Protein 1B37 (pdb70)

Structure (mmCIF, N/CA/C/O backbone):
data_1B37
#
_entry.id   1B37
#
_cell.length_a   184.800
_cell.length_b   184.800
_cell.length_c   282.200
_cell.angle_alpha   90.00
_cell.angle_beta   90.00
_cell.angle_gamma   120.00
#
_symmetry.space_group_name_H-M   'P 65 2 2'
#
loop_
_entity.id
_entity.type
_entity.pdbx_description
1 polymer 'PROTEIN (POLYAMINE OXIDASE)'
2 branched 2-acetamido-2-deoxy-beta-D-glucopyranose-(1-4)-2-acetamido-2-deoxy-beta-D-glucopyranose
3 branched alpha-D-mannopyranose-(1-6)-alpha-D-mannopyranose-(1-4)-2-acetamido-2-deoxy-beta-D-glucopyranose-(1-4)-[alpha-D-fucopyranose-(1-3)]2-acetamido-2-deoxy-beta-D-glucopyranose
4 non-polymer 'FLAVIN-ADENINE DINUCLEOTIDE'
5 water water
#
loop_
_atom_site.group_PDB
_atom_site.id
_atom_site.type_symbol
_atom_site.label_atom_id
_atom_site.label_alt_id
_atom_site.label_comp_id
_atom_site.label_asym_id
_atom_site.label_entity_id
_atom_site.label_seq_id
_atom_site.pdbx_PDB_ins_code
_atom_site.Cartn_x
_atom_site.Cartn_y
_atom_site.Cartn_z
_atom_site.occupancy
_atom_site.B_iso_or_equiv
_atom_site.auth_seq_id
_atom_site.auth_comp_id
_atom_site.auth_asym_id
_atom_site.auth_atom_id
_atom_site.pdbx_PDB_model_num
ATOM 1 N N . PRO A 1 5 ? 156.319 65.210 -31.064 1.00 32.23 5 PRO A N 1
ATOM 2 C CA . PRO A 1 5 ? 157.047 65.320 -29.785 1.00 22.72 5 PRO A CA 1
ATOM 3 C C . PRO A 1 5 ? 156.898 64.073 -28.930 1.00 15.95 5 PRO A C 1
ATOM 4 O O . PRO A 1 5 ? 155.948 63.317 -29.082 1.00 22.61 5 PRO A O 1
ATOM 8 N N . ARG A 1 6 ? 157.826 63.852 -28.019 1.00 10.89 6 ARG A N 1
ATOM 9 C CA . ARG A 1 6 ? 157.686 62.683 -27.184 1.00 14.44 6 ARG A CA 1
ATOM 10 C C . ARG A 1 6 ? 156.983 63.173 -25.928 1.00 22.39 6 ARG A C 1
ATOM 11 O O . ARG A 1 6 ? 157.376 64.200 -25.367 1.00 14.15 6 ARG A O 1
ATOM 19 N N . VAL A 1 7 ? 155.990 62.411 -25.477 1.00 19.09 7 VAL A N 1
ATOM 20 C CA . VAL A 1 7 ? 155.271 62.779 -24.269 1.00 15.22 7 VAL A CA 1
ATOM 21 C C . VAL A 1 7 ? 155.186 61.627 -23.291 1.00 23.98 7 VAL A C 1
ATOM 22 O O . VAL A 1 7 ? 154.826 60.510 -23.684 1.00 13.89 7 VAL A O 1
ATOM 26 N N . ILE A 1 8 ? 155.498 61.900 -22.026 1.00 14.51 8 ILE A N 1
ATOM 27 C CA . ILE A 1 8 ? 155.349 60.862 -21.013 1.00 13.83 8 ILE A CA 1
ATOM 28 C C . ILE A 1 8 ? 154.033 61.166 -20.302 1.00 17.94 8 ILE A C 1
ATOM 29 O O . ILE A 1 8 ? 153.742 62.333 -19.970 1.00 13.90 8 ILE A O 1
ATOM 34 N N . VAL A 1 9 ? 153.248 60.115 -20.100 1.00 13.12 9 VAL A N 1
ATOM 35 C CA . VAL A 1 9 ? 151.989 60.258 -19.369 1.00 11.08 9 VAL A CA 1
ATOM 36 C C . VAL A 1 9 ? 152.133 59.505 -18.062 1.00 10.31 9 VAL A C 1
ATOM 37 O O . VAL A 1 9 ? 152.469 58.308 -18.020 1.00 8.64 9 VAL A O 1
ATOM 41 N N . VAL A 1 10 ? 151.935 60.226 -16.971 1.00 11.46 10 VAL A N 1
ATOM 42 C CA . VAL A 1 10 ? 152.073 59.566 -15.662 1.00 9.37 10 VAL A CA 1
ATOM 43 C C . VAL A 1 10 ? 150.702 59.083 -15.214 1.00 10.91 10 VAL A C 1
ATOM 44 O O . VAL A 1 10 ? 149.793 59.884 -14.939 1.00 6.63 10 VAL A O 1
ATOM 48 N N . GLY A 1 11 ? 150.589 57.762 -15.157 1.00 5.17 11 GLY A N 1
ATOM 49 C CA . GLY A 1 11 ? 149.355 57.108 -14.742 1.00 3.11 11 GLY A CA 1
ATOM 50 C C . GLY A 1 11 ? 148.494 56.557 -15.899 1.00 15.22 11 GLY A C 1
ATOM 51 O O . GLY A 1 11 ? 148.270 57.263 -16.895 1.00 12.93 11 GLY A O 1
ATOM 52 N N . ALA A 1 12 ? 148.005 55.313 -15.758 1.00 7.93 12 ALA A N 1
ATOM 53 C CA . ALA A 1 12 ? 147.145 54.652 -16.743 1.00 9.50 12 ALA A CA 1
ATOM 54 C C . ALA A 1 12 ? 145.707 54.431 -16.250 1.00 16.94 12 ALA A C 1
ATOM 55 O O . ALA A 1 12 ? 145.095 53.365 -16.455 1.00 13.67 12 ALA A O 1
ATOM 57 N N . GLY A 1 13 ? 145.163 55.447 -15.577 1.00 11.43 13 GLY A N 1
ATOM 58 C CA . GLY A 1 13 ? 143.774 55.457 -15.091 1.00 5.30 13 GLY A CA 1
ATOM 59 C C . GLY A 1 13 ? 142.948 55.988 -16.276 1.00 10.03 13 GLY A C 1
ATOM 60 O O . GLY A 1 13 ? 143.444 56.171 -17.408 1.00 10.54 13 GLY A O 1
ATOM 61 N N . MET A 1 14 ? 141.672 56.266 -16.063 1.00 5.27 14 MET A N 1
ATOM 62 C CA . MET A 1 14 ? 140.887 56.767 -17.179 1.00 7.27 14 MET A CA 1
ATOM 63 C C . MET A 1 14 ? 141.439 58.027 -17.864 1.00 19.19 14 MET A C 1
ATOM 64 O O . MET A 1 14 ? 141.435 58.118 -19.084 1.00 11.66 14 MET A O 1
ATOM 69 N N . SER A 1 15 ? 141.874 59.035 -17.113 1.00 8.76 15 SER A N 1
ATOM 70 C CA . SER A 1 15 ? 142.296 60.264 -17.787 1.00 4.71 15 SER A CA 1
ATOM 71 C C . SER A 1 15 ? 143.624 60.062 -18.507 1.00 5.27 15 SER A C 1
ATOM 72 O O . SER A 1 15 ? 143.842 60.652 -19.571 1.00 9.19 15 SER A O 1
ATOM 75 N N . GLY A 1 16 ? 144.504 59.233 -17.954 1.00 5.51 16 GLY A N 1
ATOM 76 C CA . GLY A 1 16 ? 145.791 59.022 -18.647 1.00 14.47 16 GLY A CA 1
ATOM 77 C C . GLY A 1 16 ? 145.632 58.289 -20.001 1.00 18.89 16 GLY A C 1
ATOM 78 O O . GLY A 1 16 ? 146.213 58.612 -21.047 1.00 10.82 16 GLY A O 1
ATOM 79 N N . ILE A 1 17 ? 144.788 57.269 -19.968 1.00 11.37 17 ILE A N 1
ATOM 80 C CA . ILE A 1 17 ? 144.598 56.505 -21.192 1.00 7.72 17 ILE A CA 1
ATOM 81 C C . ILE A 1 17 ? 143.829 57.371 -22.171 1.00 13.20 17 ILE A C 1
ATOM 82 O O . ILE A 1 17 ? 144.063 57.322 -23.389 1.00 12.35 17 ILE A O 1
ATOM 87 N N . SER A 1 18 ? 142.893 58.158 -21.640 1.00 9.82 18 SER A N 1
ATOM 88 C CA . SER A 1 18 ? 142.084 59.024 -22.501 1.00 10.54 18 SER A CA 1
ATOM 89 C C . SER A 1 18 ? 142.942 60.113 -23.156 1.00 15.89 18 SER A C 1
ATOM 90 O O . SER A 1 18 ? 142.810 60.467 -24.329 1.00 12.41 18 SER A O 1
ATOM 93 N N . ALA A 1 19 ? 143.847 60.666 -22.373 1.00 12.47 19 ALA A N 1
ATOM 94 C CA . ALA A 1 19 ? 144.697 61.711 -22.919 1.00 11.96 19 ALA A CA 1
ATOM 95 C C . ALA A 1 19 ? 145.641 61.092 -23.976 1.00 14.07 19 ALA A C 1
ATOM 96 O O . ALA A 1 19 ? 145.819 61.693 -25.044 1.00 10.38 19 ALA A O 1
ATOM 98 N N . ALA A 1 20 ? 146.288 59.959 -23.662 1.00 10.90 20 ALA A N 1
ATOM 99 C CA . ALA A 1 20 ? 147.204 59.331 -24.618 1.00 12.27 20 ALA A CA 1
ATOM 100 C C . ALA A 1 20 ? 146.419 59.019 -25.891 1.00 19.52 20 ALA A C 1
ATOM 101 O O . ALA A 1 20 ? 146.884 59.208 -27.006 1.00 17.35 20 ALA A O 1
ATOM 103 N N . LYS A 1 21 ? 145.185 58.576 -25.755 1.00 11.14 21 LYS A N 1
ATOM 104 C CA . LYS A 1 21 ? 144.458 58.290 -26.966 1.00 10.37 21 LYS A CA 1
ATOM 105 C C . LYS A 1 21 ? 144.273 59.545 -27.793 1.00 18.71 21 LYS A C 1
ATOM 106 O O . LYS A 1 21 ? 144.367 59.558 -29.024 1.00 19.04 21 LYS A O 1
ATOM 112 N N . ARG A 1 22 ? 143.980 60.649 -27.130 1.00 11.67 22 ARG A N 1
ATOM 113 C CA . ARG A 1 22 ? 143.702 61.844 -27.928 1.00 6.84 22 ARG A CA 1
ATOM 114 C C . ARG A 1 22 ? 144.944 62.363 -28.635 1.00 16.26 22 ARG A C 1
ATOM 115 O O . ARG A 1 22 ? 144.929 62.965 -29.712 1.00 15.34 22 ARG A O 1
ATOM 123 N N . LEU A 1 23 ? 146.052 62.144 -27.960 1.00 12.99 23 LEU A N 1
ATOM 124 C CA . LEU A 1 23 ? 147.324 62.591 -28.497 1.00 16.67 23 LEU A CA 1
ATOM 125 C C . LEU A 1 23 ? 147.657 61.749 -29.725 1.00 22.30 23 LEU A C 1
ATOM 126 O O . LEU A 1 23 ? 148.068 62.247 -30.777 1.00 13.70 23 LEU A O 1
ATOM 131 N N . SER A 1 24 ? 147.467 60.449 -29.569 1.00 16.76 24 SER A N 1
ATOM 132 C CA . SER A 1 24 ? 147.753 59.530 -30.659 1.00 17.30 24 SER A CA 1
ATOM 133 C C . SER A 1 24 ? 146.889 59.994 -31.834 1.00 19.41 24 SER A C 1
ATOM 134 O O . SER A 1 24 ? 147.361 60.101 -32.956 1.00 23.59 24 SER A O 1
ATOM 137 N N . GLU A 1 25 ? 145.640 60.328 -31.565 1.00 11.59 25 GLU A N 1
ATOM 138 C CA . GLU A 1 25 ? 144.770 60.783 -32.620 1.00 12.54 25 GLU A CA 1
ATOM 139 C C . GLU A 1 25 ? 145.267 62.042 -33.283 1.00 21.21 25 GLU A C 1
ATOM 140 O O . GLU A 1 25 ? 144.897 62.325 -34.411 1.00 19.08 25 GLU A O 1
ATOM 146 N N . ALA A 1 26 ? 146.060 62.848 -32.600 1.00 14.32 26 ALA A N 1
ATOM 147 C CA . ALA A 1 26 ? 146.561 64.068 -33.249 1.00 12.65 26 ALA A CA 1
ATOM 148 C C . ALA A 1 26 ? 147.868 63.694 -33.913 1.00 22.16 26 ALA A C 1
ATOM 149 O O . ALA A 1 26 ? 148.581 64.556 -34.408 1.00 18.25 26 ALA A O 1
ATOM 151 N N . GLY A 1 27 ? 148.223 62.418 -33.889 1.00 19.58 27 GLY A N 1
ATOM 152 C CA . GLY A 1 27 ? 149.475 62.018 -34.518 1.00 18.16 27 GLY A CA 1
ATOM 153 C C . GLY A 1 27 ? 150.636 62.007 -33.544 1.00 33.48 27 GLY A C 1
ATOM 154 O O . GLY A 1 27 ? 151.747 61.689 -33.952 1.00 26.11 27 GLY A O 1
ATOM 155 N N . ILE A 1 28 ? 150.436 62.318 -32.264 1.00 21.14 28 ILE A N 1
ATOM 156 C CA . ILE A 1 28 ? 151.595 62.275 -31.367 1.00 13.96 28 ILE A CA 1
ATOM 157 C C . ILE A 1 28 ? 151.575 60.879 -30.793 1.00 22.81 28 ILE A C 1
ATOM 158 O O . ILE A 1 28 ? 150.828 60.581 -29.870 1.00 23.49 28 ILE A O 1
ATOM 163 N N . THR A 1 29 ? 152.387 60.010 -31.378 1.00 16.32 29 THR A N 1
ATOM 164 C CA . THR A 1 29 ? 152.406 58.606 -30.982 1.00 11.44 29 THR A CA 1
ATOM 165 C C . THR A 1 29 ? 153.645 58.181 -30.277 1.00 12.91 29 THR A C 1
ATOM 166 O O . THR A 1 29 ? 153.764 57.034 -29.843 1.00 17.31 29 THR A O 1
ATOM 170 N N . ASP A 1 30 ? 154.571 59.118 -30.165 1.00 10.42 30 ASP A N 1
ATOM 171 C CA . ASP A 1 30 ? 155.774 58.783 -29.424 1.00 13.40 30 ASP A CA 1
ATOM 172 C C . ASP A 1 30 ? 155.440 59.022 -27.950 1.00 20.20 30 ASP A C 1
ATOM 173 O O . ASP A 1 30 ? 155.847 60.025 -27.325 1.00 14.97 30 ASP A O 1
ATOM 178 N N . LEU A 1 31 ? 154.667 58.097 -27.407 1.00 17.88 31 LEU A N 1
ATOM 179 C CA . LEU A 1 31 ? 154.225 58.273 -26.035 1.00 14.44 31 LEU A CA 1
ATOM 180 C C . LEU A 1 31 ? 154.866 57.262 -25.139 1.00 22.66 31 LEU A C 1
ATOM 181 O O . LEU A 1 31 ? 155.288 56.236 -25.642 1.00 21.13 31 LEU A O 1
ATOM 186 N N . LEU A 1 32 ? 154.892 57.523 -23.829 1.00 11.70 32 LEU A N 1
ATOM 187 C CA . LEU A 1 32 ? 155.394 56.568 -22.852 1.00 10.04 32 LEU A CA 1
ATOM 188 C C . LEU A 1 32 ? 154.470 56.777 -21.638 1.00 17.73 32 LEU A C 1
ATOM 189 O O . LEU A 1 32 ? 154.445 57.845 -21.021 1.00 10.15 32 LEU A O 1
ATOM 194 N N . ILE A 1 33 ? 153.694 55.744 -21.336 1.00 15.01 33 ILE A N 1
ATOM 195 C CA . ILE A 1 33 ? 152.742 55.728 -20.216 1.00 14.36 33 ILE A CA 1
ATOM 196 C C . ILE A 1 33 ? 153.379 54.956 -19.106 1.00 14.59 33 ILE A C 1
ATOM 197 O O . ILE A 1 33 ? 153.684 53.764 -19.275 1.00 16.92 33 ILE A O 1
ATOM 202 N N . LEU A 1 34 ? 153.621 55.676 -18.015 1.00 13.01 34 LEU A N 1
ATOM 203 C CA . LEU A 1 34 ? 154.224 55.059 -16.847 1.00 13.76 34 LEU A CA 1
ATOM 204 C C . LEU A 1 34 ? 153.181 54.917 -15.737 1.00 18.10 34 LEU A C 1
ATOM 205 O O . LEU A 1 34 ? 152.697 55.927 -15.228 1.00 15.16 34 LEU A O 1
ATOM 210 N N . GLU A 1 35 ? 152.840 53.679 -15.374 1.00 12.49 35 GLU A N 1
ATOM 211 C CA . GLU A 1 35 ? 151.850 53.362 -14.343 1.00 12.02 35 GLU A CA 1
ATOM 212 C C . GLU A 1 35 ? 152.491 52.685 -13.154 1.00 15.34 35 GLU A C 1
ATOM 213 O O . GLU A 1 35 ? 153.301 51.733 -13.231 1.00 13.74 35 GLU A O 1
ATOM 219 N N . ALA A 1 36 ? 152.107 53.212 -12.000 1.00 12.61 36 ALA A N 1
ATOM 220 C CA . ALA A 1 36 ? 152.668 52.676 -10.766 1.00 9.55 36 ALA A CA 1
ATOM 221 C C . ALA A 1 36 ? 152.294 51.240 -10.409 1.00 12.70 36 ALA A C 1
ATOM 222 O O . ALA A 1 36 ? 153.144 50.509 -9.927 1.00 13.25 36 ALA A O 1
ATOM 224 N N . THR A 1 37 ? 151.033 50.861 -10.586 1.00 10.21 37 THR A N 1
ATOM 225 C CA . THR A 1 37 ? 150.579 49.514 -10.207 1.00 12.60 37 THR A CA 1
ATOM 226 C C . THR A 1 37 ? 150.832 48.519 -11.330 1.00 17.45 37 THR A C 1
ATOM 227 O O . THR A 1 37 ? 151.406 48.839 -12.383 1.00 12.85 37 THR A O 1
ATOM 231 N N . ASP A 1 38 ? 150.372 47.298 -11.109 1.00 13.75 38 ASP A N 1
ATOM 232 C CA . ASP A 1 38 ? 150.565 46.317 -12.154 1.00 10.32 38 ASP A CA 1
ATOM 233 C C . ASP A 1 38 ? 149.389 46.258 -13.111 1.00 17.63 38 ASP A C 1
ATOM 234 O O . ASP A 1 38 ? 149.235 45.252 -13.800 1.00 18.12 38 ASP A O 1
ATOM 239 N N . HIS A 1 39 ? 148.541 47.280 -13.184 1.00 8.44 39 HIS A N 1
ATOM 240 C CA . HIS A 1 39 ? 147.439 47.171 -14.110 1.00 5.83 39 HIS A CA 1
ATOM 241 C C . HIS A 1 39 ? 146.984 48.557 -14.419 1.00 14.64 39 HIS A C 1
ATOM 242 O O . HIS A 1 39 ? 147.401 49.461 -13.707 1.00 17.25 39 HIS A O 1
ATOM 249 N N . ILE A 1 40 ? 146.182 48.706 -15.472 1.00 9.71 40 ILE A N 1
ATOM 250 C CA . ILE A 1 40 ? 145.641 50.017 -15.855 1.00 14.30 40 ILE A CA 1
ATOM 251 C C . ILE A 1 40 ? 144.246 50.137 -15.235 1.00 18.37 40 ILE A C 1
ATOM 252 O O . ILE A 1 40 ? 143.745 49.134 -14.719 1.00 16.40 40 ILE A O 1
ATOM 257 N N . GLY A 1 41 ? 143.611 51.304 -15.348 1.00 10.77 41 GLY A N 1
ATOM 258 C CA . GLY A 1 41 ? 142.263 51.516 -14.812 1.00 12.05 41 GLY A CA 1
ATOM 259 C C . GLY A 1 41 ? 142.121 52.431 -13.577 1.00 11.22 41 GLY A C 1
ATOM 260 O O . GLY A 1 41 ? 141.076 53.085 -13.373 1.00 12.54 41 GLY A O 1
ATOM 261 N N . GLY A 1 42 ? 143.166 52.453 -12.751 1.00 11.79 42 GLY A N 1
ATOM 262 C CA . GLY A 1 42 ? 143.193 53.288 -11.536 1.00 7.87 42 GLY A CA 1
ATOM 263 C C . GLY A 1 42 ? 141.973 53.109 -10.625 1.00 15.21 42 GLY A C 1
ATOM 264 O O . GLY A 1 42 ? 141.713 52.016 -10.096 1.00 9.01 42 GLY A O 1
ATOM 265 N N . ARG A 1 43 ? 141.215 54.188 -10.475 1.00 9.29 43 ARG A N 1
ATOM 266 C CA . ARG A 1 43 ? 140.035 54.175 -9.589 1.00 11.82 43 ARG A CA 1
ATOM 267 C C . ARG A 1 43 ? 138.808 53.377 -10.044 1.00 12.62 43 ARG A C 1
ATOM 268 O O . ARG A 1 43 ? 137.787 53.320 -9.343 1.00 12.85 43 ARG A O 1
ATOM 276 N N . MET A 1 44 ? 138.907 52.790 -11.236 1.00 8.54 44 MET A N 1
ATOM 277 C CA . MET A 1 44 ? 137.859 51.929 -11.817 1.00 8.78 44 MET A CA 1
ATOM 278 C C . MET A 1 44 ? 138.545 50.589 -11.619 1.00 14.93 44 MET A C 1
ATOM 279 O O . MET A 1 44 ? 139.516 50.250 -12.321 1.00 14.25 44 MET A O 1
ATOM 284 N N . HIS A 1 45 ? 138.104 49.834 -10.618 1.00 16.02 45 HIS A N 1
ATOM 285 C CA . HIS A 1 45 ? 138.826 48.592 -10.361 1.00 17.12 45 HIS A CA 1
ATOM 286 C C . HIS A 1 45 ? 138.042 47.590 -9.537 1.00 18.17 45 HIS A C 1
ATOM 287 O O . HIS A 1 45 ? 137.518 47.918 -8.452 1.00 13.01 45 HIS A O 1
ATOM 294 N N . LYS A 1 46 ? 137.961 46.383 -10.095 1.00 12.23 46 LYS A N 1
ATOM 295 C CA . LYS A 1 46 ? 137.163 45.324 -9.486 1.00 9.30 46 LYS A CA 1
ATOM 296 C C . LYS A 1 46 ? 137.982 44.381 -8.677 1.00 15.01 46 LYS A C 1
ATOM 297 O O . LYS A 1 46 ? 139.206 44.363 -8.795 1.00 14.19 46 LYS A O 1
ATOM 303 N N . THR A 1 47 ? 137.309 43.568 -7.873 1.00 15.09 47 THR A N 1
ATOM 304 C CA . THR A 1 47 ? 138.033 42.570 -7.090 1.00 12.92 47 THR A CA 1
ATOM 305 C C . THR A 1 47 ? 137.097 41.382 -6.773 1.00 15.09 47 THR A C 1
ATOM 306 O O . THR A 1 47 ? 135.860 41.479 -6.803 1.00 18.10 47 THR A O 1
ATOM 310 N N . ASN A 1 48 ? 137.695 40.224 -6.520 1.00 15.01 48 ASN A N 1
ATOM 311 C CA . ASN A 1 48 ? 136.853 39.065 -6.227 1.00 14.65 48 ASN A CA 1
ATOM 312 C C . ASN A 1 48 ? 136.430 39.115 -4.766 1.00 17.16 48 ASN A C 1
ATOM 313 O O . ASN A 1 48 ? 137.281 39.195 -3.903 1.00 17.93 48 ASN A O 1
ATOM 318 N N . PHE A 1 49 ? 135.154 38.976 -4.458 1.00 16.17 49 PHE A N 1
ATOM 319 C CA . PHE A 1 49 ? 134.797 38.959 -3.047 1.00 20.12 49 PHE A CA 1
ATOM 320 C C . PHE A 1 49 ? 133.663 37.947 -2.980 1.00 18.74 49 PHE A C 1
ATOM 321 O O . PHE A 1 49 ? 132.683 38.120 -3.723 1.00 20.96 49 PHE A O 1
ATOM 329 N N . ALA A 1 50 ? 133.784 36.932 -2.120 1.00 32.80 50 ALA A N 1
ATOM 330 C CA . ALA A 1 50 ? 132.688 35.959 -2.002 1.00 41.90 50 ALA A CA 1
ATOM 331 C C . ALA A 1 50 ? 132.462 35.286 -3.328 1.00 47.82 50 ALA A C 1
ATOM 332 O O . ALA A 1 50 ? 131.294 35.130 -3.741 1.00 41.30 50 ALA A O 1
ATOM 334 N N . GLY A 1 51 ? 133.565 35.006 -4.016 1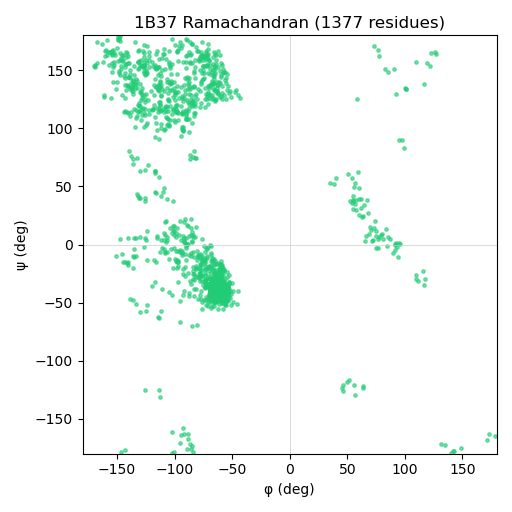.00 38.97 51 GLY A N 1
ATOM 335 C CA . GLY A 1 51 ? 133.441 34.399 -5.325 1.00 34.65 51 GLY A CA 1
ATOM 336 C C . GLY A 1 51 ? 132.731 35.252 -6.366 1.00 34.91 51 GLY A C 1
ATOM 337 O O . GLY A 1 51 ? 132.172 34.751 -7.346 1.00 36.38 51 GLY A O 1
ATOM 338 N N . ILE A 1 52 ? 132.755 36.563 -6.179 1.00 30.52 52 ILE A N 1
ATOM 339 C CA . ILE A 1 52 ? 132.146 37.396 -7.209 1.00 32.14 52 ILE A CA 1
ATOM 340 C C . ILE A 1 52 ? 133.028 38.619 -7.323 1.00 26.00 52 ILE A C 1
ATOM 341 O O . ILE A 1 52 ? 133.798 38.971 -6.418 1.00 28.93 52 ILE A O 1
ATOM 346 N N . ASN A 1 53 ? 132.966 39.228 -8.496 1.00 19.31 53 ASN A N 1
ATOM 347 C CA . ASN A 1 53 ? 133.801 40.401 -8.672 1.00 22.21 53 ASN A CA 1
ATOM 348 C C . ASN A 1 53 ? 132.981 41.619 -8.273 1.00 28.23 53 ASN A C 1
ATOM 349 O O . ASN A 1 53 ? 131.899 41.851 -8.833 1.00 21.85 53 ASN A O 1
ATOM 354 N N . VAL A 1 54 ? 133.506 42.425 -7.362 1.00 12.44 54 VAL A N 1
ATOM 355 C CA . VAL A 1 54 ? 132.749 43.637 -7.002 1.00 14.89 54 VAL A CA 1
ATOM 356 C C . VAL A 1 54 ? 133.681 44.812 -7.290 1.00 15.89 54 VAL A C 1
ATOM 357 O O . VAL A 1 54 ? 134.907 44.631 -7.439 1.00 15.84 54 VAL A O 1
ATOM 361 N N . GLU A 1 55 ? 133.085 46.002 -7.393 1.00 17.25 55 GLU A N 1
ATOM 362 C CA . GLU A 1 55 ? 133.857 47.225 -7.648 1.00 10.26 55 GLU A CA 1
ATOM 363 C C . GLU A 1 55 ? 134.428 47.844 -6.385 1.00 18.11 55 GLU A C 1
ATOM 364 O O . GLU A 1 55 ? 133.643 48.242 -5.529 1.00 13.17 55 GLU A O 1
ATOM 370 N N . LEU A 1 56 ? 135.751 47.974 -6.267 1.00 9.53 56 LEU A N 1
ATOM 371 C CA . LEU A 1 56 ? 136.336 48.666 -5.110 1.00 10.70 56 LEU A CA 1
ATOM 372 C C . LEU A 1 56 ? 136.232 50.219 -5.244 1.00 14.21 56 LEU A C 1
ATOM 373 O O . LEU A 1 56 ? 136.226 50.966 -4.262 1.00 11.86 56 LEU A O 1
ATOM 378 N N . GLY A 1 57 ? 136.193 50.695 -6.481 1.00 10.71 57 GLY A N 1
ATOM 379 C CA . GLY A 1 57 ? 136.119 52.119 -6.830 1.00 5.09 57 GLY A CA 1
ATOM 380 C C . GLY A 1 57 ? 134.802 52.487 -7.472 1.00 13.55 57 GLY A C 1
ATOM 381 O O . GLY A 1 57 ? 133.741 52.193 -6.926 1.00 6.80 57 GLY A O 1
ATOM 382 N N . ALA A 1 58 ? 134.849 53.190 -8.602 1.00 6.28 58 ALA A N 1
ATOM 383 C CA . ALA A 1 58 ? 133.604 53.617 -9.262 1.00 11.19 58 ALA A CA 1
ATOM 384 C C . ALA A 1 58 ? 132.734 52.389 -9.567 1.00 17.37 58 ALA A C 1
ATOM 385 O O . ALA A 1 58 ? 133.261 51.303 -9.921 1.00 12.49 58 ALA A O 1
ATOM 387 N N . ASN A 1 59 ? 131.415 52.601 -9.526 1.00 11.67 59 ASN A N 1
ATOM 388 C CA . ASN A 1 59 ? 130.451 51.541 -9.766 1.00 11.91 59 ASN A CA 1
ATOM 389 C C . ASN A 1 59 ? 129.252 52.019 -10.577 1.00 14.08 59 ASN A C 1
ATOM 390 O O . ASN A 1 59 ? 128.504 51.188 -11.072 1.00 14.40 59 ASN A O 1
ATOM 395 N N . TRP A 1 60 ? 129.039 53.326 -10.710 1.00 6.92 60 TRP A N 1
ATOM 396 C CA . TRP A 1 60 ? 127.872 53.794 -11.479 1.00 9.98 60 TRP A CA 1
ATOM 397 C C . TRP A 1 60 ? 128.216 54.702 -12.670 1.00 20.72 60 TRP A C 1
ATOM 398 O O . TRP A 1 60 ? 129.202 55.448 -12.671 1.00 11.26 60 TRP A O 1
ATOM 409 N N . VAL A 1 61 ? 127.364 54.707 -13.683 1.00 11.11 61 VAL A N 1
ATOM 410 C CA . VAL A 1 61 ? 127.542 55.661 -14.745 1.00 7.88 61 VAL A CA 1
ATOM 411 C C . VAL A 1 61 ? 126.513 56.647 -14.213 1.00 14.88 61 VAL A C 1
ATOM 412 O O . VAL A 1 61 ? 125.303 56.334 -14.038 1.00 12.30 61 VAL A O 1
ATOM 416 N N . GLU A 1 62 ? 126.984 57.847 -13.923 1.00 8.58 62 GLU A N 1
ATOM 417 C CA . GLU A 1 62 ? 126.051 58.818 -13.366 1.00 11.51 62 GLU A CA 1
ATOM 418 C C . GLU A 1 62 ? 125.718 59.927 -14.310 1.00 13.22 62 GLU A C 1
ATOM 419 O O . GLU A 1 62 ? 126.607 60.601 -14.820 1.00 13.94 62 GLU A O 1
ATOM 425 N N . GLY A 1 63 ? 124.435 60.190 -14.433 1.00 9.27 63 GLY A N 1
ATOM 426 C CA . GLY A 1 63 ? 123.943 61.239 -15.312 1.00 13.48 63 GLY A CA 1
ATOM 427 C C . GLY A 1 63 ? 123.528 60.541 -16.609 1.00 26.51 63 GLY A C 1
ATOM 428 O O . GLY A 1 63 ? 124.368 60.390 -17.508 1.00 16.34 63 GLY A O 1
ATOM 429 N N . VAL A 1 64 ? 122.265 60.124 -16.679 1.00 21.24 64 VAL A N 1
ATOM 430 C CA . VAL A 1 64 ? 121.699 59.433 -17.856 1.00 20.13 64 VAL A CA 1
ATOM 431 C C . VAL A 1 64 ? 120.212 59.775 -18.009 1.00 18.79 64 VAL A C 1
ATOM 432 O O . VAL A 1 64 ? 119.524 60.035 -17.024 1.00 21.08 64 VAL A O 1
ATOM 436 N N . ASN A 1 65 ? 119.815 59.803 -19.288 1.00 15.94 65 ASN A N 1
ATOM 437 C CA . ASN A 1 65 ? 118.439 60.089 -19.750 1.00 14.19 65 ASN A CA 1
ATOM 438 C C . ASN A 1 65 ? 118.018 61.540 -19.890 1.00 19.93 65 ASN A C 1
ATOM 439 O O . ASN A 1 65 ? 116.843 61.868 -20.020 1.00 38.50 65 ASN A O 1
ATOM 444 N N . GLY A 1 66 ? 119.076 62.353 -19.844 1.00 16.68 66 GLY A N 1
ATOM 445 C CA . GLY A 1 66 ? 119.009 63.825 -19.914 1.00 10.78 66 GLY A CA 1
ATOM 446 C C . GLY A 1 66 ? 119.217 64.447 -21.310 1.00 26.22 66 GLY A C 1
ATOM 447 O O . GLY A 1 66 ? 119.275 63.762 -22.335 1.00 24.97 66 GLY A O 1
ATOM 448 N N . GLY A 1 67 ? 119.354 65.773 -21.331 1.00 14.63 67 GLY A N 1
ATOM 449 C CA . GLY A 1 67 ? 119.523 66.545 -22.575 1.00 16.14 67 GLY A CA 1
ATOM 450 C C . GLY A 1 67 ? 120.790 66.258 -23.369 1.00 23.90 67 GLY A C 1
ATOM 451 O O . GLY A 1 67 ? 120.831 66.445 -24.573 1.00 24.46 67 GLY A O 1
ATOM 452 N N . LYS A 1 68 ? 121.849 65.815 -22.695 1.00 19.06 68 LYS A N 1
ATOM 453 C CA . LYS A 1 68 ? 123.093 65.533 -23.385 1.00 9.99 68 LYS A CA 1
ATOM 454 C C . LYS A 1 68 ? 123.474 64.133 -23.017 1.00 13.90 68 LYS A C 1
ATOM 455 O O . LYS A 1 68 ? 123.119 63.643 -21.967 1.00 22.87 68 LYS A O 1
ATOM 461 N N . MET A 1 69 ? 124.209 63.528 -23.945 1.00 14.70 69 MET A N 1
ATOM 462 C CA . MET A 1 69 ? 124.655 62.162 -23.757 1.00 15.04 69 MET A CA 1
ATOM 463 C C . MET A 1 69 ? 125.958 62.049 -22.976 1.00 28.79 69 MET A C 1
ATOM 464 O O . MET A 1 69 ? 127.005 62.566 -23.367 1.00 22.27 69 MET A O 1
ATOM 469 N N . ASN A 1 70 ? 125.911 61.329 -21.872 1.00 17.65 70 ASN A N 1
ATOM 470 C CA . ASN A 1 70 ? 127.127 61.145 -21.110 1.00 16.32 70 ASN A CA 1
ATOM 471 C C . ASN A 1 70 ? 127.966 60.210 -21.975 1.00 12.44 70 ASN A C 1
ATOM 472 O O . ASN A 1 70 ? 127.603 59.078 -22.281 1.00 19.77 70 ASN A O 1
ATOM 477 N N . PRO A 1 71 ? 129.138 60.698 -22.328 1.00 13.38 71 PRO A N 1
ATOM 478 C CA . PRO A 1 71 ? 130.053 59.983 -23.191 1.00 13.69 71 PRO A CA 1
ATOM 479 C C . PRO A 1 71 ? 130.359 58.618 -22.693 1.00 17.97 71 PRO A C 1
ATOM 480 O O . PRO A 1 71 ? 130.780 57.774 -23.454 1.00 14.72 71 PRO A O 1
ATOM 484 N N . ILE A 1 72 ? 130.208 58.365 -21.411 1.00 9.33 72 ILE A N 1
ATOM 485 C CA . ILE A 1 72 ? 130.584 56.997 -21.070 1.00 9.26 72 ILE A CA 1
ATOM 486 C C . ILE A 1 72 ? 129.448 56.005 -21.304 1.00 13.08 72 ILE A C 1
ATOM 487 O O . ILE A 1 72 ? 129.650 54.771 -21.380 1.00 12.45 72 ILE A O 1
ATOM 492 N N . TRP A 1 73 ? 128.237 56.549 -21.305 1.00 7.78 73 TRP A N 1
ATOM 493 C CA . TRP A 1 73 ? 127.094 55.629 -21.377 1.00 12.69 73 TRP A CA 1
ATOM 494 C C . TRP A 1 73 ? 127.063 54.643 -22.567 1.00 20.91 73 TRP A C 1
ATOM 495 O O . TRP A 1 73 ? 126.968 53.403 -22.458 1.00 18.27 73 TRP A O 1
ATOM 506 N N . PRO A 1 74 ? 127.217 55.244 -23.731 1.00 13.99 74 PRO A N 1
ATOM 507 C CA . PRO A 1 74 ? 127.207 54.473 -24.958 1.00 17.48 74 PRO A CA 1
ATOM 508 C C . PRO A 1 74 ? 128.296 53.430 -24.877 1.00 19.24 74 PRO A C 1
ATOM 509 O O . PRO A 1 74 ? 128.106 52.284 -25.297 1.00 23.21 74 PRO A O 1
ATOM 513 N N . ILE A 1 75 ? 129.426 53.773 -24.277 1.00 14.70 75 ILE A N 1
ATOM 514 C CA . ILE A 1 75 ? 130.426 52.723 -24.233 1.00 16.17 75 ILE A CA 1
ATOM 515 C C . ILE A 1 75 ? 129.997 51.573 -23.340 1.00 27.10 75 ILE A C 1
ATOM 516 O O . ILE A 1 75 ? 130.189 50.383 -23.616 1.00 18.21 75 ILE A O 1
ATOM 521 N N . VAL A 1 76 ? 129.408 51.957 -22.223 1.00 17.24 76 VAL A N 1
ATOM 522 C CA . VAL A 1 76 ? 128.986 50.915 -21.310 1.00 14.81 76 VAL A CA 1
ATOM 523 C C . VAL A 1 76 ? 127.753 50.176 -21.851 1.00 15.57 76 VAL A C 1
ATOM 524 O O . VAL A 1 76 ? 127.722 48.946 -21.882 1.00 15.09 76 VAL A O 1
ATOM 528 N N . ASN A 1 77 ? 126.714 50.933 -22.208 1.00 14.79 77 ASN A N 1
ATOM 529 C CA . ASN A 1 77 ? 125.475 50.261 -22.603 1.00 18.57 77 ASN A CA 1
ATOM 530 C C . ASN A 1 77 ? 125.332 49.653 -23.991 1.00 34.88 77 ASN A C 1
ATOM 531 O O . ASN A 1 77 ? 124.483 48.788 -24.159 1.00 35.03 77 ASN A O 1
ATOM 536 N N . SER A 1 78 ? 126.083 50.169 -24.966 1.00 28.30 78 SER A N 1
ATOM 537 C CA . SER A 1 78 ? 126.026 49.736 -26.372 1.00 28.06 78 SER A CA 1
ATOM 538 C C . SER A 1 78 ? 127.281 49.019 -26.869 1.00 36.18 78 SER A C 1
ATOM 539 O O . SER A 1 78 ? 127.258 47.891 -27.348 1.00 34.78 78 SER A O 1
ATOM 542 N N . THR A 1 79 ? 128.412 49.697 -26.756 1.00 22.68 79 THR A N 1
ATOM 543 C CA . THR A 1 79 ? 129.640 49.117 -27.236 1.00 17.16 79 THR A CA 1
ATOM 544 C C . THR A 1 79 ? 130.007 47.866 -26.510 1.00 22.74 79 THR A C 1
ATOM 545 O O . THR A 1 79 ? 130.235 46.846 -27.120 1.00 25.33 79 THR A O 1
ATOM 549 N N . LEU A 1 80 ? 130.117 47.912 -25.197 1.00 18.81 80 LEU A N 1
ATOM 550 C CA . LEU A 1 80 ? 130.514 46.700 -24.480 1.00 18.09 80 LEU A CA 1
ATOM 551 C C . LEU A 1 80 ? 129.361 45.922 -23.891 1.00 14.85 80 LEU A C 1
ATOM 552 O O . LEU A 1 80 ? 129.532 44.784 -23.421 1.00 15.37 80 LEU A O 1
ATOM 557 N N . LYS A 1 81 ? 128.225 46.600 -23.835 1.00 16.50 81 LYS A N 1
ATOM 558 C CA . LYS A 1 81 ? 127.079 45.973 -23.203 1.00 22.00 81 LYS A CA 1
ATOM 559 C C . LYS A 1 81 ? 127.493 45.435 -21.817 1.00 22.72 81 LYS A C 1
ATOM 560 O O . LYS A 1 81 ? 127.493 44.226 -21.582 1.00 22.49 81 LYS A O 1
ATOM 566 N N . LEU A 1 82 ? 127.938 46.281 -20.889 1.00 15.28 82 LEU A N 1
ATOM 567 C CA . LEU A 1 82 ? 128.303 45.714 -19.585 1.00 9.00 82 LEU A CA 1
ATOM 568 C C . LEU A 1 82 ? 126.961 45.605 -18.872 1.00 12.61 82 LEU A C 1
ATOM 569 O O . LEU A 1 82 ? 126.082 46.476 -19.059 1.00 12.19 82 LEU A O 1
ATOM 574 N N . ARG A 1 83 ? 126.802 44.529 -18.096 1.00 15.93 83 ARG A N 1
ATOM 575 C CA . ARG A 1 83 ? 125.533 44.295 -17.406 1.00 13.92 83 ARG A CA 1
ATOM 576 C C . ARG A 1 83 ? 125.259 45.436 -16.422 1.00 18.34 83 ARG A C 1
ATOM 577 O O . ARG A 1 83 ? 126.141 45.702 -15.622 1.00 15.57 83 ARG A O 1
ATOM 585 N N . ASN A 1 84 ? 124.086 46.061 -16.434 1.00 11.09 84 ASN A N 1
ATOM 586 C CA . ASN A 1 84 ? 123.826 47.157 -15.516 1.00 14.16 84 ASN A CA 1
ATOM 587 C C . ASN A 1 84 ? 122.360 47.374 -15.202 1.00 20.92 84 ASN A C 1
ATOM 588 O O . ASN A 1 84 ? 121.490 46.962 -15.947 1.00 16.47 84 ASN A O 1
ATOM 593 N N . PHE A 1 85 ? 122.076 48.105 -14.132 1.00 16.29 85 PHE A N 1
ATOM 594 C CA . PHE A 1 85 ? 120.694 48.359 -13.661 1.00 16.42 85 PHE A CA 1
ATOM 595 C C . PHE A 1 85 ? 120.509 49.792 -13.134 1.00 26.27 85 PHE A C 1
ATOM 596 O O . PHE A 1 85 ? 121.391 50.279 -12.400 1.00 18.57 85 PHE A O 1
ATOM 604 N N . ARG A 1 86 ? 119.398 50.440 -13.481 1.00 15.33 86 ARG A N 1
ATOM 605 C CA . ARG A 1 86 ? 119.108 51.830 -13.069 1.00 10.52 86 ARG A CA 1
ATOM 606 C C . ARG A 1 86 ? 118.813 51.739 -11.591 1.00 21.45 86 ARG A C 1
ATOM 607 O O . ARG A 1 86 ? 118.102 50.847 -11.158 1.00 20.20 86 ARG A O 1
ATOM 615 N N . SER A 1 87 ? 119.353 52.658 -10.812 1.00 12.07 87 SER A N 1
ATOM 616 C CA . SER A 1 87 ? 119.112 52.647 -9.372 1.00 11.76 87 SER A CA 1
ATOM 617 C C . SER A 1 87 ? 117.837 53.409 -9.087 1.00 14.85 87 SER A C 1
ATOM 618 O O . SER A 1 87 ? 117.692 54.483 -9.642 1.00 15.85 87 SER A O 1
ATOM 621 N N . ASP A 1 88 ? 116.934 52.881 -8.257 1.00 14.26 88 ASP A N 1
ATOM 622 C CA . ASP A 1 88 ? 115.698 53.585 -7.921 1.00 17.27 88 ASP A CA 1
ATOM 623 C C . ASP A 1 88 ? 115.725 53.979 -6.438 1.00 14.42 88 ASP A C 1
ATOM 624 O O . ASP A 1 88 ? 115.734 53.113 -5.563 1.00 14.66 88 ASP A O 1
ATOM 629 N N . PHE A 1 89 ? 115.740 55.273 -6.156 1.00 14.19 89 PHE A N 1
ATOM 630 C CA . PHE A 1 89 ? 115.786 55.727 -4.763 1.00 17.96 89 PHE A CA 1
ATOM 631 C C . PHE A 1 89 ? 114.423 56.154 -4.276 1.00 23.40 89 PHE A C 1
ATOM 632 O O . PHE A 1 89 ? 114.278 56.753 -3.227 1.00 21.21 89 PHE A O 1
ATOM 640 N N . ASP A 1 90 ? 113.405 55.831 -5.047 1.00 15.41 90 ASP A N 1
ATOM 641 C CA . ASP A 1 90 ? 112.101 56.305 -4.635 1.00 15.02 90 ASP A CA 1
ATOM 642 C C . ASP A 1 90 ? 111.524 55.771 -3.352 1.00 17.50 90 ASP A C 1
ATOM 643 O O . ASP A 1 90 ? 110.598 56.364 -2.820 1.00 21.40 90 ASP A O 1
ATOM 648 N N . TYR A 1 91 ? 111.980 54.627 -2.901 1.00 9.19 91 TYR A N 1
ATOM 649 C CA . TYR A 1 91 ? 111.375 54.029 -1.716 1.00 10.91 91 TYR A CA 1
ATOM 650 C C . TYR A 1 91 ? 112.126 54.210 -0.409 1.00 17.76 91 TYR A C 1
ATOM 651 O O . TYR A 1 91 ? 111.903 53.482 0.575 1.00 10.72 91 TYR A O 1
ATOM 660 N N . LEU A 1 92 ? 113.065 55.154 -0.408 1.00 13.55 92 LEU A N 1
ATOM 661 C CA . LEU A 1 92 ? 113.845 55.324 0.825 1.00 11.62 92 LEU A CA 1
ATOM 662 C C . LEU A 1 92 ? 113.009 55.539 2.072 1.00 11.60 92 LEU A C 1
ATOM 663 O O . LEU A 1 92 ? 113.322 55.047 3.142 1.00 13.73 92 LEU A O 1
ATOM 668 N N . ALA A 1 93 ? 111.907 56.256 1.927 1.00 8.38 93 ALA A N 1
ATOM 669 C CA . ALA A 1 93 ? 111.079 56.501 3.084 1.00 8.27 93 ALA A CA 1
ATOM 670 C C . ALA A 1 93 ? 110.617 55.247 3.761 1.00 14.57 93 ALA A C 1
ATOM 671 O O . ALA A 1 93 ? 110.254 55.342 4.926 1.00 12.30 93 ALA A O 1
ATOM 673 N N . GLN A 1 94 ? 110.591 54.109 3.065 1.00 10.67 94 GLN A N 1
ATOM 674 C CA . GLN A 1 94 ? 110.137 52.869 3.743 1.00 12.50 94 GLN A CA 1
ATOM 675 C C . GLN A 1 94 ? 111.285 52.132 4.359 1.00 19.44 94 GLN A C 1
ATOM 676 O O . GLN A 1 94 ? 111.120 51.045 4.921 1.00 15.78 94 GLN A O 1
ATOM 682 N N . ASN A 1 95 ? 112.469 52.707 4.226 1.00 10.11 95 ASN A N 1
ATOM 683 C CA . ASN A 1 95 ? 113.632 51.962 4.671 1.00 9.20 95 ASN A CA 1
ATOM 684 C C . ASN A 1 95 ? 114.629 52.695 5.545 1.00 13.86 95 ASN A C 1
ATOM 685 O O . ASN A 1 95 ? 115.821 52.550 5.334 1.00 11.88 95 ASN A O 1
ATOM 690 N N . VAL A 1 96 ? 114.155 53.495 6.504 1.00 8.49 96 VAL A N 1
ATOM 691 C CA . VAL A 1 96 ? 115.097 54.182 7.393 1.00 6.05 96 VAL A CA 1
ATOM 692 C C . VAL A 1 96 ? 114.974 53.523 8.759 1.00 11.19 96 VAL A C 1
ATOM 693 O O . VAL A 1 96 ? 113.943 53.547 9.385 1.00 12.73 96 VAL A O 1
ATOM 697 N N . TYR A 1 97 ? 116.031 52.864 9.197 1.00 7.25 97 TYR A N 1
ATOM 698 C CA . TYR A 1 97 ? 116.061 52.125 10.454 1.00 7.81 97 TYR A CA 1
ATOM 699 C C . TYR A 1 97 ? 116.363 53.019 11.655 1.00 20.54 97 TYR A C 1
ATOM 700 O O . TYR A 1 97 ? 117.260 53.863 11.598 1.00 9.76 97 TYR A O 1
ATOM 709 N N . LYS A 1 98 ? 115.637 52.820 12.744 1.00 7.18 98 LYS A N 1
ATOM 710 C CA . LYS A 1 98 ? 115.846 53.556 13.985 1.00 14.96 98 LYS A CA 1
ATOM 711 C C . LYS A 1 98 ? 117.133 53.027 14.632 1.00 15.02 98 LYS A C 1
ATOM 712 O O . LYS A 1 98 ? 117.533 51.880 14.447 1.00 16.74 98 LYS A O 1
ATOM 718 N N . GLU A 1 99 ? 117.792 53.852 15.428 1.00 12.85 99 GLU A N 1
ATOM 719 C CA . GLU A 1 99 ? 119.055 53.453 16.018 1.00 13.83 99 GLU A CA 1
ATOM 720 C C . GLU A 1 99 ? 118.942 52.200 16.817 1.00 24.03 99 GLU A C 1
ATOM 721 O O . GLU A 1 99 ? 119.863 51.379 16.867 1.00 23.06 99 GLU A O 1
ATOM 727 N N . ASP A 1 100 ? 117.808 52.076 17.484 1.00 15.91 100 ASP A N 1
ATOM 728 C CA . ASP A 1 100 ? 117.573 50.908 18.334 1.00 24.87 100 ASP A CA 1
ATOM 729 C C . ASP A 1 100 ? 116.149 50.546 17.911 1.00 47.59 100 ASP A C 1
ATOM 730 O O . ASP A 1 100 ? 115.142 51.182 18.283 1.00 47.75 100 ASP A O 1
ATOM 735 N N . GLY A 1 101 ? 116.193 49.524 17.056 1.00 29.33 101 GLY A N 1
ATOM 736 C CA . GLY A 1 101 ? 115.144 48.795 16.351 1.00 25.92 101 GLY A CA 1
ATOM 737 C C . GLY A 1 101 ? 114.029 49.179 15.357 1.00 23.74 101 GLY A C 1
ATOM 738 O O . GLY A 1 101 ? 113.116 49.930 15.645 1.00 36.16 101 GLY A O 1
ATOM 739 N N . GLY A 1 102 ? 114.001 48.521 14.207 1.00 19.67 102 GLY A N 1
ATOM 740 C CA . GLY A 1 102 ? 112.934 48.738 13.241 1.00 19.45 102 GLY A CA 1
ATOM 741 C C . GLY A 1 102 ? 112.963 50.032 12.465 1.00 20.04 102 GLY A C 1
ATOM 742 O O . GLY A 1 102 ? 113.748 50.924 12.739 1.00 18.28 102 GLY A O 1
ATOM 743 N N . VAL A 1 103 ? 112.094 50.124 11.474 1.00 15.27 103 VAL A N 1
ATOM 744 C CA . VAL A 1 103 ? 112.065 51.325 10.672 1.00 14.37 103 VAL A CA 1
ATOM 745 C C . VAL A 1 103 ? 111.137 52.359 11.214 1.00 13.85 103 VAL A C 1
ATOM 746 O O . VAL A 1 103 ? 110.201 52.054 11.913 1.00 14.15 103 VAL A O 1
ATOM 750 N N . TYR A 1 104 ? 111.388 53.605 10.853 1.00 7.36 104 TYR A N 1
ATOM 751 C CA . TYR A 1 104 ? 110.532 54.705 11.237 1.00 8.20 104 TYR A CA 1
ATOM 752 C C . TYR A 1 104 ? 109.275 54.664 10.381 1.00 16.22 104 TYR A C 1
ATOM 753 O O . TYR A 1 104 ? 109.257 54.062 9.313 1.00 12.14 104 TYR A O 1
ATOM 762 N N . ASP A 1 105 ? 108.238 55.370 10.819 1.00 11.39 105 ASP A N 1
ATOM 763 C CA . ASP A 1 105 ? 106.989 55.504 10.070 1.00 12.86 105 ASP A CA 1
ATOM 764 C C . ASP A 1 105 ? 107.298 56.168 8.712 1.00 17.40 105 ASP A C 1
ATOM 765 O O . ASP A 1 105 ? 107.897 57.262 8.579 1.00 16.41 105 ASP A O 1
ATOM 770 N N . GLU A 1 106 ? 106.848 55.490 7.680 1.00 10.60 106 GLU A N 1
ATOM 771 C CA . GLU A 1 106 ? 107.100 55.930 6.312 1.00 12.90 106 GLU A CA 1
ATOM 772 C C . GLU A 1 106 ? 106.580 57.323 6.010 1.00 13.69 106 GLU A C 1
ATOM 773 O O . GLU A 1 106 ? 107.250 58.118 5.362 1.00 13.44 106 GLU A O 1
ATOM 779 N N . ASP A 1 107 ? 105.388 57.664 6.468 1.00 8.70 107 ASP A N 1
ATOM 780 C CA . ASP A 1 107 ? 104.920 59.004 6.143 1.00 10.89 107 ASP A CA 1
ATOM 781 C C . ASP A 1 107 ? 105.764 60.071 6.850 1.00 12.06 107 ASP A C 1
ATOM 782 O O . ASP A 1 107 ? 106.084 61.117 6.270 1.00 10.23 107 ASP A O 1
ATOM 787 N N . TYR A 1 108 ? 106.137 59.807 8.100 1.00 5.13 108 TYR A N 1
ATOM 788 C CA . TYR A 1 108 ? 106.944 60.779 8.818 1.00 6.35 108 TYR A CA 1
ATOM 789 C C . TYR A 1 108 ? 108.227 60.980 8.014 1.00 9.84 108 TYR A C 1
ATOM 790 O O . TYR A 1 108 ? 108.641 62.100 7.740 1.00 12.72 108 TYR A O 1
ATOM 799 N N . VAL A 1 109 ? 108.874 59.879 7.654 1.00 6.22 109 VAL A N 1
ATOM 800 C CA . VAL A 1 109 ? 110.117 60.004 6.870 1.00 9.98 109 VAL A CA 1
ATOM 801 C C . VAL A 1 109 ? 109.948 60.672 5.497 1.00 15.57 109 VAL A C 1
ATOM 802 O O . VAL A 1 109 ? 110.788 61.463 5.070 1.00 11.92 109 VAL A O 1
ATOM 806 N N . GLN A 1 110 ? 108.882 60.380 4.771 1.00 10.45 110 GLN A N 1
ATOM 807 C CA . GLN A 1 110 ? 108.732 61.006 3.458 1.00 8.56 110 GLN A CA 1
ATOM 808 C C . GLN A 1 110 ? 108.605 62.512 3.614 1.00 9.66 110 GLN A C 1
ATOM 809 O O . GLN A 1 110 ? 109.061 63.303 2.780 1.00 9.10 110 GLN A O 1
ATOM 815 N N . LYS A 1 111 ? 107.980 62.952 4.694 1.00 6.02 111 LYS A N 1
ATOM 816 C CA . LYS A 1 111 ? 107.899 64.407 4.791 1.00 6.95 111 LYS A CA 1
ATOM 817 C C . LYS A 1 111 ? 109.267 65.029 5.096 1.00 10.21 111 LYS A C 1
ATOM 818 O O . LYS A 1 111 ? 109.582 66.145 4.644 1.00 8.76 111 LYS A O 1
ATOM 824 N N . ARG A 1 112 ? 110.087 64.324 5.878 1.00 6.43 112 ARG A N 1
ATOM 825 C CA . ARG A 1 112 ? 111.427 64.888 6.186 1.00 10.53 112 ARG A CA 1
ATOM 826 C C . ARG A 1 112 ? 112.216 64.954 4.881 1.00 12.19 112 ARG A C 1
ATOM 827 O O . ARG A 1 112 ? 112.979 65.881 4.652 1.00 8.66 112 ARG A O 1
ATOM 835 N N . ILE A 1 113 ? 112.059 63.932 4.040 1.00 8.24 113 ILE A N 1
ATOM 836 C CA . ILE A 1 113 ? 112.781 63.910 2.776 1.00 5.62 113 ILE A CA 1
ATOM 837 C C . ILE A 1 113 ? 112.305 65.062 1.901 1.00 10.93 113 ILE A C 1
ATOM 838 O O . ILE A 1 113 ? 113.087 65.806 1.291 1.00 12.35 113 ILE A O 1
ATOM 843 N N . GLU A 1 114 ? 110.997 65.262 1.896 1.00 8.41 114 GLU A N 1
ATOM 844 C CA . GLU A 1 114 ? 110.495 66.365 1.113 1.00 7.35 114 GLU A CA 1
ATOM 845 C C . GLU A 1 114 ? 111.024 67.697 1.572 1.00 7.68 114 GLU A C 1
ATOM 846 O O . GLU A 1 114 ? 111.324 68.589 0.773 1.00 8.65 114 GLU A O 1
ATOM 852 N N . LEU A 1 115 ? 111.073 67.867 2.880 1.00 7.85 115 LEU A N 1
ATOM 853 C CA . LEU A 1 115 ? 111.560 69.153 3.393 1.00 10.07 115 LEU A CA 1
ATOM 854 C C . LEU A 1 115 ? 113.010 69.339 2.938 1.00 8.37 115 LEU A C 1
ATOM 855 O O . LEU A 1 115 ? 113.390 70.416 2.482 1.00 13.22 115 LEU A O 1
ATOM 860 N N . ALA A 1 116 ? 113.812 68.279 3.047 1.00 4.69 116 ALA A N 1
ATOM 861 C CA . ALA A 1 116 ? 115.219 68.408 2.674 1.00 4.73 116 ALA A CA 1
ATOM 862 C C . ALA A 1 116 ? 115.349 68.716 1.189 1.00 13.08 116 ALA A C 1
ATOM 863 O O . ALA A 1 116 ? 116.151 69.545 0.772 1.00 10.29 116 ALA A O 1
ATOM 865 N N . ASP A 1 117 ? 114.530 68.067 0.378 1.00 8.45 117 ASP A N 1
ATOM 866 C CA . ASP A 1 117 ? 114.601 68.306 -1.059 1.00 7.45 117 ASP A CA 1
ATOM 867 C C . ASP A 1 117 ? 114.181 69.726 -1.354 1.00 12.06 117 ASP A C 1
ATOM 868 O O . ASP A 1 117 ? 114.691 70.460 -2.208 1.00 13.27 117 ASP A O 1
ATOM 873 N N . SER A 1 118 ? 113.161 70.126 -0.635 1.00 4.99 118 SER A N 1
ATOM 874 C CA . SER A 1 118 ? 112.705 71.457 -0.926 1.00 6.07 118 SER A CA 1
ATOM 875 C C . SER A 1 118 ? 113.768 72.526 -0.608 1.00 17.97 118 SER A C 1
ATOM 876 O O . SER A 1 118 ? 113.925 73.546 -1.304 1.00 12.09 118 SER A O 1
ATOM 879 N N . VAL A 1 119 ? 114.477 72.317 0.493 1.00 9.03 119 VAL A N 1
ATOM 880 C CA . VAL A 1 119 ? 115.497 73.312 0.880 1.00 8.78 119 VAL A CA 1
ATOM 881 C C . VAL A 1 119 ? 116.611 73.350 -0.150 1.00 8.77 119 VAL A C 1
ATOM 882 O O . VAL A 1 119 ? 117.135 74.407 -0.541 1.00 6.07 119 VAL A O 1
ATOM 886 N N . GLU A 1 120 ? 116.958 72.156 -0.614 1.00 5.71 120 GLU A N 1
ATOM 887 C CA . GLU A 1 120 ? 118.000 72.057 -1.623 1.00 8.94 120 GLU A CA 1
ATOM 888 C C . GLU A 1 120 ? 117.551 72.785 -2.880 1.00 18.42 120 GLU A C 1
ATOM 889 O O . GLU A 1 120 ? 118.346 73.474 -3.511 1.00 10.70 120 GLU A O 1
ATOM 895 N N . GLU A 1 121 ? 116.269 72.659 -3.211 1.00 9.46 121 GLU A N 1
ATOM 896 C CA . GLU A 1 121 ? 115.730 73.353 -4.383 1.00 16.89 121 GLU A CA 1
ATOM 897 C C . GLU A 1 121 ? 115.841 74.874 -4.223 1.00 12.56 121 GLU A C 1
ATOM 898 O O . GLU A 1 121 ? 116.250 75.634 -5.131 1.00 10.81 121 GLU A O 1
ATOM 904 N N . MET A 1 122 ? 115.519 75.362 -3.035 1.00 12.09 122 MET A N 1
ATOM 905 C CA . MET A 1 122 ? 115.714 76.805 -2.856 1.00 12.61 122 MET A CA 1
ATOM 906 C C . MET A 1 122 ? 117.224 77.078 -2.948 1.00 13.88 122 MET A C 1
ATOM 907 O O . MET A 1 122 ? 117.659 78.145 -3.372 1.00 13.93 122 MET A O 1
ATOM 912 N N . GLY A 1 123 ? 118.053 76.130 -2.535 1.00 8.73 123 GLY A N 1
ATOM 913 C CA . GLY A 1 123 ? 119.483 76.422 -2.640 1.00 9.59 123 GLY A CA 1
ATOM 914 C C . GLY A 1 123 ? 119.884 76.557 -4.118 1.00 14.57 123 GLY A C 1
ATOM 915 O O . GLY A 1 123 ? 120.764 77.348 -4.493 1.00 8.67 123 GLY A O 1
ATOM 916 N N . GLU A 1 124 ? 119.238 75.762 -4.964 1.00 8.98 124 GLU A N 1
ATOM 917 C CA . GLU A 1 124 ? 119.566 75.832 -6.394 1.00 13.02 124 GLU A CA 1
ATOM 918 C C . GLU A 1 124 ? 119.183 77.208 -6.957 1.00 14.64 124 GLU A C 1
ATOM 919 O O . GLU A 1 124 ? 119.924 77.838 -7.708 1.00 12.95 124 GLU A O 1
ATOM 925 N N . LYS A 1 125 ? 118.038 77.717 -6.539 1.00 11.89 125 LYS A N 1
ATOM 926 C CA . LYS A 1 125 ? 117.654 79.025 -7.028 1.00 12.90 125 LYS A CA 1
ATOM 927 C C . LYS A 1 125 ? 118.662 80.055 -6.565 1.00 17.54 125 LYS A C 1
ATOM 928 O O . LYS A 1 125 ? 119.059 80.942 -7.310 1.00 17.09 125 LYS A O 1
ATOM 934 N N . LEU A 1 126 ? 119.105 79.941 -5.323 1.00 12.17 126 LEU A N 1
ATOM 935 C CA . LEU A 1 126 ? 120.012 80.940 -4.782 1.00 11.34 126 LEU A CA 1
ATOM 936 C C . LEU A 1 126 ? 121.327 80.884 -5.504 1.00 7.84 126 LEU A C 1
ATOM 937 O O . LEU A 1 126 ? 121.902 81.896 -5.871 1.00 11.62 126 LEU A O 1
ATOM 942 N N . SER A 1 127 ? 121.803 79.668 -5.666 1.00 8.64 127 SER A N 1
ATOM 943 C CA . SER A 1 127 ? 123.099 79.481 -6.296 1.00 10.65 127 SER A CA 1
ATOM 944 C C . SER A 1 127 ? 123.137 80.159 -7.685 1.00 22.73 127 SER A C 1
ATOM 945 O O . SER A 1 127 ? 124.132 80.742 -8.119 1.00 16.51 127 SER A O 1
ATOM 948 N N . ALA A 1 128 ? 122.035 80.111 -8.417 1.00 15.52 128 ALA A N 1
ATOM 949 C CA . ALA A 1 128 ? 122.014 80.742 -9.743 1.00 17.36 128 ALA A CA 1
ATOM 950 C C . ALA A 1 128 ? 122.209 82.238 -9.680 1.00 20.14 128 ALA A C 1
ATOM 951 O O . ALA A 1 128 ? 122.616 82.873 -10.640 1.00 25.49 128 ALA A O 1
ATOM 953 N N . THR A 1 129 ? 121.878 82.833 -8.552 1.00 11.14 129 THR A N 1
ATOM 954 C CA . THR A 1 129 ? 122.053 84.261 -8.510 1.00 9.71 129 THR A CA 1
ATOM 955 C C . THR A 1 129 ? 123.406 84.735 -8.021 1.00 25.96 129 THR A C 1
ATOM 956 O O . THR A 1 129 ? 123.640 85.935 -7.926 1.00 19.31 129 THR A O 1
ATOM 960 N N . LEU A 1 130 ? 124.291 83.840 -7.626 1.00 21.25 130 LEU A N 1
ATOM 961 C CA . LEU A 1 130 ? 125.582 84.311 -7.101 1.00 18.88 130 LEU A CA 1
ATOM 962 C C . LEU A 1 130 ? 126.549 84.782 -8.188 1.00 19.39 130 LEU A C 1
ATOM 963 O O . LEU A 1 130 ? 126.463 84.340 -9.322 1.00 15.29 130 LEU A O 1
ATOM 968 N N . HIS A 1 131 ? 127.529 85.594 -7.835 1.00 20.58 131 HIS A N 1
ATOM 969 C CA . HIS A 1 131 ? 128.545 86.034 -8.799 1.00 17.71 131 HIS A CA 1
ATOM 970 C C . HIS A 1 131 ? 129.614 85.049 -9.146 1.00 22.63 131 HIS A C 1
ATOM 971 O O . HIS A 1 131 ? 130.194 84.353 -8.313 1.00 22.44 131 HIS A O 1
ATOM 978 N N . ALA A 1 132 ? 129.898 85.095 -10.432 1.00 21.97 132 ALA A N 1
ATOM 979 C CA . ALA A 1 132 ? 130.877 84.219 -11.052 1.00 29.18 132 ALA A CA 1
ATOM 980 C C . ALA A 1 132 ? 132.193 84.268 -10.327 1.00 20.85 132 ALA A C 1
ATOM 981 O O . ALA A 1 132 ? 132.955 83.320 -10.267 1.00 20.95 132 ALA A O 1
ATOM 983 N N . SER A 1 133 ? 132.492 85.426 -9.780 1.00 15.75 133 SER A N 1
ATOM 984 C CA . SER A 1 133 ? 133.750 85.484 -9.071 1.00 16.04 133 SER A CA 1
ATOM 985 C C . SER A 1 133 ? 133.747 84.635 -7.811 1.00 22.68 133 SER A C 1
ATOM 986 O O . SER A 1 133 ? 134.789 84.516 -7.173 1.00 22.79 133 SER A O 1
ATOM 989 N N . GLY A 1 134 ? 132.589 84.177 -7.362 1.00 13.81 134 GLY A N 1
ATOM 990 C CA . GLY A 1 134 ? 132.593 83.390 -6.136 1.00 9.01 134 GLY A CA 1
ATOM 991 C C . GLY A 1 134 ? 132.551 84.296 -4.930 1.00 18.53 134 GLY A C 1
ATOM 992 O O . GLY A 1 134 ? 132.502 83.795 -3.817 1.00 10.72 134 GLY A O 1
ATOM 993 N N . ARG A 1 135 ? 132.550 85.617 -5.069 1.00 11.85 135 ARG A N 1
ATOM 994 C CA . ARG A 1 135 ? 132.511 86.421 -3.839 1.00 9.30 135 ARG A CA 1
ATOM 995 C C . ARG A 1 135 ? 131.304 86.228 -2.876 1.00 16.68 135 ARG A C 1
ATOM 996 O O . ARG A 1 135 ? 131.347 86.655 -1.724 1.00 13.91 135 ARG A O 1
ATOM 1004 N N . ASP A 1 136 ? 130.186 85.680 -3.327 1.00 8.96 136 ASP A N 1
ATOM 1005 C CA . ASP A 1 136 ? 129.050 85.468 -2.437 1.00 11.30 136 ASP A CA 1
ATOM 1006 C C . ASP A 1 136 ? 128.860 83.969 -2.165 1.00 13.48 136 ASP A C 1
ATOM 1007 O O . ASP A 1 136 ? 127.813 83.565 -1.656 1.00 14.63 136 ASP A O 1
ATOM 1012 N N . ASP A 1 137 ? 129.792 83.115 -2.567 1.00 9.25 137 ASP A N 1
ATOM 1013 C CA . ASP A 1 137 ? 129.551 81.677 -2.322 1.00 8.69 137 ASP A CA 1
ATOM 1014 C C . ASP A 1 137 ? 129.402 81.404 -0.817 1.00 16.34 137 ASP A C 1
ATOM 1015 O O . ASP A 1 137 ? 129.866 82.203 0.007 1.00 11.87 137 ASP A O 1
ATOM 1020 N N . MET A 1 138 ? 128.852 80.247 -0.452 1.00 5.48 138 MET A N 1
ATOM 1021 C CA . MET A 1 138 ? 128.722 79.836 0.946 1.00 6.39 138 MET A CA 1
ATOM 1022 C C . MET A 1 138 ? 128.666 78.310 0.968 1.00 5.43 138 MET A C 1
ATOM 1023 O O . MET A 1 138 ? 128.512 77.666 -0.097 1.00 4.85 138 MET A O 1
ATOM 1028 N N . SER A 1 139 ? 128.820 77.719 2.155 1.00 3.77 139 SER A N 1
ATOM 1029 C CA . SER A 1 139 ? 128.761 76.260 2.223 1.00 7.46 139 SER A CA 1
ATOM 1030 C C . SER A 1 139 ? 127.302 75.837 2.051 1.00 8.70 139 SER A C 1
ATOM 1031 O O . SER A 1 139 ? 126.407 76.666 2.225 1.00 8.15 139 SER A O 1
ATOM 1034 N N . ILE A 1 140 ? 127.060 74.572 1.712 1.00 5.07 140 ILE A N 1
ATOM 1035 C CA . ILE A 1 140 ? 125.685 74.114 1.569 1.00 3.51 140 ILE A CA 1
ATOM 1036 C C . ILE A 1 140 ? 124.970 74.278 2.937 1.00 6.89 140 ILE A C 1
ATOM 1037 O O . ILE A 1 140 ? 123.791 74.638 3.012 1.00 6.58 140 ILE A O 1
ATOM 1042 N N . LEU A 1 141 ? 125.706 74.037 4.028 1.00 2.60 141 LEU A N 1
ATOM 1043 C CA . LEU A 1 141 ? 125.096 74.166 5.381 1.00 3.36 141 LEU A CA 1
ATOM 1044 C C . LEU A 1 141 ? 124.605 75.590 5.625 1.00 6.66 141 LEU A C 1
ATOM 1045 O O . LEU A 1 141 ? 123.531 75.831 6.177 1.00 3.11 141 LEU A O 1
ATOM 1050 N N . ALA A 1 142 ? 125.413 76.559 5.191 1.00 8.27 142 ALA A N 1
ATOM 1051 C CA . ALA A 1 142 ? 124.980 77.954 5.398 1.00 7.76 142 ALA A CA 1
ATOM 1052 C C . ALA A 1 142 ? 123.654 78.182 4.642 1.00 14.87 142 ALA A C 1
ATOM 1053 O O . ALA A 1 142 ? 122.773 78.850 5.150 1.00 5.19 142 ALA A O 1
ATOM 1055 N N . MET A 1 143 ? 123.504 77.615 3.448 1.00 8.26 143 MET A N 1
ATOM 1056 C CA . MET A 1 143 ? 122.279 77.766 2.655 1.00 4.89 143 MET A CA 1
ATOM 1057 C C . MET A 1 143 ? 121.126 77.088 3.395 1.00 6.21 143 MET A C 1
ATOM 1058 O O . MET A 1 143 ? 120.031 77.652 3.458 1.00 5.37 143 MET A O 1
ATOM 1063 N N . GLN A 1 144 ? 121.392 75.922 3.993 1.00 5.42 144 GLN A N 1
ATOM 1064 C CA . GLN A 1 144 ? 120.294 75.266 4.744 1.00 4.63 144 GLN A CA 1
ATOM 1065 C C . GLN A 1 144 ? 119.885 76.170 5.925 1.00 10.40 144 GLN A C 1
ATOM 1066 O O . GLN A 1 144 ? 118.696 76.315 6.209 1.00 6.58 144 GLN A O 1
ATOM 1072 N N . ARG A 1 145 ? 120.831 76.771 6.656 1.00 4.12 145 ARG A N 1
ATOM 1073 C CA . ARG A 1 145 ? 120.420 77.599 7.808 1.00 6.08 145 ARG A CA 1
ATOM 1074 C C . ARG A 1 145 ? 119.593 78.745 7.306 1.00 4.82 145 ARG A C 1
ATOM 1075 O O . ARG A 1 145 ? 118.580 79.127 7.887 1.00 6.45 145 ARG A O 1
ATOM 1083 N N . LEU A 1 146 ? 120.043 79.321 6.206 1.00 5.64 146 LEU A N 1
ATOM 1084 C CA . LEU A 1 146 ? 119.318 80.492 5.694 1.00 8.48 146 LEU A CA 1
ATOM 1085 C C . LEU A 1 146 ? 117.944 80.106 5.171 1.00 20.49 146 LEU A C 1
ATOM 1086 O O . LEU A 1 146 ? 116.997 80.861 5.314 1.00 11.00 146 LEU A O 1
ATOM 1091 N N . ASN A 1 147 ? 117.824 78.961 4.521 1.00 12.35 147 ASN A N 1
ATOM 1092 C CA . ASN A 1 147 ? 116.496 78.642 3.986 1.00 11.59 147 ASN A CA 1
ATOM 1093 C C . ASN A 1 147 ? 115.563 78.129 5.048 1.00 22.73 147 ASN A C 1
ATOM 1094 O O . ASN A 1 147 ? 114.362 78.261 4.955 1.00 26.78 147 ASN A O 1
ATOM 1099 N N . GLU A 1 148 ? 116.099 77.509 6.080 1.00 12.66 148 GLU A N 1
ATOM 1100 C CA . GLU A 1 148 ? 115.225 77.037 7.135 1.00 8.32 148 GLU A CA 1
ATOM 1101 C C . GLU A 1 148 ? 115.130 78.023 8.284 1.00 20.20 148 GLU A C 1
ATOM 1102 O O . GLU A 1 148 ? 114.448 77.730 9.246 1.00 17.45 148 GLU A O 1
ATOM 1108 N N . HIS A 1 149 ? 115.876 79.123 8.297 1.00 11.06 149 HIS A N 1
ATOM 1109 C CA . HIS A 1 149 ? 115.796 79.960 9.501 1.00 12.09 149 HIS A CA 1
ATOM 1110 C C . HIS A 1 149 ? 116.112 79.327 10.821 1.00 15.77 149 HIS A C 1
ATOM 1111 O O . HIS A 1 149 ? 115.369 79.411 11.809 1.00 11.75 149 HIS A O 1
ATOM 1118 N N . GLN A 1 150 ? 117.279 78.697 10.874 1.00 8.21 150 GLN A N 1
ATOM 1119 C CA . GLN A 1 150 ? 117.717 78.055 12.119 1.00 9.88 150 GLN A CA 1
ATOM 1120 C C . GLN A 1 150 ? 119.208 78.294 12.277 1.00 15.40 150 GLN A C 1
ATOM 1121 O O . GLN A 1 150 ? 119.870 78.621 11.298 1.00 12.10 150 GLN A O 1
ATOM 1127 N N . PRO A 1 151 ? 119.726 78.116 13.488 1.00 14.01 151 PRO A N 1
ATOM 1128 C CA . PRO A 1 151 ? 121.156 78.279 13.769 1.00 8.03 151 PRO A CA 1
ATOM 1129 C C . PRO A 1 151 ? 121.873 76.971 13.470 1.00 6.68 151 PRO A C 1
ATOM 1130 O O . PRO A 1 151 ? 123.065 76.859 13.723 1.00 11.85 151 PRO A O 1
ATOM 1134 N N . ASN A 1 152 ? 121.200 75.984 12.877 1.00 6.51 152 ASN A N 1
ATOM 1135 C CA . ASN A 1 152 ? 121.933 74.736 12.578 1.00 6.02 152 ASN A CA 1
ATOM 1136 C C . ASN A 1 152 ? 121.215 74.073 11.394 1.00 14.25 152 ASN A C 1
ATOM 1137 O O . ASN A 1 152 ? 120.087 74.466 11.097 1.00 7.10 152 ASN A O 1
ATOM 1142 N N . GLY A 1 153 ? 121.839 73.117 10.712 1.00 8.04 153 GLY A N 1
ATOM 1143 C CA . GLY A 1 153 ? 121.172 72.384 9.605 1.00 4.81 153 GLY A CA 1
ATOM 1144 C C . GLY A 1 153 ? 120.564 71.143 10.289 1.00 10.10 153 GLY A C 1
ATOM 1145 O O . GLY A 1 153 ? 120.361 71.138 11.508 1.00 10.26 153 GLY A O 1
ATOM 1146 N N . PRO A 1 154 ? 120.298 70.098 9.514 1.00 7.92 154 PRO A N 1
ATOM 1147 C CA . PRO A 1 154 ? 119.709 68.833 9.978 1.00 5.34 154 PRO A CA 1
ATOM 1148 C C . PRO A 1 154 ? 120.444 68.379 11.238 1.00 8.86 154 PRO A C 1
ATOM 1149 O O . PRO A 1 154 ? 121.669 68.348 11.254 1.00 8.52 154 PRO A O 1
ATOM 1153 N N . ALA A 1 155 ? 119.739 67.979 12.297 1.00 5.93 155 ALA A N 1
ATOM 1154 C CA . ALA A 1 155 ? 120.379 67.635 13.572 1.00 6.60 155 ALA A CA 1
ATOM 1155 C C . ALA A 1 155 ? 119.748 66.481 14.325 1.00 7.05 155 ALA A C 1
ATOM 1156 O O . ALA A 1 155 ? 120.349 65.965 15.266 1.00 12.95 155 ALA A O 1
ATOM 1158 N N . THR A 1 156 ? 118.541 66.066 13.972 1.00 2.45 156 THR A N 1
ATOM 1159 C CA . THR A 1 156 ? 118.047 64.860 14.674 1.00 5.03 156 THR A CA 1
ATOM 1160 C C . THR A 1 156 ? 118.626 63.701 13.827 1.00 12.07 156 THR A C 1
ATOM 1161 O O . THR A 1 156 ? 119.043 63.860 12.663 1.00 9.15 156 THR A O 1
ATOM 1165 N N . PRO A 1 157 ? 118.634 62.499 14.374 1.00 9.48 157 PRO A N 1
ATOM 1166 C CA . PRO A 1 157 ? 119.195 61.354 13.641 1.00 10.19 157 PRO A CA 1
ATOM 1167 C C . PRO A 1 157 ? 118.619 61.072 12.266 1.00 14.18 157 PRO A C 1
ATOM 1168 O O . PRO A 1 157 ? 119.332 60.819 11.285 1.00 9.06 157 PRO A O 1
ATOM 1172 N N . VAL A 1 158 ? 117.301 61.156 12.171 1.00 7.28 158 VAL A N 1
ATOM 1173 C CA . VAL A 1 158 ? 116.682 60.892 10.899 1.00 2.21 158 VAL A CA 1
ATOM 1174 C C . VAL A 1 158 ? 117.004 62.011 9.953 1.00 4.52 158 VAL A C 1
ATOM 1175 O O . VAL A 1 158 ? 117.368 61.748 8.796 1.00 7.41 158 VAL A O 1
ATOM 1179 N N . ASP A 1 159 ? 116.927 63.257 10.428 1.00 6.85 159 ASP A N 1
ATOM 1180 C CA . ASP A 1 159 ? 117.243 64.372 9.505 1.00 4.38 159 ASP A CA 1
ATOM 1181 C C . ASP A 1 159 ? 118.714 64.319 9.035 1.00 7.60 159 ASP A C 1
ATOM 1182 O O . ASP A 1 159 ? 119.068 64.615 7.873 1.00 5.18 159 ASP A O 1
ATOM 1187 N N . MET A 1 160 ? 119.576 63.938 9.966 1.00 4.48 160 MET A N 1
ATOM 1188 C CA . MET A 1 160 ? 120.976 63.838 9.604 1.00 6.89 160 MET A CA 1
ATOM 1189 C C . MET A 1 160 ? 121.283 62.726 8.584 1.00 9.27 160 MET A C 1
ATOM 1190 O O . MET A 1 160 ? 122.103 62.876 7.658 1.00 7.46 160 MET A O 1
ATOM 1195 N N . VAL A 1 161 ? 120.641 61.581 8.736 1.00 4.87 161 VAL A N 1
ATOM 1196 C CA . VAL A 1 161 ? 120.952 60.494 7.809 1.00 5.38 161 VAL A CA 1
ATOM 1197 C C . VAL A 1 161 ? 120.374 60.854 6.435 1.00 4.49 161 VAL A C 1
ATOM 1198 O O . VAL A 1 161 ? 120.923 60.533 5.365 1.00 11.09 161 VAL A O 1
ATOM 1202 N N . VAL A 1 162 ? 119.251 61.542 6.434 1.00 1.54 162 VAL A N 1
ATOM 1203 C CA . VAL A 1 162 ? 118.706 61.932 5.153 1.00 1.00 162 VAL A CA 1
ATOM 1204 C C . VAL A 1 162 ? 119.688 62.921 4.532 1.00 7.34 162 VAL A C 1
ATOM 1205 O O . VAL A 1 162 ? 119.990 62.859 3.336 1.00 4.00 162 VAL A O 1
ATOM 1209 N N . ASP A 1 163 ? 120.200 63.823 5.361 1.00 4.11 163 ASP A N 1
ATOM 1210 C CA . ASP A 1 163 ? 121.152 64.841 4.853 1.00 4.94 163 ASP A CA 1
ATOM 1211 C C . ASP A 1 163 ? 122.419 64.119 4.320 1.00 8.06 163 ASP A C 1
ATOM 1212 O O . ASP A 1 163 ? 122.996 64.492 3.280 1.00 7.41 163 ASP A O 1
ATOM 1217 N N . TYR A 1 164 ? 122.860 63.098 5.058 1.00 3.60 164 TYR A N 1
ATOM 1218 C CA . TYR A 1 164 ? 124.068 62.359 4.676 1.00 5.86 164 TYR A CA 1
ATOM 1219 C C . TYR A 1 164 ? 123.835 61.645 3.324 1.00 7.14 164 TYR A C 1
ATOM 1220 O O . TYR A 1 164 ? 124.670 61.625 2.414 1.00 5.83 164 TYR A O 1
ATOM 1229 N N . TYR A 1 165 ? 122.667 61.060 3.177 1.00 4.21 165 TYR A N 1
ATOM 1230 C CA . TYR A 1 165 ? 122.384 60.357 1.927 1.00 1.81 165 TYR A CA 1
ATOM 1231 C C . TYR A 1 165 ? 122.307 61.379 0.818 1.00 5.74 165 TYR A C 1
ATOM 1232 O O . TYR A 1 165 ? 122.760 61.168 -0.304 1.00 8.42 165 TYR A O 1
ATOM 1241 N N . LYS A 1 166 ? 121.720 62.534 1.073 1.00 5.61 166 LYS A N 1
ATOM 1242 C CA . LYS A 1 166 ? 121.632 63.481 -0.035 1.00 2.98 166 LYS A CA 1
ATOM 1243 C C . LYS A 1 166 ? 122.937 64.160 -0.421 1.00 11.65 166 LYS A C 1
ATOM 1244 O O . LYS A 1 166 ? 123.050 64.597 -1.554 1.00 9.11 166 LYS A O 1
ATOM 1250 N N . PHE A 1 167 ? 123.892 64.296 0.488 1.00 5.36 167 PHE A N 1
ATOM 1251 C CA . PHE A 1 167 ? 125.072 65.068 0.101 1.00 3.73 167 PHE A CA 1
ATOM 1252 C C . PHE A 1 167 ? 126.366 64.277 0.293 1.00 9.75 167 PHE A C 1
ATOM 1253 O O . PHE A 1 167 ?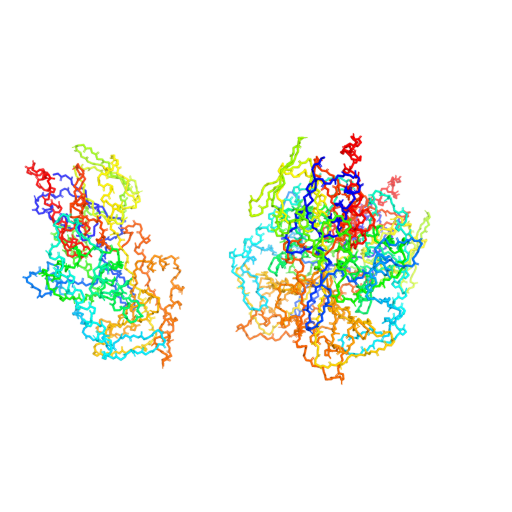 127.116 64.013 -0.667 1.00 10.48 167 PHE A O 1
ATOM 1261 N N . ASP A 1 168 ? 126.604 63.817 1.518 1.00 5.65 168 ASP A N 1
ATOM 1262 C CA . ASP A 1 168 ? 127.857 63.072 1.748 1.00 3.31 168 ASP A CA 1
ATOM 1263 C C . ASP A 1 168 ? 127.979 61.830 0.874 1.00 5.68 168 ASP A C 1
ATOM 1264 O O . ASP A 1 168 ? 129.079 61.480 0.466 1.00 6.68 168 ASP A O 1
ATOM 1269 N N . TYR A 1 169 ? 126.877 61.117 0.649 1.00 7.07 169 TYR A N 1
ATOM 1270 C CA . TYR A 1 169 ? 126.912 59.877 -0.143 1.00 5.74 169 TYR A CA 1
ATOM 1271 C C . TYR A 1 169 ? 127.218 60.269 -1.600 1.00 10.13 169 TYR A C 1
ATOM 1272 O O . TYR A 1 169 ? 127.630 59.407 -2.368 1.00 13.33 169 TYR A O 1
ATOM 1281 N N . GLU A 1 170 ? 127.016 61.525 -1.996 1.00 7.05 170 GLU A N 1
ATOM 1282 C CA . GLU A 1 170 ? 127.384 61.915 -3.342 1.00 2.39 170 GLU A CA 1
ATOM 1283 C C . GLU A 1 170 ? 128.780 62.539 -3.313 1.00 11.96 170 GLU A C 1
ATOM 1284 O O . GLU A 1 170 ? 129.607 62.215 -4.136 1.00 13.45 170 GLU A O 1
ATOM 1290 N N . PHE A 1 171 ? 129.050 63.469 -2.411 1.00 7.32 171 PHE A N 1
ATOM 1291 C CA . PHE A 1 171 ? 130.344 64.174 -2.422 1.00 5.43 171 PHE A CA 1
ATOM 1292 C C . PHE A 1 171 ? 131.437 63.693 -1.520 1.00 13.36 171 PHE A C 1
ATOM 1293 O O . PHE A 1 171 ? 132.574 64.123 -1.672 1.00 10.72 171 PHE A O 1
ATOM 1301 N N . ALA A 1 172 ? 131.094 62.865 -0.546 1.00 4.18 172 ALA A N 1
ATOM 1302 C CA . ALA A 1 172 ? 132.053 62.324 0.384 1.00 4.50 172 ALA A CA 1
ATOM 1303 C C . ALA A 1 172 ? 132.617 63.271 1.440 1.00 8.03 172 ALA A C 1
ATOM 1304 O O . ALA A 1 172 ? 133.576 62.923 2.147 1.00 7.04 172 ALA A O 1
ATOM 1306 N N . GLU A 1 173 ? 131.981 64.427 1.606 1.00 4.21 173 GLU A N 1
ATOM 1307 C CA . GLU A 1 173 ? 132.345 65.339 2.702 1.00 5.81 173 GLU A CA 1
ATOM 1308 C C . GLU A 1 173 ? 130.999 65.991 3.092 1.00 10.34 173 GLU A C 1
ATOM 1309 O O . GLU A 1 173 ? 130.047 65.988 2.309 1.00 8.13 173 GLU A O 1
ATOM 1315 N N . PRO A 1 174 ? 130.896 66.556 4.293 1.00 7.41 174 PRO A N 1
ATOM 1316 C CA . PRO A 1 174 ? 129.630 67.158 4.757 1.00 4.67 174 PRO A CA 1
ATOM 1317 C C . PRO A 1 174 ? 129.261 68.441 4.037 1.00 4.56 174 PRO A C 1
ATOM 1318 O O . PRO A 1 174 ? 130.135 69.149 3.507 1.00 5.61 174 PRO A O 1
ATOM 1322 N N . PRO A 1 175 ? 127.974 68.774 4.068 1.00 2.91 175 PRO A N 1
ATOM 1323 C CA . PRO A 1 175 ? 127.567 70.004 3.418 1.00 1.00 175 PRO A CA 1
ATOM 1324 C C . PRO A 1 175 ? 128.321 71.213 3.985 1.00 6.17 175 PRO A C 1
ATOM 1325 O O . PRO A 1 175 ? 128.614 72.157 3.276 1.00 8.17 175 PRO A O 1
ATOM 1329 N N . ARG A 1 176 ? 128.663 71.216 5.268 1.00 2.85 176 ARG A N 1
ATOM 1330 C CA . ARG A 1 176 ? 129.327 72.411 5.792 1.00 6.58 176 ARG A CA 1
ATOM 1331 C C . ARG A 1 176 ? 130.700 72.740 5.231 1.00 9.39 176 ARG A C 1
ATOM 1332 O O . ARG A 1 176 ? 131.217 73.824 5.404 1.00 7.09 176 ARG A O 1
ATOM 1340 N N . VAL A 1 177 ? 131.292 71.783 4.539 1.00 9.38 177 VAL A N 1
ATOM 1341 C CA . VAL A 1 177 ? 132.604 72.025 3.931 1.00 7.20 177 VAL A CA 1
ATOM 1342 C C . VAL A 1 177 ? 132.390 72.291 2.444 1.00 11.42 177 VAL A C 1
ATOM 1343 O O . VAL A 1 177 ? 133.264 72.860 1.810 1.00 7.56 177 VAL A O 1
ATOM 1347 N N . THR A 1 178 ? 131.251 71.875 1.891 1.00 5.09 178 THR A N 1
ATOM 1348 C CA . THR A 1 178 ? 131.047 71.946 0.446 1.00 1.39 178 THR A CA 1
ATOM 1349 C C . THR A 1 178 ? 130.592 73.236 -0.160 1.00 7.67 178 THR A C 1
ATOM 1350 O O . THR A 1 178 ? 129.664 73.839 0.372 1.00 6.79 178 THR A O 1
ATOM 1354 N N . SER A 1 179 ? 131.203 73.641 -1.269 1.00 4.01 179 SER A N 1
ATOM 1355 C CA . SER A 1 179 ? 130.788 74.899 -1.919 1.00 7.12 179 SER A CA 1
ATOM 1356 C C . SER A 1 179 ? 129.368 74.804 -2.482 1.00 12.09 179 SER A C 1
ATOM 1357 O O . SER A 1 179 ? 129.077 73.954 -3.309 1.00 9.82 179 SER A O 1
ATOM 1360 N N . LEU A 1 180 ? 128.478 75.712 -2.133 1.00 4.44 180 LEU A N 1
ATOM 1361 C CA . LEU A 1 180 ? 127.148 75.589 -2.726 1.00 5.02 180 LEU A CA 1
ATOM 1362 C C . LEU A 1 180 ? 127.194 75.880 -4.215 1.00 10.17 180 LEU A C 1
ATOM 1363 O O . LEU A 1 180 ? 126.599 75.228 -5.065 1.00 8.19 180 LEU A O 1
ATOM 1368 N N . GLN A 1 181 ? 127.867 76.982 -4.494 1.00 5.44 181 GLN A N 1
ATOM 1369 C CA . GLN A 1 181 ? 127.906 77.450 -5.862 1.00 9.35 181 GLN A CA 1
ATOM 1370 C C . GLN A 1 181 ? 128.380 76.421 -6.820 1.00 17.42 181 GLN A C 1
ATOM 1371 O O . GLN A 1 181 ? 127.848 76.315 -7.921 1.00 12.62 181 GLN A O 1
ATOM 1377 N N . ASN A 1 182 ? 129.365 75.655 -6.390 1.00 8.83 182 ASN A N 1
ATOM 1378 C CA . ASN A 1 182 ? 129.880 74.692 -7.313 1.00 8.33 182 ASN A CA 1
ATOM 1379 C C . ASN A 1 182 ? 129.400 73.279 -7.238 1.00 13.10 182 ASN A C 1
ATOM 1380 O O . ASN A 1 182 ? 130.039 72.405 -7.832 1.00 11.87 182 ASN A O 1
ATOM 1385 N N . THR A 1 183 ? 128.312 73.041 -6.515 1.00 9.15 183 THR A N 1
ATOM 1386 C CA . THR A 1 183 ? 127.808 71.663 -6.405 1.00 7.71 183 THR A CA 1
ATOM 1387 C C . THR A 1 183 ? 126.284 71.668 -6.450 1.00 10.24 183 THR A C 1
ATOM 1388 O O . THR A 1 183 ? 125.682 70.636 -6.698 1.00 12.64 183 THR A O 1
ATOM 1392 N N . VAL A 1 184 ? 125.647 72.806 -6.214 1.00 5.65 184 VAL A N 1
ATOM 1393 C CA . VAL A 1 184 ? 124.184 72.764 -6.244 1.00 6.21 184 VAL A CA 1
ATOM 1394 C C . VAL A 1 184 ? 123.613 73.833 -7.155 1.00 14.22 184 VAL A C 1
ATOM 1395 O O . VAL A 1 184 ? 123.722 75.001 -6.837 1.00 14.03 184 VAL A O 1
ATOM 1399 N N . PRO A 1 185 ? 123.013 73.473 -8.282 1.00 12.08 185 PRO A N 1
ATOM 1400 C CA . PRO A 1 185 ? 122.852 72.109 -8.798 1.00 8.42 185 PRO A CA 1
ATOM 1401 C C . PRO A 1 185 ? 124.156 71.587 -9.414 1.00 13.48 185 PRO A C 1
ATOM 1402 O O . PRO A 1 185 ? 125.073 72.354 -9.674 1.00 15.37 185 PRO A O 1
ATOM 1406 N N . LEU A 1 186 ? 124.265 70.281 -9.660 1.00 11.31 186 LEU A N 1
ATOM 1407 C CA . LEU A 1 186 ? 125.482 69.684 -10.207 1.00 9.19 186 LEU A CA 1
ATOM 1408 C C . LEU A 1 186 ? 125.369 69.434 -11.708 1.00 17.44 186 LEU A C 1
ATOM 1409 O O . LEU A 1 186 ? 124.424 68.814 -12.224 1.00 11.23 186 LEU A O 1
ATOM 1414 N N . ALA A 1 187 ? 126.390 69.895 -12.408 1.00 12.12 187 ALA A N 1
ATOM 1415 C CA . ALA A 1 187 ? 126.396 69.802 -13.871 1.00 10.53 187 ALA A CA 1
ATOM 1416 C C . ALA A 1 187 ? 126.153 68.399 -14.422 1.00 14.90 187 ALA A C 1
ATOM 1417 O O . ALA A 1 187 ? 125.441 68.191 -15.417 1.00 14.78 187 ALA A O 1
ATOM 1419 N N . THR A 1 188 ? 126.771 67.433 -13.755 1.00 9.27 188 THR A N 1
ATOM 1420 C CA . THR A 1 188 ? 126.622 66.056 -14.191 1.00 5.09 188 THR A CA 1
ATOM 1421 C C . THR A 1 188 ? 125.160 65.722 -14.405 1.00 17.08 188 THR A C 1
ATOM 1422 O O . THR A 1 188 ? 124.773 65.253 -15.476 1.00 13.29 188 THR A O 1
ATOM 1426 N N . PHE A 1 189 ? 124.338 66.038 -13.421 1.00 9.49 189 PHE A N 1
ATOM 1427 C CA . PHE A 1 189 ? 122.946 65.696 -13.604 1.00 16.29 189 PHE A CA 1
ATOM 1428 C C . PHE A 1 189 ? 122.222 66.709 -14.454 1.00 21.81 189 PHE A C 1
ATOM 1429 O O . PHE A 1 189 ? 121.366 66.370 -15.292 1.00 18.34 189 PHE A O 1
ATOM 1437 N N . SER A 1 190 ? 122.577 67.964 -14.234 1.00 10.61 190 SER A N 1
ATOM 1438 C CA . SER A 1 190 ? 121.866 68.951 -15.042 1.00 12.32 190 SER A CA 1
ATOM 1439 C C . SER A 1 190 ? 122.080 68.713 -16.524 1.00 22.89 190 SER A C 1
ATOM 1440 O O . SER A 1 190 ? 121.171 68.954 -17.314 1.00 14.68 190 SER A O 1
ATOM 1443 N N . ASP A 1 191 ? 123.272 68.266 -16.905 1.00 15.02 191 ASP A N 1
ATOM 1444 C CA . ASP A 1 191 ? 123.534 68.085 -18.331 1.00 12.40 191 ASP A CA 1
ATOM 1445 C C . ASP A 1 191 ? 123.162 66.749 -18.933 1.00 19.36 191 ASP A C 1
ATOM 1446 O O . ASP A 1 191 ? 122.677 66.678 -20.062 1.00 19.23 191 ASP A O 1
ATOM 1451 N N . PHE A 1 192 ? 123.511 65.698 -18.208 1.00 10.87 192 PHE A N 1
ATOM 1452 C CA . PHE A 1 192 ? 123.341 64.345 -18.690 1.00 11.74 192 PHE A CA 1
ATOM 1453 C C . PHE A 1 192 ? 122.127 63.588 -18.224 1.00 18.60 192 PHE A C 1
ATOM 1454 O O . PHE A 1 192 ? 121.896 62.477 -18.658 1.00 17.32 192 PHE A O 1
ATOM 1462 N N . GLY A 1 193 ? 121.355 64.172 -17.323 1.00 16.75 193 GLY A N 1
ATOM 1463 C CA . GLY A 1 193 ? 120.199 63.451 -16.807 1.00 15.85 193 GLY A CA 1
ATOM 1464 C C . GLY A 1 193 ? 120.334 62.991 -15.343 1.00 22.78 193 GLY A C 1
ATOM 1465 O O . GLY A 1 193 ? 121.423 62.841 -14.774 1.00 16.55 193 GLY A O 1
ATOM 1466 N N . ASP A 1 194 ? 119.177 62.778 -14.728 1.00 17.80 194 ASP A N 1
ATOM 1467 C CA . ASP A 1 194 ? 119.098 62.416 -13.320 1.00 15.51 194 ASP A CA 1
ATOM 1468 C C . ASP A 1 194 ? 119.326 60.965 -12.996 1.00 19.71 194 ASP A C 1
ATOM 1469 O O . ASP A 1 194 ? 119.576 60.650 -11.848 1.00 26.47 194 ASP A O 1
ATOM 1474 N N . ASP A 1 195 ? 119.205 60.064 -13.959 1.00 12.39 195 ASP A N 1
ATOM 1475 C CA . ASP A 1 195 ? 119.380 58.654 -13.615 1.00 7.57 195 ASP A CA 1
ATOM 1476 C C . ASP A 1 195 ? 120.823 58.251 -13.471 1.00 16.79 195 ASP A C 1
ATOM 1477 O O . ASP A 1 195 ? 121.675 58.921 -14.026 1.00 13.94 195 ASP A O 1
ATOM 1482 N N . VAL A 1 196 ? 121.059 57.141 -12.772 1.00 14.05 196 VAL A N 1
ATOM 1483 C CA . VAL A 1 196 ? 122.378 56.570 -12.552 1.00 13.88 196 VAL A CA 1
ATOM 1484 C C . VAL A 1 196 ? 122.137 55.064 -12.696 1.00 20.78 196 VAL A C 1
ATOM 1485 O O . VAL A 1 196 ? 121.082 54.545 -12.297 1.00 16.63 196 VAL A O 1
ATOM 1489 N N . TYR A 1 197 ? 123.129 54.380 -13.264 1.00 12.99 197 TYR A N 1
ATOM 1490 C CA . TYR A 1 197 ? 123.042 52.961 -13.565 1.00 9.46 197 TYR A CA 1
ATOM 1491 C C . TYR A 1 197 ? 124.226 52.289 -12.993 1.00 15.80 197 TYR A C 1
ATOM 1492 O O . TYR A 1 197 ? 125.373 52.667 -13.248 1.00 16.64 197 TYR A O 1
ATOM 1501 N N . PHE A 1 198 ? 123.909 51.274 -12.209 1.00 8.53 198 PHE A N 1
ATOM 1502 C CA . PHE A 1 198 ? 124.912 50.498 -11.487 1.00 11.28 198 PHE A CA 1
ATOM 1503 C C . PHE A 1 198 ? 125.481 49.401 -12.357 1.00 20.01 198 PHE A C 1
ATOM 1504 O O . PHE A 1 198 ? 124.752 48.572 -12.900 1.00 21.10 198 PHE A O 1
ATOM 1512 N N . VAL A 1 199 ? 126.788 49.428 -12.522 1.00 12.23 199 VAL A N 1
ATOM 1513 C CA . VAL A 1 199 ? 127.455 48.428 -13.334 1.00 10.81 199 VAL A CA 1
ATOM 1514 C C . VAL A 1 199 ? 127.737 47.178 -12.515 1.00 14.07 199 VAL A C 1
ATOM 1515 O O . VAL A 1 199 ? 128.450 47.219 -11.526 1.00 14.99 199 VAL A O 1
ATOM 1519 N N . ALA A 1 200 ? 127.220 46.045 -12.975 1.00 15.96 200 ALA A N 1
ATOM 1520 C CA . ALA A 1 200 ? 127.429 44.793 -12.272 1.00 17.59 200 ALA A CA 1
ATOM 1521 C C . ALA A 1 200 ? 127.766 43.713 -13.321 1.00 22.91 200 ALA A C 1
ATOM 1522 O O . ALA A 1 200 ? 126.980 42.819 -13.624 1.00 18.49 200 ALA A O 1
ATOM 1524 N N . ASP A 1 201 ? 128.989 43.801 -13.833 1.00 18.80 201 ASP A N 1
ATOM 1525 C CA . ASP A 1 201 ? 129.494 42.919 -14.880 1.00 18.46 201 ASP A CA 1
ATOM 1526 C C . ASP A 1 201 ? 130.828 42.313 -14.487 1.00 20.73 201 ASP A C 1
ATOM 1527 O O . ASP A 1 201 ? 131.723 42.980 -13.961 1.00 20.00 201 ASP A O 1
ATOM 1532 N N . GLN A 1 202 ? 130.970 41.011 -14.696 1.00 10.06 202 GLN A N 1
ATOM 1533 C CA . GLN A 1 202 ? 132.216 40.390 -14.255 1.00 10.66 202 GLN A CA 1
ATOM 1534 C C . GLN A 1 202 ? 133.431 40.967 -14.964 1.00 7.77 202 GLN A C 1
ATOM 1535 O O . GLN A 1 202 ? 134.549 40.884 -14.466 1.00 18.76 202 GLN A O 1
ATOM 1541 N N . ARG A 1 203 ? 133.213 41.569 -16.124 1.00 11.05 203 ARG A N 1
ATOM 1542 C CA . ARG A 1 203 ? 134.381 42.100 -16.794 1.00 10.35 203 ARG A CA 1
ATOM 1543 C C . ARG A 1 203 ? 134.818 43.336 -16.015 1.00 24.30 203 ARG A C 1
ATOM 1544 O O . ARG A 1 203 ? 135.979 43.742 -16.123 1.00 18.48 203 ARG A O 1
ATOM 1552 N N . GLY A 1 204 ? 133.920 43.927 -15.234 1.00 15.52 204 GLY A N 1
ATOM 1553 C CA . GLY A 1 204 ? 134.284 45.139 -14.469 1.00 15.64 204 GLY A CA 1
ATOM 1554 C C . GLY A 1 204 ? 134.035 46.476 -15.199 1.00 21.32 204 GLY A C 1
ATOM 1555 O O . GLY A 1 204 ? 134.102 46.547 -16.430 1.00 16.06 204 GLY A O 1
ATOM 1556 N N . TYR A 1 205 ? 133.764 47.548 -14.448 1.00 9.33 205 TYR A N 1
ATOM 1557 C CA . TYR A 1 205 ? 133.526 48.880 -15.038 1.00 8.82 205 TYR A CA 1
ATOM 1558 C C . TYR A 1 205 ? 134.829 49.284 -15.742 1.00 11.28 205 TYR A C 1
ATOM 1559 O O . TYR A 1 205 ? 134.829 50.027 -16.736 1.00 12.03 205 TYR A O 1
ATOM 1568 N N . GLU A 1 206 ? 135.934 48.747 -15.221 1.00 6.90 206 GLU A N 1
ATOM 1569 C CA . GLU A 1 206 ? 137.258 49.031 -15.806 1.00 13.75 206 GLU A CA 1
ATOM 1570 C C . GLU A 1 206 ? 137.394 48.641 -17.285 1.00 19.63 206 GLU A C 1
ATOM 1571 O O . GLU A 1 206 ? 138.279 49.102 -18.029 1.00 15.13 206 GLU A O 1
ATOM 1577 N N . ALA A 1 207 ? 136.507 47.760 -17.722 1.00 14.38 207 ALA A N 1
ATOM 1578 C CA . ALA A 1 207 ? 136.593 47.333 -19.111 1.00 16.28 207 ALA A CA 1
ATOM 1579 C C . ALA A 1 207 ? 136.494 48.534 -20.032 1.00 17.86 207 ALA A C 1
ATOM 1580 O O . ALA A 1 207 ? 136.915 48.513 -21.189 1.00 14.27 207 ALA A O 1
ATOM 1582 N N . VAL A 1 208 ? 135.889 49.600 -19.536 1.00 9.77 208 VAL A N 1
ATOM 1583 C CA . VAL A 1 208 ? 135.737 50.749 -20.416 1.00 9.78 208 VAL A CA 1
ATOM 1584 C C . VAL A 1 208 ? 137.128 51.304 -20.737 1.00 16.32 208 VAL A C 1
ATOM 1585 O O . VAL A 1 208 ? 137.447 51.704 -21.863 1.00 15.64 208 VAL A O 1
ATOM 1589 N N . VAL A 1 209 ? 137.971 51.318 -19.712 1.00 13.84 209 VAL A N 1
ATOM 1590 C CA . VAL A 1 209 ? 139.322 51.841 -19.883 1.00 13.11 209 VAL A CA 1
ATOM 1591 C C . VAL A 1 209 ? 140.112 50.918 -20.805 1.00 22.61 209 VAL A C 1
ATOM 1592 O O . VAL A 1 209 ? 140.787 51.370 -21.742 1.00 13.67 209 VAL A O 1
ATOM 1596 N N . TYR A 1 210 ? 139.985 49.615 -20.556 1.00 13.52 210 TYR A N 1
ATOM 1597 C CA . TYR A 1 210 ? 140.680 48.675 -21.431 1.00 14.25 210 TYR A CA 1
ATOM 1598 C C . TYR A 1 210 ? 140.175 48.880 -22.850 1.00 17.43 210 TYR A C 1
ATOM 1599 O O . TYR A 1 210 ? 140.935 48.861 -23.799 1.00 16.10 210 TYR A O 1
ATOM 1608 N N . TYR A 1 211 ? 138.892 49.146 -23.039 1.00 15.00 211 TYR A N 1
ATOM 1609 C CA . TYR A 1 211 ? 138.464 49.291 -24.407 1.00 9.27 211 TYR A CA 1
ATOM 1610 C C . TYR A 1 211 ? 139.104 50.480 -25.032 1.00 22.53 211 TYR A C 1
ATOM 1611 O O . TYR A 1 211 ? 139.595 50.407 -26.141 1.00 16.31 211 TYR A O 1
ATOM 1620 N N . LEU A 1 212 ? 139.135 51.587 -24.312 1.00 17.49 212 LEU A N 1
ATOM 1621 C CA . LEU A 1 212 ? 139.722 52.775 -24.908 1.00 14.34 212 LEU A CA 1
ATOM 1622 C C . LEU A 1 212 ? 141.197 52.543 -25.226 1.00 15.76 212 LEU A C 1
ATOM 1623 O O . LEU A 1 212 ? 141.717 52.927 -26.276 1.00 13.97 212 LEU A O 1
ATOM 1628 N N . ALA A 1 213 ? 141.893 51.914 -24.299 1.00 10.40 213 ALA A N 1
ATOM 1629 C CA . ALA A 1 213 ? 143.299 51.727 -24.537 1.00 10.39 213 ALA A CA 1
ATOM 1630 C C . ALA A 1 213 ? 143.621 50.867 -25.769 1.00 23.01 213 ALA A C 1
ATOM 1631 O O . ALA A 1 213 ? 144.617 51.062 -26.481 1.00 21.96 213 ALA A O 1
ATOM 1633 N N . GLY A 1 214 ? 142.768 49.887 -26.007 1.00 18.91 214 GLY A N 1
ATOM 1634 C CA . GLY A 1 214 ? 143.001 48.983 -27.120 1.00 15.37 214 GLY A CA 1
ATOM 1635 C C . GLY A 1 214 ? 142.704 49.703 -28.436 1.00 23.77 214 GLY A C 1
ATOM 1636 O O . GLY A 1 214 ? 142.999 49.241 -29.522 1.00 28.61 214 GLY A O 1
ATOM 1637 N N . GLN A 1 215 ? 142.081 50.856 -28.389 1.00 10.27 215 GLN A N 1
ATOM 1638 C CA . GLN A 1 215 ? 141.848 51.482 -29.651 1.00 7.91 215 GLN A CA 1
ATOM 1639 C C . GLN A 1 215 ? 143.178 52.038 -30.157 1.00 14.69 215 GLN A C 1
ATOM 1640 O O . GLN A 1 215 ? 143.186 52.522 -31.267 1.00 19.02 215 GLN A O 1
ATOM 1646 N N . TYR A 1 216 ? 144.283 52.028 -29.417 1.00 11.80 216 TYR A N 1
ATOM 1647 C CA . TYR A 1 216 ? 145.491 52.633 -29.984 1.00 9.37 216 TYR A CA 1
ATOM 1648 C C . TYR A 1 216 ? 146.758 52.009 -29.471 1.00 18.75 216 TYR A C 1
ATOM 1649 O O . TYR A 1 216 ? 147.873 52.273 -29.921 1.00 25.45 216 TYR A O 1
ATOM 1658 N N . LEU A 1 217 ? 146.629 51.182 -28.466 1.00 12.64 217 LEU A N 1
ATOM 1659 C CA . LEU A 1 217 ? 147.837 50.559 -27.965 1.00 9.88 217 LEU A CA 1
ATOM 1660 C C . LEU A 1 217 ? 147.762 49.132 -28.509 1.00 25.06 217 LEU A C 1
ATOM 1661 O O . LEU A 1 217 ? 146.676 48.569 -28.677 1.00 19.82 217 LEU A O 1
ATOM 1666 N N . LYS A 1 218 ? 148.912 48.512 -28.726 1.00 23.64 218 LYS A N 1
ATOM 1667 C CA . LYS A 1 218 ? 148.929 47.140 -29.243 1.00 25.01 218 LYS A CA 1
ATOM 1668 C C . LYS A 1 218 ? 148.543 46.047 -28.262 1.00 18.10 218 LYS A C 1
ATOM 1669 O O . LYS A 1 218 ? 149.088 46.002 -27.159 1.00 27.93 218 LYS A O 1
ATOM 1675 N N . THR A 1 219 ? 147.696 45.127 -28.720 1.00 25.00 219 THR A N 1
ATOM 1676 C CA . THR A 1 219 ? 147.252 43.969 -27.929 1.00 32.20 219 THR A CA 1
ATOM 1677 C C . THR A 1 219 ? 147.514 42.633 -28.645 1.00 37.80 219 THR A C 1
ATOM 1678 O O . THR A 1 219 ? 147.501 42.508 -29.869 1.00 25.93 219 THR A O 1
ATOM 1682 N N . ASP A 1 220 ? 147.775 41.607 -27.857 1.00 37.18 220 ASP A N 1
ATOM 1683 C CA . ASP A 1 220 ? 148.026 40.300 -28.426 1.00 39.05 220 ASP A CA 1
ATOM 1684 C C . ASP A 1 220 ? 146.771 39.748 -29.082 1.00 42.26 220 ASP A C 1
ATOM 1685 O O . ASP A 1 220 ? 145.682 39.812 -28.506 1.00 33.18 220 ASP A O 1
ATOM 1690 N N . ASP A 1 221 ? 146.933 39.195 -30.283 1.00 46.59 221 ASP A N 1
ATOM 1691 C CA . ASP A 1 221 ? 145.769 38.631 -30.951 1.00 50.99 221 ASP A CA 1
ATOM 1692 C C . ASP A 1 221 ? 145.089 37.438 -30.288 1.00 51.40 221 ASP A C 1
ATOM 1693 O O . ASP A 1 221 ? 143.888 37.232 -30.448 1.00 61.08 221 ASP A O 1
ATOM 1698 N N . LYS A 1 222 ? 145.831 36.658 -29.509 1.00 39.24 222 LYS A N 1
ATOM 1699 C CA . LYS A 1 222 ? 145.181 35.535 -28.833 1.00 41.19 222 LYS A CA 1
ATOM 1700 C C . LYS A 1 222 ? 144.560 36.059 -27.541 1.00 56.60 222 LYS A C 1
ATOM 1701 O O . LYS A 1 222 ? 143.334 36.159 -27.434 1.00 65.95 222 LYS A O 1
ATOM 1707 N N . SER A 1 223 ? 145.437 36.414 -26.596 1.00 41.98 223 SER A N 1
ATOM 1708 C CA . SER A 1 223 ? 145.058 36.931 -25.281 1.00 37.22 223 SER A CA 1
ATOM 1709 C C . SER A 1 223 ? 144.174 38.168 -25.287 1.00 41.29 223 SER A C 1
ATOM 1710 O O . SER A 1 223 ? 143.143 38.198 -24.615 1.00 60.86 223 SER A O 1
ATOM 1713 N N . GLY A 1 224 ? 144.572 39.159 -26.076 1.00 31.15 224 GLY A N 1
ATOM 1714 C CA . GLY A 1 224 ? 143.865 40.430 -26.189 1.00 28.07 224 GLY A CA 1
ATOM 1715 C C . GLY A 1 224 ? 144.546 41.389 -25.201 1.00 30.71 224 GLY A C 1
ATOM 1716 O O . GLY A 1 224 ? 144.166 42.541 -25.050 1.00 27.46 224 GLY A O 1
ATOM 1717 N N . LYS A 1 225 ? 145.575 40.896 -24.523 1.00 15.55 225 LYS A N 1
ATOM 1718 C CA . LYS A 1 225 ? 146.314 41.695 -23.570 1.00 19.58 225 LYS A CA 1
ATOM 1719 C C . LYS A 1 225 ? 147.149 42.759 -24.246 1.00 27.87 225 LYS A C 1
ATOM 1720 O O . LYS A 1 225 ? 147.664 42.599 -25.348 1.00 23.34 225 LYS A O 1
ATOM 1726 N N . ILE A 1 226 ? 147.296 43.867 -23.546 1.00 19.66 226 ILE A N 1
ATOM 1727 C CA . ILE A 1 226 ? 148.076 44.937 -24.109 1.00 14.72 226 ILE A CA 1
ATOM 1728 C C . ILE A 1 226 ? 149.514 44.542 -24.108 1.00 18.08 226 ILE A C 1
ATOM 1729 O O . ILE A 1 226 ? 150.033 44.170 -23.065 1.00 23.12 226 ILE A O 1
ATOM 1734 N N . VAL A 1 227 ? 150.187 44.667 -25.246 1.00 19.19 227 VAL A N 1
ATOM 1735 C CA . VAL A 1 227 ? 151.598 44.291 -25.274 1.00 18.73 227 VAL A CA 1
ATOM 1736 C C . VAL A 1 227 ? 152.464 45.429 -25.805 1.00 23.30 227 VAL A C 1
ATOM 1737 O O . VAL A 1 227 ? 153.669 45.306 -25.976 1.00 32.85 227 VAL A O 1
ATOM 1741 N N . ASP A 1 228 ? 151.849 46.569 -26.030 1.00 17.44 228 ASP A N 1
ATOM 1742 C CA . ASP A 1 228 ? 152.578 47.737 -26.521 1.00 15.37 228 ASP A CA 1
ATOM 1743 C C . ASP A 1 228 ? 153.624 48.241 -25.530 1.00 22.88 228 ASP A C 1
ATOM 1744 O O . ASP A 1 228 ? 153.365 48.518 -24.359 1.00 23.35 228 ASP A O 1
ATOM 1749 N N . PRO A 1 229 ? 154.859 48.345 -25.994 1.00 26.07 229 PRO A N 1
ATOM 1750 C CA . PRO A 1 229 ? 155.932 48.803 -25.119 1.00 20.32 229 PRO A CA 1
ATOM 1751 C C . PRO A 1 229 ? 155.807 50.263 -24.727 1.00 15.50 229 PRO A C 1
ATOM 1752 O O . PRO A 1 229 ? 156.565 50.737 -23.875 1.00 19.39 229 PRO A O 1
ATOM 1756 N N . ARG A 1 230 ? 154.851 50.953 -25.333 1.00 14.14 230 ARG A N 1
ATOM 1757 C CA . ARG A 1 230 ? 154.644 52.337 -24.921 1.00 16.82 230 ARG A CA 1
ATOM 1758 C C . ARG A 1 230 ? 153.949 52.328 -23.533 1.00 21.60 230 ARG A C 1
ATOM 1759 O O . ARG A 1 230 ? 153.849 53.355 -22.865 1.00 20.06 230 ARG A O 1
ATOM 1767 N N . LEU A 1 231 ? 153.410 51.194 -23.093 1.00 16.64 231 LEU A N 1
ATOM 1768 C CA . LEU A 1 231 ? 152.799 51.167 -21.754 1.00 13.05 231 LEU A CA 1
ATOM 1769 C C . LEU A 1 231 ? 153.712 50.412 -20.823 1.00 17.11 231 LEU A C 1
ATOM 1770 O O . LEU A 1 231 ? 154.026 49.266 -21.073 1.00 18.65 231 LEU A O 1
ATOM 1775 N N . GLN A 1 232 ? 154.133 51.003 -19.722 1.00 15.26 232 GLN A N 1
ATOM 1776 C CA . GLN A 1 232 ? 154.996 50.271 -18.809 1.00 9.21 232 GLN A CA 1
ATOM 1777 C C . GLN A 1 232 ? 154.387 50.289 -17.417 1.00 18.31 232 GLN A C 1
ATOM 1778 O O . GLN A 1 232 ? 154.244 51.366 -16.818 1.00 14.71 232 GLN A O 1
ATOM 1784 N N . LEU A 1 233 ? 154.040 49.108 -16.910 1.00 11.69 233 LEU A N 1
ATOM 1785 C CA . LEU A 1 233 ? 153.454 48.961 -15.591 1.00 10.17 233 LEU A CA 1
ATOM 1786 C C . LEU A 1 233 ? 154.514 48.830 -14.530 1.00 17.58 233 LEU A C 1
ATOM 1787 O O . LEU A 1 233 ? 155.693 48.622 -14.774 1.00 20.55 233 LEU A O 1
ATOM 1792 N N . ASN A 1 234 ? 154.083 48.998 -13.296 1.00 16.36 234 ASN A N 1
ATOM 1793 C CA . ASN A 1 234 ? 155.023 48.946 -12.200 1.00 11.22 234 ASN A CA 1
ATOM 1794 C C . ASN A 1 234 ? 156.078 50.037 -12.302 1.00 21.38 234 ASN A C 1
ATOM 1795 O O . ASN A 1 234 ? 157.227 49.864 -11.883 1.00 18.91 234 ASN A O 1
ATOM 1800 N N . LYS A 1 235 ? 155.715 51.178 -12.861 1.00 14.52 235 LYS A N 1
ATOM 1801 C CA . LYS A 1 235 ? 156.694 52.256 -12.931 1.00 13.63 235 LYS A CA 1
ATOM 1802 C C . LYS A 1 235 ? 156.227 53.375 -11.988 1.00 12.71 235 LYS A C 1
ATOM 1803 O O . LYS A 1 235 ? 155.339 54.128 -12.352 1.00 15.71 235 LYS A O 1
ATOM 1809 N N . VAL A 1 236 ? 156.775 53.479 -10.788 1.00 11.21 236 VAL A N 1
ATOM 1810 C CA . VAL A 1 236 ? 156.359 54.526 -9.868 1.00 8.87 236 VAL A CA 1
ATOM 1811 C C . VAL A 1 236 ? 157.199 55.777 -10.059 1.00 11.49 236 VAL A C 1
ATOM 1812 O O . VAL A 1 236 ? 158.365 55.832 -9.674 1.00 9.47 236 VAL A O 1
ATOM 1816 N N . VAL A 1 237 ? 156.593 56.805 -10.627 1.00 8.53 237 VAL A N 1
ATOM 1817 C CA . VAL A 1 237 ? 157.353 58.055 -10.831 1.00 7.27 237 VAL A CA 1
ATOM 1818 C C . VAL A 1 237 ? 157.609 58.733 -9.506 1.00 15.97 237 VAL A C 1
ATOM 1819 O O . VAL A 1 237 ? 156.655 58.915 -8.739 1.00 12.73 237 VAL A O 1
ATOM 1823 N N . ARG A 1 238 ? 158.849 59.144 -9.235 1.00 5.91 238 ARG A N 1
ATOM 1824 C CA . ARG A 1 238 ? 159.128 59.785 -7.944 1.00 8.85 238 ARG A CA 1
ATOM 1825 C C . ARG A 1 238 ? 159.741 61.154 -8.134 1.00 14.16 238 ARG A C 1
ATOM 1826 O O . ARG A 1 238 ? 159.826 61.924 -7.189 1.00 10.43 238 ARG A O 1
ATOM 1834 N N . GLU A 1 239 ? 160.173 61.440 -9.361 1.00 9.16 239 GLU A N 1
ATOM 1835 C CA . GLU A 1 239 ? 160.793 62.741 -9.641 1.00 4.25 239 GLU A CA 1
ATOM 1836 C C . GLU A 1 239 ? 160.571 63.166 -11.080 1.00 12.38 239 GLU A C 1
ATOM 1837 O O . GLU A 1 239 ? 160.732 62.387 -12.015 1.00 14.11 239 GLU A O 1
ATOM 1843 N N . ILE A 1 240 ? 160.174 64.424 -11.243 1.00 6.61 240 ILE A N 1
ATOM 1844 C CA . ILE A 1 240 ? 159.941 65.012 -12.554 1.00 5.04 240 ILE A CA 1
ATOM 1845 C C . ILE A 1 240 ? 160.780 66.296 -12.606 1.00 16.93 240 ILE A C 1
ATOM 1846 O O . ILE A 1 240 ? 160.549 67.204 -11.800 1.00 11.41 240 ILE A O 1
ATOM 1851 N N . LYS A 1 241 ? 161.809 66.334 -13.463 1.00 13.30 241 LYS A N 1
ATOM 1852 C CA . LYS A 1 241 ? 162.646 67.542 -13.583 1.00 10.61 241 LYS A CA 1
ATOM 1853 C C . LYS A 1 241 ? 162.249 68.167 -14.906 1.00 15.08 241 LYS A C 1
ATOM 1854 O O . LYS A 1 241 ? 161.971 67.448 -15.884 1.00 13.48 241 LYS A O 1
ATOM 1860 N N . TYR A 1 242 ? 162.199 69.496 -14.928 1.00 10.25 242 TYR A N 1
ATOM 1861 C CA . TYR A 1 242 ? 161.781 70.174 -16.151 1.00 4.85 242 TYR A CA 1
ATOM 1862 C C . TYR A 1 242 ? 162.547 71.460 -16.378 1.00 12.37 242 TYR A C 1
ATOM 1863 O O . TYR A 1 242 ? 163.093 72.021 -15.426 1.00 9.75 242 TYR A O 1
ATOM 1872 N N . SER A 1 243 ? 162.625 71.869 -17.638 1.00 10.14 243 SER A N 1
ATOM 1873 C CA . SER A 1 243 ? 163.347 73.075 -18.033 1.00 7.61 243 SER A CA 1
ATOM 1874 C C . SER A 1 243 ? 162.592 73.570 -19.253 1.00 13.17 243 SER A C 1
ATOM 1875 O O . SER A 1 243 ? 161.651 72.975 -19.750 1.00 9.92 243 SER A O 1
ATOM 1878 N N . PRO A 1 244 ? 163.010 74.704 -19.776 1.00 11.46 244 PRO A N 1
ATOM 1879 C CA . PRO A 1 244 ? 162.278 75.276 -20.892 1.00 11.32 244 PRO A CA 1
ATOM 1880 C C . PRO A 1 244 ? 162.436 74.345 -22.073 1.00 15.80 244 PRO A C 1
ATOM 1881 O O . PRO A 1 244 ? 161.665 74.335 -23.009 1.00 18.86 244 PRO A O 1
ATOM 1885 N N . GLY A 1 245 ? 163.453 73.520 -22.044 1.00 10.29 245 GLY A N 1
ATOM 1886 C CA . GLY A 1 245 ? 163.562 72.683 -23.214 1.00 14.29 245 GLY A CA 1
ATOM 1887 C C . GLY A 1 245 ? 162.995 71.280 -23.171 1.00 29.73 245 GLY A C 1
ATOM 1888 O O . GLY A 1 245 ? 162.801 70.672 -24.244 1.00 16.04 245 GLY A O 1
ATOM 1889 N N . GLY A 1 246 ? 162.759 70.734 -21.984 1.00 17.87 246 GLY A N 1
ATOM 1890 C CA . GLY A 1 246 ? 162.229 69.353 -21.995 1.00 14.37 246 GLY A CA 1
ATOM 1891 C C . GLY A 1 246 ? 162.041 68.846 -20.568 1.00 21.31 246 GLY A C 1
ATOM 1892 O O . GLY A 1 246 ? 162.113 69.676 -19.647 1.00 14.10 246 GLY A O 1
ATOM 1893 N N . VAL A 1 247 ? 161.878 67.526 -20.392 1.00 10.85 247 VAL A N 1
ATOM 1894 C CA . VAL A 1 247 ? 161.708 66.968 -19.051 1.00 9.82 247 VAL A CA 1
ATOM 1895 C C . VAL A 1 247 ? 162.416 65.626 -18.907 1.00 12.86 247 VAL A C 1
ATOM 1896 O O . VAL A 1 247 ? 162.720 64.973 -19.897 1.00 14.31 247 VAL A O 1
ATOM 1900 N N . THR A 1 248 ? 162.639 65.241 -17.652 1.00 12.22 248 THR A N 1
ATOM 1901 C CA . THR A 1 248 ? 163.249 63.965 -17.340 1.00 13.11 248 THR A CA 1
ATOM 1902 C C . THR A 1 248 ? 162.376 63.490 -16.200 1.00 16.12 248 THR A C 1
ATOM 1903 O O . THR A 1 248 ? 162.023 64.261 -15.314 1.00 17.60 248 THR A O 1
ATOM 1907 N N . VAL A 1 249 ? 162.100 62.200 -16.210 1.00 12.54 249 VAL A N 1
ATOM 1908 C CA . VAL A 1 249 ? 161.249 61.612 -15.221 1.00 10.22 249 VAL A CA 1
ATOM 1909 C C . VAL A 1 249 ? 161.977 60.405 -14.687 1.00 17.82 249 VAL A C 1
ATOM 1910 O O . VAL A 1 249 ? 162.484 59.595 -15.464 1.00 19.52 249 VAL A O 1
ATOM 1914 N N . LYS A 1 250 ? 162.044 60.301 -13.363 1.00 13.82 250 LYS A N 1
ATOM 1915 C CA . LYS A 1 250 ? 162.683 59.169 -12.712 1.00 12.20 250 LYS A CA 1
ATOM 1916 C C . LYS A 1 250 ? 161.655 58.311 -11.958 1.00 21.20 250 LYS A C 1
ATOM 1917 O O . LYS A 1 250 ? 160.735 58.810 -11.295 1.00 12.84 250 LYS A O 1
ATOM 1923 N N . THR A 1 251 ? 161.848 57.003 -12.069 1.00 14.74 251 THR A N 1
ATOM 1924 C CA . THR A 1 251 ? 161.021 56.011 -11.387 1.00 13.80 251 THR A CA 1
ATOM 1925 C C . THR A 1 251 ? 161.682 55.346 -10.194 1.00 22.46 251 THR A C 1
ATOM 1926 O O . THR A 1 251 ? 162.902 55.269 -10.078 1.00 19.91 251 THR A O 1
ATOM 1930 N N . GLU A 1 252 ? 160.834 54.833 -9.315 1.00 17.48 252 GLU A N 1
ATOM 1931 C CA . GLU A 1 252 ? 161.281 54.213 -8.099 1.00 18.08 252 GLU A CA 1
ATOM 1932 C C . GLU A 1 252 ? 162.236 53.054 -8.376 1.00 18.68 252 GLU A C 1
ATOM 1933 O O . GLU A 1 252 ? 163.132 52.794 -7.590 1.00 20.10 252 GLU A O 1
ATOM 1939 N N . ASP A 1 253 ? 162.080 52.359 -9.490 1.00 13.81 253 ASP A N 1
ATOM 1940 C CA . ASP A 1 253 ? 162.989 51.247 -9.733 1.00 12.83 253 ASP A CA 1
ATOM 1941 C C . ASP A 1 253 ? 164.285 51.750 -10.326 1.00 23.35 253 ASP A C 1
ATOM 1942 O O . ASP A 1 253 ? 165.105 50.954 -10.738 1.00 22.07 253 ASP A O 1
ATOM 1947 N N . ASN A 1 254 ? 164.448 53.061 -10.405 1.00 24.36 254 ASN A N 1
ATOM 1948 C CA . ASN A 1 254 ? 165.670 53.651 -10.947 1.00 27.99 254 ASN A CA 1
ATOM 1949 C C . ASN A 1 254 ? 165.785 53.891 -12.426 1.00 23.06 254 ASN A C 1
ATOM 1950 O O . ASN A 1 254 ? 166.820 54.319 -12.883 1.00 27.91 254 ASN A O 1
ATOM 1955 N N . SER A 1 255 ? 164.726 53.651 -13.178 1.00 16.11 255 SER A N 1
ATOM 1956 C CA . SER A 1 255 ? 164.792 53.960 -14.590 1.00 12.76 255 SER A CA 1
ATOM 1957 C C . SER A 1 255 ? 164.776 55.495 -14.694 1.00 25.91 255 SER A C 1
ATOM 1958 O O . SER A 1 255 ? 164.345 56.199 -13.764 1.00 18.94 255 SER A O 1
ATOM 1961 N N . VAL A 1 256 ? 165.224 56.016 -15.831 1.00 16.99 256 VAL A N 1
ATOM 1962 C CA . VAL A 1 256 ? 165.175 57.461 -16.058 1.00 19.41 256 VAL A CA 1
ATOM 1963 C C . VAL A 1 256 ? 164.722 57.682 -17.477 1.00 25.36 256 VAL A C 1
ATOM 1964 O O . VAL A 1 256 ? 165.229 57.016 -18.367 1.00 24.61 256 VAL A O 1
ATOM 1968 N N . TYR A 1 257 ? 163.798 58.599 -17.708 1.00 13.96 257 TYR A N 1
ATOM 1969 C CA . TYR A 1 257 ? 163.299 58.816 -19.047 1.00 11.29 257 TYR A CA 1
ATOM 1970 C C . TYR A 1 257 ? 163.313 60.299 -19.382 1.00 14.39 257 TYR A C 1
ATOM 1971 O O . TYR A 1 257 ? 163.251 61.157 -18.498 1.00 16.79 257 TYR A O 1
ATOM 1980 N N . SER A 1 258 ? 163.329 60.577 -20.682 1.00 14.85 258 SER A N 1
ATOM 1981 C CA . SER A 1 258 ? 163.368 61.941 -21.200 1.00 13.77 258 SER A CA 1
ATOM 1982 C C . SER A 1 258 ? 162.247 62.120 -22.182 1.00 15.67 258 SER A C 1
ATOM 1983 O O . SER A 1 258 ? 161.858 61.148 -22.810 1.00 19.41 258 SER A O 1
ATOM 1986 N N . ALA A 1 259 ? 161.763 63.348 -22.335 1.00 9.23 259 ALA A N 1
ATOM 1987 C CA . ALA A 1 259 ? 160.688 63.612 -23.275 1.00 11.16 259 ALA A CA 1
ATOM 1988 C C . ALA A 1 259 ? 160.597 65.109 -23.445 1.00 8.80 259 ALA A C 1
ATOM 1989 O O . ALA A 1 259 ? 161.294 65.835 -22.746 1.00 12.55 259 ALA A O 1
ATOM 1991 N N . ASP A 1 260 ? 159.745 65.551 -24.364 1.00 11.49 260 ASP A N 1
ATOM 1992 C CA . ASP A 1 260 ? 159.559 66.976 -24.587 1.00 8.46 260 ASP A CA 1
ATOM 1993 C C . ASP A 1 260 ? 158.553 67.566 -23.598 1.00 12.02 260 ASP A C 1
ATOM 1994 O O . ASP A 1 260 ? 158.590 68.767 -23.327 1.00 8.51 260 ASP A O 1
ATOM 1999 N N . TYR A 1 261 ? 157.668 66.700 -23.107 1.00 11.09 261 TYR A N 1
ATOM 2000 C CA . TYR A 1 261 ? 156.588 67.050 -22.178 1.00 11.37 261 TYR A CA 1
ATOM 2001 C C . TYR A 1 261 ? 156.172 65.918 -21.265 1.00 14.55 261 TYR A C 1
ATOM 2002 O O . TYR A 1 261 ? 156.417 64.747 -21.566 1.00 14.35 261 TYR A O 1
ATOM 2011 N N . VAL A 1 262 ? 155.458 66.265 -20.196 1.00 10.19 262 VAL A N 1
ATOM 2012 C CA . VAL A 1 262 ? 154.961 65.230 -19.307 1.00 4.80 262 VAL A CA 1
ATOM 2013 C C . VAL A 1 262 ? 153.541 65.638 -18.961 1.00 13.75 262 VAL A C 1
ATOM 2014 O O . VAL A 1 262 ? 153.222 66.845 -18.845 1.00 6.46 262 VAL A O 1
ATOM 2018 N N . MET A 1 263 ? 152.683 64.620 -18.941 1.00 10.63 263 MET A N 1
ATOM 2019 C CA . MET A 1 263 ? 151.263 64.819 -18.678 1.00 5.09 263 MET A CA 1
ATOM 2020 C C . MET A 1 263 ? 151.022 64.049 -17.394 1.00 11.62 263 MET A C 1
ATOM 2021 O O . MET A 1 263 ? 151.114 62.827 -17.369 1.00 9.63 263 MET A O 1
ATOM 2026 N N . VAL A 1 264 ? 150.774 64.790 -16.315 1.00 11.50 264 VAL A N 1
ATOM 2027 C CA . VAL A 1 264 ? 150.595 64.168 -15.011 1.00 6.99 264 VAL A CA 1
ATOM 2028 C C . VAL A 1 264 ? 149.136 63.820 -14.727 1.00 8.35 264 VAL A C 1
ATOM 2029 O O . VAL A 1 264 ? 148.328 64.743 -14.603 1.00 6.55 264 VAL A O 1
ATOM 2033 N N . SER A 1 265 ? 148.783 62.532 -14.621 1.00 6.80 265 SER A N 1
ATOM 2034 C CA . SER A 1 265 ? 147.378 62.172 -14.341 1.00 8.97 265 SER A CA 1
ATOM 2035 C C . SER A 1 265 ? 147.123 61.606 -12.924 1.00 8.84 265 SER A C 1
ATOM 2036 O O . SER A 1 265 ? 146.006 61.207 -12.638 1.00 8.22 265 SER A O 1
ATOM 2039 N N . ALA A 1 266 ? 148.109 61.555 -12.044 1.00 5.20 266 ALA A N 1
ATOM 2040 C CA . ALA A 1 266 ? 147.926 61.046 -10.704 1.00 3.20 266 ALA A CA 1
ATOM 2041 C C . ALA A 1 266 ? 146.845 61.888 -9.995 1.00 9.50 266 ALA A C 1
ATOM 2042 O O . ALA A 1 266 ? 146.625 63.054 -10.337 1.00 5.82 266 ALA A O 1
ATOM 2044 N N . SER A 1 267 ? 146.170 61.306 -8.999 1.00 5.13 267 SER A N 1
ATOM 2045 C CA . SER A 1 267 ? 145.075 62.022 -8.321 1.00 5.72 267 SER A CA 1
ATOM 2046 C C . SER A 1 267 ? 145.507 63.282 -7.550 1.00 13.28 267 SER A C 1
ATOM 2047 O O . SER A 1 267 ? 146.684 63.493 -7.228 1.00 7.23 267 SER A O 1
ATOM 2050 N N . LEU A 1 268 ? 144.538 64.130 -7.223 1.00 4.95 268 LEU A N 1
ATOM 2051 C CA . LEU A 1 268 ? 144.860 65.310 -6.423 1.00 3.31 268 LEU A CA 1
ATOM 2052 C C . LEU A 1 268 ? 145.496 64.860 -5.087 1.00 11.47 268 LEU A C 1
ATOM 2053 O O . LEU A 1 268 ? 146.436 65.480 -4.578 1.00 11.62 268 LEU A O 1
ATOM 2058 N N . GLY A 1 269 ? 145.032 63.759 -4.492 1.00 8.50 269 GLY A N 1
ATOM 2059 C CA . GLY A 1 269 ? 145.648 63.336 -3.224 1.00 5.76 269 GLY A CA 1
ATOM 2060 C C . GLY A 1 269 ? 147.112 63.005 -3.407 1.00 8.39 269 GLY A C 1
ATOM 2061 O O . GLY A 1 269 ? 147.954 63.314 -2.554 1.00 5.79 269 GLY A O 1
ATOM 2062 N N . VAL A 1 270 ? 147.429 62.364 -4.526 1.00 5.06 270 VAL A N 1
ATOM 2063 C CA . VAL A 1 270 ? 148.832 62.030 -4.744 1.00 4.37 270 VAL A CA 1
ATOM 2064 C C . VAL A 1 270 ? 149.612 63.367 -4.881 1.00 4.42 270 VAL A C 1
ATOM 2065 O O . VAL A 1 270 ? 150.694 63.581 -4.313 1.00 6.97 270 VAL A O 1
ATOM 2069 N N . LEU A 1 271 ? 149.027 64.310 -5.599 1.00 5.10 271 LEU A N 1
ATOM 2070 C CA . LEU A 1 271 ? 149.767 65.548 -5.720 1.00 8.41 271 LEU A CA 1
ATOM 2071 C C . LEU A 1 271 ? 149.872 66.270 -4.376 1.00 14.66 271 LEU A C 1
ATOM 2072 O O . LEU A 1 271 ? 150.813 67.013 -4.142 1.00 11.94 271 LEU A O 1
ATOM 2077 N N . GLN A 1 272 ? 148.925 66.093 -3.465 1.00 8.16 272 GLN A N 1
ATOM 2078 C CA . GLN A 1 272 ? 149.031 66.790 -2.189 1.00 4.27 272 GLN A CA 1
ATOM 2079 C C . GLN A 1 272 ? 150.002 66.071 -1.277 1.00 17.82 272 GLN A C 1
ATOM 2080 O O . GLN A 1 272 ? 150.417 66.571 -0.245 1.00 26.72 272 GLN A O 1
ATOM 2086 N N . SER A 1 273 ? 150.394 64.873 -1.674 1.00 12.91 273 SER A N 1
ATOM 2087 C CA . SER A 1 273 ? 151.289 64.112 -0.819 1.00 14.83 273 SER A CA 1
ATOM 2088 C C . SER A 1 273 ? 152.790 64.203 -1.054 1.00 21.14 273 SER A C 1
ATOM 2089 O O . SER A 1 273 ? 153.549 63.559 -0.335 1.00 26.84 273 SER A O 1
ATOM 2092 N N . ASP A 1 274 ? 153.307 64.838 -2.083 1.00 8.14 274 ASP A N 1
ATOM 2093 C CA . ASP A 1 274 ? 154.782 64.637 -2.095 1.00 24.07 274 ASP A CA 1
ATOM 2094 C C . ASP A 1 274 ? 155.388 63.307 -2.566 1.00 29.16 274 ASP A C 1
ATOM 2095 O O . ASP A 1 274 ? 156.603 63.123 -2.487 1.00 23.36 274 ASP A O 1
ATOM 2100 N N . LEU A 1 275 ? 154.598 62.365 -3.062 1.00 20.63 275 LEU A N 1
ATOM 2101 C CA . LEU A 1 275 ? 155.202 61.122 -3.572 1.00 10.08 275 LEU A CA 1
ATOM 2102 C C . LEU A 1 275 ? 156.092 61.557 -4.777 1.00 16.08 275 LEU A C 1
ATOM 2103 O O . LEU A 1 275 ? 157.166 61.003 -5.081 1.00 10.09 275 LEU A O 1
ATOM 2108 N N . ILE A 1 276 ? 155.621 62.545 -5.524 1.00 8.96 276 ILE A N 1
ATOM 2109 C CA . ILE A 1 276 ? 156.398 62.963 -6.687 1.00 11.12 276 ILE A CA 1
ATOM 2110 C C . ILE A 1 276 ? 157.134 64.260 -6.444 1.00 15.45 276 ILE A C 1
ATOM 2111 O O . ILE A 1 276 ? 156.538 65.301 -6.195 1.00 17.29 276 ILE A O 1
ATOM 2116 N N . GLN A 1 277 ? 158.451 64.237 -6.516 1.00 10.29 277 GLN A N 1
ATOM 2117 C CA . GLN A 1 277 ? 159.155 65.513 -6.330 1.00 8.70 277 GLN A CA 1
ATOM 2118 C C . GLN A 1 277 ? 159.302 66.281 -7.640 1.00 15.92 277 GLN A C 1
ATOM 2119 O O . GLN A 1 277 ? 159.758 65.677 -8.622 1.00 11.63 277 GLN A O 1
ATOM 2125 N N . PHE A 1 278 ? 158.939 67.564 -7.674 1.00 7.11 278 PHE A N 1
ATOM 2126 C CA . PHE A 1 278 ? 159.109 68.372 -8.898 1.00 7.28 278 PHE A CA 1
ATOM 2127 C C . PHE A 1 278 ? 160.363 69.203 -8.685 1.00 14.50 278 PHE A C 1
ATOM 2128 O O . PHE A 1 278 ? 160.570 69.742 -7.609 1.00 8.06 278 PHE A O 1
ATOM 2136 N N . LYS A 1 279 ? 161.170 69.346 -9.724 1.00 12.59 279 LYS A N 1
ATOM 2137 C CA . LYS A 1 279 ? 162.409 70.129 -9.651 1.00 11.28 279 LYS A CA 1
ATOM 2138 C C . LYS A 1 279 ? 162.603 70.901 -10.960 1.00 11.95 279 LYS A C 1
ATOM 2139 O O . LYS A 1 279 ? 162.791 70.367 -12.053 1.00 8.39 279 LYS A O 1
ATOM 2145 N N . PRO A 1 280 ? 162.533 72.206 -10.859 1.00 7.86 280 PRO A N 1
ATOM 2146 C CA . PRO A 1 280 ? 162.315 72.864 -9.603 1.00 7.67 280 PRO A CA 1
ATOM 2147 C C . PRO A 1 280 ? 160.908 72.698 -9.025 1.00 9.48 280 PRO A C 1
ATOM 2148 O O . PRO A 1 280 ? 159.978 72.217 -9.684 1.00 10.23 280 PRO A O 1
ATOM 2152 N N . LYS A 1 281 ? 160.765 73.172 -7.791 1.00 9.27 281 LYS A N 1
ATOM 2153 C CA . LYS A 1 281 ? 159.483 73.105 -7.098 1.00 9.33 281 LYS A CA 1
ATOM 2154 C C . LYS A 1 281 ? 158.404 73.799 -7.868 1.00 12.56 281 LYS A C 1
ATOM 2155 O O . LYS A 1 281 ? 158.675 74.760 -8.575 1.00 12.84 281 LYS A O 1
ATOM 2161 N N . LEU A 1 282 ? 157.173 73.313 -7.772 1.00 9.60 282 LEU A N 1
ATOM 2162 C CA . LEU A 1 282 ? 156.111 73.989 -8.530 1.00 5.93 282 LEU A CA 1
ATOM 2163 C C . LEU A 1 282 ? 155.932 75.392 -7.952 1.00 11.95 282 LEU A C 1
ATOM 2164 O O . LEU A 1 282 ? 156.211 75.632 -6.778 1.00 12.04 282 LEU A O 1
ATOM 2169 N N . PRO A 1 283 ? 155.470 76.338 -8.754 1.00 12.23 283 PRO A N 1
ATOM 2170 C CA . PRO A 1 283 ? 155.305 77.707 -8.251 1.00 12.41 283 PRO A CA 1
ATOM 2171 C C . PRO A 1 283 ? 154.214 77.758 -7.180 1.00 14.91 283 PRO A C 1
ATOM 2172 O O . PRO A 1 283 ? 153.327 76.895 -7.126 1.00 9.69 283 PRO A O 1
ATOM 2176 N N . THR A 1 284 ? 154.339 78.771 -6.319 1.00 10.44 284 THR A N 1
ATOM 2177 C CA . THR A 1 284 ? 153.416 78.974 -5.191 1.00 11.96 284 THR A CA 1
ATOM 2178 C C . THR A 1 284 ? 151.964 79.019 -5.627 1.00 12.29 284 THR A C 1
ATOM 2179 O O . THR A 1 284 ? 151.160 78.416 -4.920 1.00 13.31 284 THR A O 1
ATOM 2183 N N . TRP A 1 285 ? 151.652 79.672 -6.763 1.00 11.81 285 TRP A N 1
ATOM 2184 C CA . TRP A 1 285 ? 150.258 79.716 -7.191 1.00 13.53 285 TRP A CA 1
ATOM 2185 C C . TRP A 1 285 ? 149.728 78.326 -7.449 1.00 18.52 285 TRP A C 1
ATOM 2186 O O . TRP A 1 285 ? 148.554 78.036 -7.181 1.00 14.16 285 TRP A O 1
ATOM 2197 N N . LYS A 1 286 ? 150.625 77.472 -7.929 1.00 9.37 286 LYS A N 1
ATOM 2198 C CA . LYS A 1 286 ? 150.219 76.112 -8.252 1.00 6.13 286 LYS A CA 1
ATOM 2199 C C . LYS A 1 286 ? 150.020 75.309 -6.980 1.00 12.64 286 LYS A C 1
ATOM 2200 O O . LYS A 1 286 ? 149.011 74.603 -6.767 1.00 11.50 286 LYS A O 1
ATOM 2206 N N . VAL A 1 287 ? 151.019 75.438 -6.124 1.00 7.39 287 VAL A N 1
ATOM 2207 C CA . VAL A 1 287 ? 150.967 74.734 -4.846 1.00 5.89 287 VAL A CA 1
ATOM 2208 C C . VAL A 1 287 ? 149.716 75.114 -4.004 1.00 10.80 287 VAL A C 1
ATOM 2209 O O . VAL A 1 287 ? 148.991 74.290 -3.442 1.00 13.53 287 VAL A O 1
ATOM 2213 N N . ARG A 1 288 ? 149.395 76.392 -4.005 1.00 6.26 288 ARG A N 1
ATOM 2214 C CA . ARG A 1 288 ? 148.225 76.784 -3.242 1.00 12.78 288 ARG A CA 1
ATOM 2215 C C . ARG A 1 288 ? 146.923 76.270 -3.794 1.00 14.53 288 ARG A C 1
ATOM 2216 O O . ARG A 1 288 ? 146.000 75.923 -3.048 1.00 13.97 288 ARG A O 1
ATOM 2224 N N . ALA A 1 289 ? 146.853 76.231 -5.112 1.00 8.06 289 ALA A N 1
ATOM 2225 C CA . ALA A 1 289 ? 145.614 75.744 -5.687 1.00 5.42 289 ALA A CA 1
ATOM 2226 C C . ALA A 1 289 ? 145.565 74.271 -5.357 1.00 9.45 289 ALA A C 1
ATOM 2227 O O . ALA A 1 289 ? 144.491 73.769 -5.082 1.00 8.62 289 ALA A O 1
ATOM 2229 N N . ILE A 1 290 ? 146.704 73.577 -5.408 1.00 1.55 290 ILE A N 1
ATOM 2230 C CA . ILE A 1 290 ? 146.608 72.151 -5.121 1.00 2.02 290 ILE A CA 1
ATOM 2231 C C . ILE A 1 290 ? 146.108 71.874 -3.706 1.00 9.33 290 ILE A C 1
ATOM 2232 O O . ILE A 1 290 ? 145.278 71.024 -3.472 1.00 5.96 290 ILE A O 1
ATOM 2237 N N . TYR A 1 291 ? 146.660 72.553 -2.718 1.00 3.37 291 TYR A N 1
ATOM 2238 C CA . TYR A 1 291 ? 146.249 72.250 -1.346 1.00 5.39 291 TYR A CA 1
ATOM 2239 C C . TYR A 1 291 ? 144.913 72.806 -0.886 1.00 10.39 291 TYR A C 1
ATOM 2240 O O . TYR A 1 291 ? 144.371 72.358 0.127 1.00 8.02 291 TYR A O 1
ATOM 2249 N N . GLN A 1 292 ? 144.409 73.794 -1.611 1.00 4.78 292 GLN A N 1
ATOM 2250 C CA . GLN A 1 292 ? 143.120 74.307 -1.236 1.00 6.22 292 GLN A CA 1
ATOM 2251 C C . GLN A 1 292 ? 141.957 73.433 -1.685 1.00 9.69 292 GLN A C 1
ATOM 2252 O O . GLN A 1 292 ? 140.894 73.475 -1.059 1.00 8.95 292 GLN A O 1
ATOM 2258 N N . PHE A 1 293 ? 142.112 72.635 -2.732 1.00 3.52 293 PHE A N 1
ATOM 2259 C CA . PHE A 1 293 ? 140.980 71.761 -3.161 1.00 4.61 293 PHE A CA 1
ATOM 2260 C C . PHE A 1 293 ? 140.956 70.497 -2.294 1.00 13.31 293 PHE A C 1
ATOM 2261 O O . PHE A 1 293 ? 141.974 70.202 -1.676 1.00 6.21 293 PHE A O 1
ATOM 2269 N N . ASP A 1 294 ? 139.826 69.783 -2.192 1.00 6.90 294 ASP A N 1
ATOM 2270 C CA . ASP A 1 294 ? 139.781 68.617 -1.309 1.00 5.54 294 ASP A CA 1
ATOM 2271 C C . ASP A 1 294 ? 139.863 67.286 -2.048 1.00 7.11 294 ASP A C 1
ATOM 2272 O O . ASP A 1 294 ? 139.204 67.111 -3.065 1.00 6.38 294 ASP A O 1
ATOM 2277 N N . MET A 1 295 ? 140.578 66.309 -1.507 1.00 5.33 295 MET A N 1
ATOM 2278 C CA . MET A 1 295 ? 140.579 64.961 -2.070 1.00 4.45 295 MET A CA 1
ATOM 2279 C C . MET A 1 295 ? 139.739 64.205 -1.005 1.00 9.35 295 MET A C 1
ATOM 2280 O O . MET A 1 295 ? 140.187 64.027 0.130 1.00 7.55 295 MET A O 1
ATOM 2285 N N . ALA A 1 296 ? 138.515 63.799 -1.329 1.00 5.81 296 ALA A N 1
ATOM 2286 C CA . ALA A 1 296 ? 137.649 63.093 -0.370 1.00 5.87 296 ALA A CA 1
ATOM 2287 C C . ALA A 1 296 ? 137.939 61.581 -0.411 1.00 5.89 296 ALA A C 1
ATOM 2288 O O . ALA A 1 296 ? 138.646 61.114 -1.318 1.00 7.75 296 ALA A O 1
ATOM 2290 N N . VAL A 1 297 ? 137.307 60.832 0.498 1.00 4.48 297 VAL A N 1
ATOM 2291 C CA . VAL A 1 297 ? 137.468 59.361 0.622 1.00 3.89 297 VAL A CA 1
ATOM 2292 C C . VAL A 1 297 ? 136.077 58.752 0.829 1.00 8.85 297 VAL A C 1
ATOM 2293 O O . VAL A 1 297 ? 135.311 59.229 1.675 1.00 8.73 297 VAL A O 1
ATOM 2297 N N . TYR A 1 298 ? 135.754 57.707 0.070 1.00 6.06 298 TYR A N 1
ATOM 2298 C CA . TYR A 1 298 ? 134.438 57.067 0.135 1.00 4.75 298 TYR A CA 1
ATOM 2299 C C . TYR A 1 298 ? 134.775 55.601 0.189 1.00 12.90 298 TYR A C 1
ATOM 2300 O O . TYR A 1 298 ? 135.376 55.081 -0.759 1.00 7.81 298 TYR A O 1
ATOM 2309 N N . THR A 1 299 ? 134.432 54.954 1.304 1.00 5.36 299 THR A N 1
ATOM 2310 C CA . THR A 1 299 ? 134.813 53.558 1.505 1.00 5.73 299 THR A CA 1
ATOM 2311 C C . THR A 1 299 ? 133.674 52.565 1.394 1.00 14.65 299 THR A C 1
ATOM 2312 O O . THR A 1 299 ? 132.747 52.658 2.185 1.00 8.25 299 THR A O 1
ATOM 2316 N N . LYS A 1 300 ? 133.783 51.637 0.443 1.00 7.80 300 LYS A N 1
ATOM 2317 C CA . LYS A 1 300 ? 132.728 50.655 0.179 1.00 7.51 300 LYS A CA 1
ATOM 2318 C C . LYS A 1 300 ? 133.030 49.400 0.975 1.00 14.69 300 LYS A C 1
ATOM 2319 O O . LYS A 1 300 ? 133.884 48.629 0.559 1.00 12.24 300 LYS A O 1
ATOM 2325 N N . ILE A 1 301 ? 132.356 49.199 2.112 1.00 7.84 301 ILE A N 1
ATOM 2326 C CA . ILE A 1 301 ? 132.654 48.019 2.911 1.00 6.96 301 ILE A CA 1
ATOM 2327 C C . ILE A 1 301 ? 131.711 46.881 2.538 1.00 18.02 301 ILE A C 1
ATOM 2328 O O . ILE A 1 301 ? 130.481 46.979 2.777 1.00 10.83 301 ILE A O 1
ATOM 2333 N N . PHE A 1 302 ? 132.295 45.845 1.929 1.00 10.25 302 PHE A N 1
ATOM 2334 C CA . PHE A 1 302 ? 131.493 44.673 1.520 1.00 10.93 302 PHE A CA 1
ATOM 2335 C C . PHE A 1 302 ? 131.445 43.595 2.602 1.00 12.77 302 PHE A C 1
ATOM 2336 O O . PHE A 1 302 ? 132.462 43.337 3.299 1.00 11.06 302 PHE A O 1
ATOM 2344 N N . LEU A 1 303 ? 130.283 42.946 2.714 1.00 7.84 303 LEU A N 1
ATOM 2345 C CA . LEU A 1 303 ? 130.186 41.930 3.754 1.00 6.50 303 LEU A CA 1
ATOM 2346 C C . LEU A 1 303 ? 129.446 40.757 3.150 1.00 16.17 303 LEU A C 1
ATOM 2347 O O . LEU A 1 303 ? 128.478 40.941 2.378 1.00 17.37 303 LEU A O 1
ATOM 2352 N N . LYS A 1 304 ? 129.893 39.566 3.561 1.00 18.36 304 LYS A N 1
ATOM 2353 C CA . LYS A 1 304 ? 129.236 38.326 3.100 1.00 20.97 304 LYS A CA 1
ATOM 2354 C C . LYS A 1 304 ? 128.691 37.511 4.299 1.00 21.90 304 LYS A C 1
ATOM 2355 O O . LYS A 1 304 ? 129.404 37.318 5.297 1.00 15.32 304 LYS A O 1
ATOM 2361 N N . PHE A 1 305 ? 127.432 37.070 4.192 1.00 14.27 305 PHE A N 1
ATOM 2362 C CA . PHE A 1 305 ? 126.816 36.301 5.266 1.00 16.95 305 PHE A CA 1
ATOM 2363 C C . PHE A 1 305 ? 126.382 34.913 4.817 1.00 27.55 305 PHE A C 1
ATOM 2364 O O . PHE A 1 305 ? 126.124 34.679 3.638 1.00 28.29 305 PHE A O 1
ATOM 2372 N N . PRO A 1 306 ? 126.277 34.035 5.811 1.00 28.92 306 PRO A N 1
ATOM 2373 C CA . PRO A 1 306 ? 125.876 32.634 5.654 1.00 23.71 306 PRO A CA 1
ATOM 2374 C C . PRO A 1 306 ? 124.410 32.568 5.289 1.00 29.70 306 PRO A C 1
ATOM 2375 O O . PRO A 1 306 ? 123.987 31.577 4.736 1.00 30.87 306 PRO A O 1
ATOM 2379 N N . ARG A 1 307 ? 123.650 33.629 5.537 1.00 25.00 307 ARG A N 1
ATOM 2380 C CA . ARG A 1 307 ? 122.258 33.622 5.130 1.00 17.88 307 ARG A CA 1
ATOM 2381 C C . ARG A 1 307 ? 121.672 35.024 5.223 1.00 21.07 307 ARG A C 1
ATOM 2382 O O . ARG A 1 307 ? 122.163 35.846 5.965 1.00 29.43 307 ARG A O 1
ATOM 2390 N N . LYS A 1 308 ? 120.628 35.297 4.461 1.00 28.98 308 LYS A N 1
ATOM 2391 C CA . LYS A 1 308 ? 119.988 36.610 4.399 1.00 27.12 308 LYS A CA 1
ATOM 2392 C C . LYS A 1 308 ? 119.141 36.849 5.612 1.00 25.96 308 LYS A C 1
ATOM 2393 O O . LYS A 1 308 ? 118.532 35.925 6.111 1.00 33.33 308 LYS A O 1
ATOM 2399 N N . PHE A 1 309 ? 119.032 38.089 6.050 1.00 19.36 309 PHE A N 1
ATOM 2400 C CA . PHE A 1 309 ? 118.183 38.367 7.204 1.00 14.94 309 PHE A CA 1
ATOM 2401 C C . PHE A 1 309 ? 117.592 39.731 7.019 1.00 17.74 309 PHE A C 1
ATOM 2402 O O . PHE A 1 309 ? 116.911 40.224 7.911 1.00 18.30 309 PHE A O 1
ATOM 2410 N N . TRP A 1 310 ? 117.858 40.336 5.865 1.00 16.13 310 TRP A N 1
ATOM 2411 C CA . TRP A 1 310 ? 117.312 41.655 5.608 1.00 16.64 310 TRP A CA 1
ATOM 2412 C C . TRP A 1 310 ? 116.256 41.503 4.544 1.00 18.63 310 TRP A C 1
ATOM 2413 O O . TRP A 1 310 ? 116.210 40.541 3.796 1.00 17.05 310 TRP A O 1
ATOM 2424 N N . PRO A 1 311 ? 115.419 42.509 4.402 1.00 14.45 311 PRO A N 1
ATOM 2425 C CA . PRO A 1 311 ? 114.367 42.448 3.416 1.00 11.31 311 PRO A CA 1
ATOM 2426 C C . PRO A 1 311 ? 114.833 42.472 1.966 1.00 24.95 311 PRO A C 1
ATOM 2427 O O . PRO A 1 311 ? 115.818 43.140 1.638 1.00 16.94 311 PRO A O 1
ATOM 2431 N N . GLU A 1 312 ? 114.077 41.804 1.101 1.00 20.05 312 GLU A N 1
ATOM 2432 C CA . GLU A 1 312 ? 114.346 41.847 -0.336 1.00 19.24 312 GLU A CA 1
ATOM 2433 C C . GLU A 1 312 ? 113.029 42.164 -1.005 1.00 24.48 312 GLU A C 1
ATOM 2434 O O . GLU A 1 312 ? 111.986 41.859 -0.447 1.00 14.41 312 GLU A O 1
ATOM 2440 N N . GLY A 1 313 ? 113.041 42.803 -2.162 1.00 17.59 313 GLY A N 1
ATOM 2441 C CA . GLY A 1 313 ? 111.751 43.092 -2.737 1.00 15.03 313 GLY A CA 1
ATOM 2442 C C . GLY A 1 313 ? 111.696 44.505 -3.250 1.00 22.60 313 GLY A C 1
ATOM 2443 O O . GLY A 1 313 ? 112.700 45.207 -3.267 1.00 19.40 313 GLY A O 1
ATOM 2444 N N . LYS A 1 314 ? 110.499 44.911 -3.647 1.00 13.99 314 LYS A N 1
ATOM 2445 C CA . LYS A 1 314 ? 110.322 46.232 -4.189 1.00 19.43 314 LYS A CA 1
ATOM 2446 C C . LYS A 1 314 ? 110.775 47.323 -3.231 1.00 21.50 314 LYS A C 1
ATOM 2447 O O . LYS A 1 314 ? 110.336 47.374 -2.088 1.00 16.89 314 LYS A O 1
ATOM 2453 N N . GLY A 1 315 ? 111.617 48.210 -3.741 1.00 21.96 315 GLY A N 1
ATOM 2454 C CA . GLY A 1 315 ? 112.108 49.342 -2.964 1.00 18.92 315 GLY A CA 1
ATOM 2455 C C . GLY A 1 315 ? 113.098 48.964 -1.881 1.00 21.51 315 GLY A C 1
ATOM 2456 O O . GLY A 1 315 ? 113.530 49.846 -1.159 1.00 19.00 315 GLY A O 1
ATOM 2457 N N . ARG A 1 316 ? 113.475 47.690 -1.778 1.00 13.47 316 ARG A N 1
ATOM 2458 C CA . ARG A 1 316 ? 114.401 47.250 -0.748 1.00 12.78 316 ARG A CA 1
ATOM 2459 C C . ARG A 1 316 ? 115.891 47.425 -1.003 1.00 14.50 316 ARG A C 1
ATOM 2460 O O . ARG A 1 316 ? 116.688 47.167 -0.104 1.00 13.83 316 ARG A O 1
ATOM 2468 N N . GLU A 1 317 ? 116.310 47.766 -2.214 1.00 12.95 317 GLU A N 1
ATOM 2469 C CA . GLU A 1 317 ? 117.763 47.843 -2.508 1.00 13.03 317 GLU A CA 1
ATOM 2470 C C . GLU A 1 317 ? 118.631 48.757 -1.618 1.00 8.21 317 GLU A C 1
ATOM 2471 O O . GLU A 1 317 ? 119.764 48.419 -1.265 1.00 12.47 317 GLU A O 1
ATOM 2477 N N . PHE A 1 318 ? 118.109 49.952 -1.339 1.00 8.18 318 PHE A N 1
ATOM 2478 C CA . PHE A 1 318 ? 118.850 50.913 -0.515 1.00 12.81 318 PHE A CA 1
ATOM 2479 C C . PHE A 1 318 ? 118.151 51.152 0.812 1.00 14.13 318 PHE A C 1
ATOM 2480 O O . PHE A 1 318 ? 116.920 51.311 0.830 1.00 12.13 318 PHE A O 1
ATOM 2488 N N . PHE A 1 319 ? 118.919 51.197 1.897 1.00 9.45 319 PHE A N 1
ATOM 2489 C CA . PHE A 1 319 ? 118.334 51.443 3.211 1.00 9.22 319 PHE A CA 1
ATOM 2490 C C . PHE A 1 319 ? 119.309 52.229 4.064 1.00 14.98 319 PHE A C 1
ATOM 2491 O O . PHE A 1 319 ? 120.507 52.163 3.802 1.00 8.07 319 PHE A O 1
ATOM 2499 N N . LEU A 1 320 ? 118.774 53.029 4.985 1.00 6.29 320 LEU A N 1
ATOM 2500 C CA . LEU A 1 320 ? 119.610 53.888 5.851 1.00 8.03 320 LEU A CA 1
ATOM 2501 C C . LEU A 1 320 ? 119.493 53.503 7.322 1.00 18.54 320 LEU A C 1
ATOM 2502 O O . LEU A 1 320 ? 118.429 53.011 7.780 1.00 12.47 320 LEU A O 1
ATOM 2507 N N . TYR A 1 321 ? 120.576 53.758 8.062 1.00 7.78 321 TYR A N 1
ATOM 2508 C CA . TYR A 1 321 ? 120.585 53.508 9.509 1.00 4.69 321 TYR A CA 1
ATOM 2509 C C . TYR A 1 321 ? 120.698 54.896 10.139 1.00 9.47 321 TYR A C 1
ATOM 2510 O O . TYR A 1 321 ? 121.690 55.627 9.917 1.00 6.55 321 TYR A O 1
ATOM 2519 N N . ALA A 1 322 ? 119.682 55.306 10.887 1.00 4.73 322 ALA A N 1
ATOM 2520 C CA . ALA A 1 322 ? 119.723 56.629 11.507 1.00 7.11 322 ALA A CA 1
ATOM 2521 C C . ALA A 1 322 ? 120.419 56.675 12.874 1.00 11.01 322 ALA A C 1
ATOM 2522 O O . ALA A 1 322 ? 119.808 56.783 13.936 1.00 8.70 322 ALA A O 1
ATOM 2524 N N . SER A 1 323 ? 121.735 56.581 12.873 1.00 7.73 323 SER A N 1
ATOM 2525 C CA . SER A 1 323 ? 122.464 56.626 14.139 1.00 5.89 323 SER A CA 1
ATOM 2526 C C . SER A 1 323 ? 122.443 58.038 14.726 1.00 14.19 323 SER A C 1
ATOM 2527 O O . SER A 1 323 ? 122.381 59.033 14.014 1.00 8.41 323 SER A O 1
ATOM 2530 N N . SER A 1 324 ? 122.559 58.153 16.042 1.00 9.78 324 SER A N 1
ATOM 2531 C CA . SER A 1 324 ? 122.637 59.486 16.650 1.00 9.18 324 SER A CA 1
ATOM 2532 C C . SER A 1 324 ? 124.041 60.079 16.406 1.00 10.16 324 SER A C 1
ATOM 2533 O O . SER A 1 324 ? 124.248 61.279 16.602 1.00 8.61 324 SER A O 1
ATOM 2536 N N . ARG A 1 325 ? 124.976 59.262 15.922 1.00 5.35 325 ARG A N 1
ATOM 2537 C CA . ARG A 1 325 ? 126.343 59.704 15.576 1.00 6.74 325 ARG A CA 1
ATOM 2538 C C . ARG A 1 325 ? 126.342 59.907 14.050 1.00 8.87 325 ARG A C 1
ATOM 2539 O O . ARG A 1 325 ? 126.402 58.980 13.241 1.00 5.04 325 ARG A O 1
ATOM 2547 N N . ARG A 1 326 ? 126.331 61.146 13.612 1.00 3.14 326 ARG A N 1
ATOM 2548 C CA . ARG A 1 326 ? 126.230 61.401 12.172 1.00 3.10 326 ARG A CA 1
ATOM 2549 C C . ARG A 1 326 ? 127.154 60.593 11.305 1.00 11.46 326 ARG A C 1
ATOM 2550 O O . ARG A 1 326 ? 128.320 60.585 11.630 1.00 10.94 326 ARG A O 1
ATOM 2558 N N . GLY A 1 327 ? 126.698 59.955 10.227 1.00 6.98 327 GLY A N 1
ATOM 2559 C CA . GLY A 1 327 ? 127.606 59.213 9.334 1.00 4.62 327 GLY A CA 1
ATOM 2560 C C . GLY A 1 327 ? 128.134 57.882 9.787 1.00 12.02 327 GLY A C 1
ATOM 2561 O O . GLY A 1 327 ? 129.014 57.305 9.121 1.00 6.16 327 GLY A O 1
ATOM 2562 N N . TYR A 1 328 ? 127.631 57.380 10.914 1.00 7.49 328 TYR A N 1
ATOM 2563 C CA . TYR A 1 328 ? 128.126 56.067 11.387 1.00 5.32 328 TYR A CA 1
ATOM 2564 C C . TYR A 1 328 ? 127.371 54.946 10.661 1.00 12.89 328 TYR A C 1
ATOM 2565 O O . TYR A 1 328 ? 126.156 54.819 10.849 1.00 7.83 328 TYR A O 1
ATOM 2574 N N . TYR A 1 329 ? 128.076 54.181 9.830 1.00 4.12 329 TYR A N 1
ATOM 2575 C CA . TYR A 1 329 ? 127.513 53.074 9.026 1.00 5.00 329 TYR A CA 1
ATOM 2576 C C . TYR A 1 329 ? 126.083 53.394 8.565 1.00 11.16 329 TYR A C 1
ATOM 2577 O O . TYR A 1 329 ? 125.165 52.624 8.814 1.00 12.31 329 TYR A O 1
ATOM 2586 N N . GLY A 1 330 ? 125.870 54.539 7.931 1.00 8.23 330 GLY A N 1
ATOM 2587 C CA . GLY A 1 330 ? 124.537 54.973 7.588 1.00 5.84 330 GLY A CA 1
ATOM 2588 C C . GLY A 1 330 ? 123.830 54.592 6.288 1.00 14.57 330 GLY A C 1
ATOM 2589 O O . GLY A 1 330 ? 122.596 54.662 6.263 1.00 11.43 330 GLY A O 1
ATOM 2590 N N . VAL A 1 331 ? 124.574 54.257 5.232 1.00 6.80 331 VAL A N 1
ATOM 2591 C CA . VAL A 1 331 ? 123.996 53.969 3.906 1.00 4.39 331 VAL A CA 1
ATOM 2592 C C . VAL A 1 331 ? 124.297 52.549 3.478 1.00 9.97 331 VAL A C 1
ATOM 2593 O O . VAL A 1 331 ? 125.455 52.181 3.291 1.00 9.10 331 VAL A O 1
ATOM 2597 N N . TRP A 1 332 ? 123.222 51.787 3.337 1.00 8.83 332 TRP A N 1
ATOM 2598 C CA . TRP A 1 332 ? 123.313 50.375 2.977 1.00 6.99 332 TRP A CA 1
ATOM 2599 C C . TRP A 1 332 ? 122.724 49.996 1.605 1.00 11.97 332 TRP A C 1
ATOM 2600 O O . TRP A 1 332 ? 121.757 50.618 1.128 1.00 6.56 332 TRP A O 1
ATOM 2611 N N . GLN A 1 333 ? 123.241 48.932 0.997 1.00 9.41 333 GLN A N 1
ATOM 2612 C CA . GLN A 1 333 ? 122.684 48.469 -0.292 1.00 11.34 333 GLN A CA 1
ATOM 2613 C C . GLN A 1 333 ? 122.733 46.928 -0.292 1.00 8.92 333 GLN A C 1
ATOM 2614 O O . GLN A 1 333 ? 123.673 46.338 0.249 1.00 9.48 333 GLN A O 1
ATOM 2620 N N . GLU A 1 334 ? 121.709 46.308 -0.877 1.00 10.70 334 GLU A N 1
ATOM 2621 C CA . GLU A 1 334 ? 121.602 44.841 -0.974 1.00 9.93 334 GLU A CA 1
ATOM 2622 C C . GLU A 1 334 ? 121.404 44.587 -2.478 1.00 12.13 334 GLU A C 1
ATOM 2623 O O . GLU A 1 334 ? 120.838 45.386 -3.247 1.00 10.92 334 GLU A O 1
ATOM 2629 N N . PHE A 1 335 ? 121.965 43.464 -2.897 1.00 14.40 335 PHE A N 1
ATOM 2630 C CA . PHE A 1 335 ? 122.018 43.137 -4.309 1.00 12.93 335 PHE A CA 1
ATOM 2631 C C . PHE A 1 335 ? 121.184 42.019 -4.884 1.00 18.42 335 PHE A C 1
ATOM 2632 O O . PHE A 1 335 ? 121.690 41.206 -5.654 1.00 14.92 335 PHE A O 1
ATOM 2640 N N . GLU A 1 336 ? 119.929 41.979 -4.490 1.00 17.81 336 GLU A N 1
ATOM 2641 C CA . GLU A 1 336 ? 119.098 40.907 -4.995 1.00 19.34 336 GLU A CA 1
ATOM 2642 C C . GLU A 1 336 ? 119.171 40.890 -6.505 1.00 22.06 336 GLU A C 1
ATOM 2643 O O . GLU A 1 336 ? 119.143 39.829 -7.113 1.00 25.01 336 GLU A O 1
ATOM 2649 N N . LYS A 1 337 ? 119.235 42.040 -7.152 1.00 18.07 337 LYS A N 1
ATOM 2650 C CA . LYS A 1 337 ? 119.283 41.952 -8.616 1.00 16.70 337 LYS A CA 1
ATOM 2651 C C . LYS A 1 337 ? 120.680 41.704 -9.144 1.00 27.91 337 LYS A C 1
ATOM 2652 O O . LYS A 1 337 ? 120.913 40.936 -10.074 1.00 19.20 337 LYS A O 1
ATOM 2658 N N . GLN A 1 338 ? 121.613 42.441 -8.563 1.00 24.23 338 GLN A N 1
ATOM 2659 C CA . GLN A 1 338 ? 122.968 42.359 -9.056 1.00 18.40 338 GLN A CA 1
ATOM 2660 C C . GLN A 1 338 ? 123.674 41.065 -8.879 1.00 19.85 338 GLN A C 1
ATOM 2661 O O . GLN A 1 338 ? 124.322 40.599 -9.798 1.00 21.85 338 GLN A O 1
ATOM 2667 N N . TYR A 1 339 ? 123.625 40.541 -7.665 1.00 12.94 339 TYR A N 1
ATOM 2668 C CA . TYR A 1 339 ? 124.352 39.320 -7.382 1.00 16.98 339 TYR A CA 1
ATOM 2669 C C . TYR A 1 339 ? 123.351 38.424 -6.632 1.00 25.35 339 TYR A C 1
ATOM 2670 O O . TYR A 1 339 ? 123.434 38.240 -5.422 1.00 21.02 339 TYR A O 1
ATOM 2679 N N . PRO A 1 340 ? 122.392 37.871 -7.357 1.00 22.18 340 PRO A N 1
ATOM 2680 C CA . PRO A 1 340 ? 121.355 37.040 -6.749 1.00 22.29 340 PRO A CA 1
ATOM 2681 C C . PRO A 1 340 ? 121.916 35.879 -5.953 1.00 16.76 340 PRO A C 1
ATOM 2682 O O . PRO A 1 340 ? 122.877 35.208 -6.355 1.00 28.12 340 PRO A O 1
ATOM 2686 N N . ASP A 1 341 ? 121.287 35.648 -4.812 1.00 31.72 341 ASP A N 1
ATOM 2687 C CA . ASP A 1 341 ? 121.673 34.547 -3.935 1.00 44.36 341 ASP A CA 1
ATOM 2688 C C . ASP A 1 341 ? 123.037 34.603 -3.281 1.00 49.12 341 ASP A C 1
ATOM 2689 O O . ASP A 1 341 ? 123.394 33.667 -2.553 1.00 52.60 341 ASP A O 1
ATOM 2694 N N . ALA A 1 342 ? 123.766 35.703 -3.515 1.00 38.16 342 ALA A N 1
ATOM 2695 C CA . ALA A 1 342 ? 125.092 35.942 -2.901 1.00 31.61 342 ALA A CA 1
ATOM 2696 C C . ALA A 1 342 ? 125.175 36.317 -1.399 1.00 22.52 342 ALA A C 1
ATOM 2697 O O . ALA A 1 342 ? 126.189 36.138 -0.747 1.00 29.36 342 ALA A O 1
ATOM 2699 N N . ASN A 1 343 ? 124.117 36.817 -0.795 1.00 22.09 343 ASN A N 1
ATOM 2700 C CA . ASN A 1 343 ? 124.203 37.123 0.639 1.00 20.12 343 ASN A CA 1
ATOM 2701 C C . ASN A 1 343 ? 125.242 38.164 0.966 1.00 17.95 343 ASN A C 1
ATOM 2702 O O . ASN A 1 343 ? 125.943 38.012 1.962 1.00 14.86 343 ASN A O 1
ATOM 2707 N N . VAL A 1 344 ? 125.343 39.176 0.117 1.00 16.23 344 VAL A N 1
ATOM 2708 C CA . VAL A 1 344 ? 126.306 40.235 0.351 1.00 13.98 344 VAL A CA 1
ATOM 2709 C C . VAL A 1 344 ? 125.574 41.522 0.679 1.00 15.26 344 VAL A C 1
ATOM 2710 O O . VAL A 1 344 ? 124.529 41.828 0.110 1.00 11.68 344 VAL A O 1
ATOM 2714 N N . LEU A 1 345 ? 126.146 42.325 1.559 1.00 9.92 345 LEU A N 1
ATOM 2715 C CA . LEU A 1 345 ? 125.536 43.626 1.823 1.00 10.98 345 LEU A CA 1
ATOM 2716 C C . LEU A 1 345 ? 126.690 44.616 1.598 1.00 13.71 345 LEU A C 1
ATOM 2717 O O . LEU A 1 345 ? 127.849 44.244 1.765 1.00 9.65 345 LEU A O 1
ATOM 2722 N N . LEU A 1 346 ? 126.368 45.863 1.259 1.00 13.23 346 LEU A N 1
ATOM 2723 C CA . LEU A 1 346 ? 127.405 46.887 1.110 1.00 11.45 346 LEU A CA 1
ATOM 2724 C C . LEU A 1 346 ? 127.041 48.075 2.004 1.00 16.22 346 LEU A C 1
ATOM 2725 O O . LEU A 1 346 ? 125.935 48.624 1.848 1.00 9.72 346 LEU A O 1
ATOM 2730 N N . VAL A 1 347 ? 127.943 48.449 2.922 1.00 7.28 347 VAL A N 1
ATOM 2731 C CA . VAL A 1 347 ? 127.735 49.662 3.725 1.00 5.25 347 VAL A CA 1
ATOM 2732 C C . VAL A 1 347 ? 128.839 50.663 3.303 1.00 10.68 347 VAL A C 1
ATOM 2733 O O . VAL A 1 347 ? 130.020 50.299 3.176 1.00 6.07 347 VAL A O 1
ATOM 2737 N N . THR A 1 348 ? 128.464 51.927 3.101 1.00 8.03 348 THR A N 1
ATOM 2738 C CA . THR A 1 348 ? 129.425 52.964 2.690 1.00 7.11 348 THR A CA 1
ATOM 2739 C C . THR A 1 348 ? 129.615 54.047 3.754 1.00 12.24 348 THR A C 1
ATOM 2740 O O . THR A 1 348 ? 128.648 54.550 4.352 1.00 4.94 348 THR A O 1
ATOM 2744 N N . VAL A 1 349 ? 130.875 54.426 3.952 1.00 8.01 349 VAL A N 1
ATOM 2745 C CA . VAL A 1 349 ? 131.249 55.482 4.901 1.00 7.39 349 VAL A CA 1
ATOM 2746 C C . VAL A 1 349 ? 132.207 56.421 4.165 1.00 10.94 349 VAL A C 1
ATOM 2747 O O . VAL A 1 349 ? 132.734 56.101 3.073 1.00 5.88 349 VAL A O 1
ATOM 2751 N N . THR A 1 350 ? 132.429 57.583 4.760 1.00 2.40 350 THR A N 1
ATOM 2752 C CA . THR A 1 350 ? 133.300 58.547 4.091 1.00 1.31 350 THR A CA 1
ATOM 2753 C C . THR A 1 350 ? 134.043 59.372 5.128 1.00 10.50 350 THR A C 1
ATOM 2754 O O . THR A 1 350 ? 133.885 59.166 6.318 1.00 5.76 350 THR A O 1
ATOM 2758 N N . ASP A 1 351 ? 134.893 60.248 4.609 1.00 4.23 351 ASP A N 1
ATOM 2759 C CA . ASP A 1 351 ? 135.551 61.279 5.368 1.00 4.49 351 ASP A CA 1
ATOM 2760 C C . ASP A 1 351 ? 136.145 60.776 6.678 1.00 7.64 351 ASP A C 1
ATOM 2761 O O . ASP A 1 351 ? 137.010 59.914 6.741 1.00 8.49 351 ASP A O 1
ATOM 2766 N N . GLU A 1 352 ? 135.699 61.357 7.782 1.00 6.17 352 GLU A N 1
ATOM 2767 C CA . GLU A 1 352 ? 136.314 61.010 9.082 1.00 4.61 352 GLU A CA 1
ATOM 2768 C C . GLU A 1 352 ? 136.196 59.555 9.459 1.00 4.12 352 GLU A C 1
ATOM 2769 O O . GLU A 1 352 ? 137.125 58.934 9.979 1.00 7.39 352 GLU A O 1
ATOM 2775 N N . GLU A 1 353 ? 135.003 59.015 9.210 1.00 2.62 353 GLU A N 1
ATOM 2776 C CA . GLU A 1 353 ? 134.866 57.592 9.519 1.00 6.08 353 GLU A CA 1
ATOM 2777 C C . GLU A 1 353 ? 135.769 56.770 8.604 1.00 9.52 353 GLU A C 1
ATOM 2778 O O . GLU A 1 353 ? 136.380 55.785 9.043 1.00 8.34 353 GLU A O 1
ATOM 2784 N N . SER A 1 354 ? 135.860 57.152 7.321 1.00 6.76 354 SER A N 1
ATOM 2785 C CA . SER A 1 354 ? 136.763 56.390 6.432 1.00 3.92 354 SER A CA 1
ATOM 2786 C C . SER A 1 354 ? 138.196 56.443 6.986 1.00 11.05 354 SER A C 1
ATOM 2787 O O . SER A 1 354 ? 138.883 55.435 7.045 1.00 7.68 354 SER A O 1
ATOM 2790 N N . ARG A 1 355 ? 138.719 57.601 7.394 1.00 7.15 355 ARG A N 1
ATOM 2791 C CA . ARG A 1 355 ? 140.095 57.575 7.855 1.00 2.70 355 ARG A CA 1
ATOM 2792 C C . ARG A 1 355 ? 140.239 56.789 9.151 1.00 10.71 355 ARG A C 1
ATOM 2793 O O . ARG A 1 355 ? 141.295 56.187 9.422 1.00 8.88 355 ARG A O 1
ATOM 2801 N N . ARG A 1 356 ? 139.199 56.803 9.973 1.00 5.81 356 ARG A N 1
ATOM 2802 C CA . ARG A 1 356 ? 139.328 56.054 11.234 1.00 7.75 356 ARG A CA 1
ATOM 2803 C C . ARG A 1 356 ? 139.336 54.568 10.921 1.00 12.50 356 ARG A C 1
ATOM 2804 O O . ARG A 1 356 ? 140.157 53.792 11.400 1.00 9.27 356 ARG A O 1
ATOM 2812 N N . ILE A 1 357 ? 138.400 54.159 10.086 1.00 8.48 357 ILE A N 1
ATOM 2813 C CA . ILE A 1 357 ? 138.284 52.739 9.761 1.00 4.58 357 ILE A CA 1
ATOM 2814 C C . ILE A 1 357 ? 139.487 52.142 9.002 1.00 10.61 357 ILE A C 1
ATOM 2815 O O . ILE A 1 357 ? 139.913 50.984 9.216 1.00 10.75 357 ILE A O 1
ATOM 2820 N N . GLU A 1 358 ? 140.067 52.941 8.111 1.00 7.21 358 GLU A N 1
ATOM 2821 C CA . GLU A 1 358 ? 141.211 52.393 7.363 1.00 8.74 358 GLU A CA 1
ATOM 2822 C C . GLU A 1 358 ? 142.320 52.128 8.349 1.00 13.43 358 GLU A C 1
ATOM 2823 O O . GLU A 1 358 ? 143.222 51.327 8.121 1.00 16.43 358 GLU A O 1
ATOM 2829 N N . GLN A 1 359 ? 142.288 52.854 9.458 1.00 12.75 359 GLN A N 1
ATOM 2830 C CA . GLN A 1 359 ? 143.356 52.654 10.433 1.00 10.85 359 GLN A CA 1
ATOM 2831 C C . GLN A 1 359 ? 143.082 51.552 11.436 1.00 13.82 359 GLN A C 1
ATOM 2832 O O . GLN A 1 359 ? 143.882 51.417 12.312 1.00 15.91 359 GLN A O 1
ATOM 2838 N N . GLN A 1 360 ? 142.040 50.743 11.328 1.00 10.60 360 GLN A N 1
ATOM 2839 C CA . GLN A 1 360 ? 141.874 49.715 12.339 1.00 11.72 360 GLN A CA 1
ATOM 2840 C C . GLN A 1 360 ? 141.746 48.415 11.564 1.00 12.71 360 GLN A C 1
ATOM 2841 O O . GLN A 1 360 ? 141.642 48.407 10.342 1.00 12.81 360 GLN A O 1
ATOM 2847 N N . SER A 1 361 ? 141.743 47.276 12.246 1.00 12.94 361 SER A N 1
ATOM 2848 C CA . SER A 1 361 ? 141.664 46.041 11.474 1.00 14.23 361 SER A CA 1
ATOM 2849 C C . SER A 1 361 ? 140.299 45.739 10.974 1.00 13.89 361 SER A C 1
ATOM 2850 O O . SER A 1 361 ? 139.299 46.237 11.486 1.00 13.52 361 SER A O 1
ATOM 2853 N N . ASP A 1 362 ? 140.294 44.837 10.007 1.00 14.84 362 ASP A N 1
ATOM 2854 C CA . ASP A 1 362 ? 139.034 44.449 9.423 1.00 16.79 362 ASP A CA 1
ATOM 2855 C C . ASP A 1 362 ? 138.121 43.799 10.467 1.00 18.66 362 ASP A C 1
ATOM 2856 O O . ASP A 1 362 ? 136.881 43.923 10.508 1.00 17.26 362 ASP A O 1
ATOM 2861 N N . GLU A 1 363 ? 138.777 43.063 11.346 1.00 11.83 363 GLU A N 1
ATOM 2862 C CA . GLU A 1 363 ? 137.988 42.370 12.360 1.00 17.60 363 GLU A CA 1
ATOM 2863 C C . GLU A 1 363 ? 137.288 43.382 13.238 1.00 21.00 363 GLU A C 1
ATOM 2864 O O . GLU A 1 363 ? 136.122 43.246 13.565 1.00 19.19 363 GLU A O 1
ATOM 2870 N N . GLN A 1 364 ? 138.020 44.420 13.623 1.00 17.04 364 GLN A N 1
ATOM 2871 C CA . GLN A 1 364 ? 137.412 45.445 14.469 1.00 16.00 364 GLN A CA 1
ATOM 2872 C C . GLN A 1 364 ? 136.235 46.107 13.739 1.00 13.05 364 GLN A C 1
ATOM 2873 O O . GLN A 1 364 ? 135.152 46.349 14.296 1.00 11.17 364 GLN A O 1
ATOM 2879 N N . THR A 1 365 ? 136.439 46.364 12.458 1.00 7.47 365 THR A N 1
ATOM 2880 C CA . THR A 1 365 ? 135.347 46.991 11.729 1.00 7.75 365 THR A CA 1
ATOM 2881 C C . THR A 1 365 ? 134.172 46.017 11.602 1.00 10.53 365 THR A C 1
ATOM 2882 O O . THR A 1 365 ? 132.991 46.393 11.715 1.00 7.84 365 THR A O 1
ATOM 2886 N N . LYS A 1 366 ? 134.503 44.751 11.394 1.00 7.82 366 LYS A N 1
ATOM 2887 C CA . LYS A 1 366 ? 133.414 43.800 11.269 1.00 9.25 366 LYS A CA 1
ATOM 2888 C C . LYS A 1 366 ? 132.597 43.760 12.553 1.00 10.17 366 LYS A C 1
ATOM 2889 O O . LYS A 1 366 ? 131.367 43.751 12.619 1.00 13.69 366 LYS A O 1
ATOM 2895 N N . ALA A 1 367 ? 133.320 43.794 13.646 1.00 12.07 367 ALA A N 1
ATOM 2896 C CA . ALA A 1 367 ? 132.595 43.748 14.900 1.00 11.69 367 ALA A CA 1
ATOM 2897 C C . ALA A 1 367 ? 131.741 44.989 15.075 1.00 18.89 367 ALA A C 1
ATOM 2898 O O . ALA A 1 367 ? 130.618 44.888 15.561 1.00 16.22 367 ALA A O 1
ATOM 2900 N N . GLU A 1 368 ? 132.233 46.164 14.695 1.00 9.62 368 GLU A N 1
ATOM 2901 C CA . GLU A 1 368 ? 131.346 47.329 14.857 1.00 9.27 368 GLU A CA 1
ATOM 2902 C C . GLU A 1 368 ? 130.114 47.173 13.986 1.00 13.23 368 GLU A C 1
ATOM 2903 O O . GLU A 1 368 ? 129.028 47.579 14.403 1.00 11.33 368 GLU A O 1
ATOM 2909 N N . ILE A 1 369 ? 130.293 46.667 12.765 1.00 6.14 369 ILE A N 1
ATOM 2910 C CA . ILE A 1 369 ? 129.143 46.540 11.877 1.00 5.54 369 ILE A CA 1
ATOM 2911 C C . ILE A 1 369 ? 128.170 45.481 12.389 1.00 10.33 369 ILE A C 1
ATOM 2912 O O . ILE A 1 369 ? 126.949 45.640 12.274 1.00 9.29 369 ILE A O 1
ATOM 2917 N N . MET A 1 370 ? 128.694 44.419 12.984 1.00 9.59 370 MET A N 1
ATOM 2918 C CA . MET A 1 370 ? 127.731 43.409 13.470 1.00 12.50 370 MET A CA 1
ATOM 2919 C C . MET A 1 370 ? 126.821 44.021 14.541 1.00 12.82 370 MET A C 1
ATOM 2920 O O . MET A 1 370 ? 125.637 43.693 14.635 1.00 15.98 370 MET A O 1
ATOM 2925 N N . GLN A 1 371 ? 127.364 44.922 15.353 1.00 9.78 371 GLN A N 1
ATOM 2926 C CA . GLN A 1 371 ? 126.552 45.511 16.415 1.00 9.76 371 GLN A CA 1
ATOM 2927 C C . GLN A 1 371 ? 125.466 46.367 15.849 1.00 14.18 371 GLN A C 1
ATOM 2928 O O . GLN A 1 371 ? 124.354 46.410 16.369 1.00 15.34 371 GLN A O 1
ATOM 2934 N N . VAL A 1 372 ? 125.785 47.085 14.787 1.00 9.69 372 VAL A N 1
ATOM 2935 C CA . VAL A 1 372 ? 124.754 47.919 14.185 1.00 4.65 372 VAL A CA 1
ATOM 2936 C C . VAL A 1 372 ? 123.660 47.034 13.557 1.00 9.91 372 VAL A C 1
ATOM 2937 O O . VAL A 1 372 ? 122.443 47.268 13.736 1.00 9.87 372 VAL A O 1
ATOM 2941 N N . LEU A 1 373 ? 124.082 46.028 12.792 1.00 12.22 373 LEU A N 1
ATOM 2942 C CA . LEU A 1 373 ? 123.086 45.162 12.132 1.00 13.75 373 LEU A CA 1
ATOM 2943 C C . LEU A 1 373 ? 122.122 44.492 13.142 1.00 22.06 373 LEU A C 1
ATOM 2944 O O . LEU A 1 373 ? 120.907 44.410 12.897 1.00 16.54 373 LEU A O 1
ATOM 2949 N N . ARG A 1 374 ? 122.673 44.079 14.286 1.00 15.27 374 ARG A N 1
ATOM 2950 C CA . ARG A 1 374 ? 121.870 43.441 15.345 1.00 14.79 374 ARG A CA 1
ATOM 2951 C C . ARG A 1 374 ? 120.919 44.451 15.884 1.00 22.58 374 ARG A C 1
ATOM 2952 O O . ARG A 1 374 ? 119.779 44.127 16.144 1.00 30.83 374 ARG A O 1
ATOM 2960 N N . LYS A 1 375 ? 121.361 45.697 15.971 1.00 12.99 375 LYS A N 1
ATOM 2961 C CA . LYS A 1 375 ? 120.447 46.719 16.442 1.00 10.34 375 LYS A CA 1
ATOM 2962 C C . LYS A 1 375 ? 119.406 46.968 15.415 1.00 13.61 375 LYS A C 1
ATOM 2963 O O . LYS A 1 375 ? 118.266 47.261 15.756 1.00 15.53 375 LYS A O 1
ATOM 2969 N N . MET A 1 376 ? 119.791 46.856 14.148 1.00 13.06 376 MET A N 1
ATOM 2970 C CA . MET A 1 376 ? 118.790 47.102 13.122 1.00 12.54 376 MET A CA 1
ATOM 2971 C C . MET A 1 376 ? 117.761 45.965 12.975 1.00 17.95 376 MET A C 1
ATOM 2972 O O . MET A 1 376 ? 116.621 46.205 12.606 1.00 16.73 376 MET A O 1
ATOM 2977 N N . PHE A 1 377 ? 118.210 44.729 13.127 1.00 14.63 377 PHE A N 1
ATOM 2978 C CA . PHE A 1 377 ? 117.318 43.581 12.928 1.00 17.77 377 PHE A CA 1
ATOM 2979 C C . PHE A 1 377 ? 117.153 42.791 14.233 1.00 21.62 377 PHE A C 1
ATOM 2980 O O . PHE A 1 377 ? 117.601 41.659 14.364 1.00 21.39 377 PHE A O 1
ATOM 2988 N N . PRO A 1 378 ? 116.581 43.440 15.236 1.00 20.85 378 PRO A N 1
ATOM 2989 C CA . PRO A 1 378 ? 116.399 42.811 16.538 1.00 24.08 378 PRO A CA 1
ATOM 2990 C C . PRO A 1 378 ? 115.554 41.531 16.461 1.00 31.98 378 PRO A C 1
ATOM 2991 O O . PRO A 1 378 ? 115.769 40.571 17.210 1.00 40.35 378 PRO A O 1
ATOM 2995 N N . GLY A 1 379 ? 114.614 41.462 15.532 1.00 29.11 379 GLY A N 1
ATOM 2996 C CA . GLY A 1 379 ? 113.849 40.227 15.512 1.00 37.49 379 GLY A CA 1
ATOM 2997 C C . GLY A 1 379 ? 114.564 39.037 14.886 1.00 45.09 379 GLY A C 1
ATOM 2998 O O . GLY A 1 379 ? 114.126 37.897 15.059 1.00 42.45 379 GLY A O 1
ATOM 2999 N N . LYS A 1 380 ? 115.631 39.281 14.131 1.00 27.19 380 LYS A N 1
ATOM 3000 C CA . LYS A 1 380 ? 116.262 38.160 13.448 1.00 27.61 380 LYS A CA 1
ATOM 3001 C C . LYS A 1 380 ? 117.422 37.472 14.157 1.00 40.00 380 LYS A C 1
ATOM 3002 O O . LYS A 1 380 ? 117.905 37.918 15.210 1.00 48.11 380 LYS A O 1
ATOM 3008 N N . ASP A 1 381 ? 117.885 36.354 13.610 1.00 32.36 381 ASP A N 1
ATOM 3009 C CA . ASP A 1 381 ? 119.054 35.785 14.285 1.00 41.13 381 ASP A CA 1
ATOM 3010 C C . ASP A 1 381 ? 120.105 36.212 13.255 1.00 39.25 381 ASP A C 1
ATOM 3011 O O . ASP A 1 381 ? 120.191 35.694 12.147 1.00 36.92 381 ASP A O 1
ATOM 3016 N N . VAL A 1 382 ? 120.849 37.254 13.582 1.00 29.28 382 VAL A N 1
ATOM 3017 C CA . VAL A 1 382 ? 121.765 37.758 12.595 1.00 16.57 382 VAL A CA 1
ATOM 3018 C C . VAL A 1 382 ? 123.049 37.024 12.714 1.00 18.56 382 VAL A C 1
ATOM 3019 O O . VAL A 1 382 ? 123.742 37.152 13.718 1.00 20.11 382 VAL A O 1
ATOM 3023 N N . PRO A 1 383 ? 123.404 36.313 11.654 1.00 18.78 383 PRO A N 1
ATOM 3024 C CA . PRO A 1 383 ? 124.672 35.610 11.716 1.00 16.62 383 PRO A CA 1
ATOM 3025 C C . PRO A 1 383 ? 125.813 36.599 11.485 1.00 19.84 383 PRO A C 1
ATOM 3026 O O . PRO A 1 383 ? 125.729 37.596 10.781 1.00 18.96 383 PRO A O 1
ATOM 3030 N N . ASP A 1 384 ? 126.935 36.288 12.084 1.00 14.54 384 ASP A N 1
ATOM 3031 C CA . ASP A 1 384 ? 128.106 37.076 11.841 1.00 16.61 384 ASP A CA 1
ATOM 3032 C C . ASP A 1 384 ? 128.545 36.964 10.404 1.00 25.58 384 ASP A C 1
ATOM 3033 O O . ASP A 1 384 ? 128.496 35.909 9.784 1.00 23.65 384 ASP A O 1
ATOM 3038 N N . ALA A 1 385 ? 129.115 38.048 9.904 1.00 15.07 385 ALA A N 1
ATOM 3039 C CA . ALA A 1 385 ? 129.595 37.990 8.545 1.00 15.14 385 ALA A CA 1
ATOM 3040 C C . ALA A 1 385 ? 130.791 37.067 8.501 1.00 21.73 385 ALA A C 1
ATOM 3041 O O . ALA A 1 385 ? 131.729 37.082 9.278 1.00 15.41 385 ALA A O 1
ATOM 3043 N N . THR A 1 386 ? 130.724 36.293 7.451 1.00 18.55 386 THR A N 1
ATOM 3044 C CA . THR A 1 386 ? 131.695 35.306 7.136 1.00 21.88 386 THR A CA 1
ATOM 3045 C C . THR A 1 386 ? 132.865 35.981 6.438 1.00 34.55 386 THR A C 1
ATOM 3046 O O . THR A 1 386 ? 133.999 35.503 6.561 1.00 28.22 386 THR A O 1
ATOM 3050 N N . ASP A 1 387 ? 132.668 37.107 5.751 1.00 25.17 387 ASP A N 1
ATOM 3051 C CA . ASP A 1 387 ? 133.850 37.751 5.135 1.00 20.36 387 ASP A CA 1
ATOM 3052 C C . ASP A 1 387 ? 133.614 39.256 5.014 1.00 15.01 387 ASP A C 1
ATOM 3053 O O . ASP A 1 387 ? 132.458 39.662 4.924 1.00 11.79 387 ASP A O 1
ATOM 3058 N N . ILE A 1 388 ? 134.671 40.069 4.978 1.00 11.71 388 ILE A N 1
ATOM 3059 C CA . ILE A 1 388 ? 134.483 41.529 4.869 1.00 10.48 388 ILE A CA 1
ATOM 3060 C C . ILE A 1 388 ? 135.550 42.129 4.002 1.00 15.48 388 ILE A C 1
ATOM 3061 O O . ILE A 1 388 ? 136.685 41.667 3.951 1.00 13.07 388 ILE A O 1
ATOM 3066 N N . LEU A 1 389 ? 135.196 43.183 3.296 1.00 14.98 389 LEU A N 1
ATOM 3067 C CA . LEU A 1 389 ? 136.233 43.745 2.446 1.00 11.62 389 LEU A CA 1
ATOM 3068 C C . LEU A 1 389 ? 136.217 45.255 2.712 1.00 15.22 389 LEU A C 1
ATOM 3069 O O . LEU A 1 389 ? 135.185 45.927 2.552 1.00 12.78 389 LEU A O 1
ATOM 3074 N N . VAL A 1 390 ? 137.356 45.764 3.177 1.00 5.86 390 VAL A N 1
ATOM 3075 C CA . VAL A 1 390 ? 137.448 47.202 3.488 1.00 10.25 390 VAL A CA 1
ATOM 3076 C C . VAL A 1 390 ? 138.453 47.872 2.557 1.00 13.89 390 VAL A C 1
ATOM 3077 O O . VAL A 1 390 ? 139.633 47.728 2.833 1.00 11.42 390 VAL A O 1
ATOM 3081 N N . PRO A 1 391 ? 138.050 48.545 1.472 1.00 10.12 391 PRO A N 1
ATOM 3082 C CA . PRO A 1 391 ? 139.027 49.185 0.577 1.00 9.59 391 PRO A CA 1
ATOM 3083 C C . PRO A 1 391 ? 139.806 50.302 1.338 1.00 16.24 391 PRO A C 1
ATOM 3084 O O . PRO A 1 391 ? 139.223 51.038 2.107 1.00 15.29 391 PRO A O 1
ATOM 3088 N N . ARG A 1 392 ? 141.123 50.429 1.191 1.00 11.66 392 ARG A N 1
ATOM 3089 C CA . ARG A 1 392 ? 141.926 51.450 1.882 1.00 10.34 392 ARG A CA 1
ATOM 3090 C C . ARG A 1 392 ? 142.535 52.480 0.932 1.00 12.27 392 ARG A C 1
ATOM 3091 O O . ARG A 1 392 ? 143.761 52.627 0.840 1.00 10.57 392 ARG A O 1
ATOM 3099 N N . TRP A 1 393 ? 141.670 53.158 0.192 1.00 7.17 393 TRP A N 1
ATOM 3100 C CA . TRP A 1 393 ? 142.106 54.142 -0.798 1.00 7.86 393 TRP A CA 1
ATOM 3101 C C . TRP A 1 393 ? 142.926 55.302 -0.224 1.00 8.88 393 TRP A C 1
ATOM 3102 O O . TRP A 1 393 ? 143.886 55.778 -0.838 1.00 10.25 393 TRP A O 1
ATOM 3113 N N . TRP A 1 394 ? 142.526 55.804 0.945 1.00 6.64 394 TRP A N 1
ATOM 3114 C CA . TRP A 1 394 ? 143.236 56.943 1.509 1.00 4.84 394 TRP A CA 1
ATOM 3115 C C . TRP A 1 394 ? 144.646 56.522 1.908 1.00 11.34 394 TRP A C 1
ATOM 3116 O O . TRP A 1 394 ? 145.630 57.271 1.760 1.00 9.58 394 TRP A O 1
ATOM 3127 N N . SER A 1 395 ? 144.742 55.303 2.425 1.00 4.33 395 SER A N 1
ATOM 3128 C CA . SER A 1 395 ? 146.051 54.825 2.810 1.00 7.81 395 SER A CA 1
ATOM 3129 C C . SER A 1 395 ? 146.948 54.445 1.628 1.00 18.85 395 SER A C 1
ATOM 3130 O O . SER A 1 395 ? 148.154 54.269 1.780 1.00 13.70 395 SER A O 1
ATOM 3133 N N . ASP A 1 396 ? 146.380 54.225 0.457 1.00 10.54 396 ASP A N 1
ATOM 3134 C CA . ASP A 1 396 ? 147.183 53.790 -0.685 1.00 4.74 396 ASP A CA 1
ATOM 3135 C C . ASP A 1 396 ? 147.926 54.975 -1.276 1.00 12.60 396 ASP A C 1
ATOM 3136 O O . ASP A 1 396 ? 147.371 55.964 -1.783 1.00 6.30 396 ASP A O 1
ATOM 3141 N N . ARG A 1 397 ? 149.242 54.853 -1.224 1.00 10.64 397 ARG A N 1
ATOM 3142 C CA . ARG A 1 397 ? 150.025 55.972 -1.720 1.00 8.04 397 ARG A CA 1
ATOM 3143 C C . ARG A 1 397 ? 149.788 56.340 -3.146 1.00 6.19 397 ARG A C 1
ATOM 3144 O O . ARG A 1 397 ? 150.185 57.430 -3.539 1.00 9.31 397 ARG A O 1
ATOM 3152 N N . PHE A 1 398 ? 149.197 55.475 -3.954 1.00 3.13 398 PHE A N 1
ATOM 3153 C CA . PHE A 1 398 ? 149.005 55.894 -5.342 1.00 6.91 398 PHE A CA 1
ATOM 3154 C C . PHE A 1 398 ? 147.659 56.554 -5.576 1.00 15.54 398 PHE A C 1
ATOM 3155 O O . PHE A 1 398 ? 147.316 56.863 -6.727 1.00 15.49 398 PHE A O 1
ATOM 3163 N N . TYR A 1 399 ? 146.892 56.777 -4.520 1.00 8.36 399 TYR A N 1
ATOM 3164 C CA . TYR A 1 399 ? 145.566 57.395 -4.689 1.00 3.11 399 TYR A CA 1
ATOM 3165 C C . TYR A 1 399 ? 145.304 58.415 -3.584 1.00 10.75 399 TYR A C 1
ATOM 3166 O O . TYR A 1 399 ? 144.850 59.528 -3.869 1.00 6.71 399 TYR A O 1
ATOM 3175 N N . LYS A 1 400 ? 145.580 58.024 -2.337 1.00 4.18 400 LYS A N 1
ATOM 3176 C CA . LYS A 1 400 ? 145.409 58.934 -1.210 1.00 2.94 400 LYS A CA 1
ATOM 3177 C C . LYS A 1 400 ? 143.990 59.513 -1.187 1.00 9.01 400 LYS A C 1
ATOM 3178 O O . LYS A 1 400 ? 143.822 60.693 -0.841 1.00 6.59 400 LYS A O 1
ATOM 3184 N N . GLY A 1 401 ? 142.973 58.749 -1.558 1.00 5.99 401 GLY A N 1
ATOM 3185 C CA . GLY A 1 401 ? 141.611 59.311 -1.509 1.00 5.77 401 GLY A CA 1
ATOM 3186 C C . GLY A 1 401 ? 140.851 58.627 -2.635 1.00 10.14 401 GLY A C 1
ATOM 3187 O O . GLY A 1 401 ? 141.426 57.752 -3.295 1.00 4.63 401 GLY A O 1
ATOM 3188 N N . THR A 1 402 ? 139.611 59.034 -2.868 1.00 4.61 402 THR A N 1
ATOM 3189 C CA . THR A 1 402 ? 138.783 58.439 -3.909 1.00 6.69 402 THR A CA 1
ATOM 3190 C C . THR A 1 402 ? 138.355 59.426 -4.946 1.00 9.00 402 THR A C 1
ATOM 3191 O O . THR A 1 402 ? 138.253 59.053 -6.110 1.00 9.39 402 THR A O 1
ATOM 3195 N N . PHE A 1 403 ? 138.080 60.667 -4.566 1.00 7.28 403 PHE A N 1
ATOM 3196 C CA . PHE A 1 403 ? 137.723 61.652 -5.613 1.00 4.54 403 PHE A CA 1
ATOM 3197 C C . PHE A 1 403 ? 137.696 63.051 -5.056 1.00 11.01 403 PHE A C 1
ATOM 3198 O O . PHE A 1 403 ? 137.487 63.223 -3.859 1.00 6.30 403 PHE A O 1
ATOM 3206 N N . SER A 1 404 ? 137.910 64.055 -5.894 1.00 3.98 404 SER A N 1
ATOM 3207 C CA . SER A 1 404 ? 137.951 65.387 -5.335 1.00 2.81 404 SER A CA 1
ATOM 3208 C C . SER A 1 404 ? 136.573 65.896 -4.912 1.00 9.25 404 SER A C 1
ATOM 3209 O O . SER A 1 404 ? 135.529 65.400 -5.369 1.00 7.64 404 SER A O 1
ATOM 3212 N N . ASN A 1 405 ? 136.566 66.955 -4.115 1.00 7.70 405 ASN A N 1
ATOM 3213 C CA . ASN A 1 405 ? 135.278 67.575 -3.743 1.00 8.23 405 ASN A CA 1
ATOM 3214 C C . ASN A 1 405 ? 135.597 69.090 -3.684 1.00 11.96 405 ASN A C 1
ATOM 3215 O O . ASN A 1 405 ? 136.717 69.478 -3.299 1.00 8.13 405 ASN A O 1
ATOM 3220 N N . TRP A 1 406 ? 134.638 69.934 -4.067 1.00 6.56 406 TRP A N 1
ATOM 3221 C CA . TRP A 1 406 ? 134.853 71.377 -4.144 1.00 4.61 406 TRP A CA 1
ATOM 3222 C C . TRP A 1 406 ? 134.423 72.069 -2.847 1.00 9.63 406 TRP A C 1
ATOM 3223 O O . TRP A 1 406 ? 133.236 72.164 -2.523 1.00 9.46 406 TRP A O 1
ATOM 3234 N N . PRO A 1 407 ? 135.399 72.611 -2.127 1.00 6.23 407 PRO A N 1
ATOM 3235 C CA . PRO A 1 407 ? 135.133 73.251 -0.839 1.00 3.23 407 PRO A CA 1
ATOM 3236 C C . PRO A 1 407 ? 134.829 74.715 -0.912 1.00 5.84 407 PRO A C 1
ATOM 3237 O O . PRO A 1 407 ? 135.275 75.414 -1.817 1.00 7.22 407 PRO A O 1
ATOM 3241 N N . VAL A 1 408 ? 134.054 75.163 0.064 1.00 9.58 408 VAL A N 1
ATOM 3242 C CA . VAL A 1 408 ? 133.685 76.579 0.120 1.00 8.27 408 VAL A CA 1
ATOM 3243 C C . VAL A 1 408 ? 134.991 77.320 0.295 1.00 12.16 408 VAL A C 1
ATOM 3244 O O . VAL A 1 408 ? 135.886 76.896 1.034 1.00 6.46 408 VAL A O 1
ATOM 3248 N N . GLY A 1 409 ? 135.139 78.415 -0.436 1.00 15.00 409 GLY A N 1
ATOM 3249 C CA . GLY A 1 409 ? 136.394 79.125 -0.304 1.00 10.57 409 GLY A CA 1
ATOM 3250 C C . GLY A 1 409 ? 137.099 79.093 -1.649 1.00 21.31 409 GLY A C 1
ATOM 3251 O O . GLY A 1 409 ? 137.773 80.050 -1.990 1.00 17.21 409 GLY A O 1
ATOM 3252 N N . VAL A 1 410 ? 136.981 78.031 -2.429 1.00 15.03 410 VAL A N 1
ATOM 3253 C CA . VAL A 1 410 ? 137.704 78.016 -3.709 1.00 12.33 410 VAL A CA 1
ATOM 3254 C C . VAL A 1 410 ? 136.848 78.523 -4.838 1.00 10.83 410 VAL A C 1
ATOM 3255 O O . VAL A 1 410 ? 135.727 78.051 -4.983 1.00 9.05 410 VAL A O 1
ATOM 3259 N N . ASN A 1 411 ? 137.303 79.483 -5.630 1.00 7.99 411 ASN A N 1
ATOM 3260 C CA . ASN A 1 411 ? 136.407 79.870 -6.707 1.00 6.65 411 ASN A CA 1
ATOM 3261 C C . ASN A 1 411 ? 136.850 79.223 -7.990 1.00 12.84 411 ASN A C 1
ATOM 3262 O O . ASN A 1 411 ? 137.834 78.450 -8.064 1.00 12.71 411 ASN A O 1
ATOM 3267 N N . ARG A 1 412 ? 136.079 79.561 -9.011 1.00 9.98 412 ARG A N 1
ATOM 3268 C CA . ARG A 1 412 ? 136.345 78.932 -10.314 1.00 12.65 412 ARG A CA 1
ATOM 3269 C C . ARG A 1 412 ? 137.748 79.242 -10.794 1.00 14.96 412 ARG A C 1
ATOM 3270 O O . ARG A 1 412 ? 138.477 78.441 -11.353 1.00 11.26 412 ARG A O 1
ATOM 3278 N N . TYR A 1 413 ? 138.148 80.475 -10.579 1.00 11.14 413 TYR A N 1
ATOM 3279 C CA . TYR A 1 413 ? 139.470 80.828 -11.030 1.00 14.76 413 TYR A CA 1
ATOM 3280 C C . TYR A 1 413 ? 140.534 80.023 -10.314 1.00 19.81 413 TYR A C 1
ATOM 3281 O O . TYR A 1 413 ? 141.535 79.591 -10.885 1.00 18.16 413 TYR A O 1
ATOM 3290 N N . GLU A 1 414 ? 140.376 79.819 -9.023 1.00 9.88 414 GLU A N 1
ATOM 3291 C CA . GLU A 1 414 ? 141.421 78.989 -8.445 1.00 7.46 414 GLU A CA 1
ATOM 3292 C C . GLU A 1 414 ? 141.294 77.519 -8.833 1.00 10.32 414 GLU A C 1
ATOM 3293 O O . GLU A 1 414 ? 142.306 76.822 -8.860 1.00 8.51 414 GLU A O 1
ATOM 3299 N N . TYR A 1 415 ? 140.058 77.057 -9.051 1.00 8.25 415 TYR A N 1
ATOM 3300 C CA . TYR A 1 415 ? 139.940 75.661 -9.431 1.00 8.67 415 TYR A CA 1
ATOM 3301 C C . TYR A 1 415 ? 140.655 75.509 -10.781 1.00 13.37 415 TYR A C 1
ATOM 3302 O O . TYR A 1 415 ? 141.432 74.579 -11.023 1.00 10.60 415 TYR A O 1
ATOM 3311 N N . ASP A 1 416 ? 140.419 76.458 -11.675 1.00 15.03 416 ASP A N 1
ATOM 3312 C CA . ASP A 1 416 ? 141.084 76.385 -12.958 1.00 20.01 416 ASP A CA 1
ATOM 3313 C C . ASP A 1 416 ? 142.605 76.396 -12.795 1.00 20.69 416 ASP A C 1
ATOM 3314 O O . ASP A 1 416 ? 143.318 75.800 -13.599 1.00 20.50 416 ASP A O 1
ATOM 3319 N N . GLN A 1 417 ? 143.149 77.000 -11.746 1.00 18.15 417 GLN A N 1
ATOM 3320 C CA . GLN A 1 417 ? 144.607 76.902 -11.672 1.00 13.63 417 GLN A CA 1
ATOM 3321 C C . GLN A 1 417 ? 145.093 75.464 -11.526 1.00 26.13 417 GLN A C 1
ATOM 3322 O O . GLN A 1 417 ? 146.280 75.156 -11.735 1.00 18.96 417 GLN A O 1
ATOM 3328 N N . LEU A 1 418 ? 144.177 74.567 -11.159 1.00 26.60 418 LEU A N 1
ATOM 3329 C CA . LEU A 1 418 ? 144.577 73.173 -10.976 1.00 25.38 418 LEU A CA 1
ATOM 3330 C C . LEU A 1 418 ? 144.912 72.581 -12.309 1.00 24.10 418 LEU A C 1
ATOM 3331 O O . LEU A 1 418 ? 145.778 71.705 -12.389 1.00 22.79 418 LEU A O 1
ATOM 3336 N N . ARG A 1 419 ? 144.167 73.016 -13.325 1.00 10.81 419 ARG A N 1
ATOM 3337 C CA . ARG A 1 419 ? 144.327 72.502 -14.671 1.00 13.91 419 ARG A CA 1
ATOM 3338 C C . ARG A 1 419 ? 145.537 73.136 -15.366 1.00 17.18 419 ARG A C 1
ATOM 3339 O O . ARG A 1 419 ? 146.022 72.664 -16.383 1.00 22.51 419 ARG A O 1
ATOM 3347 N N . ALA A 1 420 ? 145.984 74.273 -14.871 1.00 10.81 420 ALA A N 1
ATOM 3348 C CA . ALA A 1 420 ? 147.046 74.978 -15.566 1.00 10.02 420 ALA A CA 1
ATOM 3349 C C . ALA A 1 420 ? 148.413 74.285 -15.633 1.00 11.76 420 ALA A C 1
ATOM 3350 O O . ALA A 1 420 ? 148.912 73.799 -14.611 1.00 11.72 420 ALA A O 1
ATOM 3352 N N . PRO A 1 421 ? 149.035 74.246 -16.811 1.00 11.44 421 PRO A N 1
ATOM 3353 C CA . PRO A 1 421 ? 150.363 73.620 -16.898 1.00 9.04 421 PRO A CA 1
ATOM 3354 C C . PRO A 1 421 ? 151.384 74.534 -16.248 1.00 13.20 421 PRO A C 1
ATOM 3355 O O . PRO A 1 421 ? 151.135 75.730 -16.028 1.00 6.82 421 PRO A O 1
ATOM 3359 N N . VAL A 1 422 ? 152.558 73.967 -16.003 1.00 6.17 422 VAL A N 1
ATOM 3360 C CA . VAL A 1 422 ? 153.681 74.706 -15.441 1.00 9.10 422 VAL A CA 1
ATOM 3361 C C . VAL A 1 422 ? 154.809 74.438 -16.426 1.00 12.05 422 VAL A C 1
ATOM 3362 O O . VAL A 1 422 ? 155.367 73.342 -16.426 1.00 9.99 422 VAL A O 1
ATOM 3366 N N . GLY A 1 423 ? 155.082 75.401 -17.311 1.00 6.15 423 GLY A N 1
ATOM 3367 C CA . GLY A 1 423 ? 156.129 75.182 -18.322 1.00 7.02 423 GLY A CA 1
ATOM 3368 C C . GLY A 1 423 ? 155.691 74.011 -19.226 1.00 7.13 423 GLY A C 1
ATOM 3369 O O . GLY A 1 423 ? 154.666 74.049 -19.911 1.00 10.10 423 GLY A O 1
ATOM 3370 N N . ARG A 1 424 ? 156.523 72.982 -19.262 1.00 6.02 424 ARG A N 1
ATOM 3371 C CA . ARG A 1 424 ? 156.232 71.796 -20.052 1.00 11.11 424 ARG A CA 1
ATOM 3372 C C . ARG A 1 424 ? 155.510 70.722 -19.230 1.00 18.33 424 ARG A C 1
ATOM 3373 O O . ARG A 1 424 ? 155.417 69.578 -19.718 1.00 12.72 424 ARG A O 1
ATOM 3381 N N . VAL A 1 425 ? 155.111 71.022 -17.986 1.00 6.24 425 VAL A N 1
ATOM 3382 C CA . VAL A 1 425 ? 154.437 70.016 -17.144 1.00 3.79 425 VAL A CA 1
ATOM 3383 C C . VAL A 1 425 ? 152.942 70.276 -17.240 1.00 9.85 425 VAL A C 1
ATOM 3384 O O . VAL A 1 425 ? 152.473 71.319 -16.748 1.00 10.12 425 VAL A O 1
ATOM 3388 N N . TYR A 1 426 ? 152.242 69.305 -17.834 1.00 7.03 426 TYR A N 1
ATOM 3389 C CA . TYR A 1 426 ? 150.793 69.378 -18.008 1.00 6.49 426 TYR A CA 1
ATOM 3390 C C . TYR A 1 426 ? 150.078 68.516 -16.970 1.00 10.72 426 TYR A C 1
ATOM 3391 O O . TYR A 1 426 ? 150.669 67.543 -16.480 1.00 6.79 426 TYR A O 1
ATOM 3400 N N . PHE A 1 427 ? 148.815 68.838 -16.658 1.00 7.11 427 PHE A N 1
ATOM 3401 C CA . PHE A 1 427 ? 148.086 68.028 -15.660 1.00 9.89 427 PHE A CA 1
ATOM 3402 C C . PHE A 1 427 ? 146.770 67.551 -16.212 1.00 8.96 427 PHE A C 1
ATOM 3403 O O . PHE A 1 427 ? 146.190 68.269 -17.019 1.00 12.23 427 PHE A O 1
ATOM 3411 N N . THR A 1 428 ? 146.296 66.385 -15.778 1.00 9.18 428 THR A N 1
ATOM 3412 C CA . THR A 1 428 ? 144.985 65.933 -16.258 1.00 9.84 428 THR A CA 1
ATOM 3413 C C . THR A 1 428 ? 144.408 65.101 -15.103 1.00 11.31 428 THR A C 1
ATOM 3414 O O . THR A 1 428 ? 145.088 64.999 -14.062 1.00 7.34 428 THR A O 1
ATOM 3418 N N . GLY A 1 429 ? 143.181 64.579 -15.244 1.00 7.23 429 GLY A N 1
ATOM 3419 C CA . GLY A 1 429 ? 142.556 63.812 -14.154 1.00 7.79 429 GLY A CA 1
ATOM 3420 C C . GLY A 1 429 ? 141.207 64.459 -13.753 1.00 8.62 429 GLY A C 1
ATOM 3421 O O . GLY A 1 429 ? 140.887 65.649 -14.079 1.00 9.18 429 GLY A O 1
ATOM 3422 N N . GLU A 1 430 ? 140.415 63.675 -13.018 1.00 5.05 430 GLU A N 1
ATOM 3423 C CA . GLU A 1 430 ? 139.089 64.181 -12.618 1.00 4.90 430 GLU A CA 1
ATOM 3424 C C . GLU A 1 430 ? 139.127 65.535 -11.925 1.00 7.02 430 GLU A C 1
ATOM 3425 O O . GLU A 1 430 ? 138.188 66.320 -12.126 1.00 8.04 430 GLU A O 1
ATOM 3431 N N . HIS A 1 431 ? 140.181 65.838 -11.144 1.00 5.48 431 HIS A N 1
ATOM 3432 C CA . HIS A 1 431 ? 140.224 67.144 -10.442 1.00 4.71 431 HIS A CA 1
ATOM 3433 C C . HIS A 1 431 ? 140.535 68.281 -11.380 1.00 11.33 431 HIS A C 1
ATOM 3434 O O . HIS A 1 431 ? 140.618 69.428 -10.954 1.00 10.06 431 HIS A O 1
ATOM 3441 N N . THR A 1 432 ? 140.748 67.972 -12.654 1.00 9.72 432 THR A N 1
ATOM 3442 C CA . THR A 1 432 ? 140.976 69.062 -13.618 1.00 5.90 432 THR A CA 1
ATOM 3443 C C . THR A 1 432 ? 139.778 69.136 -14.571 1.00 16.93 432 THR A C 1
ATOM 3444 O O . THR A 1 432 ? 139.802 69.908 -15.533 1.00 10.90 432 THR A O 1
ATOM 3448 N N . SER A 1 433 ? 138.731 68.330 -14.375 1.00 12.31 433 SER A N 1
ATOM 3449 C CA . SER A 1 433 ? 137.564 68.428 -15.283 1.00 8.10 433 SER A CA 1
ATOM 3450 C C . SER A 1 433 ? 136.804 69.747 -15.073 1.00 16.71 433 SER A C 1
ATOM 3451 O O . SER A 1 433 ? 136.379 70.134 -13.986 1.00 11.46 433 SER A O 1
ATOM 3454 N N . GLU A 1 434 ? 136.572 70.462 -16.151 1.00 12.67 434 GLU A N 1
ATOM 3455 C CA . GLU A 1 434 ? 135.908 71.713 -15.920 1.00 14.42 434 GLU A CA 1
ATOM 3456 C C . GLU A 1 434 ? 134.570 71.677 -15.239 1.00 21.22 434 GLU A C 1
ATOM 3457 O O . GLU A 1 434 ? 134.302 72.507 -14.392 1.00 14.88 434 GLU A O 1
ATOM 3463 N N . HIS A 1 435 ? 133.726 70.700 -15.515 1.00 15.48 435 HIS A N 1
ATOM 3464 C CA . HIS A 1 435 ? 132.451 70.771 -14.803 1.00 7.68 435 HIS A CA 1
ATOM 3465 C C . HIS A 1 435 ? 132.035 69.466 -14.258 1.00 7.66 435 HIS A C 1
ATOM 3466 O O . HIS A 1 435 ? 130.928 69.385 -13.710 1.00 13.05 435 HIS A O 1
ATOM 3473 N N . TYR A 1 436 ? 132.920 68.486 -14.403 1.00 5.04 436 TYR A N 1
ATOM 3474 C CA . TYR A 1 436 ? 132.569 67.159 -13.922 1.00 5.45 436 TYR A CA 1
ATOM 3475 C C . TYR A 1 436 ? 133.594 66.590 -12.973 1.00 6.12 436 TYR A C 1
ATOM 3476 O O . TYR A 1 436 ? 133.780 65.371 -12.982 1.00 5.09 436 TYR A O 1
ATOM 3485 N N . ASN A 1 437 ? 134.184 67.425 -12.110 1.00 5.32 437 ASN A N 1
ATOM 3486 C CA . ASN A 1 437 ? 135.129 66.855 -11.160 1.00 9.84 437 ASN A CA 1
ATOM 3487 C C . ASN A 1 437 ? 134.399 65.808 -10.317 1.00 12.10 437 ASN A C 1
ATOM 3488 O O . ASN A 1 437 ? 133.181 65.936 -10.026 1.00 9.04 437 ASN A O 1
ATOM 3493 N N . GLY A 1 438 ? 135.168 64.779 -9.979 1.00 6.47 438 GLY A N 1
ATOM 3494 C CA . GLY A 1 438 ? 134.682 63.676 -9.158 1.00 5.47 438 GLY A CA 1
ATOM 3495 C C . GLY A 1 438 ? 134.091 62.476 -9.891 1.00 15.89 438 GLY A C 1
ATOM 3496 O O . GLY A 1 438 ? 133.718 61.539 -9.207 1.00 14.38 438 GLY A O 1
ATOM 3497 N N . TYR A 1 439 ? 134.009 62.447 -11.224 1.00 6.60 439 TYR A N 1
ATOM 3498 C CA . TYR A 1 439 ? 133.343 61.319 -11.913 1.00 10.37 439 TYR A CA 1
ATOM 3499 C C . TYR A 1 439 ? 134.167 60.624 -12.984 1.00 16.97 439 TYR A C 1
ATOM 3500 O O . TYR A 1 439 ? 135.199 61.149 -13.427 1.00 11.02 439 TYR A O 1
ATOM 3509 N N . VAL A 1 440 ? 133.732 59.435 -13.392 1.00 10.22 440 VAL A N 1
ATOM 3510 C CA . VAL A 1 440 ? 134.446 58.741 -14.452 1.00 8.74 440 VAL A CA 1
ATOM 3511 C C . VAL A 1 440 ? 134.326 59.559 -15.765 1.00 11.30 440 VAL A C 1
ATOM 3512 O O . VAL A 1 440 ? 135.305 59.735 -16.488 1.00 10.30 440 VAL A O 1
ATOM 3516 N N . HIS A 1 441 ? 133.150 60.102 -16.076 1.00 7.05 441 HIS A N 1
ATOM 3517 C CA . HIS A 1 441 ? 133.050 60.851 -17.325 1.00 5.80 441 HIS A CA 1
ATOM 3518 C C . HIS A 1 441 ? 133.923 62.099 -17.194 1.00 18.30 441 HIS A C 1
ATOM 3519 O O . HIS A 1 441 ? 134.423 62.630 -18.186 1.00 11.00 441 HIS A O 1
ATOM 3526 N N . GLY A 1 442 ? 134.093 62.604 -15.972 1.00 10.75 442 GLY A N 1
ATOM 3527 C CA . GLY A 1 442 ? 134.949 63.798 -15.799 1.00 5.68 442 GLY A CA 1
ATOM 3528 C C . GLY A 1 442 ? 136.430 63.419 -16.057 1.00 9.44 442 GLY A C 1
ATOM 3529 O O . GLY A 1 442 ? 137.172 64.145 -16.739 1.00 12.03 442 GLY A O 1
ATOM 3530 N N . ALA A 1 443 ? 136.886 62.270 -15.558 1.00 5.07 443 ALA A N 1
ATOM 3531 C CA . ALA A 1 443 ? 138.263 61.869 -15.837 1.00 7.97 443 ALA A CA 1
ATOM 3532 C C . ALA A 1 443 ? 138.410 61.725 -17.379 1.00 15.43 443 ALA A C 1
ATOM 3533 O O . ALA A 1 443 ? 139.358 62.222 -17.999 1.00 10.06 443 ALA A O 1
ATOM 3535 N N . TYR A 1 444 ? 137.431 61.084 -18.010 1.00 8.75 444 TYR A N 1
ATOM 3536 C CA . TYR A 1 444 ? 137.479 60.875 -19.457 1.00 9.26 444 TYR A CA 1
ATOM 3537 C C . TYR A 1 444 ? 137.585 62.186 -20.241 1.00 11.79 444 TYR A C 1
ATOM 3538 O O . TYR A 1 444 ? 138.512 62.372 -21.040 1.00 12.44 444 TYR A O 1
ATOM 3547 N N . LEU A 1 445 ? 136.656 63.108 -20.031 1.00 5.54 445 LEU A N 1
ATOM 3548 C CA . LEU A 1 445 ? 136.740 64.360 -20.769 1.00 5.71 445 LEU A CA 1
ATOM 3549 C C . LEU A 1 445 ? 137.979 65.165 -20.388 1.00 13.79 445 LEU A C 1
ATOM 3550 O O . LEU A 1 445 ? 138.559 65.905 -21.207 1.00 9.46 445 LEU A O 1
ATOM 3555 N N . SER A 1 446 ? 138.444 64.976 -19.152 1.00 8.61 446 SER A N 1
ATOM 3556 C CA . SER A 1 446 ? 139.627 65.750 -18.756 1.00 11.30 446 SER A CA 1
ATOM 3557 C C . SER A 1 446 ? 140.853 65.313 -19.571 1.00 13.46 446 SER A C 1
ATOM 3558 O O . SER A 1 446 ? 141.717 66.121 -19.865 1.00 10.22 446 SER A O 1
ATOM 3561 N N . GLY A 1 447 ? 140.966 64.025 -19.868 1.00 6.16 447 GLY A N 1
ATOM 3562 C CA . GLY A 1 447 ? 142.133 63.566 -20.598 1.00 4.02 447 GLY A CA 1
ATOM 3563 C C . GLY A 1 447 ? 142.094 64.240 -21.986 1.00 11.31 447 GLY A C 1
ATOM 3564 O O . GLY A 1 447 ? 143.113 64.687 -22.527 1.00 11.57 447 GLY A O 1
ATOM 3565 N N . ILE A 1 448 ? 140.906 64.331 -22.567 1.00 10.69 448 ILE A N 1
ATOM 3566 C CA . ILE A 1 448 ? 140.775 64.904 -23.895 1.00 7.76 448 ILE A CA 1
ATOM 3567 C C . ILE A 1 448 ? 141.102 66.372 -23.877 1.00 16.02 448 ILE A C 1
ATOM 3568 O O . ILE A 1 448 ? 141.896 66.881 -24.675 1.00 13.38 448 ILE A O 1
ATOM 3573 N N . ASP A 1 449 ? 140.532 67.058 -22.906 1.00 8.09 449 ASP A N 1
ATOM 3574 C CA . ASP A 1 449 ? 140.825 68.495 -22.872 1.00 6.14 449 ASP A CA 1
ATOM 3575 C C . ASP A 1 449 ? 142.294 68.783 -22.580 1.00 9.25 449 ASP A C 1
ATOM 3576 O O . ASP A 1 449 ? 142.921 69.622 -23.218 1.00 15.80 449 ASP A O 1
ATOM 3581 N N . SER A 1 450 ? 142.862 68.091 -21.602 1.00 10.48 450 SER A N 1
A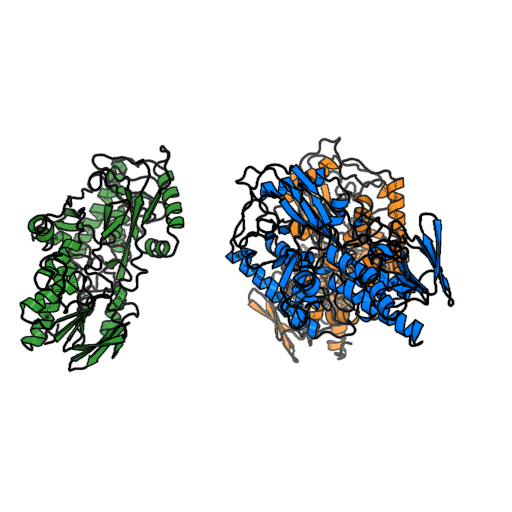TOM 3582 C CA . SER A 1 450 ? 144.270 68.369 -21.271 1.00 7.58 450 SER A CA 1
ATOM 3583 C C . SER A 1 450 ? 145.121 68.084 -22.518 1.00 18.20 450 SER A C 1
ATOM 3584 O O . SER A 1 450 ? 146.035 68.828 -22.832 1.00 11.61 450 SER A O 1
ATOM 3587 N N . ALA A 1 451 ? 144.835 66.990 -23.217 1.00 13.92 451 ALA A N 1
ATOM 3588 C CA . ALA A 1 451 ? 145.601 66.640 -24.409 1.00 15.95 451 ALA A CA 1
ATOM 3589 C C . ALA A 1 451 ? 145.459 67.732 -25.467 1.00 10.81 451 ALA A C 1
ATOM 3590 O O . ALA A 1 451 ? 146.412 68.150 -26.127 1.00 8.70 451 ALA A O 1
ATOM 3592 N N . GLU A 1 452 ? 144.251 68.228 -25.622 1.00 7.20 452 GLU A N 1
ATOM 3593 C CA . GLU A 1 452 ? 144.138 69.259 -26.637 1.00 12.78 452 GLU A CA 1
ATOM 3594 C C . GLU A 1 452 ? 144.942 70.525 -26.268 1.00 23.75 452 GLU A C 1
ATOM 3595 O O . GLU A 1 452 ? 145.534 71.255 -27.107 1.00 13.62 452 GLU A O 1
ATOM 3601 N N . ILE A 1 453 ? 144.993 70.800 -24.976 1.00 12.16 453 ILE A N 1
ATOM 3602 C CA . ILE A 1 453 ? 145.758 71.989 -24.625 1.00 10.41 453 ILE A CA 1
ATOM 3603 C C . ILE A 1 453 ? 147.212 71.762 -24.968 1.00 13.38 453 ILE A C 1
ATOM 3604 O O . ILE A 1 453 ? 147.882 72.655 -25.486 1.00 12.08 453 ILE A O 1
ATOM 3609 N N . LEU A 1 454 ? 147.740 70.587 -24.666 1.00 6.75 454 LEU A N 1
ATOM 3610 C CA . LEU A 1 454 ? 149.154 70.364 -24.987 1.00 3.47 454 LEU A CA 1
ATOM 3611 C C . LEU A 1 454 ? 149.350 70.360 -26.506 1.00 12.63 454 LEU A C 1
ATOM 3612 O O . LEU A 1 454 ? 150.336 70.917 -27.004 1.00 12.78 454 LEU A O 1
ATOM 3617 N N . ILE A 1 455 ? 148.427 69.756 -27.254 1.00 11.38 455 ILE A N 1
ATOM 3618 C CA . ILE A 1 455 ? 148.541 69.718 -28.737 1.00 14.27 455 ILE A CA 1
ATOM 3619 C C . ILE A 1 455 ? 148.612 71.135 -29.330 1.00 18.11 455 ILE A C 1
ATOM 3620 O O . ILE A 1 455 ? 149.496 71.453 -30.146 1.00 18.54 455 ILE A O 1
ATOM 3625 N N . ASN A 1 456 ? 147.696 71.998 -28.900 1.00 6.83 456 ASN A N 1
ATOM 3626 C CA . ASN A 1 456 ? 147.775 73.350 -29.448 1.00 7.62 456 ASN A CA 1
ATOM 3627 C C . ASN A 1 456 ? 149.067 74.074 -29.112 1.00 19.34 456 ASN A C 1
ATOM 3628 O O . ASN A 1 456 ? 149.603 74.865 -29.886 1.00 16.26 456 ASN A O 1
ATOM 3633 N N . CYS A 1 457 ? 149.590 73.805 -27.923 1.00 13.42 457 CYS A N 1
ATOM 3634 C CA . CYS A 1 457 ? 150.799 74.514 -27.566 1.00 15.79 457 CYS A CA 1
ATOM 3635 C C . CYS A 1 457 ? 151.953 73.885 -28.310 1.00 20.53 457 CYS A C 1
ATOM 3636 O O . CYS A 1 457 ? 152.748 74.588 -28.929 1.00 14.90 457 CYS A O 1
ATOM 3639 N N . ALA A 1 458 ? 152.040 72.561 -28.243 1.00 14.44 458 ALA A N 1
ATOM 3640 C CA . ALA A 1 458 ? 153.174 71.909 -28.857 1.00 12.56 458 ALA A CA 1
ATOM 3641 C C . ALA A 1 458 ? 153.087 71.978 -30.365 1.00 23.06 458 ALA A C 1
ATOM 3642 O O . ALA A 1 458 ? 154.041 72.299 -31.058 1.00 20.36 458 ALA A O 1
ATOM 3644 N N . GLN A 1 459 ? 151.950 71.616 -30.910 1.00 16.36 459 GLN A N 1
ATOM 3645 C CA . GLN A 1 459 ? 151.926 71.628 -32.346 1.00 18.80 459 GLN A CA 1
ATOM 3646 C C . GLN A 1 459 ? 151.658 72.979 -32.973 1.00 26.55 459 GLN A C 1
ATOM 3647 O O . GLN A 1 459 ? 152.219 73.226 -33.994 1.00 26.65 459 GLN A O 1
ATOM 3653 N N . LYS A 1 460 ? 150.806 73.853 -32.471 1.00 22.20 460 LYS A N 1
ATOM 3654 C CA . LYS A 1 460 ? 150.602 75.099 -33.196 1.00 16.11 460 LYS A CA 1
ATOM 3655 C C . LYS A 1 460 ? 151.231 76.300 -32.529 1.00 21.47 460 LYS A C 1
ATOM 3656 O O . LYS A 1 460 ? 150.989 77.427 -32.918 1.00 24.75 460 LYS A O 1
ATOM 3662 N N . LYS A 1 461 ? 151.940 76.045 -31.445 1.00 13.63 461 LYS A N 1
ATOM 3663 C CA . LYS A 1 461 ? 152.529 77.114 -30.679 1.00 13.77 461 LYS A CA 1
ATOM 3664 C C . LYS A 1 461 ? 151.491 78.091 -30.237 1.00 20.33 461 LYS A C 1
ATOM 3665 O O . LYS A 1 461 ? 151.747 79.274 -30.164 1.00 18.91 461 LYS A O 1
ATOM 3671 N N . MET A 1 462 ? 150.305 77.609 -29.935 1.00 18.96 462 MET A N 1
ATOM 3672 C CA . MET A 1 462 ? 149.350 78.541 -29.396 1.00 18.82 462 MET A CA 1
ATOM 3673 C C . MET A 1 462 ? 149.077 78.016 -27.990 1.00 25.56 462 MET A C 1
ATOM 3674 O O . MET A 1 462 ? 148.255 77.108 -27.817 1.00 21.48 462 MET A O 1
ATOM 3679 N N . CYS A 1 463 ? 149.842 78.541 -27.030 1.00 16.39 463 CYS A N 1
ATOM 3680 C CA . CYS A 1 463 ? 149.767 78.188 -25.610 1.00 16.52 463 CYS A CA 1
ATOM 3681 C C . CYS A 1 463 ? 148.963 79.200 -24.752 1.00 10.83 463 CYS A C 1
ATOM 3682 O O . CYS A 1 463 ? 147.830 78.866 -24.317 1.00 46.37 463 CYS A O 1
ATOM 3685 N N . PRO B 1 5 ? 116.491 111.467 23.977 1.00 32.09 5 PRO B N 1
ATOM 3686 C CA . PRO B 1 5 ? 116.061 110.341 23.103 1.00 29.48 5 PRO B CA 1
ATOM 3687 C C . PRO B 1 5 ? 115.856 109.195 24.048 1.00 19.50 5 PRO B C 1
ATOM 3688 O O . PRO B 1 5 ? 116.541 109.122 25.074 1.00 18.87 5 PRO B O 1
ATOM 3692 N N . ARG B 1 6 ? 114.882 108.345 23.742 1.00 15.63 6 ARG B N 1
ATOM 3693 C CA . ARG B 1 6 ? 114.650 107.214 24.617 1.00 13.43 6 ARG B CA 1
ATOM 3694 C C . ARG B 1 6 ? 115.213 106.092 23.774 1.00 20.60 6 ARG B C 1
ATOM 3695 O O . ARG B 1 6 ? 114.989 106.045 22.544 1.00 13.99 6 ARG B O 1
ATOM 3703 N N . VAL B 1 7 ? 115.900 105.197 24.479 1.00 15.50 7 VAL B N 1
ATOM 3704 C CA . VAL B 1 7 ? 116.511 104.046 23.826 1.00 17.54 7 VAL B CA 1
ATOM 3705 C C . VAL B 1 7 ? 116.118 102.760 24.552 1.00 13.51 7 VAL B C 1
ATOM 3706 O O . VAL B 1 7 ? 116.222 102.670 25.789 1.00 11.95 7 VAL B O 1
ATOM 3710 N N . ILE B 1 8 ? 115.659 101.774 23.779 1.00 8.46 8 ILE B N 1
ATOM 3711 C CA . ILE B 1 8 ? 115.344 100.494 24.382 1.00 9.14 8 ILE B CA 1
ATOM 3712 C C . ILE B 1 8 ? 116.513 99.582 24.044 1.00 9.22 8 ILE B C 1
ATOM 3713 O O . ILE B 1 8 ? 116.946 99.557 22.893 1.00 10.47 8 ILE B O 1
ATOM 3718 N N . VAL B 1 9 ? 117.015 98.870 25.051 1.00 11.39 9 VAL B N 1
ATOM 3719 C CA . VAL B 1 9 ? 118.113 97.921 24.860 1.00 6.22 9 VAL B CA 1
ATOM 3720 C C . VAL B 1 9 ? 117.508 96.544 25.126 1.00 13.51 9 VAL B C 1
ATOM 3721 O O . VAL B 1 9 ? 116.938 96.263 26.195 1.00 12.53 9 VAL B O 1
ATOM 3725 N N . VAL B 1 10 ? 117.621 95.676 24.133 1.00 7.89 10 VAL B N 1
ATOM 3726 C CA . VAL B 1 10 ? 117.114 94.296 24.254 1.00 3.56 10 VAL B CA 1
ATOM 3727 C C . VAL B 1 10 ? 118.250 93.401 24.759 1.00 5.37 10 VAL B C 1
ATOM 3728 O O . VAL B 1 10 ? 119.232 93.163 24.069 1.00 6.40 10 VAL B O 1
ATOM 3732 N N . GLY B 1 11 ? 118.083 92.860 25.952 1.00 8.83 11 GLY B N 1
ATOM 3733 C CA . GLY B 1 11 ? 119.054 91.964 26.560 1.00 7.74 11 GLY B CA 1
ATOM 3734 C C . GLY B 1 11 ? 119.968 92.599 27.614 1.00 13.75 11 GLY B C 1
ATOM 3735 O O . GLY B 1 11 ? 120.490 93.687 27.387 1.00 11.53 11 GLY B O 1
ATOM 3736 N N . ALA B 1 12 ? 120.165 91.950 28.763 1.00 8.23 12 ALA B N 1
ATOM 3737 C CA . ALA B 1 12 ? 121.058 92.512 29.790 1.00 9.94 12 ALA B CA 1
ATOM 3738 C C . ALA B 1 12 ? 122.262 91.634 30.079 1.00 8.80 12 ALA B C 1
ATOM 3739 O O . ALA B 1 12 ? 122.591 91.307 31.231 1.00 9.22 12 ALA B O 1
ATOM 3741 N N . GLY B 1 13 ? 122.873 91.166 29.004 1.00 8.05 13 GLY B N 1
ATOM 3742 C CA . GLY B 1 13 ? 124.102 90.384 29.126 1.00 6.79 13 GLY B CA 1
ATOM 3743 C C . GLY B 1 13 ? 125.176 91.492 29.111 1.00 9.06 13 GLY B C 1
ATOM 3744 O O . GLY B 1 13 ? 124.927 92.702 29.192 1.00 7.21 13 GLY B O 1
ATOM 3745 N N . MET B 1 14 ? 126.417 91.067 28.939 1.00 4.61 14 MET B N 1
ATOM 3746 C CA . MET B 1 14 ? 127.505 92.035 28.968 1.00 7.83 14 MET B CA 1
ATOM 3747 C C . MET B 1 14 ? 127.422 93.198 27.985 1.00 14.40 14 MET B C 1
ATOM 3748 O O . MET B 1 14 ? 127.679 94.369 28.304 1.00 8.27 14 MET B O 1
ATOM 3753 N N . SER B 1 15 ? 127.066 92.897 26.749 1.00 4.65 15 SER B N 1
ATOM 3754 C CA . SER B 1 15 ? 127.080 93.981 25.774 1.00 2.46 15 SER B CA 1
ATOM 3755 C C . SER B 1 15 ? 125.923 94.923 25.994 1.00 8.71 15 SER B C 1
ATOM 3756 O O . SER B 1 15 ? 126.067 96.122 25.767 1.00 8.75 15 SER B O 1
ATOM 3759 N N . GLY B 1 16 ? 124.764 94.382 26.375 1.00 6.77 16 GLY B N 1
ATOM 3760 C CA . GLY B 1 16 ? 123.638 95.311 26.563 1.00 5.64 16 GLY B CA 1
ATOM 3761 C C . GLY B 1 16 ? 123.893 96.229 27.768 1.00 15.63 16 GLY B C 1
ATOM 3762 O O . GLY B 1 16 ? 123.643 97.453 27.760 1.00 10.27 16 GLY B O 1
ATOM 3763 N N . ILE B 1 17 ? 124.404 95.617 28.824 1.00 10.38 17 ILE B N 1
ATOM 3764 C CA . ILE B 1 17 ? 124.641 96.432 30.002 1.00 7.15 17 ILE B CA 1
ATOM 3765 C C . ILE B 1 17 ? 125.737 97.423 29.670 1.00 13.79 17 ILE B C 1
ATOM 3766 O O . ILE B 1 17 ? 125.769 98.590 30.048 1.00 9.49 17 ILE B O 1
ATOM 3771 N N . SER B 1 18 ? 126.697 96.938 28.917 1.00 9.75 18 SER B N 1
ATOM 3772 C CA . SER B 1 18 ? 127.780 97.826 28.577 1.00 10.05 18 SER B CA 1
ATOM 3773 C C . SER B 1 18 ? 127.298 98.952 27.664 1.00 15.40 18 SER B C 1
ATOM 3774 O O . SER B 1 18 ? 127.726 100.105 27.771 1.00 15.83 18 SER B O 1
ATOM 3777 N N . ALA B 1 19 ? 126.400 98.644 26.736 1.00 11.69 19 ALA B N 1
ATOM 3778 C CA . ALA B 1 19 ? 125.926 99.680 25.810 1.00 6.97 19 ALA B CA 1
ATOM 3779 C C . ALA B 1 19 ? 125.119 100.720 26.590 1.00 9.85 19 ALA B C 1
ATOM 3780 O O . ALA B 1 19 ? 125.289 101.923 26.446 1.00 14.86 19 ALA B O 1
ATOM 3782 N N . ALA B 1 20 ? 124.245 100.236 27.447 1.00 7.79 20 ALA B N 1
ATOM 3783 C CA . ALA B 1 20 ? 123.424 101.161 28.192 1.00 11.03 20 ALA B CA 1
ATOM 3784 C C . ALA B 1 20 ? 124.328 102.026 29.049 1.00 20.79 20 ALA B C 1
ATOM 3785 O O . ALA B 1 20 ? 124.037 103.223 29.243 1.00 13.23 20 ALA B O 1
ATOM 3787 N N . LYS B 1 21 ? 125.405 101.434 29.565 1.00 13.83 21 LYS B N 1
ATOM 3788 C CA . LYS B 1 21 ? 126.301 102.246 30.420 1.00 14.22 21 LYS B CA 1
ATOM 3789 C C . LYS B 1 21 ? 126.913 103.437 29.650 1.00 24.52 21 LYS B C 1
ATOM 3790 O O . LYS B 1 21 ? 126.963 104.597 30.096 1.00 17.70 21 LYS B O 1
ATOM 3796 N N . ARG B 1 22 ? 127.324 103.155 28.425 1.00 13.78 22 ARG B N 1
ATOM 3797 C CA . ARG B 1 22 ? 127.926 104.174 27.599 1.00 13.08 22 ARG B CA 1
ATOM 3798 C C . ARG B 1 22 ? 126.924 105.226 27.204 1.00 25.37 22 ARG B C 1
ATOM 3799 O O . ARG B 1 22 ? 127.309 106.389 27.107 1.00 18.42 22 ARG B O 1
ATOM 3807 N N . LEU B 1 23 ? 125.681 104.825 26.930 1.00 17.87 23 LEU B N 1
ATOM 3808 C CA . LEU B 1 23 ? 124.669 105.817 26.550 1.00 16.82 23 LEU B CA 1
ATOM 3809 C C . LEU B 1 23 ? 124.472 106.702 27.776 1.00 12.06 23 LEU B C 1
ATOM 3810 O O . LEU B 1 23 ? 124.420 107.913 27.738 1.00 16.47 23 LEU B O 1
ATOM 3815 N N . SER B 1 24 ? 124.358 106.067 28.914 1.00 11.99 24 SER B N 1
ATOM 3816 C CA . SER B 1 24 ? 124.121 106.853 30.103 1.00 15.19 24 SER B CA 1
ATOM 3817 C C . SER B 1 24 ? 125.239 107.849 30.188 1.00 29.74 24 SER B C 1
ATOM 3818 O O . SER B 1 24 ? 125.003 109.035 30.331 1.00 28.28 24 SER B O 1
ATOM 3821 N N . GLU B 1 25 ? 126.462 107.358 30.069 1.00 19.62 25 GLU B N 1
ATOM 3822 C CA . GLU B 1 25 ? 127.585 108.278 30.118 1.00 21.79 25 GLU B CA 1
ATOM 3823 C C . GLU B 1 25 ? 127.481 109.444 29.143 1.00 24.93 25 GLU B C 1
ATOM 3824 O O . GLU B 1 25 ? 127.988 110.519 29.442 1.00 24.19 25 GLU B O 1
ATOM 3830 N N . ALA B 1 26 ? 126.870 109.271 27.979 1.00 18.85 26 ALA B N 1
ATOM 3831 C CA . ALA B 1 26 ? 126.789 110.389 27.031 1.00 14.56 26 ALA B CA 1
ATOM 3832 C C . ALA B 1 26 ? 125.596 111.225 27.395 1.00 17.62 26 ALA B C 1
ATOM 3833 O O . ALA B 1 26 ? 125.133 112.056 26.622 1.00 22.33 26 ALA B O 1
ATOM 3835 N N . GLY B 1 27 ? 125.046 110.942 28.559 1.00 16.57 27 GLY B N 1
ATOM 3836 C CA . GLY B 1 27 ? 123.863 111.668 28.979 1.00 20.21 27 GLY B CA 1
ATOM 3837 C C . GLY B 1 27 ? 122.529 111.114 28.468 1.00 35.79 27 GLY B C 1
ATOM 3838 O O . GLY B 1 27 ? 121.528 111.789 28.683 1.00 29.47 27 GLY B O 1
ATOM 3839 N N . ILE B 1 28 ? 122.485 109.959 27.795 1.00 22.50 28 ILE B N 1
ATOM 3840 C CA . ILE B 1 28 ? 121.216 109.416 27.311 1.00 18.29 28 ILE B CA 1
ATOM 3841 C C . ILE B 1 28 ? 120.794 108.496 28.447 1.00 25.35 28 ILE B C 1
ATOM 3842 O O . ILE B 1 28 ? 121.290 107.388 28.590 1.00 22.39 28 ILE B O 1
ATOM 3847 N N . THR B 1 29 ? 119.927 109.010 29.308 1.00 16.59 29 THR B N 1
ATOM 3848 C CA . THR B 1 29 ? 119.490 108.288 30.473 1.00 14.80 29 THR B CA 1
ATOM 3849 C C . THR B 1 29 ? 118.046 107.807 30.401 1.00 16.47 29 THR B C 1
ATOM 3850 O O . THR B 1 29 ? 117.594 107.127 31.328 1.00 17.12 29 THR B O 1
ATOM 3854 N N . ASP B 1 30 ? 117.347 108.164 29.324 1.00 14.07 30 ASP B N 1
ATOM 3855 C CA . ASP B 1 30 ? 115.954 107.713 29.156 1.00 16.51 30 ASP B CA 1
ATOM 3856 C C . ASP B 1 30 ? 116.078 106.345 28.475 1.00 16.98 30 ASP B C 1
ATOM 3857 O O . ASP B 1 30 ? 115.910 106.216 27.247 1.00 15.34 30 ASP B O 1
ATOM 3862 N N . LEU B 1 31 ? 116.428 105.379 29.317 1.00 13.90 31 LEU B N 1
ATOM 3863 C CA . LEU B 1 31 ? 116.715 104.018 28.880 1.00 17.95 31 LEU B CA 1
ATOM 3864 C C . LEU B 1 31 ? 115.723 102.981 29.366 1.00 17.21 31 LEU B C 1
ATOM 3865 O O . LEU B 1 31 ? 115.228 103.123 30.482 1.00 15.35 31 LEU B O 1
ATOM 3870 N N . LEU B 1 32 ? 115.553 101.887 28.622 1.00 12.85 32 LEU B N 1
ATOM 3871 C CA . LEU B 1 32 ? 114.689 100.825 29.137 1.00 11.10 32 LEU B CA 1
ATOM 3872 C C . LEU B 1 32 ? 115.392 99.560 28.667 1.00 11.93 32 LEU B C 1
ATOM 3873 O O . LEU B 1 32 ? 115.531 99.349 27.460 1.00 11.97 32 LEU B O 1
ATOM 3878 N N . ILE B 1 33 ? 115.883 98.782 29.622 1.00 10.40 33 ILE B N 1
ATOM 3879 C CA . ILE B 1 33 ? 116.565 97.515 29.326 1.00 12.31 33 ILE B CA 1
ATOM 3880 C C . ILE B 1 33 ? 115.603 96.367 29.578 1.00 13.80 33 ILE B C 1
ATOM 3881 O O . ILE B 1 33 ? 115.134 96.178 30.734 1.00 9.98 33 ILE B O 1
ATOM 3886 N N . LEU B 1 34 ? 115.310 95.658 28.480 1.00 10.77 34 LEU B N 1
ATOM 3887 C CA . LEU B 1 34 ? 114.389 94.505 28.512 1.00 9.61 34 LEU B CA 1
ATOM 3888 C C . LEU B 1 34 ? 115.188 93.196 28.483 1.00 8.93 34 LEU B C 1
ATOM 3889 O O . LEU B 1 34 ? 115.859 92.927 27.501 1.00 10.60 34 LEU B O 1
ATOM 3894 N N . GLU B 1 35 ? 115.154 92.436 29.578 1.00 5.94 35 GLU B N 1
ATOM 3895 C CA . GLU B 1 35 ? 115.848 91.162 29.696 1.00 7.37 35 GLU B CA 1
ATOM 3896 C C . GLU B 1 35 ? 114.858 89.999 29.765 1.00 13.93 35 GLU B C 1
ATOM 3897 O O . GLU B 1 35 ? 113.933 89.965 30.596 1.00 8.76 35 GLU B O 1
ATOM 3903 N N . ALA B 1 36 ? 115.099 89.036 28.880 1.00 8.07 36 ALA B N 1
ATOM 3904 C CA . ALA B 1 36 ? 114.250 87.870 28.799 1.00 8.49 36 ALA B CA 1
ATOM 3905 C C . ALA B 1 36 ? 114.186 87.063 30.096 1.00 20.16 36 ALA B C 1
ATOM 3906 O O . ALA B 1 36 ? 113.088 86.672 30.512 1.00 14.64 36 ALA B O 1
ATOM 3908 N N . THR B 1 37 ? 115.343 86.765 30.703 1.00 14.33 37 THR B N 1
ATOM 3909 C CA . THR B 1 37 ? 115.354 85.925 31.902 1.00 9.17 37 THR B CA 1
ATOM 3910 C C . THR B 1 37 ? 115.095 86.723 33.169 1.00 9.66 37 THR B C 1
ATOM 3911 O O . THR B 1 37 ? 114.915 87.949 33.125 1.00 7.26 37 THR B O 1
ATOM 3915 N N . ASP B 1 38 ? 115.129 85.977 34.271 1.00 8.09 38 ASP B N 1
ATOM 3916 C CA . ASP B 1 38 ? 114.932 86.574 35.564 1.00 13.00 38 ASP B CA 1
ATOM 3917 C C . ASP B 1 38 ? 116.240 87.112 36.105 1.00 19.67 38 ASP B C 1
ATOM 3918 O O . ASP B 1 38 ? 116.319 87.405 37.286 1.00 14.78 38 ASP B O 1
ATOM 3923 N N . HIS B 1 39 ? 117.273 87.249 35.276 1.00 9.64 39 HIS B N 1
ATOM 3924 C CA . HIS B 1 39 ? 118.526 87.805 35.806 1.00 4.81 39 HIS B CA 1
ATOM 3925 C C . HIS B 1 39 ? 119.363 88.500 34.728 1.00 11.52 39 HIS B C 1
ATOM 3926 O O . HIS B 1 39 ? 119.099 88.363 33.541 1.00 11.07 39 HIS B O 1
ATOM 3933 N N . ILE B 1 40 ? 120.389 89.256 35.111 1.00 5.10 40 ILE B N 1
ATOM 3934 C CA . ILE B 1 40 ? 121.245 89.865 34.086 1.00 5.95 40 ILE B CA 1
ATOM 3935 C C . ILE B 1 40 ? 122.522 89.019 33.942 1.00 17.48 40 ILE B C 1
ATOM 3936 O O . ILE B 1 40 ? 122.783 88.161 34.794 1.00 9.66 40 ILE B O 1
ATOM 3941 N N . GLY B 1 41 ? 123.371 89.299 32.951 1.00 11.06 41 GLY B N 1
ATOM 3942 C CA . GLY B 1 41 ? 124.611 88.530 32.803 1.00 10.50 41 GLY B CA 1
ATOM 3943 C C . GLY B 1 41 ? 124.678 87.615 31.562 1.00 16.44 41 GLY B C 1
ATOM 3944 O O . GLY B 1 41 ? 125.764 87.385 31.009 1.00 10.22 41 GLY B O 1
ATOM 3945 N N . GLY B 1 42 ? 123.528 87.096 31.126 1.00 10.57 42 GLY B N 1
ATOM 3946 C CA . GLY B 1 42 ? 123.480 86.275 29.903 1.00 6.05 42 GLY B CA 1
ATOM 3947 C C . GLY B 1 42 ? 124.405 85.085 29.911 1.00 8.94 42 GLY B C 1
ATOM 3948 O O . GLY B 1 42 ? 124.314 84.201 30.769 1.00 7.29 42 GLY B O 1
ATOM 3949 N N . ARG B 1 43 ? 125.292 85.079 28.925 1.00 2.57 43 ARG B N 1
ATOM 3950 C CA . ARG B 1 43 ? 126.232 83.965 28.816 1.00 7.32 43 ARG B CA 1
ATOM 3951 C C . ARG B 1 43 ? 127.305 83.883 29.921 1.00 12.29 43 ARG B C 1
ATOM 3952 O O . ARG B 1 43 ? 128.178 82.981 29.922 1.00 7.19 43 ARG B O 1
ATOM 3960 N N . MET B 1 44 ? 127.278 84.833 30.850 1.00 6.43 44 MET B N 1
ATOM 3961 C CA . MET B 1 44 ? 128.201 84.731 32.015 1.00 6.25 44 MET B CA 1
ATOM 3962 C C . MET B 1 44 ? 127.175 84.326 33.072 1.00 12.16 44 MET B C 1
ATOM 3963 O O . MET B 1 44 ? 126.361 85.173 33.470 1.00 8.98 44 MET B O 1
ATOM 3968 N N . HIS B 1 45 ? 127.185 83.073 33.521 1.00 6.58 45 HIS B N 1
ATOM 3969 C CA . HIS B 1 45 ? 126.164 82.681 34.498 1.00 8.11 45 HIS B CA 1
ATOM 3970 C C . HIS B 1 45 ? 126.598 81.412 35.209 1.00 16.71 45 HIS B C 1
ATOM 3971 O O . HIS B 1 45 ? 127.004 80.396 34.573 1.00 9.92 45 HIS B O 1
ATOM 3978 N N . LYS B 1 46 ? 126.540 81.497 36.542 1.00 10.30 46 LYS B N 1
ATOM 3979 C CA . LYS B 1 46 ? 126.956 80.366 37.388 1.00 9.78 46 LYS B CA 1
ATOM 3980 C C . LYS B 1 46 ? 125.775 79.523 37.819 1.00 12.36 46 LYS B C 1
ATOM 3981 O O . LYS B 1 46 ? 124.617 79.916 37.726 1.00 9.16 46 LYS B O 1
ATOM 3987 N N . THR B 1 47 ? 126.093 78.364 38.358 1.00 5.87 47 THR B N 1
ATOM 3988 C CA . THR B 1 47 ? 125.042 77.525 38.856 1.00 6.71 47 THR B CA 1
ATOM 3989 C C . THR B 1 47 ? 125.572 76.621 39.982 1.00 13.51 47 THR B C 1
ATOM 3990 O O . THR B 1 47 ? 126.760 76.332 40.069 1.00 15.54 47 THR B O 1
ATOM 3994 N N . ASN B 1 48 ? 124.680 76.144 40.849 1.00 11.65 48 ASN B N 1
ATOM 3995 C CA . ASN B 1 48 ? 125.145 75.272 41.933 1.00 12.69 48 ASN B CA 1
ATOM 3996 C C . ASN B 1 48 ? 125.331 73.874 41.398 1.00 9.86 48 ASN B C 1
ATOM 3997 O O . ASN B 1 48 ? 124.374 73.277 40.915 1.00 14.25 48 ASN B O 1
ATOM 4002 N N . PHE B 1 49 ? 126.497 73.288 41.559 1.00 7.78 49 PHE B N 1
ATOM 4003 C CA . PHE B 1 49 ? 126.610 71.914 41.104 1.00 6.07 49 PHE B CA 1
ATOM 4004 C C . PHE B 1 49 ? 127.150 71.149 42.282 1.00 14.53 49 PHE B C 1
ATOM 4005 O O . PHE B 1 49 ? 128.293 71.349 42.716 1.00 9.35 49 PHE B O 1
ATOM 4013 N N . ALA B 1 50 ? 126.355 70.208 42.756 1.00 17.55 50 ALA B N 1
ATOM 4014 C CA . ALA B 1 50 ? 126.858 69.393 43.845 1.00 20.46 50 ALA B CA 1
ATOM 4015 C C . ALA B 1 50 ? 127.370 70.248 45.001 1.00 29.40 50 ALA B C 1
ATOM 4016 O O . ALA B 1 50 ? 128.401 69.893 45.586 1.00 21.20 50 ALA B O 1
ATOM 4018 N N . GLY B 1 51 ? 126.726 71.368 45.310 1.00 19.35 51 GLY B N 1
ATOM 4019 C CA . GLY B 1 51 ? 127.320 72.060 46.420 1.00 20.77 51 GLY B CA 1
ATOM 4020 C C . GLY B 1 51 ? 128.354 73.090 46.054 1.00 34.75 51 GLY B C 1
ATOM 4021 O O . GLY B 1 51 ? 128.773 73.794 46.961 1.00 30.33 51 GLY B O 1
ATOM 4022 N N . ILE B 1 52 ? 128.735 73.249 44.785 1.00 21.06 52 ILE B N 1
ATOM 4023 C CA . ILE B 1 52 ? 129.636 74.371 44.506 1.00 13.29 52 ILE B CA 1
ATOM 4024 C C . ILE B 1 52 ? 129.088 75.190 43.325 1.00 16.39 52 ILE B C 1
ATOM 4025 O O . ILE B 1 52 ? 128.344 74.667 42.502 1.00 22.90 52 ILE B O 1
ATOM 4030 N N . ASN B 1 53 ? 129.424 76.481 43.235 1.00 12.27 53 ASN B N 1
ATOM 4031 C CA . ASN B 1 53 ? 128.954 77.261 42.089 1.00 11.30 53 ASN B CA 1
ATOM 4032 C C . ASN B 1 53 ? 130.022 77.080 41.027 1.00 14.50 53 ASN B C 1
ATOM 4033 O O . ASN B 1 53 ? 131.194 77.326 41.264 1.00 12.21 53 ASN B O 1
ATOM 4038 N N . VAL B 1 54 ? 129.631 76.624 39.853 1.00 9.61 54 VAL B N 1
ATOM 4039 C CA . VAL B 1 54 ? 130.570 76.464 38.764 1.00 7.56 54 VAL B CA 1
ATOM 4040 C C . VAL B 1 54 ? 129.919 77.351 37.678 1.00 12.02 54 VAL B C 1
ATOM 4041 O O . VAL B 1 54 ? 128.786 77.819 37.806 1.00 10.53 54 VAL B O 1
ATOM 4045 N N . GLU B 1 55 ? 130.694 77.656 36.645 1.00 6.54 55 GLU B N 1
ATOM 4046 C CA . GLU B 1 55 ? 130.221 78.521 35.571 1.00 7.27 55 GLU B CA 1
ATOM 4047 C C . GLU B 1 55 ? 129.641 77.665 34.439 1.00 10.91 55 GLU B C 1
ATOM 4048 O O . GLU B 1 55 ? 130.334 76.769 33.918 1.00 6.44 55 GLU B O 1
ATOM 4054 N N . LEU B 1 56 ? 128.401 77.951 34.048 1.00 11.08 56 LEU B N 1
ATOM 4055 C CA . LEU B 1 56 ? 127.784 77.190 32.947 1.00 10.22 56 LEU B CA 1
ATOM 4056 C C . LEU B 1 56 ? 128.321 77.736 31.624 1.00 10.26 56 LEU B C 1
ATOM 4057 O O . LEU B 1 56 ? 128.329 77.039 30.613 1.00 8.09 56 LEU B O 1
ATOM 4062 N N . GLY B 1 57 ? 128.674 79.022 31.620 1.00 6.10 57 GLY B N 1
ATOM 4063 C CA . GLY B 1 57 ? 129.142 79.707 30.415 1.00 4.31 57 GLY B CA 1
ATOM 4064 C C . GLY B 1 57 ? 130.595 80.138 30.471 1.00 4.58 57 GLY B C 1
ATOM 4065 O O . GLY B 1 57 ? 131.488 79.320 30.702 1.00 6.45 57 GLY B O 1
ATOM 4066 N N . ALA B 1 58 ? 130.826 81.420 30.239 1.00 2.10 58 ALA B N 1
ATOM 4067 C CA . ALA B 1 58 ? 132.220 81.930 30.226 1.00 8.74 58 ALA B CA 1
ATOM 4068 C C . ALA B 1 58 ? 132.905 81.587 31.518 1.00 12.10 58 ALA B C 1
ATOM 4069 O O . ALA B 1 58 ? 132.262 81.656 32.592 1.00 8.84 58 ALA B O 1
ATOM 4071 N N . ASN B 1 59 ? 134.194 81.263 31.423 1.00 5.13 59 ASN B N 1
ATOM 4072 C CA . ASN B 1 59 ? 134.867 80.900 32.672 1.00 4.68 59 ASN B CA 1
ATOM 4073 C C . ASN B 1 59 ? 136.235 81.557 32.780 1.00 10.91 59 ASN B C 1
ATOM 4074 O O . ASN B 1 59 ? 136.804 81.618 33.874 1.00 7.42 59 ASN B O 1
ATOM 4079 N N . TRP B 1 60 ? 136.781 81.980 31.645 1.00 7.11 60 TRP B N 1
ATOM 4080 C CA . TRP B 1 60 ? 138.102 82.608 31.692 1.00 7.33 60 TRP B CA 1
ATOM 4081 C C . TRP B 1 60 ? 138.183 84.054 31.260 1.00 11.16 60 TRP B C 1
ATOM 4082 O O . TRP B 1 60 ? 137.370 84.515 30.461 1.00 9.35 60 TRP B O 1
ATOM 4093 N N . VAL B 1 61 ? 139.191 84.765 31.766 1.00 8.38 61 VAL B N 1
ATOM 4094 C CA . VAL B 1 61 ? 139.459 86.096 31.251 1.00 4.99 61 VAL B CA 1
ATOM 4095 C C . VAL B 1 61 ? 140.591 85.678 30.292 1.00 9.92 61 VAL B C 1
ATOM 4096 O O . VAL B 1 61 ? 141.646 85.134 30.705 1.00 7.81 61 VAL B O 1
ATOM 4100 N N . GLU B 1 62 ? 140.359 85.840 28.987 1.00 8.76 62 GLU B N 1
ATOM 4101 C CA . GLU B 1 62 ? 141.367 85.419 27.999 1.00 7.52 62 GLU B CA 1
ATOM 4102 C C . GLU B 1 62 ? 142.100 86.582 27.392 1.00 11.05 62 GLU B C 1
ATOM 4103 O O . GLU B 1 62 ? 141.486 87.532 26.897 1.00 7.80 62 GLU B O 1
ATOM 4109 N N . GLY B 1 63 ? 143.419 86.468 27.394 1.00 7.13 63 GLY B N 1
ATOM 4110 C CA . GLY B 1 63 ? 144.213 87.537 26.796 1.00 6.11 63 GLY B CA 1
ATOM 4111 C C . GLY B 1 63 ? 144.676 88.393 27.962 1.00 11.87 63 GLY B C 1
ATOM 4112 O O . GLY B 1 63 ? 144.057 89.409 28.259 1.00 10.87 63 GLY B O 1
ATOM 4113 N N . VAL B 1 64 ? 145.753 87.999 28.631 1.00 12.84 64 VAL B N 1
ATOM 4114 C CA . VAL B 1 64 ? 146.264 88.760 29.792 1.00 13.74 64 VAL B CA 1
ATOM 4115 C C . VAL B 1 64 ? 147.800 88.818 29.745 1.00 13.61 64 VAL B C 1
ATOM 4116 O O . VAL B 1 64 ? 148.436 87.896 29.163 1.00 12.40 64 VAL B O 1
ATOM 4120 N N . ASN B 1 65 ? 148.391 89.893 30.285 1.00 12.80 65 ASN B N 1
ATOM 4121 C CA . ASN B 1 65 ? 149.824 90.129 30.339 1.00 15.82 65 ASN B CA 1
ATOM 4122 C C . ASN B 1 65 ? 150.477 90.521 29.022 1.00 19.60 65 ASN B C 1
ATOM 4123 O O . ASN B 1 65 ? 151.686 90.369 28.853 1.00 24.04 65 ASN B O 1
ATOM 4128 N N . GLY B 1 66 ? 149.721 91.010 28.044 1.00 18.40 66 GLY B N 1
ATOM 4129 C CA . GLY B 1 66 ? 150.369 91.373 26.785 1.00 19.57 66 GLY B CA 1
ATOM 4130 C C . GLY B 1 66 ? 150.551 92.882 26.693 1.00 21.19 66 GLY B C 1
ATOM 4131 O O . GLY B 1 66 ? 150.474 93.564 27.693 1.00 15.73 66 GLY B O 1
ATOM 4132 N N . GLY B 1 67 ? 150.760 93.380 25.486 1.00 17.98 67 GLY B N 1
ATOM 4133 C CA . GLY B 1 67 ? 150.988 94.782 25.214 1.00 18.40 67 GLY B CA 1
ATOM 4134 C C . GLY B 1 67 ? 149.829 95.684 25.548 1.00 24.63 67 GLY B C 1
ATOM 4135 O O . GLY B 1 67 ? 150.078 96.851 25.801 1.00 22.32 67 GLY B O 1
ATOM 4136 N N . LYS B 1 68 ? 148.594 95.208 25.579 1.00 15.49 68 LYS B N 1
ATOM 4137 C CA . LYS B 1 68 ? 147.541 96.164 25.894 1.00 13.89 68 LYS B CA 1
ATOM 4138 C C . LYS B 1 68 ? 146.758 95.532 26.989 1.00 15.23 68 LYS B C 1
ATOM 4139 O O . LYS B 1 68 ? 146.840 94.311 27.135 1.00 22.99 68 LYS B O 1
ATOM 4145 N N . MET B 1 69 ? 146.034 96.347 27.753 1.00 13.19 69 MET B N 1
ATOM 4146 C CA . MET B 1 69 ? 145.255 95.796 28.859 1.00 14.77 69 MET B CA 1
ATOM 4147 C C . MET B 1 69 ? 143.837 95.344 28.442 1.00 25.01 69 MET B C 1
ATOM 4148 O O . MET B 1 69 ? 143.038 96.148 27.984 1.00 16.00 69 MET B O 1
ATOM 4153 N N . ASN B 1 70 ? 143.505 94.075 28.636 1.00 17.06 70 ASN B N 1
ATOM 4154 C CA . ASN B 1 70 ? 142.154 93.603 28.325 1.00 11.28 70 ASN B CA 1
ATOM 4155 C C . ASN B 1 70 ? 141.300 94.380 29.320 1.00 7.92 70 ASN B C 1
ATOM 4156 O O . ASN B 1 70 ? 141.493 94.319 30.534 1.00 16.24 70 ASN B O 1
ATOM 4161 N N . PRO B 1 71 ? 140.322 95.110 28.830 1.00 12.81 71 PRO B N 1
ATOM 4162 C CA . PRO B 1 71 ? 139.497 95.899 29.754 1.00 10.79 71 PRO B CA 1
ATOM 4163 C C . PRO B 1 71 ? 138.801 95.081 30.807 1.00 18.99 71 PRO B C 1
ATOM 4164 O O . PRO B 1 71 ? 138.409 95.649 31.809 1.00 16.18 71 PRO B O 1
ATOM 4168 N N . ILE B 1 72 ? 138.596 93.780 30.607 1.00 12.97 72 ILE B N 1
ATOM 4169 C CA . ILE B 1 72 ? 137.909 92.992 31.624 1.00 13.26 72 ILE B CA 1
ATOM 4170 C C . ILE B 1 72 ? 138.820 92.665 32.814 1.00 15.08 72 ILE B C 1
ATOM 4171 O O . ILE B 1 72 ? 138.370 92.488 33.967 1.00 9.75 72 ILE B O 1
ATOM 4176 N N . TRP B 1 73 ? 140.115 92.529 32.539 1.00 11.44 73 TRP B N 1
ATOM 4177 C CA . TRP B 1 73 ? 141.036 92.155 33.604 1.00 12.78 73 TRP B CA 1
ATOM 4178 C C . TRP B 1 73 ? 141.119 92.946 34.930 1.00 16.27 73 TRP B C 1
ATOM 4179 O O . TRP B 1 73 ? 141.050 92.397 36.042 1.00 19.30 73 TRP B O 1
ATOM 4190 N N . PRO B 1 74 ? 141.214 94.262 34.833 1.00 15.59 74 PRO B N 1
ATOM 4191 C CA . PRO B 1 74 ? 141.257 95.087 36.022 1.00 14.26 74 PRO B CA 1
ATOM 4192 C C . PRO B 1 74 ? 140.001 94.910 36.842 1.00 17.15 74 PRO B C 1
ATOM 4193 O O . PRO B 1 74 ? 140.056 94.895 38.066 1.00 16.94 74 PRO B O 1
ATOM 4197 N N . ILE B 1 75 ? 138.852 94.796 36.170 1.00 14.40 75 ILE B N 1
ATOM 4198 C CA . ILE B 1 75 ? 137.631 94.647 36.956 1.00 13.67 75 ILE B CA 1
ATOM 4199 C C . ILE B 1 75 ? 137.639 93.357 37.732 1.00 17.75 75 ILE B C 1
ATOM 4200 O O . ILE B 1 75 ? 137.231 93.265 38.897 1.00 18.42 75 ILE B O 1
ATOM 4205 N N . VAL B 1 76 ? 138.087 92.335 37.020 1.00 12.36 76 VAL B N 1
ATOM 4206 C CA . VAL B 1 76 ? 138.103 91.031 37.647 1.00 13.56 76 VAL B CA 1
ATOM 4207 C C . VAL B 1 76 ? 139.164 90.928 38.723 1.00 16.73 76 VAL B C 1
ATOM 4208 O O . VAL B 1 76 ? 138.919 90.515 39.876 1.00 16.41 76 VAL B O 1
ATOM 4212 N N . ASN B 1 77 ? 140.362 91.283 38.289 1.00 11.42 77 ASN B N 1
ATOM 4213 C CA . ASN B 1 77 ? 141.466 91.097 39.202 1.00 15.11 77 ASN B CA 1
ATOM 4214 C C . ASN B 1 77 ? 141.793 92.187 40.210 1.00 31.54 77 ASN B C 1
ATOM 4215 O O . ASN B 1 77 ? 142.614 91.948 41.083 1.00 33.45 77 ASN B O 1
ATOM 4220 N N . SER B 1 78 ? 141.180 93.360 40.096 1.00 20.74 78 SER B N 1
ATOM 4221 C CA . SER B 1 78 ? 141.458 94.456 41.016 1.00 26.87 78 SER B CA 1
ATOM 4222 C C . SER B 1 78 ? 140.189 95.046 41.575 1.00 30.98 78 SER B C 1
ATOM 4223 O O . SER B 1 78 ? 139.996 95.061 42.777 1.00 30.19 78 SER B O 1
ATOM 4226 N N . THR B 1 79 ? 139.303 95.523 40.721 1.00 18.64 79 THR B N 1
ATOM 4227 C CA . THR B 1 79 ? 138.130 96.096 41.315 1.00 13.07 79 THR B CA 1
ATOM 4228 C C . THR B 1 79 ? 137.352 95.130 42.153 1.00 27.05 79 THR B C 1
ATOM 4229 O O . THR B 1 79 ? 136.987 95.457 43.283 1.00 24.44 79 THR B O 1
ATOM 4233 N N . LEU B 1 80 ? 137.104 93.946 41.606 1.00 14.81 80 LEU B N 1
ATOM 4234 C CA . LEU B 1 80 ? 136.309 93.025 42.381 1.00 14.05 80 LEU B CA 1
ATOM 4235 C C . LEU B 1 80 ? 137.115 92.001 43.133 1.00 15.68 80 LEU B C 1
ATOM 4236 O O . LEU B 1 80 ? 136.548 91.362 44.025 1.00 15.10 80 LEU B O 1
ATOM 4241 N N . LYS B 1 81 ? 138.358 91.762 42.723 1.00 16.89 81 LYS B N 1
ATOM 4242 C CA . LYS B 1 81 ? 139.073 90.704 43.444 1.00 19.64 81 LYS B CA 1
ATOM 4243 C C . LYS B 1 81 ? 138.361 89.359 43.340 1.00 23.72 81 LYS B C 1
ATOM 4244 O O . LYS B 1 81 ? 138.104 88.731 44.355 1.00 27.96 81 LYS B O 1
ATOM 4250 N N . LEU B 1 82 ? 137.966 88.932 42.141 1.00 17.70 82 LEU B N 1
ATOM 4251 C CA . LEU B 1 82 ? 137.335 87.623 42.005 1.00 15.15 82 LEU B CA 1
ATOM 4252 C C . LEU B 1 82 ? 138.477 86.575 42.081 1.00 8.10 82 LEU B C 1
ATOM 4253 O O . LEU B 1 82 ? 139.576 86.764 41.522 1.00 9.70 82 LEU B O 1
ATOM 4258 N N . ARG B 1 83 ? 138.211 85.485 42.806 1.00 6.53 83 ARG B N 1
ATOM 4259 C CA . ARG B 1 83 ? 139.238 84.459 42.971 1.00 7.89 83 ARG B CA 1
ATOM 4260 C C . ARG B 1 83 ? 139.536 83.899 41.584 1.00 13.32 83 ARG B C 1
ATOM 4261 O O . ARG B 1 83 ? 138.599 83.601 40.830 1.00 12.36 83 ARG B O 1
ATOM 4269 N N . ASN B 1 84 ? 140.812 83.734 41.252 1.00 10.58 84 ASN B N 1
ATOM 4270 C CA . ASN B 1 84 ? 141.123 83.235 39.918 1.00 7.68 84 ASN B CA 1
ATOM 4271 C C . ASN B 1 84 ? 142.521 82.650 39.839 1.00 22.35 84 ASN B C 1
ATOM 4272 O O . ASN B 1 84 ? 143.321 82.962 40.705 1.00 10.37 84 ASN B O 1
ATOM 4277 N N . PHE B 1 85 ? 142.805 81.852 38.810 1.00 12.10 85 PHE B N 1
ATOM 4278 C CA . PHE B 1 85 ? 144.111 81.224 38.638 1.00 10.32 85 PHE B CA 1
ATOM 4279 C C . PHE B 1 85 ? 144.562 81.143 37.178 1.00 16.61 85 PHE B C 1
ATOM 4280 O O . PHE B 1 85 ? 143.772 80.764 36.318 1.00 9.25 85 PHE B O 1
ATOM 4288 N N . ARG B 1 86 ? 145.837 81.443 36.911 1.00 9.85 86 ARG B N 1
ATOM 4289 C CA . ARG B 1 86 ? 146.393 81.389 35.567 1.00 6.92 86 ARG B CA 1
ATOM 4290 C C . ARG B 1 86 ? 146.379 79.939 35.127 1.00 10.68 86 ARG B C 1
ATOM 4291 O O . ARG B 1 86 ? 146.815 79.075 35.873 1.00 12.01 86 ARG B O 1
ATOM 4299 N N . SER B 1 87 ? 145.907 79.640 33.919 1.00 9.10 87 SER B N 1
ATOM 4300 C CA . SER B 1 87 ? 145.916 78.246 33.476 1.00 3.66 87 SER B CA 1
ATOM 4301 C C . SER B 1 87 ? 147.286 77.966 32.902 1.00 14.75 87 SER B C 1
ATOM 4302 O O . SER B 1 87 ? 147.785 78.797 32.156 1.00 12.15 87 SER B O 1
ATOM 4305 N N . ASP B 1 88 ? 147.905 76.831 33.219 1.00 7.08 88 ASP B N 1
ATOM 4306 C CA . ASP B 1 88 ? 149.229 76.553 32.624 1.00 8.12 88 ASP B CA 1
ATOM 4307 C C . ASP B 1 88 ? 149.127 75.348 31.707 1.00 11.28 88 ASP B C 1
ATOM 4308 O O . ASP B 1 88 ? 148.844 74.250 32.187 1.00 12.87 88 ASP B O 1
ATOM 4313 N N . PHE B 1 89 ? 149.311 75.502 30.403 1.00 6.70 89 PHE B N 1
ATOM 4314 C CA . PHE B 1 89 ? 149.174 74.337 29.534 1.00 10.30 89 PHE B CA 1
ATOM 4315 C C . PHE B 1 89 ? 150.490 73.749 29.119 1.00 17.09 89 PHE B C 1
ATOM 4316 O O . PHE B 1 89 ? 150.551 72.929 28.224 1.00 13.90 89 PHE B O 1
ATOM 4324 N N . ASP B 1 90 ? 151.558 74.172 29.766 1.00 12.22 90 ASP B N 1
ATOM 4325 C CA . ASP B 1 90 ? 152.842 73.660 29.341 1.00 13.05 90 ASP B CA 1
ATOM 4326 C C . ASP B 1 90 ? 153.121 72.183 29.564 1.00 24.44 90 ASP B C 1
ATOM 4327 O O . ASP B 1 90 ? 154.124 71.683 29.088 1.00 16.46 90 ASP B O 1
ATOM 4332 N N . TYR B 1 91 ? 152.312 71.469 30.329 1.00 10.67 91 TYR B N 1
ATOM 4333 C CA . TYR B 1 91 ? 152.618 70.060 30.586 1.00 7.73 91 TYR B CA 1
ATOM 4334 C C . TYR B 1 91 ? 151.705 69.071 29.897 1.00 11.83 91 TYR B C 1
ATOM 4335 O O . TYR B 1 91 ? 151.613 67.915 30.338 1.00 10.77 91 TYR B O 1
ATOM 4344 N N . LEU B 1 92 ? 151.016 69.516 28.854 1.00 7.28 92 LEU B N 1
ATOM 4345 C CA . LEU B 1 92 ? 150.089 68.601 28.202 1.00 10.18 92 LEU B CA 1
ATOM 4346 C C . LEU B 1 92 ? 150.764 67.330 27.695 1.00 10.62 92 LEU B C 1
ATOM 4347 O O . LEU B 1 92 ? 150.220 66.224 27.718 1.00 10.80 92 LEU B O 1
ATOM 4352 N N . ALA B 1 93 ? 151.997 67.501 27.239 1.00 11.27 93 ALA B N 1
ATOM 4353 C CA . ALA B 1 93 ? 152.699 66.336 26.698 1.00 9.45 93 ALA B CA 1
ATOM 4354 C C . ALA B 1 93 ? 152.835 65.163 27.669 1.00 14.88 93 ALA B C 1
ATOM 4355 O O . ALA B 1 93 ? 153.004 64.018 27.248 1.00 13.67 93 ALA B O 1
ATOM 4357 N N . GLN B 1 94 ? 152.736 65.427 28.970 1.00 7.68 94 GLN B N 1
ATOM 4358 C CA . GLN B 1 94 ? 152.839 64.339 29.934 1.00 8.84 94 GLN B CA 1
ATOM 4359 C C . GLN B 1 94 ? 151.459 63.853 30.282 1.00 15.81 94 GLN B C 1
ATOM 4360 O O . GLN B 1 94 ? 151.296 63.046 31.203 1.00 12.28 94 GLN B O 1
ATOM 4366 N N . ASN B 1 95 ? 150.458 64.420 29.622 1.00 9.10 95 ASN B N 1
ATOM 4367 C CA . ASN B 1 95 ? 149.104 64.071 30.020 1.00 8.36 95 ASN B CA 1
ATOM 4368 C C . ASN B 1 95 ? 148.162 63.682 28.899 1.00 10.95 95 ASN B C 1
ATOM 4369 O O . ASN B 1 95 ? 147.002 64.082 28.937 1.00 15.05 95 ASN B O 1
ATOM 4374 N N . VAL B 1 96 ? 148.638 62.934 27.912 1.00 13.83 96 VAL B N 1
ATOM 4375 C CA . VAL B 1 96 ? 147.739 62.506 26.841 1.00 12.21 96 VAL B CA 1
ATOM 4376 C C . VAL B 1 96 ? 147.473 61.029 27.039 1.00 14.22 96 VAL B C 1
ATOM 4377 O O . VAL B 1 96 ? 148.400 60.206 27.017 1.00 10.39 96 VAL B O 1
ATOM 4381 N N . TYR B 1 97 ? 146.219 60.668 27.259 1.00 8.30 97 TYR B N 1
ATOM 4382 C CA . TYR B 1 97 ? 145.902 59.247 27.511 1.00 8.43 97 TYR B CA 1
ATOM 4383 C C . TYR B 1 97 ? 145.604 58.474 26.245 1.00 14.50 97 TYR B C 1
ATOM 4384 O O . TYR B 1 97 ? 144.946 58.981 25.342 1.00 10.21 97 TYR B O 1
ATOM 4393 N N . LYS B 1 98 ? 146.047 57.233 26.193 1.00 5.99 98 LYS B N 1
ATOM 4394 C CA . LYS B 1 98 ? 145.783 56.340 25.076 1.00 11.83 98 LYS B CA 1
ATOM 4395 C C . LYS B 1 98 ? 144.349 55.858 25.104 1.00 12.91 98 LYS B C 1
ATOM 4396 O O . LYS B 1 98 ? 143.803 55.693 26.177 1.00 14.09 98 LYS B O 1
ATOM 4402 N N . GLU B 1 99 ? 143.755 55.624 23.947 1.00 16.42 99 GLU B N 1
ATOM 4403 C CA . GLU B 1 99 ? 142.360 55.194 23.911 1.00 19.41 99 GLU B CA 1
ATOM 4404 C C . GLU B 1 99 ? 142.114 54.045 24.860 1.00 25.40 99 GLU B C 1
ATOM 4405 O O . GLU B 1 99 ? 141.081 53.967 25.518 1.00 25.00 99 GLU B O 1
ATOM 4411 N N . ASP B 1 100 ? 143.096 53.154 24.878 1.00 20.66 100 ASP B N 1
ATOM 4412 C CA . ASP B 1 100 ? 143.092 51.947 25.671 1.00 27.97 100 ASP B CA 1
ATOM 4413 C C . ASP B 1 100 ? 144.054 51.864 26.868 1.00 51.86 100 ASP B C 1
ATOM 4414 O O . ASP B 1 100 ? 144.815 50.927 27.058 1.00 57.08 100 ASP B O 1
ATOM 4419 N N . GLY B 1 101 ? 144.049 52.911 27.678 1.00 38.14 101 GLY B N 1
ATOM 4420 C CA . GLY B 1 101 ? 144.857 52.949 28.871 1.00 29.66 101 GLY B CA 1
ATOM 4421 C C . GLY B 1 101 ? 146.269 53.518 28.983 1.00 29.27 101 GLY B C 1
ATOM 4422 O O . GLY B 1 101 ? 147.205 53.181 28.268 1.00 28.63 101 GLY B O 1
ATOM 4423 N N . GLY B 1 102 ? 146.414 54.362 29.991 1.00 24.87 102 GLY B N 1
ATOM 4424 C CA . GLY B 1 102 ? 147.697 54.971 30.264 1.00 28.44 102 GLY B CA 1
ATOM 4425 C C . GLY B 1 102 ? 148.101 56.107 29.353 1.00 20.29 102 GLY B C 1
ATOM 4426 O O . GLY B 1 102 ? 147.497 56.336 28.321 1.00 19.84 102 GLY B O 1
ATOM 4427 N N . VAL B 1 103 ? 149.140 56.833 29.754 1.00 14.98 103 VAL B N 1
ATOM 4428 C CA . VAL B 1 103 ? 149.564 57.940 28.918 1.00 13.04 103 VAL B CA 1
ATOM 4429 C C . VAL B 1 103 ? 150.628 57.635 27.912 1.00 14.88 103 VAL B C 1
ATOM 4430 O O . VAL B 1 103 ? 151.378 56.691 28.097 1.00 20.48 103 VAL B O 1
ATOM 4434 N N . TYR B 1 104 ? 150.695 58.448 26.864 1.00 9.15 104 TYR B N 1
ATOM 4435 C CA . TYR B 1 104 ? 151.704 58.282 25.826 1.00 14.89 104 TYR B CA 1
ATOM 4436 C C . TYR B 1 104 ? 153.017 58.834 26.351 1.00 16.93 104 TYR B C 1
ATOM 4437 O O . TYR B 1 104 ? 153.037 59.680 27.272 1.00 10.91 104 TYR B O 1
ATOM 4446 N N . ASP B 1 105 ? 154.098 58.407 25.701 1.00 18.72 105 ASP B N 1
ATOM 4447 C CA . ASP B 1 105 ? 155.425 58.899 26.044 1.00 14.87 105 ASP B CA 1
ATOM 4448 C C . ASP B 1 105 ? 155.483 60.409 25.772 1.00 12.68 105 ASP B C 1
ATOM 4449 O O . ASP B 1 105 ? 155.099 60.894 24.714 1.00 13.57 105 ASP B O 1
ATOM 4454 N N . GLU B 1 106 ? 155.990 61.125 26.768 1.00 9.68 106 GLU B N 1
ATOM 4455 C CA . GLU B 1 106 ? 156.066 62.574 26.748 1.00 9.71 106 GLU B CA 1
ATOM 4456 C C . GLU B 1 106 ? 156.844 63.121 25.599 1.00 17.16 106 GLU B C 1
ATOM 4457 O O . GLU B 1 106 ? 156.487 64.097 24.972 1.00 14.96 106 GLU B O 1
ATOM 4463 N N . ASP B 1 107 ? 157.957 62.481 25.309 1.00 11.85 107 ASP B N 1
ATOM 4464 C CA . ASP B 1 107 ? 158.750 63.002 24.217 1.00 14.60 107 ASP B CA 1
ATOM 4465 C C . ASP B 1 107 ? 158.074 62.795 22.863 1.00 16.88 107 ASP B C 1
ATOM 4466 O O . ASP B 1 107 ? 158.116 63.642 21.969 1.00 18.80 107 ASP B O 1
ATOM 4471 N N . TYR B 1 108 ? 157.412 61.664 22.710 1.00 14.59 108 TYR B N 1
ATOM 4472 C CA . TYR B 1 108 ? 156.691 61.426 21.487 1.00 9.97 108 TYR B CA 1
ATOM 4473 C C . TYR B 1 108 ? 155.623 62.548 21.405 1.00 19.37 108 TYR B C 1
ATOM 4474 O O . TYR B 1 108 ? 155.511 63.268 20.399 1.00 19.48 108 TYR B O 1
ATOM 4483 N N . VAL B 1 109 ? 154.843 62.747 22.474 1.00 9.18 109 VAL B N 1
ATOM 4484 C CA . VAL B 1 109 ? 153.784 63.779 22.380 1.00 12.28 109 VAL B CA 1
ATOM 4485 C C . VAL B 1 109 ? 154.336 65.182 22.154 1.00 17.59 109 VAL B C 1
ATOM 4486 O O . VAL B 1 109 ? 153.864 65.931 21.300 1.00 11.85 109 VAL B O 1
ATOM 4490 N N . GLN B 1 110 ? 155.376 65.549 22.893 1.00 9.32 110 GLN B N 1
ATOM 4491 C CA . GLN B 1 110 ? 155.924 66.884 22.674 1.00 11.35 110 GLN B CA 1
ATOM 4492 C C . GLN B 1 110 ? 156.329 67.187 21.223 1.00 11.83 110 GLN B C 1
ATOM 4493 O O . GLN B 1 110 ? 156.149 68.306 20.697 1.00 11.79 110 GLN B O 1
ATOM 4499 N N . LYS B 1 111 ? 156.852 66.173 20.553 1.00 7.42 111 LYS B N 1
ATOM 4500 C CA . LYS B 1 111 ? 157.216 66.389 19.156 1.00 10.80 111 LYS B CA 1
ATOM 4501 C C . LYS B 1 111 ? 155.974 66.658 18.311 1.00 17.05 111 LYS B C 1
ATOM 4502 O O . LYS B 1 111 ? 156.007 67.522 17.428 1.00 15.93 111 LYS B O 1
ATOM 4508 N N . ARG B 1 112 ? 154.898 65.911 18.542 1.00 10.54 112 ARG B N 1
ATOM 4509 C CA . ARG B 1 112 ? 153.713 66.155 17.709 1.00 4.94 112 ARG B CA 1
ATOM 4510 C C . ARG B 1 112 ? 153.218 67.570 18.011 1.00 10.85 112 ARG B C 1
ATOM 4511 O O . ARG B 1 112 ? 152.738 68.278 17.136 1.00 12.09 112 ARG B O 1
ATOM 4519 N N . ILE B 1 113 ? 153.323 68.008 19.261 1.00 7.10 113 ILE B N 1
ATOM 4520 C CA . ILE B 1 113 ? 152.845 69.346 19.593 1.00 4.96 113 ILE B CA 1
ATOM 4521 C C . ILE B 1 113 ? 153.684 70.392 18.917 1.00 13.91 113 ILE B C 1
ATOM 4522 O O . ILE B 1 113 ? 153.240 71.419 18.390 1.00 14.37 113 ILE B O 1
ATOM 4527 N N . GLU B 1 114 ? 154.964 70.085 18.887 1.00 12.18 114 GLU B N 1
ATOM 4528 C CA . GLU B 1 114 ? 155.824 71.064 18.251 1.00 9.70 114 GLU B CA 1
ATOM 4529 C C . GLU B 1 114 ? 155.524 71.101 16.760 1.00 13.92 114 GLU B C 1
ATOM 4530 O O . GLU B 1 114 ? 155.537 72.174 16.149 1.00 10.94 114 GLU B O 1
ATOM 4536 N N . LEU B 1 115 ? 155.252 69.951 16.146 1.00 8.99 115 LEU B N 1
ATOM 4537 C CA . LEU B 1 115 ? 154.964 70.082 14.715 1.00 9.52 115 LEU B CA 1
ATOM 4538 C C . LEU B 1 115 ? 153.700 70.916 14.500 1.00 20.53 115 LEU B C 1
ATOM 4539 O O . LEU B 1 115 ? 153.631 71.796 13.626 1.00 11.00 115 LEU B O 1
ATOM 4544 N N . ALA B 1 116 ? 152.683 70.654 15.316 1.00 11.05 116 ALA B N 1
ATOM 4545 C CA . ALA B 1 116 ? 151.406 71.346 15.108 1.00 8.54 116 ALA B CA 1
ATOM 4546 C C . ALA B 1 116 ? 151.594 72.825 15.290 1.00 16.03 116 ALA B C 1
ATOM 4547 O O . ALA B 1 116 ? 150.978 73.638 14.609 1.00 12.77 116 ALA B O 1
ATOM 4549 N N . ASP B 1 117 ? 152.397 73.169 16.287 1.00 10.12 117 ASP B N 1
ATOM 4550 C CA . ASP B 1 117 ? 152.609 74.588 16.543 1.00 10.01 117 ASP B CA 1
ATOM 4551 C C . ASP B 1 117 ? 153.374 75.247 15.371 1.00 15.61 117 ASP B C 1
ATOM 4552 O O . ASP B 1 117 ? 153.125 76.386 14.975 1.00 9.73 117 ASP B O 1
ATOM 4557 N N . SER B 1 118 ? 154.328 74.522 14.801 1.00 11.32 118 SER B N 1
ATOM 4558 C CA . SER B 1 118 ? 155.059 75.129 13.702 1.00 18.99 118 SER B CA 1
ATOM 4559 C C . SER B 1 118 ? 154.172 75.340 12.475 1.00 20.77 118 SER B C 1
ATOM 4560 O O . SER B 1 118 ? 154.291 76.353 11.776 1.00 11.83 118 SER B O 1
ATOM 4563 N N . VAL B 1 119 ? 153.244 74.419 12.240 1.00 11.35 119 VAL B N 1
ATOM 4564 C CA . VAL B 1 119 ? 152.333 74.605 11.095 1.00 9.43 119 VAL B CA 1
ATOM 4565 C C . VAL B 1 119 ? 151.516 75.871 11.355 1.00 12.20 119 VAL B C 1
ATOM 4566 O O . VAL B 1 119 ? 151.300 76.737 10.494 1.00 8.19 119 VAL B O 1
ATOM 4570 N N . GLU B 1 120 ? 151.051 75.990 12.591 1.00 4.69 120 GLU B N 1
ATOM 4571 C CA . GLU B 1 120 ? 150.232 77.168 12.820 1.00 8.41 120 GLU B CA 1
ATOM 4572 C C . GLU B 1 120 ? 151.011 78.468 12.621 1.00 9.91 120 GLU B C 1
ATOM 4573 O O . GLU B 1 120 ? 150.515 79.482 12.117 1.00 13.68 120 GLU B O 1
ATOM 4579 N N . GLU B 1 121 ? 152.253 78.454 13.069 1.00 10.47 121 GLU B N 1
ATOM 4580 C CA . GLU B 1 121 ? 153.044 79.684 12.902 1.00 10.64 121 GLU B CA 1
ATOM 4581 C C . GLU B 1 121 ? 153.192 79.962 11.408 1.00 12.68 121 GLU B C 1
ATOM 4582 O O . GLU B 1 121 ? 153.059 81.113 10.959 1.00 18.16 121 GLU B O 1
ATOM 4588 N N . MET B 1 122 ? 153.464 78.924 10.618 1.00 7.62 122 MET B N 1
ATOM 4589 C CA . MET B 1 122 ? 153.565 79.208 9.192 1.00 3.63 122 MET B CA 1
ATOM 4590 C C . MET B 1 122 ? 152.212 79.743 8.781 1.00 12.99 122 MET B C 1
ATOM 4591 O O . MET B 1 122 ? 152.104 80.583 7.880 1.00 10.78 122 MET B O 1
ATOM 4596 N N . GLY B 1 123 ? 151.149 79.259 9.416 1.00 9.38 123 GLY B N 1
ATOM 4597 C CA . GLY B 1 123 ? 149.880 79.813 8.950 1.00 3.64 123 GLY B CA 1
ATOM 4598 C C . GLY B 1 123 ? 149.731 81.293 9.298 1.00 6.52 123 GLY B C 1
ATOM 4599 O O . GLY B 1 123 ? 149.070 82.065 8.592 1.00 8.96 123 GLY B O 1
ATOM 4600 N N . GLU B 1 124 ? 150.325 81.715 10.407 1.00 5.62 124 GLU B N 1
ATOM 4601 C CA . GLU B 1 124 ? 150.157 83.127 10.713 1.00 8.42 124 GLU B CA 1
ATOM 4602 C C . GLU B 1 124 ? 150.860 83.993 9.654 1.00 15.38 124 GLU B C 1
ATOM 4603 O O . GLU B 1 124 ? 150.423 85.095 9.295 1.00 10.84 124 GLU B O 1
ATOM 4609 N N . LYS B 1 125 ? 151.978 83.520 9.129 1.00 13.31 125 LYS B N 1
ATOM 4610 C CA . LYS B 1 125 ? 152.627 84.360 8.120 1.00 12.15 125 LYS B CA 1
ATOM 4611 C C . LYS B 1 125 ? 151.802 84.483 6.850 1.00 16.59 125 LYS B C 1
ATOM 4612 O O . LYS B 1 125 ? 151.783 85.519 6.211 1.00 14.63 125 LYS B O 1
ATOM 4618 N N . LEU B 1 126 ? 151.133 83.407 6.460 1.00 9.56 126 LEU B N 1
ATOM 4619 C CA . LEU B 1 126 ? 150.354 83.437 5.237 1.00 8.27 126 LEU B CA 1
ATOM 4620 C C . LEU B 1 126 ? 149.207 84.395 5.446 1.00 4.38 126 LEU B C 1
ATOM 4621 O O . LEU B 1 126 ? 148.886 85.240 4.643 1.00 9.85 126 LEU B O 1
ATOM 4626 N N . SER B 1 127 ? 148.548 84.227 6.573 1.00 4.89 127 SER B N 1
ATOM 4627 C CA . SER B 1 127 ? 147.385 85.067 6.883 1.00 10.99 127 SER B CA 1
ATOM 4628 C C . SER B 1 127 ? 147.625 86.584 6.774 1.00 9.41 127 SER B C 1
ATOM 4629 O O . SER B 1 127 ? 146.772 87.378 6.329 1.00 9.09 127 SER B O 1
ATOM 4632 N N . ALA B 1 128 ? 148.802 86.998 7.243 1.00 6.09 128 ALA B N 1
ATOM 4633 C CA . ALA B 1 128 ? 149.137 88.441 7.218 1.00 5.19 128 ALA B CA 1
ATOM 4634 C C . ALA B 1 128 ? 149.126 88.957 5.792 1.00 5.96 128 ALA B C 1
ATOM 4635 O O . ALA B 1 128 ? 148.864 90.157 5.569 1.00 8.52 128 ALA B O 1
ATOM 4637 N N . THR B 1 129 ? 149.414 88.057 4.851 1.00 4.70 129 THR B N 1
ATOM 4638 C CA . THR B 1 129 ? 149.509 88.501 3.450 1.00 4.26 129 THR B CA 1
ATOM 4639 C C . THR B 1 129 ? 148.227 88.457 2.656 1.00 14.70 129 THR B C 1
ATOM 4640 O O . THR B 1 129 ? 148.138 89.027 1.588 1.00 13.50 129 THR B O 1
ATOM 4644 N N . LEU B 1 130 ? 147.207 87.796 3.157 1.00 9.12 130 LEU B N 1
ATOM 4645 C CA . LEU B 1 130 ? 145.947 87.702 2.400 1.00 7.72 130 LEU B CA 1
ATOM 4646 C C . LEU B 1 130 ? 145.218 89.029 2.217 1.00 9.54 130 LEU B C 1
ATOM 4647 O O . LEU B 1 130 ? 145.225 89.903 3.084 1.00 9.51 130 LEU B O 1
ATOM 4652 N N . HIS B 1 131 ? 144.555 89.160 1.076 1.00 11.18 131 HIS B N 1
ATOM 4653 C CA . HIS B 1 131 ? 143.817 90.369 0.772 1.00 7.71 131 HIS B CA 1
ATOM 4654 C C . HIS B 1 131 ? 142.808 90.694 1.887 1.00 17.02 131 HIS B C 1
ATOM 4655 O O . HIS B 1 131 ? 142.040 89.841 2.402 1.00 10.22 131 HIS B O 1
ATOM 4662 N N . ALA B 1 132 ? 142.827 91.964 2.271 1.00 9.35 132 ALA B N 1
ATOM 4663 C CA . ALA B 1 132 ? 141.967 92.432 3.355 1.00 12.33 132 ALA B CA 1
ATOM 4664 C C . ALA B 1 132 ? 140.491 92.202 3.084 1.00 15.77 132 ALA B C 1
ATOM 4665 O O . ALA B 1 132 ? 139.702 92.248 4.013 1.00 12.49 132 ALA B O 1
ATOM 4667 N N . SER B 1 133 ? 140.087 92.025 1.837 1.00 6.35 133 SER B N 1
ATOM 4668 C CA . SER B 1 133 ? 138.658 91.814 1.596 1.00 11.87 133 SER B CA 1
ATOM 4669 C C . SER B 1 133 ? 138.232 90.420 2.130 1.00 20.34 133 SER B C 1
ATOM 4670 O O . SER B 1 133 ? 137.031 90.164 2.317 1.00 16.86 133 SER B O 1
ATOM 4673 N N . GLY B 1 134 ? 139.171 89.499 2.360 1.00 9.14 134 GLY B N 1
ATOM 4674 C CA . GLY B 1 134 ? 138.757 88.155 2.808 1.00 4.89 134 GLY B CA 1
ATOM 4675 C C . GLY B 1 134 ? 138.534 87.290 1.601 1.00 9.58 134 GLY B C 1
ATOM 4676 O O . GLY B 1 134 ? 138.366 86.079 1.669 1.00 13.89 134 GLY B O 1
ATOM 4677 N N . ARG B 1 135 ? 138.603 87.909 0.440 1.00 10.38 135 ARG B N 1
ATOM 4678 C CA . ARG B 1 135 ? 138.406 87.112 -0.760 1.00 10.57 135 ARG B CA 1
ATOM 4679 C C . ARG B 1 135 ? 139.412 85.978 -0.992 1.00 19.00 135 ARG B C 1
ATOM 4680 O O . ARG B 1 135 ? 139.140 85.063 -1.756 1.00 15.53 135 ARG B O 1
ATOM 4688 N N . ASP B 1 136 ? 140.599 86.004 -0.391 1.00 11.36 136 ASP B N 1
ATOM 4689 C CA . ASP B 1 136 ? 141.491 84.881 -0.657 1.00 11.22 136 ASP B CA 1
ATOM 4690 C C . ASP B 1 136 ? 141.539 84.018 0.616 1.00 18.67 136 ASP B C 1
ATOM 4691 O O . ASP B 1 136 ? 142.505 83.275 0.824 1.00 6.80 136 ASP B O 1
ATOM 4696 N N . ASP B 1 137 ? 140.564 84.123 1.509 1.00 6.89 137 ASP B N 1
ATOM 4697 C CA . ASP B 1 137 ? 140.671 83.341 2.740 1.00 5.82 137 ASP B CA 1
ATOM 4698 C C . ASP B 1 137 ? 140.601 81.846 2.453 1.00 12.88 137 ASP B C 1
ATOM 4699 O O . ASP B 1 137 ? 140.165 81.477 1.371 1.00 8.93 137 ASP B O 1
ATOM 4704 N N . MET B 1 138 ? 140.978 80.999 3.410 1.00 7.33 138 MET B N 1
ATOM 4705 C CA . MET B 1 138 ? 140.867 79.543 3.242 1.00 5.47 138 MET B CA 1
ATOM 4706 C C . MET B 1 138 ? 140.646 79.004 4.658 1.00 13.14 138 MET B C 1
ATOM 4707 O O . MET B 1 138 ? 140.817 79.746 5.636 1.00 11.24 138 MET B O 1
ATOM 4712 N N . SER B 1 139 ? 140.290 77.727 4.803 1.00 8.03 139 SER B N 1
ATOM 4713 C CA . SER B 1 139 ? 140.062 77.176 6.144 1.00 1.00 139 SER B CA 1
ATOM 4714 C C . SER B 1 139 ? 141.389 76.922 6.822 1.00 10.90 139 SER B C 1
ATOM 4715 O O . SER B 1 139 ? 142.436 76.861 6.171 1.00 6.15 139 SER B O 1
ATOM 4718 N N . ILE B 1 140 ? 141.351 76.769 8.143 1.00 7.94 140 ILE B N 1
ATOM 4719 C CA . ILE B 1 140 ? 142.594 76.471 8.856 1.00 4.93 140 ILE B CA 1
ATOM 4720 C C . ILE B 1 140 ? 143.059 75.142 8.308 1.00 11.43 140 ILE B C 1
ATOM 4721 O O . ILE B 1 140 ? 144.273 74.956 8.110 1.00 6.94 140 ILE B O 1
ATOM 4726 N N . LEU B 1 141 ? 142.129 74.216 8.042 1.00 5.11 141 LEU B N 1
ATOM 4727 C CA . LEU B 1 141 ? 142.584 72.913 7.497 1.00 2.80 141 LEU B CA 1
ATOM 4728 C C . LEU B 1 141 ? 143.394 72.999 6.181 1.00 6.13 141 LEU B C 1
ATOM 4729 O O . LEU B 1 141 ? 144.424 72.317 6.015 1.00 4.42 141 LEU B O 1
ATOM 4734 N N . ALA B 1 142 ? 142.917 73.827 5.246 1.00 6.25 142 ALA B N 1
ATOM 4735 C CA . ALA B 1 142 ? 143.614 73.975 3.959 1.00 7.35 142 ALA B CA 1
ATOM 4736 C C . ALA B 1 142 ? 145.068 74.441 4.236 1.00 13.63 142 ALA B C 1
ATOM 4737 O O . ALA B 1 142 ? 146.051 73.962 3.617 1.00 9.60 142 ALA B O 1
ATOM 4739 N N . MET B 1 143 ? 145.199 75.353 5.199 1.00 11.58 143 MET B N 1
ATOM 4740 C CA . MET B 1 143 ? 146.529 75.849 5.569 1.00 7.50 143 MET B CA 1
ATOM 4741 C C . MET B 1 143 ? 147.315 74.674 6.134 1.00 10.07 143 MET B C 1
ATOM 4742 O O . MET B 1 143 ? 148.501 74.513 5.823 1.00 10.27 143 MET B O 1
ATOM 4747 N N . GLN B 1 144 ? 146.683 73.830 6.946 1.00 6.25 144 GLN B N 1
ATOM 4748 C CA . GLN B 1 144 ? 147.440 72.694 7.478 1.00 7.56 144 GLN B CA 1
ATOM 4749 C C . GLN B 1 144 ? 147.918 71.763 6.381 1.00 8.74 144 GLN B C 1
ATOM 4750 O O . GLN B 1 144 ? 149.061 71.287 6.368 1.00 8.90 144 GLN B O 1
ATOM 4756 N N . ARG B 1 145 ? 147.031 71.439 5.456 1.00 9.78 145 ARG B N 1
ATOM 4757 C CA . ARG B 1 145 ? 147.432 70.532 4.353 1.00 5.94 145 ARG B CA 1
ATOM 4758 C C . ARG B 1 145 ? 148.664 71.124 3.612 1.00 10.44 145 ARG B C 1
ATOM 4759 O O . ARG B 1 145 ? 149.664 70.426 3.282 1.00 6.58 145 ARG B O 1
ATOM 4767 N N . LEU B 1 146 ? 148.543 72.425 3.352 1.00 6.46 146 LEU B N 1
ATOM 4768 C CA . LEU B 1 146 ? 149.574 73.148 2.592 1.00 5.03 146 LEU B CA 1
ATOM 4769 C C . LEU B 1 146 ? 150.916 73.015 3.270 1.00 13.64 146 LEU B C 1
ATOM 4770 O O . LEU B 1 146 ? 151.904 72.652 2.666 1.00 12.17 146 LEU B O 1
ATOM 4775 N N . ASN B 1 147 ? 150.920 73.257 4.567 1.00 7.31 147 ASN B N 1
ATOM 4776 C CA . ASN B 1 147 ? 152.161 73.164 5.299 1.00 6.97 147 ASN B CA 1
ATOM 4777 C C . ASN B 1 147 ? 152.552 71.776 5.685 1.00 16.68 147 ASN B C 1
ATOM 4778 O O . ASN B 1 147 ? 153.697 71.552 5.991 1.00 18.74 147 ASN B O 1
ATOM 4783 N N . GLU B 1 148 ? 151.651 70.820 5.746 1.00 9.31 148 GLU B N 1
ATOM 4784 C CA . GLU B 1 148 ? 152.208 69.540 6.111 1.00 7.44 148 GLU B CA 1
ATOM 4785 C C . GLU B 1 148 ? 152.447 68.774 4.824 1.00 17.30 148 GLU B C 1
ATOM 4786 O O . GLU B 1 148 ? 153.063 67.723 4.858 1.00 16.03 148 GLU B O 1
ATOM 4792 N N . HIS B 1 149 ? 151.881 69.231 3.714 1.00 20.19 149 HIS B N 1
ATOM 4793 C CA . HIS B 1 149 ? 151.929 68.477 2.463 1.00 11.39 149 HIS B CA 1
ATOM 4794 C C . HIS B 1 149 ? 151.322 67.157 2.602 1.00 14.86 149 HIS B C 1
ATOM 4795 O O . HIS B 1 149 ? 152.029 66.199 2.375 1.00 11.08 149 HIS B O 1
ATOM 4802 N N . GLN B 1 150 ? 150.047 67.106 2.912 1.00 7.40 150 GLN B N 1
ATOM 4803 C CA . GLN B 1 150 ? 149.358 65.821 3.041 1.00 9.68 150 GLN B CA 1
ATOM 4804 C C . GLN B 1 150 ? 147.975 66.138 2.523 1.00 11.04 150 GLN B C 1
ATOM 4805 O O . GLN B 1 150 ? 147.614 67.306 2.426 1.00 8.66 150 GLN B O 1
ATOM 4811 N N . PRO B 1 151 ? 147.212 65.120 2.180 1.00 7.89 151 PRO B N 1
ATOM 4812 C CA . PRO B 1 151 ? 145.859 65.343 1.663 1.00 9.01 151 PRO B CA 1
ATOM 4813 C C . PRO B 1 151 ? 144.899 65.381 2.842 1.00 17.65 151 PRO B C 1
ATOM 4814 O O . PRO B 1 151 ? 143.690 65.246 2.647 1.00 13.65 151 PRO B O 1
ATOM 4818 N N . ASN B 1 152 ? 145.409 65.566 4.057 1.00 7.91 152 ASN B N 1
ATOM 4819 C CA . ASN B 1 152 ? 144.469 65.617 5.167 1.00 8.04 152 ASN B CA 1
ATOM 4820 C C . ASN B 1 152 ? 145.237 66.339 6.256 1.00 8.64 152 ASN B C 1
ATOM 4821 O O . ASN B 1 152 ? 146.467 66.492 6.167 1.00 9.33 152 ASN B O 1
ATOM 4826 N N . GLY B 1 153 ? 144.509 66.820 7.257 1.00 10.72 153 GLY B N 1
ATOM 4827 C CA . GLY B 1 153 ? 145.125 67.477 8.420 1.00 10.45 153 GLY B CA 1
ATOM 4828 C C . GLY B 1 153 ? 145.430 66.364 9.433 1.00 14.22 153 GLY B C 1
ATOM 4829 O O . GLY B 1 153 ? 145.422 65.164 9.042 1.00 12.12 153 GLY B O 1
ATOM 4830 N N . PRO B 1 154 ? 145.664 66.732 10.713 1.00 11.27 154 PRO B N 1
ATOM 4831 C CA . PRO B 1 154 ? 145.969 65.718 11.758 1.00 8.60 154 PRO B CA 1
ATOM 4832 C C . PRO B 1 154 ? 145.018 64.526 11.673 1.00 13.92 154 PRO B C 1
ATOM 4833 O O . PRO B 1 154 ? 143.810 64.746 11.652 1.00 7.68 154 PRO B O 1
ATOM 4837 N N . ALA B 1 155 ? 145.512 63.287 11.633 1.00 5.09 155 ALA B N 1
ATOM 4838 C CA . ALA B 1 155 ? 144.576 62.167 11.488 1.00 5.31 155 ALA B CA 1
ATOM 4839 C C . ALA B 1 155 ? 144.748 60.923 12.366 1.00 14.53 155 ALA B C 1
ATOM 4840 O O . ALA B 1 155 ? 143.961 59.986 12.311 1.00 12.61 155 ALA B O 1
ATOM 4842 N N . THR B 1 156 ? 145.800 60.908 13.169 1.00 11.28 156 THR B N 1
ATOM 4843 C CA . THR B 1 156 ? 145.986 59.782 14.104 1.00 10.87 156 THR B CA 1
ATOM 4844 C C . THR B 1 156 ? 145.416 60.318 15.438 1.00 8.85 156 THR B C 1
ATOM 4845 O O . THR B 1 156 ? 145.366 61.538 15.653 1.00 11.57 156 THR B O 1
ATOM 4849 N N . PRO B 1 157 ? 145.025 59.417 16.331 1.00 13.69 157 PRO B N 1
ATOM 4850 C CA . PRO B 1 157 ? 144.443 59.765 17.626 1.00 7.70 157 PRO B CA 1
ATOM 4851 C C . PRO B 1 157 ? 145.191 60.848 18.372 1.00 10.46 157 PRO B C 1
ATOM 4852 O O . PRO B 1 157 ? 144.619 61.860 18.786 1.00 11.41 157 PRO B O 1
ATOM 4856 N N . VAL B 1 158 ? 146.493 60.695 18.534 1.00 6.14 158 VAL B N 1
ATOM 4857 C CA . VAL B 1 158 ? 147.218 61.749 19.245 1.00 5.38 158 VAL B CA 1
ATOM 4858 C C . VAL B 1 158 ? 147.224 63.074 18.495 1.00 5.04 158 VAL B C 1
ATOM 4859 O O . VAL B 1 158 ? 146.944 64.135 19.061 1.00 6.93 158 VAL B O 1
ATOM 4863 N N . ASP B 1 159 ? 147.553 63.051 17.210 1.00 6.43 159 ASP B N 1
ATOM 4864 C CA . ASP B 1 159 ? 147.561 64.344 16.516 1.00 4.20 159 ASP B CA 1
ATOM 4865 C C . ASP B 1 159 ? 146.170 64.959 16.465 1.00 7.49 159 ASP B C 1
ATOM 4866 O O . ASP B 1 159 ? 146.005 66.188 16.460 1.00 7.83 159 ASP B O 1
ATOM 4871 N N . MET B 1 160 ? 145.149 64.120 16.356 1.00 2.86 160 MET B N 1
ATOM 4872 C CA . MET B 1 160 ? 143.822 64.731 16.296 1.00 3.23 160 MET B CA 1
ATOM 4873 C C . MET B 1 160 ? 143.458 65.351 17.657 1.00 10.69 160 MET B C 1
ATOM 4874 O O . MET B 1 160 ? 142.818 66.417 17.689 1.00 5.95 160 MET B O 1
ATOM 4879 N N . VAL B 1 161 ? 143.785 64.737 18.801 1.00 8.07 161 VAL B N 1
ATOM 4880 C CA . VAL B 1 161 ? 143.339 65.426 20.026 1.00 2.38 161 VAL B CA 1
ATOM 4881 C C . VAL B 1 161 ? 144.194 66.673 20.249 1.00 7.72 161 VAL B C 1
ATOM 4882 O O . VAL B 1 161 ? 143.758 67.691 20.775 1.00 7.37 161 VAL B O 1
ATOM 4886 N N . VAL B 1 162 ? 145.442 66.620 19.800 1.00 2.87 162 VAL B N 1
ATOM 4887 C CA . VAL B 1 162 ? 146.246 67.837 19.900 1.00 1.00 162 VAL B CA 1
ATOM 4888 C C . VAL B 1 162 ? 145.633 68.965 19.057 1.00 6.66 162 VAL B C 1
ATOM 4889 O O . VAL B 1 162 ? 145.489 70.127 19.501 1.00 8.06 162 VAL B O 1
ATOM 4893 N N . ASP B 1 163 ? 145.163 68.608 17.857 1.00 9.66 163 ASP B N 1
ATOM 4894 C CA . ASP B 1 163 ? 144.492 69.587 16.960 1.00 7.54 163 ASP B CA 1
ATOM 4895 C C . ASP B 1 163 ? 143.199 70.110 17.652 1.00 9.42 163 ASP B C 1
ATOM 4896 O O . ASP B 1 163 ? 142.885 71.319 17.651 1.00 6.48 163 ASP B O 1
ATOM 4901 N N . TYR B 1 164 ? 142.433 69.195 18.254 1.00 7.54 164 TYR B N 1
ATOM 4902 C CA . TYR B 1 164 ? 141.177 69.618 18.854 1.00 4.32 164 TYR B CA 1
ATOM 4903 C C . TYR B 1 164 ? 141.482 70.574 19.988 1.00 6.36 164 TYR B C 1
ATOM 4904 O O . TYR B 1 164 ? 140.809 71.585 20.208 1.00 6.49 164 TYR B O 1
ATOM 4913 N N . TYR B 1 165 ? 142.524 70.224 20.717 1.00 3.50 165 TYR B N 1
ATOM 4914 C CA . TYR B 1 165 ? 142.885 71.076 21.842 1.00 4.64 165 TYR B CA 1
ATOM 4915 C C . TYR B 1 165 ? 143.293 72.457 21.335 1.00 10.91 165 TYR B C 1
ATOM 4916 O O . TYR B 1 165 ? 142.974 73.494 21.929 1.00 5.54 165 TYR B O 1
ATOM 4925 N N . LYS B 1 166 ? 144.041 72.470 20.233 1.00 6.53 166 LYS B N 1
ATOM 4926 C CA . LYS B 1 166 ? 144.527 73.765 19.733 1.00 4.95 166 LYS B CA 1
ATOM 4927 C C . LYS B 1 166 ? 143.480 74.615 19.103 1.00 9.48 166 LYS B C 1
ATOM 4928 O O . LYS B 1 166 ? 143.626 75.828 19.124 1.00 7.83 166 LYS B O 1
ATOM 4934 N N . PHE B 1 167 ? 142.521 73.975 18.448 1.00 7.54 167 PHE B N 1
ATOM 4935 C CA . PHE B 1 167 ? 141.502 74.720 17.740 1.00 7.59 167 PHE B CA 1
ATOM 4936 C C . PHE B 1 167 ? 140.063 74.645 18.238 1.00 4.11 167 PHE B C 1
ATOM 4937 O O . PHE B 1 167 ? 139.494 75.662 18.625 1.00 7.66 167 PHE B O 1
ATOM 4945 N N . ASP B 1 168 ? 139.498 73.433 18.192 1.00 2.39 168 ASP B N 1
ATOM 4946 C CA . ASP B 1 168 ? 138.086 73.257 18.596 1.00 2.29 168 ASP B CA 1
ATOM 4947 C C . ASP B 1 168 ? 137.854 73.729 20.023 1.00 10.10 168 ASP B C 1
ATOM 4948 O O . ASP B 1 168 ? 136.813 74.292 20.335 1.00 6.38 168 ASP B O 1
ATOM 4953 N N . TYR B 1 169 ? 138.835 73.508 20.887 1.00 2.84 169 TYR B N 1
ATOM 4954 C CA . TYR B 1 169 ? 138.695 73.900 22.302 1.00 4.77 169 TYR B CA 1
ATOM 4955 C C . TYR B 1 169 ? 138.684 75.421 22.434 1.00 7.03 169 TYR B C 1
ATOM 4956 O O . TYR B 1 169 ? 138.250 75.980 23.451 1.00 8.26 169 TYR B O 1
ATOM 4965 N N . GLU B 1 170 ? 139.141 76.119 21.402 1.00 5.00 170 GLU B N 1
ATOM 4966 C CA . GLU B 1 170 ? 139.100 77.591 21.491 1.00 1.57 170 GLU B CA 1
ATOM 4967 C C . GLU B 1 170 ? 137.918 78.097 20.673 1.00 8.03 170 GLU B C 1
ATOM 4968 O O . GLU B 1 170 ? 137.206 79.006 21.111 1.00 8.71 170 GLU B O 1
ATOM 4974 N N . PHE B 1 171 ? 137.712 77.543 19.479 1.00 7.10 171 PHE B N 1
ATOM 4975 C CA . PHE B 1 171 ? 136.636 78.058 18.610 1.00 8.57 171 PHE B CA 1
ATOM 4976 C C . PHE B 1 171 ? 135.317 77.343 18.578 1.00 10.44 171 PHE B C 1
ATOM 4977 O O . PHE B 1 171 ? 134.352 77.870 18.039 1.00 6.00 171 PHE B O 1
ATOM 4985 N N . ALA B 1 172 ? 135.331 76.135 19.115 1.00 3.02 172 ALA B N 1
ATOM 4986 C CA . ALA B 1 172 ? 134.137 75.316 19.155 1.00 6.60 172 ALA B CA 1
ATOM 4987 C C . ALA B 1 172 ? 133.630 74.762 17.815 1.00 8.27 172 ALA B C 1
ATOM 4988 O O . ALA B 1 172 ? 132.525 74.248 17.763 1.00 5.17 172 ALA B O 1
ATOM 4990 N N . GLU B 1 173 ? 134.428 74.785 16.750 1.00 3.93 173 GLU B N 1
ATOM 4991 C CA . GLU B 1 173 ? 134.062 74.170 15.447 1.00 1.00 173 GLU B CA 1
ATOM 4992 C C . GLU B 1 173 ? 135.417 73.723 14.921 1.00 10.86 173 GLU B C 1
ATOM 4993 O O . GLU B 1 173 ? 136.456 74.270 15.370 1.00 6.62 173 GLU B O 1
ATOM 4999 N N . PRO B 1 174 ? 135.443 72.764 13.992 1.00 11.01 174 PRO B N 1
ATOM 5000 C CA . PRO B 1 174 ? 136.741 72.246 13.467 1.00 13.77 174 PRO B CA 1
ATOM 5001 C C . PRO B 1 174 ? 137.514 73.228 12.595 1.00 6.22 174 PRO B C 1
ATOM 5002 O O . PRO B 1 174 ? 136.931 74.125 11.987 1.00 5.43 174 PRO B O 1
ATOM 5006 N N . PRO B 1 175 ? 138.816 72.981 12.496 1.00 4.52 175 PRO B N 1
ATOM 5007 C CA . PRO B 1 175 ? 139.629 73.870 11.684 1.00 1.77 175 PRO B CA 1
ATOM 5008 C C . PRO B 1 175 ? 139.069 73.915 10.265 1.00 6.49 175 PRO B C 1
ATOM 5009 O O . PRO B 1 175 ? 139.125 74.946 9.577 1.00 8.52 175 PRO B O 1
ATOM 5013 N N . ARG B 1 176 ? 138.528 72.796 9.804 1.00 4.27 176 ARG B N 1
ATOM 5014 C CA . ARG B 1 176 ? 138.086 72.863 8.413 1.00 3.88 176 ARG B CA 1
ATOM 5015 C C . ARG B 1 176 ? 136.923 73.786 8.125 1.00 9.52 176 ARG B C 1
ATOM 5016 O O . ARG B 1 176 ? 136.596 74.046 6.976 1.00 8.65 176 ARG B O 1
ATOM 5024 N N . VAL B 1 177 ? 136.235 74.236 9.154 1.00 2.23 177 VAL B N 1
ATOM 5025 C CA . VAL B 1 177 ? 135.122 75.127 8.839 1.00 3.50 177 VAL B CA 1
ATOM 5026 C C . VAL B 1 177 ? 135.551 76.552 9.201 1.00 13.39 177 VAL B C 1
ATOM 5027 O O . VAL B 1 177 ? 134.893 77.528 8.875 1.00 8.77 177 VAL B O 1
ATOM 5031 N N . THR B 1 178 ? 136.655 76.675 9.927 1.00 5.08 178 THR B N 1
ATOM 5032 C CA . THR B 1 178 ? 137.051 77.990 10.474 1.00 4.91 178 THR B CA 1
ATOM 5033 C C . THR B 1 178 ? 137.920 78.877 9.608 1.00 7.43 178 THR B C 1
ATOM 5034 O O . THR B 1 178 ? 138.888 78.393 9.025 1.00 8.17 178 THR B O 1
ATOM 5038 N N . SER B 1 179 ? 137.629 80.174 9.578 1.00 6.31 179 SER B N 1
ATOM 5039 C CA . SER B 1 179 ? 138.437 81.103 8.759 1.00 7.08 179 SER B CA 1
ATOM 5040 C C . SER B 1 179 ? 139.882 81.241 9.218 1.00 8.49 179 SER B C 1
ATOM 5041 O O . SER B 1 179 ? 140.150 81.650 10.344 1.00 6.82 179 SER B O 1
ATOM 5044 N N . LEU B 1 180 ? 140.833 80.976 8.328 1.00 4.21 180 LEU B N 1
ATOM 5045 C CA . LEU B 1 180 ? 142.224 81.178 8.740 1.00 6.08 180 LEU B CA 1
ATOM 5046 C C . LEU B 1 180 ? 142.519 82.659 9.040 1.00 5.92 180 LEU B C 1
ATOM 5047 O O . LEU B 1 180 ? 143.019 83.083 10.093 1.00 9.21 180 LEU B O 1
ATOM 5052 N N . GLN B 1 181 ? 142.120 83.478 8.086 1.00 5.72 181 GLN B N 1
ATOM 5053 C CA . GLN B 1 181 ? 142.455 84.884 8.182 1.00 5.98 181 GLN B CA 1
ATOM 5054 C C . GLN B 1 181 ? 141.926 85.545 9.431 1.00 14.20 181 GLN B C 1
ATOM 5055 O O . GLN B 1 181 ? 142.566 86.455 9.967 1.00 8.12 181 GLN B O 1
ATOM 5061 N N . ASN B 1 182 ? 140.743 85.129 9.871 1.00 6.12 182 ASN B N 1
ATOM 5062 C CA . ASN B 1 182 ? 140.193 85.747 11.070 1.00 6.82 182 ASN B CA 1
ATOM 5063 C C . ASN B 1 182 ? 140.509 85.082 12.375 1.00 11.97 182 ASN B C 1
ATOM 5064 O O . ASN B 1 182 ? 140.031 85.534 13.408 1.00 11.53 182 ASN B O 1
ATOM 5069 N N . THR B 1 183 ? 141.294 84.010 12.388 1.00 4.73 183 THR B N 1
ATOM 5070 C CA . THR B 1 183 ? 141.556 83.439 13.714 1.00 1.55 183 THR B CA 1
ATOM 5071 C C . THR B 1 183 ? 143.000 83.067 13.904 1.00 7.89 183 THR B C 1
ATOM 5072 O O . THR B 1 183 ? 143.357 82.707 15.015 1.00 7.95 183 THR B O 1
ATOM 5076 N N . VAL B 1 184 ? 143.822 83.092 12.859 1.00 7.71 184 VAL B N 1
ATOM 5077 C CA . VAL B 1 184 ? 145.218 82.702 13.086 1.00 5.98 184 VAL B CA 1
ATOM 5078 C C . VAL B 1 184 ? 146.095 83.807 12.484 1.00 11.14 184 VAL B C 1
ATOM 5079 O O . VAL B 1 184 ? 146.187 83.926 11.283 1.00 11.86 184 VAL B O 1
ATOM 5083 N N . PRO B 1 185 ? 146.739 84.647 13.273 1.00 10.23 185 PRO B N 1
ATOM 5084 C CA . PRO B 1 185 ? 146.694 84.626 14.723 1.00 8.21 185 PRO B CA 1
ATOM 5085 C C . PRO B 1 185 ? 145.419 85.286 15.235 1.00 14.15 185 PRO B C 1
ATOM 5086 O O . PRO B 1 185 ? 144.729 86.002 14.513 1.00 12.84 185 PRO B O 1
ATOM 5090 N N . LEU B 1 186 ? 145.115 85.092 16.513 1.00 8.57 186 LEU B N 1
ATOM 5091 C CA . LEU B 1 186 ? 143.896 85.661 17.086 1.00 7.88 186 LEU B CA 1
ATOM 5092 C C . LEU B 1 186 ? 144.190 86.977 17.789 1.00 11.07 186 LEU B C 1
ATOM 5093 O O . LEU B 1 186 ? 145.056 87.021 18.679 1.00 8.22 186 LEU B O 1
ATOM 5098 N N . ALA B 1 187 ? 143.463 88.029 17.412 1.00 5.56 187 ALA B N 1
ATOM 5099 C CA . ALA B 1 187 ? 143.700 89.365 17.995 1.00 8.08 187 ALA B CA 1
ATOM 5100 C C . ALA B 1 187 ? 143.655 89.420 19.525 1.00 18.77 187 ALA B C 1
ATOM 5101 O O . ALA B 1 187 ? 144.408 90.170 20.178 1.00 10.73 187 ALA B O 1
ATOM 5103 N N . THR B 1 188 ? 142.748 88.618 20.086 1.00 13.77 188 THR B N 1
ATOM 5104 C CA . THR B 1 188 ? 142.609 88.604 21.552 1.00 9.93 188 THR B CA 1
ATOM 5105 C C . THR B 1 188 ? 143.970 88.311 22.157 1.00 13.28 188 THR B C 1
ATOM 5106 O O . THR B 1 188 ? 144.379 89.018 23.066 1.00 11.81 188 THR B O 1
ATOM 5110 N N . PHE B 1 189 ? 144.664 87.294 21.641 1.00 7.18 189 PHE B N 1
ATOM 5111 C CA . PHE B 1 189 ? 145.984 86.954 22.200 1.00 6.09 189 PHE B CA 1
ATOM 5112 C C . PHE B 1 189 ? 147.093 87.901 21.743 1.00 15.71 189 PHE B C 1
ATOM 5113 O O . PHE B 1 189 ? 147.935 88.305 22.563 1.00 10.06 189 PHE B O 1
ATOM 5121 N N . SER B 1 190 ? 147.054 88.297 20.471 1.00 10.92 190 SER B N 1
ATOM 5122 C CA . SER B 1 190 ? 148.058 89.226 19.949 1.00 9.59 190 SER B CA 1
ATOM 5123 C C . SER B 1 190 ? 147.982 90.533 20.683 1.00 16.07 190 SER B C 1
ATOM 5124 O O . SER B 1 190 ? 149.003 91.065 21.078 1.00 12.79 190 SER B O 1
ATOM 5127 N N . ASP B 1 191 ? 146.800 91.092 20.853 1.00 6.53 191 ASP B N 1
ATOM 5128 C CA . ASP B 1 191 ? 146.744 92.371 21.554 1.00 7.40 191 ASP B CA 1
ATOM 5129 C C . ASP B 1 191 ? 146.863 92.371 23.065 1.00 20.98 191 ASP B C 1
ATOM 5130 O O . ASP B 1 191 ? 147.520 93.233 23.660 1.00 16.08 191 ASP B O 1
ATOM 5135 N N . PHE B 1 192 ? 146.165 91.436 23.701 1.00 16.72 192 PHE B N 1
ATOM 5136 C CA . PHE B 1 192 ? 146.116 91.431 25.160 1.00 12.07 192 PHE B CA 1
ATOM 5137 C C . PHE B 1 192 ? 147.051 90.510 25.939 1.00 19.09 192 PHE B C 1
ATOM 5138 O O . PHE B 1 192 ? 147.163 90.594 27.181 1.00 13.69 192 PHE B O 1
ATOM 5146 N N . GLY B 1 193 ? 147.664 89.579 25.223 1.00 11.07 193 GLY B N 1
ATOM 5147 C CA . GLY B 1 193 ? 148.559 88.664 25.907 1.00 8.08 193 GLY B CA 1
ATOM 5148 C C . GLY B 1 193 ? 148.125 87.187 25.724 1.00 18.70 193 GLY B C 1
ATOM 5149 O O . GLY B 1 193 ? 146.958 86.839 25.521 1.00 14.11 193 GLY B O 1
ATOM 5150 N N . ASP B 1 194 ? 149.106 86.300 25.811 1.00 9.76 194 ASP B N 1
ATOM 5151 C CA . ASP B 1 194 ? 148.824 84.883 25.675 1.00 8.99 194 ASP B CA 1
ATOM 5152 C C . ASP B 1 194 ? 148.260 84.267 26.939 1.00 15.07 194 ASP B C 1
ATOM 5153 O O . ASP B 1 194 ? 147.892 83.116 26.924 1.00 21.24 194 ASP B O 1
ATOM 5158 N N . ASP B 1 195 ? 148.240 84.925 28.082 1.00 10.33 195 ASP B N 1
ATOM 5159 C CA . ASP B 1 195 ? 147.717 84.149 29.193 1.00 11.52 195 ASP B CA 1
ATOM 5160 C C . ASP B 1 195 ? 146.197 84.237 29.299 1.00 12.44 195 ASP B C 1
ATOM 5161 O O . ASP B 1 195 ? 145.583 85.185 28.815 1.00 11.25 195 ASP B O 1
ATOM 5166 N N . VAL B 1 196 ? 145.675 83.268 30.054 1.00 9.51 196 VAL B N 1
ATOM 5167 C CA . VAL B 1 196 ? 144.246 83.148 30.381 1.00 11.03 196 VAL B CA 1
ATOM 5168 C C . VAL B 1 196 ? 144.122 82.799 31.878 1.00 9.19 196 VAL B C 1
ATOM 5169 O O . VAL B 1 196 ? 144.912 82.012 32.436 1.00 7.05 196 VAL B O 1
ATOM 5173 N N . TYR B 1 197 ? 143.121 83.391 32.527 1.00 6.03 197 TYR B N 1
ATOM 5174 C CA . TYR B 1 197 ? 142.901 83.155 33.959 1.00 9.41 197 TYR B CA 1
ATOM 5175 C C . TYR B 1 197 ? 141.474 82.689 34.151 1.00 7.73 197 TYR B C 1
ATOM 5176 O O . TYR B 1 197 ? 140.537 83.367 33.728 1.00 7.83 197 TYR B O 1
ATOM 5185 N N . PHE B 1 198 ? 141.372 81.537 34.794 1.00 5.23 198 PHE B N 1
ATOM 5186 C CA . PHE B 1 198 ? 140.094 80.871 35.100 1.00 4.71 198 PHE B CA 1
ATOM 5187 C C . PHE B 1 198 ? 139.473 81.478 36.370 1.00 12.12 198 PHE B C 1
ATOM 5188 O O . PHE B 1 198 ? 140.058 81.472 37.454 1.00 9.69 198 PHE B O 1
ATOM 5196 N N . VAL B 1 199 ? 138.287 82.047 36.253 1.00 8.08 199 VAL B N 1
ATOM 5197 C CA . VAL B 1 199 ? 137.662 82.618 37.426 1.00 3.05 199 VAL B CA 1
ATOM 5198 C C . VAL B 1 199 ? 136.961 81.552 38.248 1.00 17.39 199 VAL B C 1
ATOM 5199 O O . VAL B 1 199 ? 136.128 80.837 37.697 1.00 9.96 199 VAL B O 1
ATOM 5203 N N . ALA B 1 200 ? 137.217 81.441 39.554 1.00 8.58 200 ALA B N 1
ATOM 5204 C CA . ALA B 1 200 ? 136.558 80.399 40.344 1.00 9.64 200 ALA B CA 1
ATOM 5205 C C . ALA B 1 200 ? 136.161 81.055 41.630 1.00 16.08 200 ALA B C 1
ATOM 5206 O O . ALA B 1 200 ? 136.807 80.844 42.645 1.00 11.81 200 ALA B O 1
ATOM 5208 N N . ASP B 1 201 ? 135.099 81.833 41.559 1.00 9.51 201 ASP B N 1
ATOM 5209 C CA . ASP B 1 201 ? 134.625 82.592 42.706 1.00 6.99 201 ASP B CA 1
ATOM 5210 C C . ASP B 1 201 ? 133.130 82.425 42.881 1.00 20.67 201 ASP B C 1
ATOM 5211 O O . ASP B 1 201 ? 132.368 82.535 41.916 1.00 15.19 201 ASP B O 1
ATOM 5216 N N . GLN B 1 202 ? 132.719 82.188 44.127 1.00 7.93 202 GLN B N 1
ATOM 5217 C CA . GLN B 1 202 ? 131.306 81.944 44.439 1.00 13.13 202 GLN B CA 1
ATOM 5218 C C . GLN B 1 202 ? 130.384 82.995 43.914 1.00 11.10 202 GLN B C 1
ATOM 5219 O O . GLN B 1 202 ? 129.188 82.754 43.676 1.00 15.53 202 GLN B O 1
ATOM 5225 N N . ARG B 1 203 ? 130.946 84.182 43.758 1.00 5.36 203 ARG B N 1
ATOM 5226 C CA . ARG B 1 203 ? 130.097 85.241 43.248 1.00 9.98 203 ARG B CA 1
ATOM 5227 C C . ARG B 1 203 ? 129.870 85.146 41.740 1.00 19.44 203 ARG B C 1
ATOM 5228 O O . ARG B 1 203 ? 128.992 85.807 41.198 1.00 18.05 203 ARG B O 1
ATOM 5236 N N . GLY B 1 204 ? 130.714 84.370 41.071 1.00 17.20 204 GLY B N 1
ATOM 5237 C CA . GLY B 1 204 ? 130.615 84.202 39.616 1.00 11.83 204 GLY B CA 1
ATOM 5238 C C . GLY B 1 204 ? 131.260 85.297 38.786 1.00 14.23 204 GLY B C 1
ATOM 5239 O O . GLY B 1 204 ? 131.363 86.481 39.160 1.00 12.15 204 GLY B O 1
ATOM 5240 N N . TYR B 1 205 ? 131.699 84.887 37.606 1.00 15.22 205 TYR B N 1
ATOM 5241 C CA . TYR B 1 205 ? 132.297 85.827 36.647 1.00 10.22 205 TYR B CA 1
ATOM 5242 C C . TYR B 1 205 ? 131.252 86.911 36.318 1.00 10.09 205 TYR B C 1
ATOM 5243 O O . TYR B 1 205 ? 131.621 88.047 36.011 1.00 10.10 205 TYR B O 1
ATOM 5252 N N . GLU B 1 206 ? 129.953 86.576 36.401 1.00 4.27 206 GLU B N 1
ATOM 5253 C CA . GLU B 1 206 ? 128.865 87.532 36.104 1.00 9.27 206 GLU B CA 1
ATOM 5254 C C . GLU B 1 206 ? 128.927 88.732 37.040 1.00 14.89 206 GLU B C 1
ATOM 5255 O O . GLU B 1 206 ? 128.329 89.762 36.756 1.00 8.85 206 GLU B O 1
ATOM 5261 N N . ALA B 1 207 ? 129.655 88.607 38.152 1.00 10.11 207 ALA B N 1
ATOM 5262 C CA . ALA B 1 207 ? 129.776 89.771 39.048 1.00 8.01 207 ALA B CA 1
ATOM 5263 C C . ALA B 1 207 ? 130.299 90.959 38.248 1.00 8.15 207 ALA B C 1
ATOM 5264 O O . ALA B 1 207 ? 130.001 92.126 38.542 1.00 15.30 207 ALA B O 1
ATOM 5266 N N . VAL B 1 208 ? 131.061 90.696 37.189 1.00 9.18 208 VAL B N 1
ATOM 5267 C CA . VAL B 1 208 ? 131.587 91.814 36.395 1.00 8.30 208 VAL B CA 1
ATOM 5268 C C . VAL B 1 208 ? 130.421 92.604 35.803 1.00 16.29 208 VAL B C 1
ATOM 5269 O O . VAL B 1 208 ? 130.392 93.851 35.753 1.00 10.91 208 VAL B O 1
ATOM 5273 N N . VAL B 1 209 ? 129.432 91.851 35.331 1.00 13.15 209 VAL B N 1
ATOM 5274 C CA . VAL B 1 209 ? 128.291 92.534 34.743 1.00 11.87 209 VAL B CA 1
ATOM 5275 C C . VAL B 1 209 ? 127.479 93.287 35.820 1.00 14.84 209 VAL B C 1
ATOM 5276 O O . VAL B 1 209 ? 127.105 94.443 35.621 1.00 12.84 209 VAL B O 1
ATOM 5280 N N . TYR B 1 210 ? 127.224 92.645 36.960 1.00 11.91 210 TYR B N 1
ATOM 5281 C CA . TYR B 1 210 ? 126.488 93.320 38.038 1.00 11.58 210 TYR B CA 1
ATOM 5282 C C . TYR B 1 210 ? 127.276 94.559 38.422 1.00 21.80 210 TYR B C 1
ATOM 5283 O O . TYR B 1 210 ? 126.693 95.611 38.664 1.00 16.42 210 TYR B O 1
ATOM 5292 N N . TYR B 1 211 ? 128.605 94.476 38.410 1.00 11.95 211 TYR B N 1
ATOM 5293 C CA . TYR B 1 211 ? 129.364 95.680 38.755 1.00 11.75 211 TYR B CA 1
ATOM 5294 C C . TYR B 1 211 ? 129.162 96.858 37.798 1.00 17.98 211 TYR B C 1
ATOM 5295 O O . TYR B 1 211 ? 128.977 98.020 38.173 1.00 12.45 211 TYR B O 1
ATOM 5304 N N . LEU B 1 212 ? 129.210 96.559 36.513 1.00 13.29 212 LEU B N 1
ATOM 5305 C CA . LEU B 1 212 ? 129.015 97.648 35.563 1.00 13.72 212 LEU B CA 1
ATOM 5306 C C . LEU B 1 212 ? 127.613 98.241 35.638 1.00 12.17 212 LEU B C 1
ATOM 5307 O O . LEU B 1 212 ? 127.448 99.457 35.534 1.00 13.96 212 LEU B O 1
ATOM 5312 N N . ALA B 1 213 ? 126.630 97.356 35.784 1.00 7.06 213 ALA B N 1
ATOM 5313 C CA . ALA B 1 213 ? 125.239 97.773 35.812 1.00 11.69 213 ALA B CA 1
ATOM 5314 C C . ALA B 1 213 ? 125.059 98.751 36.986 1.00 21.27 213 ALA B C 1
ATOM 5315 O O . ALA B 1 213 ? 124.355 99.773 36.932 1.00 15.27 213 ALA B O 1
ATOM 5317 N N . GLY B 1 214 ? 125.704 98.380 38.087 1.00 20.10 214 GLY B N 1
ATOM 5318 C CA . GLY B 1 214 ? 125.606 99.176 39.322 1.00 20.67 214 GLY B CA 1
ATOM 5319 C C . GLY B 1 214 ? 126.239 100.559 39.155 1.00 24.22 214 GLY B C 1
ATOM 5320 O O . GLY B 1 214 ? 125.973 101.463 39.928 1.00 22.69 214 GLY B O 1
ATOM 5321 N N . GLN B 1 215 ? 127.069 100.744 38.138 1.00 15.62 215 GLN B N 1
ATOM 5322 C CA . GLN B 1 215 ? 127.656 102.048 37.960 1.00 11.41 215 GLN B CA 1
ATOM 5323 C C . GLN B 1 215 ? 126.636 103.005 37.469 1.00 23.12 215 GLN B C 1
ATOM 5324 O O . GLN B 1 215 ? 126.914 104.190 37.476 1.00 23.28 215 GLN B O 1
ATOM 5330 N N . TYR B 1 216 ? 125.470 102.545 37.048 1.00 16.23 216 TYR B N 1
ATOM 5331 C CA . TYR B 1 216 ? 124.558 103.560 36.551 1.00 14.92 216 TYR B CA 1
ATOM 5332 C C . TYR B 1 216 ? 123.098 103.264 36.843 1.00 22.65 216 TYR B C 1
ATOM 5333 O O . TYR B 1 216 ? 122.242 104.100 36.576 1.00 24.59 216 TYR B O 1
ATOM 5342 N N . LEU B 1 217 ? 122.800 102.083 37.354 1.00 16.35 217 LEU B N 1
ATOM 5343 C CA . LEU B 1 217 ? 121.408 101.820 37.644 1.00 20.49 217 LEU B CA 1
ATOM 5344 C C . LEU B 1 217 ? 121.296 101.843 39.147 1.00 24.00 217 LEU B C 1
ATOM 5345 O O . LEU B 1 217 ? 122.242 101.484 39.846 1.00 25.68 217 LEU B O 1
ATOM 5350 N N . LYS B 1 218 ? 120.117 102.213 39.630 1.00 30.11 218 LYS B N 1
ATOM 5351 C CA . LYS B 1 218 ? 119.875 102.251 41.065 1.00 30.98 218 LYS B CA 1
ATOM 5352 C C . LYS B 1 218 ? 119.856 100.895 41.752 1.00 28.62 218 LYS B C 1
ATOM 5353 O O . LYS B 1 218 ? 119.174 99.971 41.313 1.00 25.83 218 LYS B O 1
ATOM 5359 N N . THR B 1 219 ? 120.486 100.841 42.920 1.00 21.57 219 THR B N 1
ATOM 5360 C CA . THR B 1 219 ? 120.477 99.602 43.712 1.00 30.96 219 THR B CA 1
ATOM 5361 C C . THR B 1 219 ? 120.003 99.757 45.185 1.00 35.10 219 THR B C 1
ATOM 5362 O O . THR B 1 219 ? 120.091 100.828 45.798 1.00 30.46 219 THR B O 1
ATOM 5366 N N . ASP B 1 220 ? 119.480 98.673 45.755 1.00 42.50 220 ASP B N 1
ATOM 5367 C CA . ASP B 1 220 ? 119.010 98.661 47.136 1.00 39.21 220 ASP B CA 1
ATOM 5368 C C . ASP B 1 220 ? 120.190 98.816 48.089 1.00 47.07 220 ASP B C 1
ATOM 5369 O O . ASP B 1 220 ? 121.188 98.059 48.073 1.00 35.37 220 ASP B O 1
ATOM 5374 N N . ASP B 1 221 ? 120.008 99.779 48.981 1.00 44.53 221 ASP B N 1
ATOM 5375 C CA . ASP B 1 221 ? 121.024 100.042 49.991 1.00 49.82 221 ASP B CA 1
ATOM 5376 C C . ASP B 1 221 ? 121.414 98.862 50.904 1.00 53.68 221 ASP B C 1
ATOM 5377 O O . ASP B 1 221 ? 122.578 98.683 51.245 1.00 50.05 221 ASP B O 1
ATOM 5382 N N . LYS B 1 222 ? 120.483 98.003 51.294 1.00 50.15 222 LYS B N 1
ATOM 5383 C CA . LYS B 1 222 ? 120.957 96.907 52.114 1.00 51.00 222 LYS B CA 1
ATOM 5384 C C . LYS B 1 222 ? 121.348 95.648 51.364 1.00 55.53 222 LYS B C 1
ATOM 5385 O O . LYS B 1 222 ? 122.308 94.977 51.757 1.00 50.21 222 LYS B O 1
ATOM 5391 N N . SER B 1 223 ? 120.555 95.302 50.350 1.00 46.28 223 SER B N 1
ATOM 5392 C CA . SER B 1 223 ? 120.760 94.083 49.570 1.00 40.78 223 SER B CA 1
ATOM 5393 C C . SER B 1 223 ? 121.727 94.349 48.452 1.00 38.47 223 SER B C 1
ATOM 5394 O O . SER B 1 223 ? 122.428 93.429 48.052 1.00 46.95 223 SER B O 1
ATOM 5397 N N . GLY B 1 224 ? 121.714 95.583 47.956 1.00 31.69 224 GLY B N 1
ATOM 5398 C CA . GLY B 1 224 ? 122.550 95.953 46.808 1.00 35.96 224 GLY B CA 1
ATOM 5399 C C . GLY B 1 224 ? 121.906 95.496 45.472 1.00 31.10 224 GLY B C 1
ATOM 5400 O O . GLY B 1 224 ? 122.564 95.567 44.438 1.00 27.47 224 GLY B O 1
ATOM 5401 N N . LYS B 1 225 ? 120.657 95.020 45.513 1.00 22.42 225 LYS B N 1
ATOM 5402 C CA . LYS B 1 225 ? 119.900 94.507 44.380 1.00 20.84 225 LYS B CA 1
ATOM 5403 C C . LYS B 1 225 ? 119.679 95.689 43.493 1.00 22.58 225 LYS B C 1
ATOM 5404 O O . LYS B 1 225 ? 119.545 96.772 44.018 1.00 22.23 225 LYS B O 1
ATOM 5410 N N . ILE B 1 226 ? 119.681 95.505 42.179 1.00 16.70 226 ILE B N 1
ATOM 5411 C CA . ILE B 1 226 ? 119.440 96.678 41.386 1.00 14.55 226 ILE B CA 1
ATOM 5412 C C . ILE B 1 226 ? 117.940 96.855 41.554 1.00 18.81 226 ILE B C 1
ATOM 5413 O O . ILE B 1 226 ? 117.189 95.865 41.565 1.00 16.38 226 ILE B O 1
ATOM 5418 N N . VAL B 1 227 ? 117.483 98.103 41.668 1.00 17.77 227 VAL B N 1
ATOM 5419 C CA . VAL B 1 227 ? 116.036 98.328 41.818 1.00 20.08 227 VAL B CA 1
ATOM 5420 C C . VAL B 1 227 ? 115.571 99.384 40.824 1.00 22.86 227 VAL B C 1
ATOM 5421 O O . VAL B 1 227 ? 114.443 99.839 40.817 1.00 36.12 227 VAL B O 1
ATOM 5425 N N . ASP B 1 228 ? 116.460 99.801 39.949 1.00 20.72 228 ASP B N 1
ATOM 5426 C CA . ASP B 1 228 ? 116.075 100.798 38.986 1.00 12.11 228 ASP B CA 1
ATOM 5427 C C . ASP B 1 228 ? 114.960 100.313 38.061 1.00 18.42 228 ASP B C 1
ATOM 5428 O O . ASP B 1 228 ? 115.030 99.255 37.453 1.00 20.38 228 ASP B O 1
ATOM 5433 N N . PRO B 1 229 ? 113.912 101.109 37.913 1.00 20.07 229 PRO B N 1
ATOM 5434 C CA . PRO B 1 229 ? 112.798 100.723 37.049 1.00 22.58 229 PRO B CA 1
ATOM 5435 C C . PRO B 1 229 ? 113.225 100.713 35.587 1.00 19.18 229 PRO B C 1
ATOM 5436 O O . PRO B 1 229 ? 112.475 100.259 34.728 1.00 17.44 229 PRO B O 1
ATOM 5440 N N . ARG B 1 230 ? 114.416 101.211 35.269 1.00 14.13 230 ARG B N 1
ATOM 5441 C CA . ARG B 1 230 ? 114.845 101.195 33.856 1.00 13.37 230 ARG B CA 1
ATOM 5442 C C . ARG B 1 230 ? 115.280 99.790 33.407 1.00 15.41 230 ARG B C 1
ATOM 5443 O O . ARG B 1 230 ? 115.511 99.544 32.222 1.00 15.29 230 ARG B O 1
ATOM 5451 N N . LEU B 1 231 ? 115.458 98.899 34.381 1.00 11.36 231 LEU B N 1
ATOM 5452 C CA . LEU B 1 231 ? 115.810 97.530 34.057 1.00 9.47 231 LEU B CA 1
ATOM 5453 C C . LEU B 1 231 ? 114.554 96.716 34.286 1.00 20.07 231 LEU B C 1
ATOM 5454 O O . LEU B 1 231 ? 114.036 96.764 35.400 1.00 13.42 231 LEU B O 1
ATOM 5459 N N . GLN B 1 232 ? 114.090 95.954 33.296 1.00 13.20 232 GLN B N 1
ATOM 5460 C CA . GLN B 1 232 ? 112.898 95.123 33.504 1.00 11.34 232 GLN B CA 1
ATOM 5461 C C . GLN B 1 232 ? 113.224 93.678 33.137 1.00 12.74 232 GLN B C 1
ATOM 5462 O O . GLN B 1 232 ? 113.442 93.389 31.963 1.00 13.18 232 GLN B O 1
ATOM 5468 N N . LEU B 1 233 ? 113.258 92.791 34.125 1.00 6.42 233 LEU B N 1
ATOM 5469 C CA . LEU B 1 233 ? 113.576 91.401 33.853 1.00 7.38 233 LEU B CA 1
ATOM 5470 C C . LEU B 1 233 ? 112.317 90.671 33.427 1.00 17.59 233 LEU B C 1
ATOM 5471 O O . LEU B 1 233 ? 111.223 91.209 33.534 1.00 12.31 233 LEU B O 1
ATOM 5476 N N . ASN B 1 234 ? 112.464 89.431 32.988 1.00 9.29 234 ASN B N 1
ATOM 5477 C CA . ASN B 1 234 ? 111.308 88.653 32.551 1.00 8.79 234 ASN B CA 1
ATOM 5478 C C . ASN B 1 234 ? 110.523 89.354 31.505 1.00 14.94 234 ASN B C 1
ATOM 5479 O O . ASN B 1 234 ? 109.288 89.249 31.457 1.00 10.35 234 ASN B O 1
ATOM 5484 N N . LYS B 1 235 ? 111.247 90.021 30.621 1.00 9.40 235 LYS B N 1
ATOM 5485 C CA . LYS B 1 235 ? 110.526 90.677 29.532 1.00 9.11 235 LYS B CA 1
ATOM 5486 C C . LYS B 1 235 ? 111.146 90.166 28.236 1.00 18.05 235 LYS B C 1
ATOM 5487 O O . LYS B 1 235 ? 112.225 90.610 27.847 1.00 10.28 235 LYS B O 1
ATOM 5493 N N . VAL B 1 236 ? 110.470 89.252 27.554 1.00 5.12 236 VAL B N 1
ATOM 5494 C CA . VAL B 1 236 ? 110.980 88.681 26.306 1.00 5.09 236 VAL B CA 1
ATOM 5495 C C . VAL B 1 236 ? 110.509 89.494 25.128 1.00 13.04 236 VAL B C 1
ATOM 5496 O O . VAL B 1 236 ? 109.320 89.468 24.862 1.00 7.89 236 VAL B O 1
ATOM 5500 N N . VAL B 1 237 ? 111.404 90.193 24.429 1.00 6.53 237 VAL B N 1
ATOM 5501 C CA . VAL B 1 237 ? 110.973 90.962 23.275 1.00 4.88 237 VAL B CA 1
ATOM 5502 C C . VAL B 1 237 ? 110.607 90.007 22.126 1.00 13.24 237 VAL B C 1
ATOM 5503 O O . VAL B 1 237 ? 111.382 89.103 21.758 1.00 6.57 237 VAL B O 1
ATOM 5507 N N . ARG B 1 238 ? 109.409 90.187 21.574 1.00 8.39 238 ARG B N 1
ATOM 5508 C CA . ARG B 1 238 ? 108.998 89.274 20.523 1.00 13.38 238 ARG B CA 1
ATOM 5509 C C . ARG B 1 238 ? 108.831 90.050 19.221 1.00 13.94 238 ARG B C 1
ATOM 5510 O O . ARG B 1 238 ? 108.746 89.457 18.147 1.00 8.89 238 ARG B O 1
ATOM 5518 N N . GLU B 1 239 ? 108.768 91.374 19.251 1.00 7.17 239 GLU B N 1
ATOM 5519 C CA . GLU B 1 239 ? 108.577 92.058 17.974 1.00 6.03 239 GLU B CA 1
ATOM 5520 C C . GLU B 1 239 ? 109.166 93.460 18.057 1.00 13.22 239 GLU B C 1
ATOM 5521 O O . GLU B 1 239 ? 109.035 94.103 19.095 1.00 12.23 239 GLU B O 1
ATOM 5527 N N . ILE B 1 240 ? 109.819 93.912 16.985 1.00 7.02 240 ILE B N 1
ATOM 5528 C CA . ILE B 1 240 ? 110.396 95.244 16.954 1.00 5.98 240 ILE B CA 1
ATOM 5529 C C . ILE B 1 240 ? 109.877 95.874 15.673 1.00 12.86 240 ILE B C 1
ATOM 5530 O O . ILE B 1 240 ? 110.146 95.342 14.576 1.00 12.31 240 ILE B O 1
ATOM 5535 N N . LYS B 1 241 ? 109.097 96.956 15.813 1.00 10.95 241 LYS B N 1
ATOM 5536 C CA . LYS B 1 241 ? 108.534 97.631 14.622 1.00 11.00 241 LYS B CA 1
ATOM 5537 C C . LYS B 1 241 ? 109.350 98.892 14.517 1.00 18.92 241 LYS B C 1
ATOM 5538 O O . LYS B 1 241 ? 109.582 99.516 15.568 1.00 17.80 241 LYS B O 1
ATOM 5544 N N . TYR B 1 242 ? 109.825 99.254 13.317 1.00 18.28 242 TYR B N 1
ATOM 5545 C CA . TYR B 1 242 ? 110.640 100.474 13.233 1.00 16.13 242 TYR B CA 1
ATOM 5546 C C . TYR B 1 242 ? 110.251 101.264 11.996 1.00 24.40 242 TYR B C 1
ATOM 5547 O O . TYR B 1 242 ? 109.907 100.701 10.938 1.00 16.70 242 TYR B O 1
ATOM 5556 N N . SER B 1 243 ? 110.356 102.579 12.150 1.00 22.64 243 SER B N 1
ATOM 5557 C CA . SER B 1 243 ? 110.034 103.511 11.068 1.00 22.13 243 SER B CA 1
ATOM 5558 C C . SER B 1 243 ? 110.927 104.751 11.142 1.00 17.41 243 SER B C 1
ATOM 5559 O O . SER B 1 243 ? 111.682 104.959 12.105 1.00 17.32 243 SER B O 1
ATOM 5562 N N . PRO B 1 244 ? 110.772 105.612 10.131 1.00 25.52 244 PRO B N 1
ATOM 5563 C CA . PRO B 1 244 ? 111.565 106.830 10.016 1.00 18.22 244 PRO B CA 1
ATOM 5564 C C . PRO B 1 244 ? 111.375 107.628 11.254 1.00 17.38 244 PRO B C 1
ATOM 5565 O O . PRO B 1 244 ? 112.280 108.319 11.681 1.00 27.72 244 PRO B O 1
ATOM 5569 N N . GLY B 1 245 ? 110.201 107.533 11.851 1.00 15.10 245 GLY B N 1
ATOM 5570 C CA . GLY B 1 245 ? 110.037 108.308 13.060 1.00 12.61 245 GLY B CA 1
ATOM 5571 C C . GLY B 1 245 ? 110.376 107.684 14.390 1.00 27.27 245 GLY B C 1
ATOM 5572 O O . GLY B 1 245 ? 110.544 108.425 15.361 1.00 24.97 245 GLY B O 1
ATOM 5573 N N . GLY B 1 246 ? 110.438 106.357 14.487 1.00 18.23 246 GLY B N 1
ATOM 5574 C CA . GLY B 1 246 ? 110.747 105.812 15.812 1.00 14.46 246 GLY B CA 1
ATOM 5575 C C . GLY B 1 246 ? 110.616 104.305 15.781 1.00 14.83 246 GLY B C 1
ATOM 5576 O O . GLY B 1 246 ? 110.558 103.745 14.696 1.00 14.78 246 GLY B O 1
ATOM 5577 N N . VAL B 1 247 ? 110.523 103.694 16.959 1.00 11.23 247 VAL B N 1
ATOM 5578 C CA . VAL B 1 247 ? 110.370 102.234 17.047 1.00 13.25 247 VAL B CA 1
ATOM 5579 C C . VAL B 1 247 ? 109.381 101.834 18.151 1.00 15.67 247 VAL B C 1
ATOM 5580 O O . VAL B 1 247 ? 109.165 102.546 19.150 1.00 16.03 247 VAL B O 1
ATOM 5584 N N . THR B 1 248 ? 108.814 100.654 17.987 1.00 10.24 248 THR B N 1
ATOM 5585 C CA . THR B 1 248 ? 107.903 100.142 18.982 1.00 11.83 248 THR B CA 1
ATOM 5586 C C . THR B 1 248 ? 108.371 98.739 19.276 1.00 18.77 248 THR B C 1
ATOM 5587 O O . THR B 1 248 ? 108.716 98.009 18.357 1.00 16.67 248 THR B O 1
ATOM 5591 N N . VAL B 1 249 ? 108.362 98.383 20.555 1.00 15.78 249 VAL B N 1
ATOM 5592 C CA . VAL B 1 249 ? 108.841 97.070 20.969 1.00 18.63 249 VAL B CA 1
ATOM 5593 C C . VAL B 1 249 ? 107.761 96.341 21.780 1.00 22.27 249 VAL B C 1
ATOM 5594 O O . VAL B 1 249 ? 107.188 96.947 22.654 1.00 18.28 249 VAL B O 1
ATOM 5598 N N . LYS B 1 250 ? 107.438 95.087 21.446 1.00 16.44 250 LYS B N 1
ATOM 5599 C CA . LYS B 1 250 ? 106.420 94.292 22.117 1.00 13.15 250 LYS B CA 1
ATOM 5600 C C . LYS B 1 250 ? 107.030 93.058 22.756 1.00 15.41 250 LYS B C 1
ATOM 5601 O O . LYS B 1 250 ? 107.875 92.363 22.173 1.00 14.61 250 LYS B O 1
ATOM 5607 N N . THR B 1 251 ? 106.587 92.784 23.971 1.00 5.86 251 THR B N 1
ATOM 5608 C CA . THR B 1 251 ? 107.076 91.605 24.682 1.00 7.69 251 THR B CA 1
ATOM 5609 C C . THR B 1 251 ? 106.007 90.527 24.677 1.00 15.47 251 THR B C 1
ATOM 5610 O O . THR B 1 251 ? 104.833 90.779 24.397 1.00 11.70 251 THR B O 1
ATOM 5614 N N . GLU B 1 252 ? 106.422 89.322 25.031 1.00 10.44 252 GLU B N 1
ATOM 5615 C CA . GLU B 1 252 ? 105.511 88.172 25.102 1.00 12.98 252 GLU B CA 1
ATOM 5616 C C . GLU B 1 252 ? 104.332 88.380 26.070 1.00 14.97 252 GLU B C 1
ATOM 5617 O O . GLU B 1 252 ? 103.257 87.842 25.856 1.00 17.18 252 GLU B O 1
ATOM 5623 N N . ASP B 1 253 ? 104.547 89.116 27.152 1.00 10.16 253 ASP B N 1
ATOM 5624 C CA . ASP B 1 253 ? 103.467 89.322 28.104 1.00 9.16 253 ASP B CA 1
ATOM 5625 C C . ASP B 1 253 ? 102.664 90.504 27.630 1.00 9.62 253 ASP B C 1
ATOM 5626 O O . ASP B 1 253 ? 102.051 91.220 28.403 1.00 16.90 253 ASP B O 1
ATOM 5631 N N . ASN B 1 254 ? 102.778 90.776 26.341 1.00 9.60 254 ASN B N 1
ATOM 5632 C CA . ASN B 1 254 ? 101.989 91.869 25.793 1.00 18.44 254 ASN B CA 1
ATOM 5633 C C . ASN B 1 254 ? 102.333 93.322 26.153 1.00 25.80 254 ASN B C 1
ATOM 5634 O O . ASN B 1 254 ? 101.559 94.242 25.866 1.00 19.77 254 ASN B O 1
ATOM 5639 N N . SER B 1 255 ? 103.481 93.572 26.755 1.00 16.85 255 SER B N 1
ATOM 5640 C CA . SER B 1 255 ? 103.799 94.965 27.025 1.00 13.31 255 SER B CA 1
ATOM 5641 C C . SER B 1 255 ? 104.219 95.615 25.726 1.00 17.05 255 SER B C 1
ATOM 5642 O O . SER B 1 255 ? 104.699 94.965 24.798 1.00 15.72 255 SER B O 1
ATOM 5645 N N . VAL B 1 256 ? 104.028 96.925 25.633 1.00 13.44 256 VAL B N 1
ATOM 5646 C CA . VAL B 1 256 ? 104.381 97.616 24.397 1.00 13.79 256 VAL B CA 1
ATOM 5647 C C . VAL B 1 256 ? 105.070 98.885 24.869 1.00 21.73 256 VAL B C 1
ATOM 5648 O O . VAL B 1 256 ? 104.563 99.591 25.731 1.00 17.20 256 VAL B O 1
ATOM 5652 N N . TYR B 1 257 ? 106.216 99.179 24.281 1.00 13.32 257 TYR B N 1
ATOM 5653 C CA . TYR B 1 257 ? 107.007 100.318 24.662 1.00 11.42 257 TYR B CA 1
ATOM 5654 C C . TYR B 1 257 ? 107.380 101.060 23.404 1.00 18.96 257 TYR B C 1
ATOM 5655 O O . TYR B 1 257 ? 107.419 100.481 22.329 1.00 20.30 257 TYR B O 1
ATOM 5664 N N . SER B 1 258 ? 107.696 102.345 23.541 1.00 12.31 258 SER B N 1
ATOM 5665 C CA . SER B 1 258 ? 108.084 103.150 22.393 1.00 10.07 258 SER B CA 1
ATOM 5666 C C . SER B 1 258 ? 109.404 103.857 22.712 1.00 16.95 258 SER B C 1
ATOM 5667 O O . SER B 1 258 ? 109.753 104.121 23.858 1.00 18.47 258 SER B O 1
ATOM 5670 N N . ALA B 1 259 ? 110.159 104.177 21.669 1.00 14.02 259 ALA B N 1
ATOM 5671 C CA . ALA B 1 259 ? 111.462 104.834 21.828 1.00 12.53 259 ALA B CA 1
ATOM 5672 C C . ALA B 1 259 ? 111.930 105.451 20.526 1.00 17.71 259 ALA B C 1
ATOM 5673 O O . ALA B 1 259 ? 111.348 105.244 19.437 1.00 14.44 259 ALA B O 1
ATOM 5675 N N . ASP B 1 260 ? 113.026 106.198 20.630 1.00 12.16 260 ASP B N 1
ATOM 5676 C CA . ASP B 1 260 ? 113.590 106.797 19.413 1.00 12.64 260 ASP B CA 1
ATOM 5677 C C . ASP B 1 260 ? 114.467 105.787 18.696 1.00 12.56 260 ASP B C 1
ATOM 5678 O O . ASP B 1 260 ? 114.564 105.781 17.483 1.00 10.73 260 ASP B O 1
ATOM 5683 N N . TYR B 1 261 ? 115.079 104.907 19.469 1.00 12.17 261 TYR B N 1
ATOM 5684 C CA . TYR B 1 261 ? 115.948 103.884 18.864 1.00 11.58 261 TYR B CA 1
ATOM 5685 C C . TYR B 1 261 ? 115.881 102.592 19.687 1.00 12.04 261 TYR B C 1
ATOM 5686 O O . TYR B 1 261 ? 115.461 102.628 20.840 1.00 9.82 261 TYR B O 1
ATOM 5695 N N . VAL B 1 262 ? 116.350 101.474 19.129 1.00 9.59 262 VAL B N 1
ATOM 5696 C CA . VAL B 1 262 ? 116.371 100.254 19.902 1.00 8.17 262 VAL B CA 1
ATOM 5697 C C . VAL B 1 262 ? 117.760 99.686 19.609 1.00 8.65 262 VAL B C 1
ATOM 5698 O O . VAL B 1 262 ? 118.264 99.818 18.481 1.00 11.33 262 VAL B O 1
ATOM 5702 N N . MET B 1 263 ? 118.335 99.036 20.621 1.00 6.80 263 MET B N 1
ATOM 5703 C CA . MET B 1 263 ? 119.662 98.425 20.499 1.00 7.74 263 MET B CA 1
ATOM 5704 C C . MET B 1 263 ? 119.440 96.946 20.824 1.00 14.30 263 MET B C 1
ATOM 5705 O O . MET B 1 263 ? 119.059 96.579 21.943 1.00 12.99 263 MET B O 1
ATOM 5710 N N . VAL B 1 264 ? 119.684 96.108 19.820 1.00 8.97 264 VAL B N 1
ATOM 5711 C CA . VAL B 1 264 ? 119.514 94.679 19.983 1.00 7.08 264 VAL B CA 1
ATOM 5712 C C . VAL B 1 264 ? 120.808 93.918 20.378 1.00 12.79 264 VAL B C 1
ATOM 5713 O O . VAL B 1 264 ? 121.792 93.921 19.619 1.00 7.29 264 VAL B O 1
ATOM 5717 N N . SER B 1 265 ? 120.814 93.265 21.539 1.00 5.40 265 SER B N 1
ATOM 5718 C CA . SER B 1 265 ? 122.027 92.558 21.967 1.00 3.13 265 SER B CA 1
ATOM 5719 C C . SER B 1 265 ? 121.905 91.021 22.076 1.00 8.39 265 SER B C 1
ATOM 5720 O O . SER B 1 265 ? 122.794 90.359 22.597 1.00 4.86 265 SER B O 1
ATOM 5723 N N . ALA B 1 266 ? 120.788 90.471 21.642 1.00 5.51 266 ALA B N 1
ATOM 5724 C CA . ALA B 1 266 ? 120.548 89.022 21.716 1.00 4.80 266 ALA B CA 1
ATOM 5725 C C . ALA B 1 266 ? 121.601 88.298 20.866 1.00 6.10 266 ALA B C 1
ATOM 5726 O O . ALA B 1 266 ? 122.066 88.856 19.870 1.00 7.97 266 ALA B O 1
ATOM 5728 N N . SER B 1 267 ? 121.940 87.048 21.176 1.00 2.28 267 SER B N 1
ATOM 5729 C CA . SER B 1 267 ? 122.974 86.395 20.378 1.00 5.63 267 SER B CA 1
ATOM 5730 C C . SER B 1 267 ? 122.686 86.178 18.901 1.00 8.88 267 SER B C 1
ATOM 5731 O O . SER B 1 267 ? 121.553 86.264 18.380 1.00 4.85 267 SER B O 1
ATOM 5734 N N . LEU B 1 268 ? 123.777 85.840 18.217 1.00 5.67 268 LEU B N 1
ATOM 5735 C CA . LEU B 1 268 ? 123.647 85.544 16.783 1.00 2.79 268 LEU B CA 1
ATOM 5736 C C . LEU B 1 268 ? 122.675 84.373 16.646 1.00 8.57 268 LEU B C 1
ATOM 5737 O O . LEU B 1 268 ? 121.856 84.333 15.734 1.00 4.57 268 LEU B O 1
ATOM 5742 N N . GLY B 1 269 ? 122.772 83.396 17.544 1.00 4.53 269 GLY B N 1
ATOM 5743 C CA . GLY B 1 269 ? 121.847 82.229 17.417 1.00 5.25 269 GLY B CA 1
ATOM 5744 C C . GLY B 1 269 ? 120.389 82.670 17.608 1.00 9.40 269 GLY B C 1
ATOM 5745 O O . GLY B 1 269 ? 119.458 82.183 16.960 1.00 3.29 269 GLY B O 1
ATOM 5746 N N . VAL B 1 270 ? 120.160 83.663 18.456 1.00 3.08 270 VAL B N 1
ATOM 5747 C CA . VAL B 1 270 ? 118.760 84.095 18.609 1.00 3.05 270 VAL B CA 1
ATOM 5748 C C . VAL B 1 270 ? 118.311 84.750 17.315 1.00 7.09 270 VAL B C 1
ATOM 5749 O O . VAL B 1 270 ? 117.206 84.544 16.798 1.00 5.39 270 VAL B O 1
ATOM 5753 N N . LEU B 1 271 ? 119.208 85.575 16.772 1.00 2.58 271 LEU B N 1
ATOM 5754 C CA . LEU B 1 271 ? 118.836 86.211 15.515 1.00 3.16 271 LEU B CA 1
ATOM 5755 C C . LEU B 1 271 ? 118.610 85.172 14.413 1.00 6.87 271 LEU B C 1
ATOM 5756 O O . LEU B 1 271 ? 117.820 85.355 13.497 1.00 10.64 271 LEU B O 1
ATOM 5761 N N . GLN B 1 272 ? 119.330 84.070 14.431 1.00 3.97 272 GLN B N 1
ATOM 5762 C CA . GLN B 1 272 ? 119.138 83.103 13.354 1.00 3.86 272 GLN B CA 1
ATOM 5763 C C . GLN B 1 272 ? 117.878 82.255 13.645 1.00 10.44 272 GLN B C 1
ATOM 5764 O O . GLN B 1 272 ? 117.490 81.404 12.856 1.00 18.67 272 GLN B O 1
ATOM 5770 N N . SER B 1 273 ? 117.269 82.432 14.808 1.00 7.34 273 SER B N 1
ATOM 5771 C CA . SER B 1 273 ? 116.119 81.552 15.100 1.00 5.61 273 SER B CA 1
ATOM 5772 C C . SER B 1 273 ? 114.787 82.261 14.916 1.00 14.58 273 SER B C 1
ATOM 5773 O O . SER B 1 273 ? 113.745 81.644 15.113 1.00 13.32 273 SER B O 1
ATOM 5776 N N . ASP B 1 274 ? 114.781 83.553 14.606 1.00 6.42 274 ASP B N 1
ATOM 5777 C CA . ASP B 1 274 ? 113.481 84.193 14.476 1.00 18.92 274 ASP B CA 1
ATOM 5778 C C . ASP B 1 274 ? 112.672 84.350 15.735 1.00 23.02 274 ASP B C 1
ATOM 5779 O O . ASP B 1 274 ? 111.464 84.412 15.652 1.00 20.60 274 ASP B O 1
ATOM 5784 N N . LEU B 1 275 ? 113.298 84.428 16.900 1.00 13.55 275 LEU B N 1
ATOM 5785 C CA . LEU B 1 275 ? 112.515 84.633 18.102 1.00 8.51 275 LEU B CA 1
ATOM 5786 C C . LEU B 1 275 ? 111.931 86.057 17.986 1.00 14.21 275 LEU B C 1
ATOM 5787 O O . LEU B 1 275 ? 110.815 86.344 18.379 1.00 14.26 275 LEU B O 1
ATOM 5792 N N . ILE B 1 276 ? 112.692 86.999 17.455 1.00 6.70 276 ILE B N 1
ATOM 5793 C CA . ILE B 1 276 ? 112.216 88.364 17.377 1.00 7.16 276 ILE B CA 1
ATOM 5794 C C . ILE B 1 276 ? 111.699 88.678 15.993 1.00 18.53 276 ILE B C 1
ATOM 5795 O O . ILE B 1 276 ? 112.456 88.520 15.051 1.00 14.18 276 ILE B O 1
ATOM 5800 N N . GLN B 1 277 ? 110.455 89.127 15.849 1.00 8.12 277 GLN B N 1
ATOM 5801 C CA . GLN B 1 277 ? 109.991 89.461 14.519 1.00 3.23 277 GLN B CA 1
ATOM 5802 C C . GLN B 1 277 ? 110.274 90.922 14.253 1.00 8.81 277 GLN B C 1
ATOM 5803 O O . GLN B 1 277 ? 109.975 91.761 15.105 1.00 13.80 277 GLN B O 1
ATOM 5809 N N . PHE B 1 278 ? 110.844 91.232 13.092 1.00 5.93 278 PHE B N 1
ATOM 5810 C CA . PHE B 1 278 ? 111.135 92.636 12.749 1.00 8.29 278 PHE B CA 1
ATOM 5811 C C . PHE B 1 278 ? 110.085 93.092 11.757 1.00 13.82 278 PHE B C 1
ATOM 5812 O O . PHE B 1 278 ? 109.750 92.365 10.824 1.00 10.95 278 PHE B O 1
ATOM 5820 N N . LYS B 1 279 ? 109.603 94.311 11.914 1.00 11.56 279 LYS B N 1
ATOM 5821 C CA . LYS B 1 279 ? 108.557 94.779 10.997 1.00 12.83 279 LYS B CA 1
ATOM 5822 C C . LYS B 1 279 ? 108.824 96.236 10.665 1.00 15.58 279 LYS B C 1
ATOM 5823 O O . LYS B 1 279 ? 108.769 97.130 11.514 1.00 14.05 279 LYS B O 1
ATOM 5829 N N . PRO B 1 280 ? 109.157 96.502 9.414 1.00 14.24 280 PRO B N 1
ATOM 5830 C CA . PRO B 1 280 ? 109.293 95.530 8.325 1.00 17.10 280 PRO B CA 1
ATOM 5831 C C . PRO B 1 280 ? 110.451 94.539 8.478 1.00 18.44 280 PRO B C 1
ATOM 5832 O O . PRO B 1 280 ? 111.374 94.735 9.278 1.00 13.59 280 PRO B O 1
ATOM 5836 N N . LYS B 1 281 ? 110.339 93.453 7.722 1.00 14.43 281 LYS B N 1
ATOM 5837 C CA . LYS B 1 281 ? 111.324 92.376 7.747 1.00 12.24 281 LYS B CA 1
ATOM 5838 C C . LYS B 1 281 ? 112.684 92.980 7.469 1.00 15.01 281 LYS B C 1
ATOM 5839 O O . LYS B 1 281 ? 112.794 93.950 6.726 1.00 17.19 281 LYS B O 1
ATOM 5845 N N . LEU B 1 282 ? 113.736 92.432 8.063 1.00 15.01 282 LEU B N 1
ATOM 5846 C CA . LEU B 1 282 ? 115.054 92.978 7.788 1.00 9.07 282 LEU B CA 1
ATOM 5847 C C . LEU B 1 282 ? 115.360 92.751 6.296 1.00 12.59 282 LEU B C 1
ATOM 5848 O O . LEU B 1 282 ? 114.861 91.829 5.646 1.00 12.18 282 LEU B O 1
ATOM 5853 N N . PRO B 1 283 ? 116.228 93.579 5.738 1.00 13.58 283 PRO B N 1
ATOM 5854 C CA . PRO B 1 283 ? 116.616 93.480 4.332 1.00 9.54 283 PRO B CA 1
ATOM 5855 C C . PRO B 1 283 ? 117.387 92.215 4.084 1.00 13.25 283 PRO B C 1
ATOM 5856 O O . PRO B 1 283 ? 118.117 91.726 4.933 1.00 12.96 283 PRO B O 1
ATOM 5860 N N . THR B 1 284 ? 117.241 91.719 2.862 1.00 10.92 284 THR B N 1
ATOM 5861 C CA . THR B 1 284 ? 117.895 90.484 2.457 1.00 12.45 284 THR B CA 1
ATOM 5862 C C . THR B 1 284 ? 119.386 90.515 2.715 1.00 10.25 284 THR B C 1
ATOM 5863 O O . THR B 1 284 ? 119.948 89.527 3.155 1.00 11.75 284 THR B O 1
ATOM 5867 N N . TRP B 1 285 ? 120.049 91.639 2.441 1.00 6.03 285 TRP B N 1
ATOM 5868 C CA . TRP B 1 285 ? 121.486 91.620 2.685 1.00 10.29 285 TRP B CA 1
ATOM 5869 C C . TRP B 1 285 ? 121.770 91.392 4.161 1.00 11.45 285 TRP B C 1
ATOM 5870 O O . TRP B 1 285 ? 122.774 90.787 4.523 1.00 10.71 285 TRP B O 1
ATOM 5881 N N . LYS B 1 286 ? 120.901 91.893 5.028 1.00 8.41 286 LYS B N 1
ATOM 5882 C CA . LYS B 1 286 ? 121.122 91.709 6.467 1.00 8.40 286 LYS B CA 1
ATOM 5883 C C . LYS B 1 286 ? 120.844 90.238 6.828 1.00 9.79 286 LYS B C 1
ATOM 5884 O O . LYS B 1 286 ? 121.602 89.537 7.532 1.00 9.03 286 LYS B O 1
ATOM 5890 N N . VAL B 1 287 ? 119.711 89.758 6.336 1.00 6.93 287 VAL B N 1
ATOM 5891 C CA . VAL B 1 287 ? 119.398 88.361 6.610 1.00 4.56 287 VAL B CA 1
ATOM 5892 C C . VAL B 1 287 ? 120.498 87.430 6.145 1.00 12.74 287 VAL B C 1
ATOM 5893 O O . VAL B 1 287 ? 120.917 86.552 6.877 1.00 8.43 287 VAL B O 1
ATOM 5897 N N . ARG B 1 288 ? 121.000 87.652 4.940 1.00 6.44 288 ARG B N 1
ATOM 5898 C CA . ARG B 1 288 ? 122.045 86.753 4.510 1.00 8.34 288 ARG B CA 1
ATOM 5899 C C . ARG B 1 288 ? 123.247 86.818 5.418 1.00 12.30 288 ARG B C 1
ATOM 5900 O O . ARG B 1 288 ? 123.885 85.791 5.698 1.00 10.68 288 ARG B O 1
ATOM 5908 N N . ALA B 1 289 ? 123.574 88.026 5.862 1.00 10.57 289 ALA B N 1
ATOM 5909 C CA . ALA B 1 289 ? 124.755 88.146 6.715 1.00 10.59 289 ALA B CA 1
ATOM 5910 C C . ALA B 1 289 ? 124.533 87.395 8.036 1.00 11.00 289 ALA B C 1
ATOM 5911 O O . ALA B 1 289 ? 125.434 86.763 8.594 1.00 8.88 289 ALA B O 1
ATOM 5913 N N . ILE B 1 290 ? 123.309 87.489 8.530 1.00 4.00 290 ILE B N 1
ATOM 5914 C CA . ILE B 1 290 ? 123.019 86.800 9.767 1.00 5.30 290 ILE B CA 1
ATOM 5915 C C . ILE B 1 290 ? 123.181 85.272 9.598 1.00 9.80 290 ILE B C 1
ATOM 5916 O O . ILE B 1 290 ? 123.827 84.612 10.421 1.00 8.31 290 ILE B O 1
ATOM 5921 N N . TYR B 1 291 ? 122.629 84.676 8.548 1.00 4.77 291 TYR B N 1
ATOM 5922 C CA . TYR B 1 291 ? 122.739 83.202 8.423 1.00 4.08 291 TYR B CA 1
ATOM 5923 C C . TYR B 1 291 ? 124.099 82.632 8.038 1.00 5.62 291 TYR B C 1
ATOM 5924 O O . TYR B 1 291 ? 124.457 81.464 8.322 1.00 6.67 291 TYR B O 1
ATOM 5933 N N . GLN B 1 292 ? 124.901 83.471 7.377 1.00 8.61 292 GLN B N 1
ATOM 5934 C CA . GLN B 1 292 ? 126.205 82.951 6.969 1.00 4.56 292 GLN B CA 1
ATOM 5935 C C . GLN B 1 292 ? 127.213 82.844 8.106 1.00 13.29 292 GLN B C 1
ATOM 5936 O O . GLN B 1 292 ? 128.145 82.063 7.983 1.00 7.74 292 GLN B O 1
ATOM 5942 N N . PHE B 1 293 ? 127.109 83.655 9.157 1.00 5.63 293 PHE B N 1
ATOM 5943 C CA . PHE B 1 293 ? 128.082 83.547 10.243 1.00 3.56 293 PHE B CA 1
ATOM 5944 C C . PHE B 1 293 ? 127.680 82.332 11.103 1.00 8.76 293 PHE B C 1
ATOM 5945 O O . PHE B 1 293 ? 126.530 81.901 11.051 1.00 7.45 293 PHE B O 1
ATOM 5953 N N . ASP B 1 294 ? 128.605 81.744 11.858 1.00 3.85 294 ASP B N 1
ATOM 5954 C CA . ASP B 1 294 ? 128.276 80.545 12.619 1.00 2.32 294 ASP B CA 1
ATOM 5955 C C . ASP B 1 294 ? 128.083 80.819 14.114 1.00 9.21 294 ASP B C 1
ATOM 5956 O O . ASP B 1 294 ? 128.859 81.596 14.695 1.00 6.81 294 ASP B O 1
ATOM 5961 N N . MET B 1 295 ? 127.062 80.206 14.725 1.00 3.78 295 MET B N 1
ATOM 5962 C CA . MET B 1 295 ? 126.833 80.281 16.181 1.00 3.08 295 MET B CA 1
ATOM 5963 C C . MET B 1 295 ? 127.314 78.896 16.681 1.00 7.16 295 MET B C 1
ATOM 5964 O O . MET B 1 295 ? 126.655 77.887 16.417 1.00 6.98 295 MET B O 1
ATOM 5969 N N . ALA B 1 296 ? 128.469 78.815 17.357 1.00 3.40 296 ALA B N 1
ATOM 5970 C CA . ALA B 1 296 ? 128.987 77.529 17.831 1.00 1.00 296 ALA B CA 1
ATOM 5971 C C . ALA B 1 296 ? 128.391 77.114 19.188 1.00 3.81 296 ALA B C 1
ATOM 5972 O O . ALA B 1 296 ? 127.720 77.889 19.838 1.00 4.34 296 ALA B O 1
ATOM 5974 N N . VAL B 1 297 ? 128.675 75.898 19.636 1.00 4.70 297 VAL B N 1
ATOM 5975 C CA . VAL B 1 297 ? 128.181 75.345 20.891 1.00 2.77 297 VAL B CA 1
ATOM 5976 C C . VAL B 1 297 ? 129.364 74.646 21.585 1.00 5.83 297 VAL B C 1
ATOM 5977 O O . VAL B 1 297 ? 130.055 73.825 20.984 1.00 6.15 297 VAL B O 1
ATOM 5981 N N . TYR B 1 298 ? 129.561 74.981 22.864 1.00 5.34 298 TYR B N 1
ATOM 5982 C CA . TYR B 1 298 ? 130.693 74.492 23.682 1.00 3.35 298 TYR B CA 1
ATOM 5983 C C . TYR B 1 298 ? 130.062 74.023 24.981 1.00 9.81 298 TYR B C 1
ATOM 5984 O O . TYR B 1 298 ? 129.488 74.839 25.699 1.00 4.99 298 TYR B O 1
ATOM 5993 N N . THR B 1 299 ? 130.124 72.717 25.234 1.00 4.02 299 THR B N 1
ATOM 5994 C CA . THR B 1 299 ? 129.429 72.132 26.392 1.00 4.94 299 THR B CA 1
ATOM 5995 C C . THR B 1 299 ? 130.352 71.698 27.486 1.00 6.83 299 THR B C 1
ATOM 5996 O O . THR B 1 299 ? 131.211 70.834 27.263 1.00 5.09 299 THR B O 1
ATOM 6000 N N . LYS B 1 300 ? 130.176 72.323 28.649 1.00 5.92 300 LYS B N 1
ATOM 6001 C CA . LYS B 1 300 ? 131.036 72.014 29.802 1.00 4.17 300 LYS B CA 1
ATOM 6002 C C . LYS B 1 300 ? 130.367 70.945 30.617 1.00 7.21 300 LYS B C 1
ATOM 6003 O O . LYS B 1 300 ? 129.474 71.264 31.399 1.00 5.36 300 LYS B O 1
ATOM 6009 N N . ILE B 1 301 ? 130.795 69.702 30.477 1.00 5.90 301 ILE B N 1
ATOM 6010 C CA . ILE B 1 301 ? 130.127 68.671 31.262 1.00 6.21 301 ILE B CA 1
ATOM 6011 C C . ILE B 1 301 ? 130.797 68.454 32.625 1.00 9.50 301 ILE B C 1
ATOM 6012 O O . ILE B 1 301 ? 131.905 67.928 32.693 1.00 7.80 301 ILE B O 1
ATOM 6017 N N . PHE B 1 302 ? 130.147 68.881 33.700 1.00 7.61 302 PHE B N 1
ATOM 6018 C CA . PHE B 1 302 ? 130.706 68.665 35.035 1.00 6.35 302 PHE B CA 1
ATOM 6019 C C . PHE B 1 302 ? 130.274 67.312 35.593 1.00 5.88 302 PHE B C 1
ATOM 6020 O O . PHE B 1 302 ? 129.110 66.887 35.413 1.00 8.06 302 PHE B O 1
ATOM 6028 N N . LEU B 1 303 ? 131.206 66.672 36.313 1.00 5.08 303 LEU B N 1
ATOM 6029 C CA . LEU B 1 303 ? 130.998 65.346 36.937 1.00 6.99 303 LEU B CA 1
ATOM 6030 C C . LEU B 1 303 ? 131.521 65.359 38.399 1.00 13.93 303 LEU B C 1
ATOM 6031 O O . LEU B 1 303 ? 132.564 65.959 38.709 1.00 9.66 303 LEU B O 1
ATOM 6036 N N . LYS B 1 304 ? 130.740 64.731 39.275 1.00 10.25 304 LYS B N 1
ATOM 6037 C CA . LYS B 1 304 ? 131.077 64.660 40.701 1.00 10.03 304 LYS B CA 1
ATOM 6038 C C . LYS B 1 304 ? 131.272 63.212 41.107 1.00 14.89 304 LYS B C 1
ATOM 6039 O O . LYS B 1 304 ? 130.437 62.371 40.802 1.00 11.63 304 LYS B O 1
ATOM 6045 N N . PHE B 1 305 ? 132.391 62.907 41.747 1.00 10.61 305 PHE B N 1
ATOM 6046 C CA . PHE B 1 305 ? 132.698 61.523 42.163 1.00 8.37 305 PHE B CA 1
ATOM 6047 C C . PHE B 1 305 ? 132.850 61.325 43.687 1.00 13.61 305 PHE B C 1
ATOM 6048 O O . PHE B 1 305 ? 133.185 62.246 44.408 1.00 15.97 305 PHE B O 1
ATOM 6056 N N . PRO B 1 306 ? 132.590 60.112 44.159 1.00 19.76 306 PRO B N 1
ATOM 6057 C CA . PRO B 1 306 ? 132.683 59.810 45.590 1.00 19.38 306 PRO B CA 1
ATOM 6058 C C . PRO B 1 306 ? 134.128 59.816 46.063 1.00 28.65 306 PRO B C 1
ATOM 6059 O O . PRO B 1 306 ? 134.367 60.030 47.241 1.00 25.82 306 PRO B O 1
ATOM 6063 N N . ARG B 1 307 ? 135.084 59.608 45.161 1.00 19.30 307 ARG B N 1
ATOM 6064 C CA . ARG B 1 307 ? 136.492 59.682 45.523 1.00 17.51 307 ARG B CA 1
ATOM 6065 C C . ARG B 1 307 ? 137.253 59.996 44.246 1.00 30.18 307 ARG B C 1
ATOM 6066 O O . ARG B 1 307 ? 136.731 59.856 43.145 1.00 25.55 307 ARG B O 1
ATOM 6074 N N . LYS B 1 308 ? 138.504 60.398 44.421 1.00 17.50 308 LYS B N 1
ATOM 6075 C CA . LYS B 1 308 ? 139.407 60.791 43.359 1.00 14.19 308 LYS B CA 1
ATOM 6076 C C . LYS B 1 308 ? 140.159 59.601 42.804 1.00 21.52 308 LYS B C 1
ATOM 6077 O O . LYS B 1 308 ? 140.656 58.792 43.577 1.00 19.52 308 LYS B O 1
ATOM 6083 N N . PHE B 1 309 ? 140.282 59.501 41.485 1.00 10.34 309 PHE B N 1
ATOM 6084 C CA . PHE B 1 309 ? 141.057 58.403 40.916 1.00 8.65 309 PHE B CA 1
ATOM 6085 C C . PHE B 1 309 ? 142.003 58.916 39.837 1.00 14.84 309 PHE B C 1
ATOM 6086 O O . PHE B 1 309 ? 142.623 58.094 39.155 1.00 16.47 309 PHE B O 1
ATOM 6094 N N . TRP B 1 310 ? 142.086 60.231 39.634 1.00 11.39 310 TRP B N 1
ATOM 6095 C CA . TRP B 1 310 ? 142.959 60.774 38.589 1.00 12.51 310 TRP B CA 1
ATOM 6096 C C . TRP B 1 310 ? 144.129 61.457 39.280 1.00 20.11 310 TRP B C 1
ATOM 6097 O O . TRP B 1 310 ? 143.997 61.788 40.454 1.00 18.28 310 TRP B O 1
ATOM 6108 N N . PRO B 1 311 ? 145.218 61.743 38.573 1.00 9.67 311 PRO B N 1
ATOM 6109 C CA . PRO B 1 311 ? 146.385 62.434 39.143 1.00 9.87 311 PRO B CA 1
ATOM 6110 C C . PRO B 1 311 ? 146.200 63.905 39.503 1.00 14.46 311 PRO B C 1
ATOM 6111 O O . PRO B 1 311 ? 145.432 64.609 38.869 1.00 12.87 311 PRO B O 1
ATOM 6115 N N . GLU B 1 312 ? 146.936 64.404 40.498 1.00 10.69 312 GLU B N 1
ATOM 6116 C CA . GLU B 1 312 ? 146.886 65.827 40.901 1.00 8.31 312 GLU B CA 1
ATOM 6117 C C . GLU B 1 312 ? 148.319 66.239 41.089 1.00 17.17 312 GLU B C 1
ATOM 6118 O O . GLU B 1 312 ? 149.164 65.394 41.352 1.00 18.49 312 GLU B O 1
ATOM 6124 N N . GLY B 1 313 ? 148.604 67.522 40.922 1.00 15.33 313 GLY B N 1
ATOM 6125 C CA . GLY B 1 313 ? 149.987 67.906 41.076 1.00 12.40 313 GLY B CA 1
ATOM 6126 C C . GLY B 1 313 ? 150.369 68.752 39.891 1.00 18.79 313 GLY B C 1
ATOM 6127 O O . GLY B 1 313 ? 149.573 69.145 39.047 1.00 18.62 313 GLY B O 1
ATOM 6128 N N . LYS B 1 314 ? 151.662 69.006 39.838 1.00 21.27 314 LYS B N 1
ATOM 6129 C CA . LYS B 1 314 ? 152.245 69.842 38.797 1.00 19.4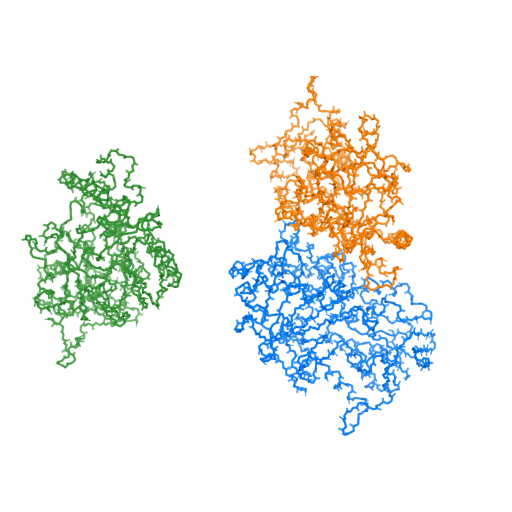5 314 LYS B CA 1
ATOM 6130 C C . LYS B 1 314 ? 151.917 69.338 37.399 1.00 14.45 314 LYS B C 1
ATOM 6131 O O . LYS B 1 314 ? 152.162 68.166 37.041 1.00 16.28 314 LYS B O 1
ATOM 6137 N N . GLY B 1 315 ? 151.354 70.254 36.624 1.00 18.01 315 GLY B N 1
ATOM 6138 C CA . GLY B 1 315 ? 151.014 69.926 35.250 1.00 17.41 315 GLY B CA 1
ATOM 6139 C C . GLY B 1 315 ? 149.835 68.996 35.091 1.00 15.00 315 GLY B C 1
ATOM 6140 O O . GLY B 1 315 ? 149.536 68.647 33.969 1.00 22.84 315 GLY B O 1
ATOM 6141 N N . ARG B 1 316 ? 149.168 68.631 36.188 1.00 13.71 316 ARG B N 1
ATOM 6142 C CA . ARG B 1 316 ? 148.003 67.755 36.079 1.00 12.67 316 ARG B CA 1
ATOM 6143 C C . ARG B 1 316 ? 146.633 68.427 35.830 1.00 11.66 316 ARG B C 1
ATOM 6144 O O . ARG B 1 316 ? 145.672 67.728 35.626 1.00 8.50 316 ARG B O 1
ATOM 6152 N N . GLU B 1 317 ? 146.512 69.749 35.892 1.00 6.66 317 GLU B N 1
ATOM 6153 C CA . GLU B 1 317 ? 145.196 70.363 35.757 1.00 3.99 317 GLU B CA 1
ATOM 6154 C C . GLU B 1 317 ? 144.440 69.972 34.499 1.00 11.35 317 GLU B C 1
ATOM 6155 O O . GLU B 1 317 ? 143.229 69.794 34.541 1.00 13.16 317 GLU B O 1
ATOM 6161 N N . PHE B 1 318 ? 145.167 69.889 33.384 1.00 7.60 318 PHE B N 1
ATOM 6162 C CA . PHE B 1 318 ? 144.571 69.591 32.069 1.00 8.16 318 PHE B CA 1
ATOM 6163 C C . PHE B 1 318 ? 145.052 68.279 31.493 1.00 9.73 318 PHE B C 1
ATOM 6164 O O . PHE B 1 318 ? 146.242 67.987 31.532 1.00 12.24 318 PHE B O 1
ATOM 6172 N N . PHE B 1 319 ? 144.171 67.460 30.949 1.00 2.72 319 PHE B N 1
ATOM 6173 C CA . PHE B 1 319 ? 144.657 66.219 30.370 1.00 4.20 319 PHE B CA 1
ATOM 6174 C C . PHE B 1 319 ? 143.790 65.911 29.126 1.00 11.84 319 PHE B C 1
ATOM 6175 O O . PHE B 1 319 ? 142.681 66.428 29.066 1.00 7.45 319 PHE B O 1
ATOM 6183 N N . LEU B 1 320 ? 144.241 65.098 28.176 1.00 7.28 320 LEU B N 1
ATOM 6184 C CA . LEU B 1 320 ? 143.518 64.806 26.934 1.00 6.98 320 LEU B CA 1
ATOM 6185 C C . LEU B 1 320 ? 143.326 63.319 26.749 1.00 10.68 320 LEU B C 1
ATOM 6186 O O . LEU B 1 320 ? 144.178 62.536 27.202 1.00 8.61 320 LEU B O 1
ATOM 6191 N N . TYR B 1 321 ? 142.225 62.953 26.079 1.00 6.42 321 TYR B N 1
ATOM 6192 C CA . TYR B 1 321 ? 141.927 61.540 25.814 1.00 8.49 321 TYR B CA 1
ATOM 6193 C C . TYR B 1 321 ? 142.082 61.401 24.301 1.00 9.44 321 TYR B C 1
ATOM 6194 O O . TYR B 1 321 ? 141.344 62.040 23.558 1.00 9.30 321 TYR B O 1
ATOM 6203 N N . ALA B 1 322 ? 143.045 60.611 23.836 1.00 6.25 322 ALA B N 1
ATOM 6204 C CA . ALA B 1 322 ? 143.308 60.431 22.401 1.00 4.29 322 ALA B CA 1
ATOM 6205 C C . ALA B 1 322 ? 142.343 59.413 21.809 1.00 9.42 322 ALA B C 1
ATOM 6206 O O . ALA B 1 322 ? 142.742 58.288 21.556 1.00 7.36 322 ALA B O 1
ATOM 6208 N N . SER B 1 323 ? 141.083 59.765 21.597 1.00 2.67 323 SER B N 1
ATOM 6209 C CA . SER B 1 323 ? 140.160 58.774 21.058 1.00 5.75 323 SER B CA 1
ATOM 6210 C C . SER B 1 323 ? 140.385 58.516 19.552 1.00 12.35 323 SER B C 1
ATOM 6211 O O . SER B 1 323 ? 140.870 59.383 18.822 1.00 9.35 323 SER B O 1
ATOM 6214 N N . SER B 1 324 ? 140.047 57.353 19.031 1.00 4.30 324 SER B N 1
ATOM 6215 C CA . SER B 1 324 ? 140.250 57.260 17.599 1.00 5.79 324 SER B CA 1
ATOM 6216 C C . SER B 1 324 ? 139.087 58.008 16.950 1.00 11.77 324 SER B C 1
ATOM 6217 O O . SER B 1 324 ? 139.065 58.187 15.728 1.00 8.77 324 SER B O 1
ATOM 6220 N N . ARG B 1 325 ? 138.098 58.415 17.744 1.00 5.40 325 ARG B N 1
ATOM 6221 C CA . ARG B 1 325 ? 136.924 59.149 17.216 1.00 7.80 325 ARG B CA 1
ATOM 6222 C C . ARG B 1 325 ? 137.161 60.632 17.534 1.00 8.11 325 ARG B C 1
ATOM 6223 O O . ARG B 1 325 ? 137.085 61.035 18.682 1.00 3.73 325 ARG B O 1
ATOM 6231 N N . ARG B 1 326 ? 137.486 61.445 16.534 1.00 6.23 326 ARG B N 1
ATOM 6232 C CA . ARG B 1 326 ? 137.833 62.844 16.791 1.00 5.83 326 ARG B CA 1
ATOM 6233 C C . ARG B 1 326 ? 136.806 63.589 17.630 1.00 10.49 326 ARG B C 1
ATOM 6234 O O . ARG B 1 326 ? 135.629 63.512 17.362 1.00 6.07 326 ARG B O 1
ATOM 6242 N N . GLY B 1 327 ? 137.259 64.308 18.646 1.00 7.04 327 GLY B N 1
ATOM 6243 C CA . GLY B 1 327 ? 136.417 65.119 19.508 1.00 8.10 327 GLY B CA 1
ATOM 6244 C C . GLY B 1 327 ? 135.561 64.364 20.525 1.00 12.23 327 GLY B C 1
ATOM 6245 O O . GLY B 1 327 ? 134.715 65.009 21.110 1.00 9.29 327 GLY B O 1
ATOM 6246 N N . TYR B 1 328 ? 135.776 63.066 20.742 1.00 3.66 328 TYR B N 1
ATOM 6247 C CA . TYR B 1 328 ? 135.010 62.230 21.665 1.00 2.59 328 TYR B CA 1
ATOM 6248 C C . TYR B 1 328 ? 135.590 62.376 23.073 1.00 10.99 328 TYR B C 1
ATOM 6249 O O . TYR B 1 328 ? 136.686 61.895 23.357 1.00 5.65 328 TYR B O 1
ATOM 6258 N N . TYR B 1 329 ? 134.873 63.120 23.910 1.00 5.44 329 TYR B N 1
ATOM 6259 C CA . TYR B 1 329 ? 135.226 63.371 25.338 1.00 4.18 329 TYR B CA 1
ATOM 6260 C C . TYR B 1 329 ? 136.739 63.572 25.407 1.00 13.57 329 TYR B C 1
ATOM 6261 O O . TYR B 1 329 ? 137.431 62.805 26.083 1.00 9.85 329 TYR B O 1
ATOM 6270 N N . GLY B 1 330 ? 137.244 64.548 24.651 1.00 5.69 330 GLY B N 1
ATOM 6271 C CA . GLY B 1 330 ? 138.691 64.706 24.578 1.00 6.96 330 GLY B CA 1
ATOM 6272 C C . GLY B 1 330 ? 139.492 65.623 25.494 1.00 12.90 330 GLY B C 1
ATOM 6273 O O . GLY B 1 330 ? 140.699 65.404 25.681 1.00 8.94 330 GLY B O 1
ATOM 6274 N N . VAL B 1 331 ? 138.847 66.660 26.021 1.00 5.88 331 VAL B N 1
ATOM 6275 C CA . VAL B 1 331 ? 139.592 67.632 26.818 1.00 6.34 331 VAL B CA 1
ATOM 6276 C C . VAL B 1 331 ? 139.063 67.707 28.227 1.00 9.74 331 VAL B C 1
ATOM 6277 O O . VAL B 1 331 ? 137.909 68.073 28.411 1.00 8.60 331 VAL B O 1
ATOM 6281 N N . TRP B 1 332 ? 139.936 67.318 29.161 1.00 6.18 332 TRP B N 1
ATOM 6282 C CA . TRP B 1 332 ? 139.639 67.218 30.586 1.00 3.83 332 TRP B CA 1
ATOM 6283 C C . TRP B 1 332 ? 140.346 68.254 31.450 1.00 11.20 332 TRP B C 1
ATOM 6284 O O . TRP B 1 332 ? 141.500 68.619 31.179 1.00 8.03 332 TRP B O 1
ATOM 6295 N N . GLN B 1 333 ? 139.713 68.636 32.563 1.00 7.78 333 GLN B N 1
ATOM 6296 C CA . GLN B 1 333 ? 140.311 69.552 33.541 1.00 3.16 333 GLN B CA 1
ATOM 6297 C C . GLN B 1 333 ? 139.938 69.052 34.948 1.00 9.17 333 GLN B C 1
ATOM 6298 O O . GLN B 1 333 ? 138.796 68.638 35.195 1.00 7.74 333 GLN B O 1
ATOM 6304 N N . GLU B 1 334 ? 140.906 69.053 35.866 1.00 6.01 334 GLU B N 1
ATOM 6305 C CA . GLU B 1 334 ? 140.703 68.628 37.278 1.00 7.60 334 GLU B CA 1
ATOM 6306 C C . GLU B 1 334 ? 140.915 69.868 38.123 1.00 14.26 334 GLU B C 1
ATOM 6307 O O . GLU B 1 334 ? 141.687 70.745 37.752 1.00 10.15 334 GLU B O 1
ATOM 6313 N N . PHE B 1 335 ? 140.176 69.975 39.222 1.00 9.44 335 PHE B N 1
ATOM 6314 C CA . PHE B 1 335 ? 140.165 71.198 39.992 1.00 10.23 335 PHE B CA 1
ATOM 6315 C C . PHE B 1 335 ? 140.886 71.262 41.319 1.00 17.44 335 PHE B C 1
ATOM 6316 O O . PHE B 1 335 ? 140.343 71.864 42.250 1.00 13.28 335 PHE B O 1
ATOM 6324 N N . GLU B 1 336 ? 142.060 70.640 41.409 1.00 8.11 336 GLU B N 1
ATOM 6325 C CA . GLU B 1 336 ? 142.767 70.693 42.699 1.00 9.18 336 GLU B CA 1
ATOM 6326 C C . GLU B 1 336 ? 142.879 72.119 43.249 1.00 13.71 336 GLU B C 1
ATOM 6327 O O . GLU B 1 336 ? 142.843 72.293 44.460 1.00 15.32 336 GLU B O 1
ATOM 6333 N N . LYS B 1 337 ? 143.001 73.161 42.429 1.00 9.69 337 LYS B N 1
ATOM 6334 C CA . LYS B 1 337 ? 143.060 74.507 43.010 1.00 11.32 337 LYS B CA 1
ATOM 6335 C C . LYS B 1 337 ? 141.704 75.165 43.105 1.00 19.07 337 LYS B C 1
ATOM 6336 O O . LYS B 1 337 ? 141.397 75.833 44.081 1.00 14.81 337 LYS B O 1
ATOM 6342 N N . GLN B 1 338 ? 140.902 75.054 42.059 1.00 8.50 338 GLN B N 1
ATOM 6343 C CA . GLN B 1 338 ? 139.624 75.761 42.099 1.00 8.23 338 GLN B CA 1
ATOM 6344 C C . GLN B 1 338 ? 138.619 75.253 43.100 1.00 14.07 338 GLN B C 1
ATOM 6345 O O . GLN B 1 338 ? 138.036 76.072 43.787 1.00 10.49 338 GLN B O 1
ATOM 6351 N N . TYR B 1 339 ? 138.400 73.938 43.154 1.00 8.44 339 TYR B N 1
ATOM 6352 C CA . TYR B 1 339 ? 137.403 73.350 44.044 1.00 11.50 339 TYR B CA 1
ATOM 6353 C C . TYR B 1 339 ? 138.065 72.211 44.811 1.00 10.29 339 TYR B C 1
ATOM 6354 O O . TYR B 1 339 ? 137.726 71.035 44.682 1.00 7.04 339 TYR B O 1
ATOM 6363 N N . PRO B 1 340 ? 139.054 72.545 45.619 1.00 9.36 340 PRO B N 1
ATOM 6364 C CA . PRO B 1 340 ? 139.769 71.497 46.308 1.00 6.67 340 PRO B CA 1
ATOM 6365 C C . PRO B 1 340 ? 138.900 70.536 47.100 1.00 10.54 340 PRO B C 1
ATOM 6366 O O . PRO B 1 340 ? 137.986 70.924 47.791 1.00 11.11 340 PRO B O 1
ATOM 6370 N N . ASP B 1 341 ? 139.250 69.277 46.942 1.00 8.68 341 ASP B N 1
ATOM 6371 C CA . ASP B 1 341 ? 138.620 68.171 47.613 1.00 13.94 341 ASP B CA 1
ATOM 6372 C C . ASP B 1 341 ? 137.181 67.944 47.201 1.00 26.94 341 ASP B C 1
ATOM 6373 O O . ASP B 1 341 ? 136.521 67.106 47.821 1.00 25.16 341 ASP B O 1
ATOM 6378 N N . ALA B 1 342 ? 136.683 68.652 46.190 1.00 11.63 342 ALA B N 1
ATOM 6379 C CA . ALA B 1 342 ? 135.297 68.385 45.786 1.00 6.92 342 ALA B CA 1
ATOM 6380 C C . ALA B 1 342 ? 135.206 67.155 44.890 1.00 13.90 342 ALA B C 1
ATOM 6381 O O . ALA B 1 342 ? 134.112 66.663 44.632 1.00 15.86 342 ALA B O 1
ATOM 6383 N N . ASN B 1 343 ? 136.306 66.639 44.362 1.00 11.54 343 ASN B N 1
ATOM 6384 C CA . ASN B 1 343 ? 136.164 65.456 43.491 1.00 18.15 343 ASN B CA 1
ATOM 6385 C C . ASN B 1 343 ? 135.375 65.668 42.178 1.00 13.12 343 ASN B C 1
ATOM 6386 O O . ASN B 1 343 ? 134.649 64.809 41.703 1.00 10.79 343 ASN B O 1
ATOM 6391 N N . VAL B 1 344 ? 135.506 66.856 41.624 1.00 6.48 344 VAL B N 1
ATOM 6392 C CA . VAL B 1 344 ? 134.825 67.174 40.395 1.00 6.12 344 VAL B CA 1
ATOM 6393 C C . VAL B 1 344 ? 135.758 67.134 39.185 1.00 15.64 344 VAL B C 1
ATOM 6394 O O . VAL B 1 344 ? 136.939 67.456 39.335 1.00 7.32 344 VAL B O 1
ATOM 6398 N N . LEU B 1 345 ? 135.240 66.734 38.021 1.00 6.17 345 LEU B N 1
ATOM 6399 C CA . LEU B 1 345 ? 136.048 66.772 36.802 1.00 3.67 345 LEU B CA 1
ATOM 6400 C C . LEU B 1 345 ? 135.089 67.469 35.837 1.00 8.42 345 LEU B C 1
ATOM 6401 O O . LEU B 1 345 ? 133.869 67.425 36.032 1.00 7.26 345 LEU B O 1
ATOM 6406 N N . LEU B 1 346 ? 135.690 68.078 34.809 1.00 7.94 346 LEU B N 1
ATOM 6407 C CA . LEU B 1 346 ? 135.034 68.798 33.721 1.00 6.71 346 LEU B CA 1
ATOM 6408 C C . LEU B 1 346 ? 135.588 68.288 32.377 1.00 10.08 346 LEU B C 1
ATOM 6409 O O . LEU B 1 346 ? 136.793 68.376 32.120 1.00 8.75 346 LEU B O 1
ATOM 6414 N N . VAL B 1 347 ? 134.721 67.731 31.531 1.00 4.24 347 VAL B N 1
ATOM 6415 C CA . VAL B 1 347 ? 135.115 67.295 30.182 1.00 5.67 347 VAL B CA 1
ATOM 6416 C C . VAL B 1 347 ? 134.391 68.263 29.248 1.00 10.68 347 VAL B C 1
ATOM 6417 O O . VAL B 1 347 ? 133.224 68.627 29.503 1.00 7.04 347 VAL B O 1
ATOM 6421 N N . THR B 1 348 ? 135.087 68.740 28.216 1.00 5.35 348 THR B N 1
ATOM 6422 C CA . THR B 1 348 ? 134.442 69.700 27.333 1.00 5.14 348 THR B CA 1
ATOM 6423 C C . THR B 1 348 ? 134.199 69.130 25.940 1.00 12.33 348 THR B C 1
ATOM 6424 O O . THR B 1 348 ? 135.080 68.481 25.385 1.00 8.07 348 THR B O 1
ATOM 6428 N N . VAL B 1 349 ? 133.022 69.333 25.363 1.00 5.98 349 VAL B N 1
ATOM 6429 C CA . VAL B 1 349 ? 132.811 68.837 23.989 1.00 1.00 349 VAL B CA 1
ATOM 6430 C C . VAL B 1 349 ? 132.212 69.999 23.201 1.00 5.57 349 VAL B C 1
ATOM 6431 O O . VAL B 1 349 ? 131.752 70.994 23.785 1.00 3.66 349 VAL B O 1
ATOM 6435 N N . THR B 1 350 ? 132.160 69.888 21.874 1.00 1.00 350 THR B N 1
ATOM 6436 C CA . THR B 1 350 ? 131.582 71.025 21.133 1.00 1.33 350 THR B CA 1
ATOM 6437 C C . THR B 1 350 ? 130.850 70.506 19.891 1.00 4.93 350 THR B C 1
ATOM 6438 O O . THR B 1 350 ? 130.781 69.288 19.671 1.00 4.49 350 THR B O 1
ATOM 6442 N N . ASP B 1 351 ? 130.305 71.442 19.129 1.00 1.36 351 ASP B N 1
ATOM 6443 C CA . ASP B 1 351 ? 129.796 71.139 17.792 1.00 1.00 351 ASP B CA 1
ATOM 6444 C C . ASP B 1 351 ? 128.941 69.882 17.650 1.00 4.46 351 ASP B C 1
ATOM 6445 O O . ASP B 1 351 ? 127.942 69.704 18.324 1.00 4.68 351 ASP B O 1
ATOM 6450 N N . GLU B 1 352 ? 129.320 68.955 16.783 1.00 3.12 352 GLU B N 1
ATOM 6451 C CA . GLU B 1 352 ? 128.453 67.778 16.604 1.00 6.46 352 GLU B CA 1
ATOM 6452 C C . GLU B 1 352 ? 128.195 67.007 17.868 1.00 10.96 352 GLU B C 1
ATOM 6453 O O . GLU B 1 352 ? 127.091 66.545 18.100 1.00 7.98 352 GLU B O 1
ATOM 6459 N N . GLU B 1 353 ? 129.241 66.810 18.660 1.00 3.58 353 GLU B N 1
ATOM 6460 C CA . GLU B 1 353 ? 129.038 66.053 19.913 1.00 1.18 353 GLU B CA 1
ATOM 6461 C C . GLU B 1 353 ? 128.109 66.825 20.872 1.00 4.98 353 GLU B C 1
ATOM 6462 O O . GLU B 1 353 ? 127.246 66.233 21.538 1.00 4.79 353 GLU B O 1
ATOM 6468 N N . SER B 1 354 ? 128.258 68.158 20.904 1.00 2.04 354 SER B N 1
ATOM 6469 C CA . SER B 1 354 ? 127.363 68.930 21.774 1.00 2.26 354 SER B CA 1
ATOM 6470 C C . SER B 1 354 ? 125.909 68.689 21.344 1.00 3.96 354 SER B C 1
ATOM 6471 O O . SER B 1 354 ? 124.979 68.431 22.132 1.00 3.25 354 SER B O 1
ATOM 6474 N N . ARG B 1 355 ? 125.691 68.775 20.031 1.00 2.34 355 ARG B N 1
ATOM 6475 C CA . ARG B 1 355 ? 124.287 68.634 19.588 1.00 5.97 355 ARG B CA 1
ATOM 6476 C C . ARG B 1 355 ? 123.734 67.239 19.874 1.00 8.67 355 ARG B C 1
ATOM 6477 O O . ARG B 1 355 ? 122.535 67.084 20.232 1.00 6.83 355 ARG B O 1
ATOM 6485 N N . ARG B 1 356 ? 124.627 66.251 19.762 1.00 3.04 356 ARG B N 1
ATOM 6486 C CA . ARG B 1 356 ? 124.148 64.888 20.013 1.00 5.52 356 ARG B CA 1
ATOM 6487 C C . ARG B 1 356 ? 123.781 64.760 21.511 1.00 10.94 356 ARG B C 1
ATOM 6488 O O . ARG B 1 356 ? 122.754 64.217 22.004 1.00 6.28 356 ARG B O 1
ATOM 6496 N N . ILE B 1 357 ? 124.724 65.255 22.283 1.00 3.62 357 ILE B N 1
ATOM 6497 C CA . ILE B 1 357 ? 124.573 65.116 23.718 1.00 2.47 357 ILE B CA 1
ATOM 6498 C C . ILE B 1 357 ? 123.401 65.910 24.321 1.00 13.52 357 ILE B C 1
ATOM 6499 O O . ILE B 1 357 ? 122.722 65.452 25.248 1.00 7.30 357 ILE B O 1
ATOM 6504 N N . GLU B 1 358 ? 123.142 67.109 23.811 1.00 3.92 358 GLU B N 1
ATOM 6505 C CA . GLU B 1 358 ? 122.026 67.854 24.367 1.00 6.10 358 GLU B CA 1
ATOM 6506 C C . GLU B 1 358 ? 120.749 67.081 24.145 1.00 6.27 358 GLU B C 1
ATOM 6507 O O . GLU B 1 358 ? 119.781 67.271 24.889 1.00 6.93 358 GLU B O 1
ATOM 6513 N N . GLN B 1 359 ? 120.745 66.302 23.064 1.00 6.40 359 GLN B N 1
ATOM 6514 C CA . GLN B 1 359 ? 119.529 65.546 22.699 1.00 7.18 359 GLN B CA 1
ATOM 6515 C C . GLN B 1 359 ? 119.302 64.209 23.384 1.00 11.30 359 GLN B C 1
ATOM 6516 O O . GLN B 1 359 ? 118.361 63.521 23.039 1.00 12.86 359 GLN B O 1
ATOM 6522 N N . GLN B 1 360 ? 120.105 63.824 24.361 1.00 7.17 360 GLN B N 1
ATOM 6523 C CA . GLN B 1 360 ? 119.839 62.527 24.984 1.00 6.10 360 GLN B CA 1
ATOM 6524 C C . GLN B 1 360 ? 119.942 62.782 26.488 1.00 11.18 360 GLN B C 1
ATOM 6525 O O . GLN B 1 360 ? 120.339 63.857 26.954 1.00 7.75 360 GLN B O 1
ATOM 6531 N N . SER B 1 361 ? 119.625 61.771 27.280 1.00 7.17 361 SER B N 1
ATOM 6532 C CA . SER B 1 361 ? 119.629 61.982 28.718 1.00 6.87 361 SER B CA 1
ATOM 6533 C C . SER B 1 361 ? 120.978 62.185 29.342 1.00 4.05 361 SER B C 1
ATOM 6534 O O . SER B 1 361 ? 121.967 61.657 28.859 1.00 6.26 361 SER B O 1
ATOM 6537 N N . ASP B 1 362 ? 120.994 62.877 30.474 1.00 3.19 362 ASP B N 1
ATOM 6538 C CA . ASP B 1 362 ? 122.273 63.019 31.166 1.00 6.34 362 ASP B CA 1
ATOM 6539 C C . ASP B 1 362 ? 122.806 61.627 31.601 1.00 16.05 362 ASP B C 1
ATOM 6540 O O . ASP B 1 362 ? 124.012 61.390 31.694 1.00 8.34 362 ASP B O 1
ATOM 6545 N N . GLU B 1 363 ? 121.910 60.672 31.858 1.00 6.03 363 GLU B N 1
ATOM 6546 C CA . GLU B 1 363 ? 122.326 59.331 32.324 1.00 5.04 363 GLU B CA 1
ATOM 6547 C C . GLU B 1 363 ? 123.062 58.638 31.194 1.00 7.95 363 GLU B C 1
ATOM 6548 O O . GLU B 1 363 ? 124.050 57.908 31.403 1.00 10.11 363 GLU B O 1
ATOM 6554 N N . GLN B 1 364 ? 122.566 58.860 29.983 1.00 5.44 364 GLN B N 1
ATOM 6555 C CA . GLN B 1 364 ? 123.244 58.195 28.894 1.00 7.15 364 GLN B CA 1
ATOM 6556 C C . GLN B 1 364 ? 124.631 58.816 28.704 1.00 9.61 364 GLN B C 1
ATOM 6557 O O . GLN B 1 364 ? 125.648 58.145 28.482 1.00 6.67 364 GLN B O 1
ATOM 6563 N N . THR B 1 365 ? 124.695 60.126 28.824 1.00 3.85 365 THR B N 1
ATOM 6564 C CA . THR B 1 365 ? 126.009 60.751 28.629 1.00 4.10 365 THR B CA 1
ATOM 6565 C C . THR B 1 365 ? 126.950 60.281 29.750 1.00 11.47 365 THR B C 1
ATOM 6566 O O . THR B 1 365 ? 128.124 59.956 29.569 1.00 8.80 365 THR B O 1
ATOM 6570 N N . LYS B 1 366 ? 126.413 60.174 30.956 1.00 6.49 366 LYS B N 1
ATOM 6571 C CA . LYS B 1 366 ? 127.273 59.755 32.065 1.00 2.36 366 LYS B CA 1
ATOM 6572 C C . LYS B 1 366 ? 127.804 58.363 31.803 1.00 5.04 366 LYS B C 1
ATOM 6573 O O . LYS B 1 366 ? 128.979 58.067 32.035 1.00 6.75 366 LYS B O 1
ATOM 6579 N N . ALA B 1 367 ? 126.971 57.480 31.272 1.00 5.29 367 ALA B N 1
ATOM 6580 C CA . ALA B 1 367 ? 127.531 56.146 31.033 1.00 7.00 367 ALA B CA 1
ATOM 6581 C C . ALA B 1 367 ? 128.602 56.140 29.943 1.00 7.12 367 ALA B C 1
ATOM 6582 O O . ALA B 1 367 ? 129.586 55.373 30.008 1.00 8.87 367 ALA B O 1
ATOM 6584 N N . GLU B 1 368 ? 128.450 57.007 28.939 1.00 6.61 368 GLU B N 1
ATOM 6585 C CA . GLU B 1 368 ? 129.479 57.082 27.883 1.00 4.77 368 GLU B CA 1
ATOM 6586 C C . GLU B 1 368 ? 130.781 57.547 28.549 1.00 5.25 368 GLU B C 1
ATOM 6587 O O . GLU B 1 368 ? 131.877 56.999 28.321 1.00 7.29 368 GLU B O 1
ATOM 6593 N N . ILE B 1 369 ? 130.669 58.585 29.376 1.00 4.93 369 ILE B N 1
ATOM 6594 C CA . ILE B 1 369 ? 131.857 59.108 30.050 1.00 5.41 369 ILE B CA 1
ATOM 6595 C C . ILE B 1 369 ? 132.480 58.073 30.988 1.00 11.38 369 ILE B C 1
ATOM 6596 O O . ILE B 1 369 ? 133.716 57.950 31.014 1.00 8.29 369 ILE B O 1
ATOM 6601 N N . MET B 1 370 ? 131.661 57.287 31.700 1.00 7.39 370 MET B N 1
ATOM 6602 C CA . MET B 1 370 ? 132.282 56.268 32.569 1.00 4.96 370 MET B CA 1
ATOM 6603 C C . MET B 1 370 ? 133.070 55.269 31.741 1.00 9.65 370 MET B C 1
ATOM 6604 O O . MET B 1 370 ? 134.132 54.835 32.161 1.00 7.99 370 MET B O 1
ATOM 6609 N N . GLN B 1 371 ? 132.591 54.876 30.570 1.00 8.80 371 GLN B N 1
ATOM 6610 C CA . GLN B 1 371 ? 133.412 53.904 29.848 1.00 5.96 371 GLN B CA 1
ATOM 6611 C C . GLN B 1 371 ? 134.740 54.547 29.465 1.00 9.64 371 GLN B C 1
ATOM 6612 O O . GLN B 1 371 ? 135.802 53.905 29.508 1.00 12.63 371 GLN B O 1
ATOM 6618 N N . VAL B 1 372 ? 134.698 55.810 29.049 1.00 7.78 372 VAL B N 1
ATOM 6619 C CA . VAL B 1 372 ? 135.967 56.493 28.711 1.00 6.99 372 VAL B CA 1
ATOM 6620 C C . VAL B 1 372 ? 136.949 56.531 29.903 1.00 18.32 372 VAL B C 1
ATOM 6621 O O . VAL B 1 372 ? 138.131 56.145 29.773 1.00 11.11 372 VAL B O 1
ATOM 6625 N N . LEU B 1 373 ? 136.447 56.968 31.061 1.00 6.88 373 LEU B N 1
ATOM 6626 C CA . LEU B 1 373 ? 137.279 57.038 32.257 1.00 7.11 373 LEU B CA 1
ATOM 6627 C C . LEU B 1 373 ? 137.873 55.680 32.668 1.00 11.88 373 LEU B C 1
ATOM 6628 O O . LEU B 1 373 ? 139.012 55.586 33.110 1.00 15.44 373 LEU B O 1
ATOM 6633 N N . ARG B 1 374 ? 137.125 54.599 32.516 1.00 8.90 374 ARG B N 1
ATOM 6634 C CA . ARG B 1 374 ? 137.632 53.301 32.917 1.00 6.75 374 ARG B CA 1
ATOM 6635 C C . ARG B 1 374 ? 138.677 52.884 31.904 1.00 19.23 374 ARG B C 1
ATOM 6636 O O . ARG B 1 374 ? 139.617 52.168 32.236 1.00 16.07 374 ARG B O 1
ATOM 6644 N N . LYS B 1 375 ? 138.535 53.322 30.658 1.00 13.31 375 LYS B N 1
ATOM 6645 C CA . LYS B 1 375 ? 139.570 52.921 29.711 1.00 9.81 375 LYS B CA 1
ATOM 6646 C C . LYS B 1 375 ? 140.819 53.722 30.032 1.00 19.24 375 LYS B C 1
ATOM 6647 O O . LYS B 1 375 ? 141.921 53.227 29.908 1.00 14.21 375 LYS B O 1
ATOM 6653 N N . MET B 1 376 ? 140.671 54.988 30.413 1.00 11.67 376 MET B N 1
ATOM 6654 C CA . MET B 1 376 ? 141.846 55.802 30.727 1.00 5.76 376 MET B CA 1
ATOM 6655 C C . MET B 1 376 ? 142.571 55.390 32.003 1.00 16.45 376 MET B C 1
ATOM 6656 O O . MET B 1 376 ? 143.788 55.516 32.088 1.00 15.37 376 MET B O 1
ATOM 6661 N N . PHE B 1 377 ? 141.852 54.915 33.006 1.00 12.65 377 PHE B N 1
ATOM 6662 C CA . PHE B 1 377 ? 142.459 54.586 34.300 1.00 15.73 377 PHE B CA 1
ATOM 6663 C C . PHE B 1 377 ? 142.138 53.159 34.693 1.00 22.23 377 PHE B C 1
ATOM 6664 O O . PHE B 1 377 ? 141.442 52.852 35.661 1.00 17.92 377 PHE B O 1
ATOM 6672 N N . PRO B 1 378 ? 142.648 52.272 33.865 1.00 20.63 378 PRO B N 1
ATOM 6673 C CA . PRO B 1 378 ? 142.392 50.860 34.041 1.00 20.01 378 PRO B CA 1
ATOM 6674 C C . PRO B 1 378 ? 142.862 50.290 35.376 1.00 31.75 378 PRO B C 1
ATOM 6675 O O . PRO B 1 378 ? 142.274 49.367 35.939 1.00 41.72 378 PRO B O 1
ATOM 6679 N N . GLY B 1 379 ? 143.904 50.856 35.945 1.00 28.23 379 GLY B N 1
ATOM 6680 C CA . GLY B 1 379 ? 144.315 50.263 37.207 1.00 42.79 379 GLY B CA 1
ATOM 6681 C C . GLY B 1 379 ? 143.605 50.719 38.465 1.00 46.17 379 GLY B C 1
ATOM 6682 O O . GLY B 1 379 ? 143.839 50.196 39.562 1.00 45.61 379 GLY B O 1
ATOM 6683 N N . LYS B 1 380 ? 142.758 51.724 38.303 1.00 26.63 380 LYS B N 1
ATOM 6684 C CA . LYS B 1 380 ? 142.071 52.250 39.457 1.00 22.36 380 LYS B CA 1
ATOM 6685 C C . LYS B 1 380 ? 140.678 51.648 39.637 1.00 33.17 380 LYS B C 1
ATOM 6686 O O . LYS B 1 380 ? 140.193 50.897 38.784 1.00 39.84 380 LYS B O 1
ATOM 6692 N N . ASP B 1 381 ? 140.027 51.909 40.766 1.00 36.54 381 ASP B N 1
ATOM 6693 C CA . ASP B 1 381 ? 138.661 51.402 40.866 1.00 39.61 381 ASP B CA 1
ATOM 6694 C C . ASP B 1 381 ? 137.917 52.711 40.664 1.00 30.39 381 ASP B C 1
ATOM 6695 O O . ASP B 1 381 ? 137.888 53.553 41.559 1.00 29.94 381 ASP B O 1
ATOM 6700 N N . VAL B 1 382 ? 137.411 52.885 39.446 1.00 20.04 382 VAL B N 1
ATOM 6701 C CA . VAL B 1 382 ? 136.765 54.116 39.090 1.00 7.99 382 VAL B CA 1
ATOM 6702 C C . VAL B 1 382 ? 135.316 53.974 39.408 1.00 13.00 382 VAL B C 1
ATOM 6703 O O . VAL B 1 382 ? 134.621 53.178 38.803 1.00 20.57 382 VAL B O 1
ATOM 6707 N N . PRO B 1 383 ? 134.886 54.799 40.344 1.00 15.67 383 PRO B N 1
ATOM 6708 C CA . PRO B 1 383 ? 133.504 54.798 40.761 1.00 13.12 383 PRO B CA 1
ATOM 6709 C C . PRO B 1 383 ? 132.642 55.645 39.820 1.00 14.22 383 PRO B C 1
ATOM 6710 O O . PRO B 1 383 ? 133.076 56.676 39.329 1.00 14.97 383 PRO B O 1
ATOM 6714 N N . ASP B 1 384 ? 131.398 55.224 39.656 1.00 14.72 384 ASP B N 1
ATOM 6715 C CA . ASP B 1 384 ? 130.425 55.920 38.846 1.00 18.09 384 ASP B CA 1
ATOM 6716 C C . ASP B 1 384 ? 130.224 57.337 39.436 1.00 17.45 384 ASP B C 1
ATOM 6717 O O . ASP B 1 384 ? 130.238 57.551 40.640 1.00 10.89 384 ASP B O 1
ATOM 6722 N N . ALA B 1 385 ? 130.125 58.342 38.575 1.00 10.57 385 ALA B N 1
ATOM 6723 C CA . ALA B 1 385 ? 129.879 59.684 39.022 1.00 10.02 385 ALA B CA 1
ATOM 6724 C C . ALA B 1 385 ? 128.516 59.683 39.701 1.00 13.52 385 ALA B C 1
ATOM 6725 O O . ALA B 1 385 ? 127.565 59.082 39.239 1.00 11.18 385 ALA B O 1
ATOM 6727 N N . THR B 1 386 ? 128.389 60.403 40.798 1.00 8.16 386 THR B N 1
ATOM 6728 C CA . THR B 1 386 ? 127.106 60.453 41.491 1.00 11.96 386 THR B CA 1
ATOM 6729 C C . THR B 1 386 ? 126.366 61.697 41.017 1.00 23.60 386 THR B C 1
ATOM 6730 O O . THR B 1 386 ? 125.210 61.898 41.368 1.00 15.34 386 THR B O 1
ATOM 6734 N N . ASP B 1 387 ? 126.996 62.554 40.228 1.00 11.22 387 ASP B N 1
ATOM 6735 C CA . ASP B 1 387 ? 126.227 63.719 39.808 1.00 9.27 387 ASP B CA 1
ATOM 6736 C C . ASP B 1 387 ? 126.839 64.175 38.486 1.00 13.90 387 ASP B C 1
ATOM 6737 O O . ASP B 1 387 ? 128.042 63.993 38.312 1.00 10.31 387 ASP B O 1
ATOM 6742 N N . ILE B 1 388 ? 126.037 64.745 37.580 1.00 11.21 388 ILE B N 1
ATOM 6743 C CA . ILE B 1 388 ? 126.556 65.226 36.298 1.00 6.97 388 ILE B CA 1
ATOM 6744 C C . ILE B 1 388 ? 125.768 66.429 35.874 1.00 7.30 388 ILE B C 1
ATOM 6745 O O . ILE B 1 388 ? 124.569 66.530 36.178 1.00 6.24 388 ILE B O 1
ATOM 6750 N N . LEU B 1 389 ? 126.431 67.369 35.214 1.00 6.26 389 LEU B N 1
ATOM 6751 C CA . LEU B 1 389 ? 125.683 68.543 34.767 1.00 5.25 389 LEU B CA 1
ATOM 6752 C C . LEU B 1 389 ? 126.014 68.784 33.270 1.00 9.40 389 LEU B C 1
ATOM 6753 O O . LEU B 1 389 ? 127.173 68.963 32.888 1.00 6.15 389 LEU B O 1
ATOM 6758 N N . VAL B 1 390 ? 124.978 68.783 32.432 1.00 5.63 390 VAL B N 1
ATOM 6759 C CA . VAL B 1 390 ? 125.169 68.991 30.994 1.00 4.48 390 VAL B CA 1
ATOM 6760 C C . VAL B 1 390 ? 124.456 70.283 30.631 1.00 10.86 390 VAL B C 1
ATOM 6761 O O . VAL B 1 390 ? 123.245 70.272 30.527 1.00 12.08 390 VAL B O 1
ATOM 6765 N N . PRO B 1 391 ? 125.169 71.382 30.407 1.00 3.95 391 PRO B N 1
ATOM 6766 C CA . PRO B 1 391 ? 124.548 72.684 30.074 1.00 9.94 391 PRO B CA 1
ATOM 6767 C C . PRO B 1 391 ? 123.897 72.542 28.701 1.00 13.69 391 PRO B C 1
ATOM 6768 O O . PRO B 1 391 ? 124.469 71.876 27.855 1.00 14.38 391 PRO B O 1
ATOM 6772 N N . ARG B 1 392 ? 122.698 73.071 28.471 1.00 2.19 392 ARG B N 1
ATOM 6773 C CA . ARG B 1 392 ? 122.063 72.885 27.167 1.00 3.97 392 ARG B CA 1
ATOM 6774 C C . ARG B 1 392 ? 121.885 74.238 26.495 1.00 13.27 392 ARG B C 1
ATOM 6775 O O . ARG B 1 392 ? 120.772 74.719 26.306 1.00 6.28 392 ARG B O 1
ATOM 6783 N N . TRP B 1 393 ? 122.978 74.921 26.193 1.00 4.21 393 TRP B N 1
ATOM 6784 C CA . TRP B 1 393 ? 122.825 76.256 25.602 1.00 5.66 393 TRP B CA 1
ATOM 6785 C C . TRP B 1 393 ? 122.199 76.292 24.216 1.00 8.54 393 TRP B C 1
ATOM 6786 O O . TRP B 1 393 ? 121.457 77.206 23.875 1.00 5.06 393 TRP B O 1
ATOM 6797 N N . TRP B 1 394 ? 122.493 75.300 23.388 1.00 6.45 394 TRP B N 1
ATOM 6798 C CA . TRP B 1 394 ? 121.929 75.310 22.022 1.00 3.63 394 TRP B CA 1
ATOM 6799 C C . TRP B 1 394 ? 120.414 75.137 22.106 1.00 7.86 394 TRP B C 1
ATOM 6800 O O . TRP B 1 394 ? 119.686 75.757 21.327 1.00 5.49 394 TRP B O 1
ATOM 6811 N N . SER B 1 395 ? 119.963 74.329 23.064 1.00 4.80 395 SER B N 1
ATOM 6812 C CA . SER B 1 395 ? 118.516 74.149 23.213 1.00 4.67 395 SER B CA 1
ATOM 6813 C C . SER B 1 395 ? 117.815 75.334 23.862 1.00 13.02 395 SER B C 1
ATOM 6814 O O . SER B 1 395 ? 116.587 75.409 23.899 1.00 12.71 395 SER B O 1
ATOM 6817 N N . ASP B 1 396 ? 118.536 76.268 24.456 1.00 9.14 396 ASP B N 1
ATOM 6818 C CA . ASP B 1 396 ? 117.835 77.377 25.146 1.00 5.05 396 ASP B CA 1
ATOM 6819 C C . ASP B 1 396 ? 117.466 78.465 24.156 1.00 8.38 396 ASP B C 1
ATOM 6820 O O . ASP B 1 396 ? 118.349 79.079 23.539 1.00 7.14 396 ASP B O 1
ATOM 6825 N N . ARG B 1 397 ? 116.175 78.756 24.019 1.00 2.08 397 ARG B N 1
ATOM 6826 C CA . ARG B 1 397 ? 115.776 79.740 23.025 1.00 1.64 397 ARG B CA 1
ATOM 6827 C C . ARG B 1 397 ? 116.351 81.123 23.207 1.00 4.36 397 ARG B C 1
ATOM 6828 O O . ARG B 1 397 ? 116.294 81.914 22.267 1.00 6.16 397 ARG B O 1
ATOM 6836 N N . PHE B 1 398 ? 116.843 81.447 24.400 1.00 3.11 398 PHE B N 1
ATOM 6837 C CA . PHE B 1 398 ? 117.349 82.827 24.570 1.00 3.58 398 PHE B CA 1
ATOM 6838 C C . PHE B 1 398 ? 118.824 82.839 24.190 1.00 11.07 398 PHE B C 1
ATOM 6839 O O . PHE B 1 398 ? 119.472 83.882 24.302 1.00 6.33 398 PHE B O 1
ATOM 6847 N N . TYR B 1 399 ? 119.380 81.708 23.780 1.00 5.92 399 TYR B N 1
ATOM 6848 C CA . TYR B 1 399 ? 120.834 81.689 23.428 1.00 1.97 399 TYR B CA 1
ATOM 6849 C C . TYR B 1 399 ? 121.115 80.971 22.099 1.00 9.88 399 TYR B C 1
ATOM 6850 O O . TYR B 1 399 ? 121.780 81.529 21.217 1.00 6.38 399 TYR B O 1
ATOM 6859 N N . LYS B 1 400 ? 120.591 79.759 21.948 1.00 3.81 400 LYS B N 1
ATOM 6860 C CA . LYS B 1 400 ? 120.735 78.979 20.722 1.00 1.00 400 LYS B CA 1
ATOM 6861 C C . LYS B 1 400 ? 122.216 78.762 20.380 1.00 11.18 400 LYS B C 1
ATOM 6862 O O . LYS B 1 400 ? 122.579 78.733 19.212 1.00 4.47 400 LYS B O 1
ATOM 6868 N N . GLY B 1 401 ? 123.050 78.537 21.389 1.00 1.00 401 GLY B N 1
ATOM 6869 C CA . GLY B 1 401 ? 124.463 78.286 21.125 1.00 1.00 401 GLY B CA 1
ATOM 6870 C C . GLY B 1 401 ? 125.271 79.002 22.242 1.00 11.50 401 GLY B C 1
ATOM 6871 O O . GLY B 1 401 ? 124.706 79.589 23.177 1.00 6.61 401 GLY B O 1
ATOM 6872 N N . THR B 1 402 ? 126.597 78.945 22.177 1.00 1.00 402 THR B N 1
ATOM 6873 C CA . THR B 1 402 ? 127.428 79.540 23.191 1.00 1.00 402 THR B CA 1
ATOM 6874 C C . THR B 1 402 ? 128.214 80.758 22.719 1.00 8.25 402 THR B C 1
ATOM 6875 O O . THR B 1 402 ? 128.344 81.693 23.502 1.00 5.67 402 THR B O 1
ATOM 6879 N N . PHE B 1 403 ? 128.729 80.763 21.482 1.00 3.38 403 PHE B N 1
ATOM 6880 C CA . PHE B 1 403 ? 129.445 81.944 20.968 1.00 2.29 403 PHE B CA 1
ATOM 6881 C C . PHE B 1 403 ? 129.711 81.791 19.464 1.00 10.96 403 PHE B C 1
ATOM 6882 O O . PHE B 1 403 ? 129.731 80.688 18.911 1.00 4.58 403 PHE B O 1
ATOM 6890 N N . SER B 1 404 ? 129.840 82.922 18.792 1.00 2.22 404 SER B N 1
ATOM 6891 C CA . SER B 1 404 ? 130.051 82.873 17.359 1.00 2.64 404 SER B CA 1
ATOM 6892 C C . SER B 1 404 ? 131.462 82.427 16.987 1.00 2.28 404 SER B C 1
ATOM 6893 O O . SER B 1 404 ? 132.387 82.572 17.813 1.00 5.13 404 SER B O 1
ATOM 6896 N N . ASN B 1 405 ? 131.611 81.941 15.752 1.00 6.43 405 ASN B N 1
ATOM 6897 C CA . ASN B 1 405 ? 132.906 81.527 15.178 1.00 3.28 405 ASN B CA 1
ATOM 6898 C C . ASN B 1 405 ? 132.856 82.014 13.731 1.00 5.43 405 ASN B C 1
ATOM 6899 O O . ASN B 1 405 ? 131.842 81.902 13.020 1.00 5.59 405 ASN B O 1
ATOM 6904 N N . TRP B 1 406 ? 133.972 82.593 13.297 1.00 4.28 406 TRP B N 1
ATOM 6905 C CA . TRP B 1 406 ? 134.050 83.173 11.954 1.00 2.55 406 TRP B CA 1
ATOM 6906 C C . TRP B 1 406 ? 134.353 82.031 10.955 1.00 5.47 406 TRP B C 1
ATOM 6907 O O . TRP B 1 406 ? 135.436 81.455 10.990 1.00 6.03 406 TRP B O 1
ATOM 6918 N N . PRO B 1 407 ? 133.426 81.706 10.068 1.00 3.17 407 PRO B N 1
ATOM 6919 C CA . PRO B 1 407 ? 133.686 80.590 9.150 1.00 2.74 407 PRO B CA 1
ATOM 6920 C C . PRO B 1 407 ? 134.349 80.988 7.840 1.00 7.04 407 PRO B C 1
ATOM 6921 O O . PRO B 1 407 ? 134.220 82.132 7.376 1.00 5.82 407 PRO B O 1
ATOM 6925 N N . VAL B 1 408 ? 134.919 80.004 7.154 1.00 6.48 408 VAL B N 1
ATOM 6926 C CA . VAL B 1 408 ? 135.482 80.331 5.837 1.00 14.26 408 VAL B CA 1
ATOM 6927 C C . VAL B 1 408 ? 134.244 80.598 4.993 1.00 14.59 408 VAL B C 1
ATOM 6928 O O . VAL B 1 408 ? 133.243 79.886 5.078 1.00 13.55 408 VAL B O 1
ATOM 6932 N N . GLY B 1 409 ? 134.305 81.653 4.201 1.00 14.46 409 GLY B N 1
ATOM 6933 C CA . GLY B 1 409 ? 133.151 82.016 3.403 1.00 10.20 409 GLY B CA 1
ATOM 6934 C C . GLY B 1 409 ? 132.610 83.382 3.842 1.00 22.75 409 GLY B C 1
ATOM 6935 O O . GLY B 1 409 ? 131.951 84.078 3.092 1.00 28.98 409 GLY B O 1
ATOM 6936 N N . VAL B 1 410 ? 132.861 83.842 5.051 1.00 8.14 410 VAL B N 1
ATOM 6937 C CA . VAL B 1 410 ? 132.263 85.151 5.333 1.00 1.21 410 VAL B CA 1
ATOM 6938 C C . VAL B 1 410 ? 133.393 86.125 5.137 1.00 15.92 410 VAL B C 1
ATOM 6939 O O . VAL B 1 410 ? 134.464 85.962 5.726 1.00 9.51 410 VAL B O 1
ATOM 6943 N N . ASN B 1 411 ? 133.156 87.156 4.336 1.00 8.37 411 ASN B N 1
ATOM 6944 C CA . ASN B 1 411 ? 134.210 88.117 4.113 1.00 7.62 411 ASN B CA 1
ATOM 6945 C C . ASN B 1 411 ? 134.024 89.380 4.906 1.00 11.92 411 ASN B C 1
ATOM 6946 O O . ASN B 1 411 ? 133.015 89.633 5.565 1.00 9.43 411 ASN B O 1
ATOM 6951 N N . ARG B 1 412 ? 135.012 90.257 4.773 1.00 9.36 412 ARG B N 1
ATOM 6952 C CA . ARG B 1 412 ? 134.978 91.488 5.572 1.00 9.03 412 ARG B CA 1
ATOM 6953 C C . ARG B 1 412 ? 133.732 92.314 5.445 1.00 9.08 412 ARG B C 1
ATOM 6954 O O . ARG B 1 412 ? 133.195 92.802 6.436 1.00 10.62 412 ARG B O 1
ATOM 6962 N N . TYR B 1 413 ? 133.320 92.501 4.205 1.00 3.89 413 TYR B N 1
ATOM 6963 C CA . TYR B 1 413 ? 132.161 93.334 4.017 1.00 12.02 413 TYR B CA 1
ATOM 6964 C C . TYR B 1 413 ? 130.922 92.629 4.576 1.00 12.07 413 TYR B C 1
ATOM 6965 O O . TYR B 1 413 ? 130.079 93.264 5.176 1.00 11.42 413 TYR B O 1
ATOM 6974 N N . GLU B 1 414 ? 130.846 91.321 4.375 1.00 7.27 414 GLU B N 1
ATOM 6975 C CA . GLU B 1 414 ? 129.700 90.593 4.895 1.00 8.27 414 GLU B CA 1
ATOM 6976 C C . GLU B 1 414 ? 129.713 90.683 6.414 1.00 17.28 414 GLU B C 1
ATOM 6977 O O . GLU B 1 414 ? 128.659 90.773 7.031 1.00 14.39 414 GLU B O 1
ATOM 6983 N N . TYR B 1 415 ? 130.884 90.673 7.050 1.00 8.61 415 TYR B N 1
ATOM 6984 C CA . TYR B 1 415 ? 130.831 90.730 8.506 1.00 4.83 415 TYR B CA 1
ATOM 6985 C C . TYR B 1 415 ? 130.340 92.117 8.872 1.00 16.55 415 TYR B C 1
ATOM 6986 O O . TYR B 1 415 ? 129.601 92.297 9.831 1.00 10.13 415 TYR B O 1
ATOM 6995 N N . ASP B 1 416 ? 130.714 93.124 8.097 1.00 8.97 416 ASP B N 1
ATOM 6996 C CA . ASP B 1 416 ? 130.243 94.447 8.494 1.00 7.45 416 ASP B CA 1
ATOM 6997 C C . ASP B 1 416 ? 128.722 94.496 8.336 1.00 14.70 416 ASP B C 1
ATOM 6998 O O . ASP B 1 416 ? 128.029 95.161 9.107 1.00 15.38 416 ASP B O 1
ATOM 7003 N N . GLN B 1 417 ? 128.178 93.801 7.340 1.00 13.84 417 GLN B N 1
ATOM 7004 C CA . GLN B 1 417 ? 126.720 93.848 7.154 1.00 10.86 417 GLN B CA 1
ATOM 7005 C C . GLN B 1 417 ? 126.039 93.225 8.360 1.00 14.20 417 GLN B C 1
ATOM 7006 O O . GLN B 1 417 ? 124.936 93.610 8.710 1.00 12.45 417 GLN B O 1
ATOM 7012 N N . LEU B 1 418 ? 126.727 92.284 9.001 1.00 8.73 418 LEU B N 1
ATOM 7013 C CA . LEU B 1 418 ? 126.148 91.620 10.175 1.00 11.64 418 LEU B CA 1
ATOM 7014 C C . LEU B 1 418 ? 125.993 92.655 11.282 1.00 17.46 418 LEU B C 1
ATOM 7015 O O . LEU B 1 418 ? 124.992 92.623 12.001 1.00 12.57 418 LEU B O 1
ATOM 7020 N N . ARG B 1 419 ? 126.965 93.566 11.416 1.00 8.05 419 ARG B N 1
ATOM 7021 C CA . ARG B 1 419 ? 126.875 94.562 12.484 1.00 10.45 419 ARG B CA 1
ATOM 7022 C C . ARG B 1 419 ? 126.014 95.780 12.147 1.00 18.67 419 ARG B C 1
ATOM 7023 O O . ARG B 1 419 ? 125.546 96.543 13.020 1.00 12.28 419 ARG B O 1
ATOM 7031 N N . ALA B 1 420 ? 125.901 96.044 10.858 1.00 8.41 420 ALA B N 1
ATOM 7032 C CA . ALA B 1 420 ? 125.237 97.305 10.486 1.00 10.02 420 ALA B CA 1
ATOM 7033 C C . ALA B 1 420 ? 123.818 97.539 11.016 1.00 16.42 420 ALA B C 1
ATOM 7034 O O . ALA B 1 420 ? 122.980 96.626 11.040 1.00 11.74 420 ALA B O 1
ATOM 7036 N N . PRO B 1 421 ? 123.512 98.773 11.390 1.00 13.97 421 PRO B N 1
ATOM 7037 C CA . PRO B 1 421 ? 122.163 99.144 11.895 1.00 16.52 421 PRO B CA 1
ATOM 7038 C C . PRO B 1 421 ? 121.160 99.132 10.740 1.00 20.98 421 PRO B C 1
ATOM 7039 O O . PRO B 1 421 ? 121.564 99.160 9.565 1.00 15.40 421 PRO B O 1
ATOM 7043 N N . VAL B 1 422 ? 119.863 99.101 11.040 1.00 13.93 422 VAL B N 1
ATOM 7044 C CA . VAL B 1 422 ? 118.864 99.118 9.961 1.00 10.22 422 VAL B CA 1
ATOM 7045 C C . VAL B 1 422 ? 117.922 100.168 10.495 1.00 17.41 422 VAL B C 1
ATOM 7046 O O . VAL B 1 422 ? 117.305 99.983 11.536 1.00 12.76 422 VAL B O 1
ATOM 7050 N N . GLY B 1 423 ? 117.941 101.322 9.846 1.00 15.20 423 GLY B N 1
ATOM 7051 C CA . GLY B 1 423 ? 117.121 102.429 10.323 1.00 12.68 423 GLY B CA 1
ATOM 7052 C C . GLY B 1 423 ? 117.469 102.741 11.779 1.00 18.41 423 GLY B C 1
ATOM 7053 O O . GLY B 1 423 ? 118.636 102.954 12.143 1.00 11.80 423 GLY B O 1
ATOM 7054 N N . ARG B 1 424 ? 116.427 102.823 12.615 1.00 10.28 424 ARG B N 1
ATOM 7055 C CA . ARG B 1 424 ? 116.654 103.128 14.019 1.00 13.00 424 ARG B CA 1
ATOM 7056 C C . ARG B 1 424 ? 116.994 101.865 14.806 1.00 13.85 424 ARG B C 1
ATOM 7057 O O . ARG B 1 424 ? 116.981 101.891 16.045 1.00 13.08 424 ARG B O 1
ATOM 7065 N N . VAL B 1 425 ? 117.203 100.751 14.111 1.00 12.00 425 VAL B N 1
ATOM 7066 C CA . VAL B 1 425 ? 117.530 99.523 14.828 1.00 11.36 425 VAL B CA 1
ATOM 7067 C C . VAL B 1 425 ? 119.046 99.273 14.801 1.00 21.71 425 VAL B C 1
ATOM 7068 O O . VAL B 1 425 ? 119.612 99.086 13.706 1.00 11.39 425 VAL B O 1
ATOM 7072 N N . TYR B 1 426 ? 119.659 99.281 15.992 1.00 14.20 426 TYR B N 1
ATOM 7073 C CA . TYR B 1 426 ? 121.104 99.031 16.147 1.00 10.59 426 TYR B CA 1
ATOM 7074 C C . TYR B 1 426 ? 121.377 97.633 16.685 1.00 16.14 426 TYR B C 1
ATOM 7075 O O . TYR B 1 426 ? 120.582 97.067 17.444 1.00 15.28 426 TYR B O 1
ATOM 7084 N N . PHE B 1 427 ? 122.558 97.114 16.365 1.00 9.08 427 PHE B N 1
ATOM 7085 C CA . PHE B 1 427 ? 122.892 95.768 16.845 1.00 5.19 427 PHE B CA 1
ATOM 7086 C C . PHE B 1 427 ? 124.175 95.804 17.631 1.00 10.10 427 PHE B C 1
ATOM 7087 O O . PHE B 1 427 ? 125.082 96.591 17.360 1.00 10.16 427 PHE B O 1
ATOM 7095 N N . THR B 1 428 ? 124.255 94.940 18.625 1.00 9.03 428 THR B N 1
ATOM 7096 C CA . THR B 1 428 ? 125.475 94.846 19.420 1.00 5.79 428 THR B CA 1
ATOM 7097 C C . THR B 1 428 ? 125.597 93.384 19.862 1.00 11.82 428 THR B C 1
ATOM 7098 O O . THR B 1 428 ? 124.733 92.555 19.526 1.00 8.64 428 THR B O 1
ATOM 7102 N N . GLY B 1 429 ? 126.668 93.038 20.562 1.00 7.90 429 GLY B N 1
ATOM 7103 C CA . GLY B 1 429 ? 126.854 91.655 21.008 1.00 6.35 429 GLY B CA 1
ATOM 7104 C C . GLY B 1 429 ? 128.243 91.191 20.543 1.00 8.48 429 GLY B C 1
ATOM 7105 O O . GLY B 1 429 ? 128.856 91.791 19.619 1.00 6.54 429 GLY B O 1
ATOM 7106 N N . GLU B 1 430 ? 128.713 90.093 21.142 1.00 1.85 430 GLU B N 1
ATOM 7107 C CA . GLU B 1 430 ? 130.028 89.585 20.744 1.00 6.03 430 GLU B CA 1
ATOM 7108 C C . GLU B 1 430 ? 130.154 89.339 19.258 1.00 8.77 430 GLU B C 1
ATOM 7109 O O . GLU B 1 430 ? 131.249 89.482 18.712 1.00 5.78 430 GLU B O 1
ATOM 7115 N N . HIS B 1 431 ? 129.070 88.923 18.601 1.00 4.37 431 HIS B N 1
ATOM 7116 C CA . HIS B 1 431 ? 129.130 88.646 17.150 1.00 7.40 431 HIS B CA 1
ATOM 7117 C C . HIS B 1 431 ? 129.254 89.956 16.361 1.00 6.81 431 HIS B C 1
ATOM 7118 O O . HIS B 1 431 ? 129.312 89.941 15.140 1.00 7.10 431 HIS B O 1
ATOM 7125 N N . THR B 1 432 ? 129.211 91.111 17.032 1.00 7.35 432 THR B N 1
ATOM 7126 C CA . THR B 1 432 ? 129.411 92.346 16.287 1.00 4.91 432 THR B CA 1
ATOM 7127 C C . THR B 1 432 ? 130.793 92.931 16.660 1.00 17.45 432 THR B C 1
ATOM 7128 O O . THR B 1 432 ? 131.084 94.074 16.318 1.00 7.34 432 THR B O 1
ATOM 7132 N N . SER B 1 433 ? 131.629 92.205 17.402 1.00 9.67 433 SER B N 1
ATOM 7133 C CA . SER B 1 433 ? 132.943 92.715 17.786 1.00 9.51 433 SER B CA 1
ATOM 7134 C C . SER B 1 433 ? 133.876 92.593 16.582 1.00 12.54 433 SER B C 1
ATOM 7135 O O . SER B 1 433 ? 134.130 91.501 16.053 1.00 10.24 433 SER B O 1
ATOM 7138 N N . GLU B 1 434 ? 134.417 93.738 16.174 1.00 17.75 434 GLU B N 1
ATOM 7139 C CA . GLU B 1 434 ? 135.302 93.787 15.007 1.00 21.14 434 GLU B CA 1
ATOM 7140 C C . GLU B 1 434 ? 136.495 92.838 15.083 1.00 16.77 434 GLU B C 1
ATOM 7141 O O . GLU B 1 434 ? 136.791 92.073 14.174 1.00 17.78 434 GLU B O 1
ATOM 7147 N N . HIS B 1 435 ? 137.118 92.798 16.249 1.00 11.93 435 HIS B N 1
ATOM 7148 C CA . HIS B 1 435 ? 138.269 91.906 16.367 1.00 10.56 435 HIS B CA 1
ATOM 7149 C C . HIS B 1 435 ? 138.240 90.919 17.511 1.00 7.76 435 HIS B C 1
ATOM 7150 O O . HIS B 1 435 ? 139.177 90.114 17.644 1.00 9.37 435 HIS B O 1
ATOM 7157 N N . TYR B 1 436 ? 137.190 90.979 18.326 1.00 7.80 436 TYR B N 1
ATOM 7158 C CA . TYR B 1 436 ? 137.156 90.023 19.429 1.00 9.46 436 TYR B CA 1
ATOM 7159 C C . TYR B 1 436 ? 135.856 89.218 19.450 1.00 9.46 436 TYR B C 1
ATOM 7160 O O . TYR B 1 436 ? 135.361 88.989 20.539 1.00 4.50 436 TYR B O 1
ATOM 7169 N N . ASN B 1 437 ? 135.309 88.784 18.310 1.00 8.29 437 ASN B N 1
ATOM 7170 C CA . ASN B 1 437 ? 134.046 88.032 18.326 1.00 7.53 437 ASN B CA 1
ATOM 7171 C C . ASN B 1 437 ? 134.273 86.790 19.158 1.00 8.15 437 ASN B C 1
ATOM 7172 O O . ASN B 1 437 ? 135.378 86.245 19.082 1.00 8.47 437 ASN B O 1
ATOM 7177 N N . GLY B 1 438 ? 133.268 86.339 19.914 1.00 5.52 438 GLY B N 1
ATOM 7178 C CA . GLY B 1 438 ? 133.382 85.122 20.721 1.00 1.00 438 GLY B CA 1
ATOM 7179 C C . GLY B 1 438 ? 133.812 85.234 22.187 1.00 15.60 438 GLY B C 1
ATOM 7180 O O . GLY B 1 438 ? 133.871 84.219 22.889 1.00 12.04 438 GLY B O 1
ATOM 7181 N N . TYR B 1 439 ? 134.108 86.450 22.657 1.00 4.43 439 TYR B N 1
ATOM 7182 C CA . TYR B 1 439 ? 134.638 86.651 24.016 1.00 2.82 439 TYR B CA 1
ATOM 7183 C C . TYR B 1 439 ? 133.910 87.635 24.912 1.00 9.90 439 TYR B C 1
ATOM 7184 O O . TYR B 1 439 ? 133.201 88.516 24.433 1.00 7.90 439 TYR B O 1
ATOM 7193 N N . VAL B 1 440 ? 134.138 87.551 26.222 1.00 7.79 440 VAL B N 1
ATOM 7194 C CA . VAL B 1 440 ? 133.498 88.538 27.111 1.00 5.77 440 VAL B CA 1
ATOM 7195 C C . VAL B 1 440 ? 134.009 89.949 26.828 1.00 8.05 440 VAL B C 1
ATOM 7196 O O . VAL B 1 440 ? 133.260 90.920 26.792 1.00 9.45 440 VAL B O 1
ATOM 7200 N N . HIS B 1 441 ? 135.309 90.055 26.576 1.00 6.81 441 HIS B N 1
ATOM 7201 C CA . HIS B 1 441 ? 135.820 91.387 26.286 1.00 7.55 441 HIS B CA 1
ATOM 7202 C C . HIS B 1 441 ? 135.291 91.888 24.949 1.00 8.53 441 HIS B C 1
ATOM 7203 O O . HIS B 1 441 ? 135.089 93.090 24.734 1.00 11.29 441 HIS B O 1
ATOM 7210 N N . GLY B 1 442 ? 135.042 90.955 24.057 1.00 8.91 442 GLY B N 1
ATOM 7211 C CA . GLY B 1 442 ? 134.474 91.397 22.777 1.00 7.16 442 GLY B CA 1
ATOM 7212 C C . GLY B 1 442 ? 133.003 91.888 23.009 1.00 9.52 442 GLY B C 1
ATOM 7213 O O . GLY B 1 442 ? 132.543 92.881 22.405 1.00 9.53 442 GLY B O 1
ATOM 7214 N N . ALA B 1 443 ? 132.249 91.217 23.889 1.00 8.08 443 ALA B N 1
ATOM 7215 C CA . ALA B 1 443 ? 130.876 91.722 24.123 1.00 4.63 443 ALA B CA 1
ATOM 7216 C C . ALA B 1 443 ? 130.983 93.118 24.775 1.00 11.27 443 ALA B C 1
ATOM 7217 O O . ALA B 1 443 ? 130.282 94.088 24.430 1.00 8.46 443 ALA B O 1
ATOM 7219 N N . TYR B 1 444 ? 131.872 93.204 25.764 1.00 7.83 444 TYR B N 1
ATOM 7220 C CA . TYR B 1 444 ? 131.986 94.481 26.481 1.00 2.83 444 TYR B CA 1
ATOM 7221 C C . TYR B 1 444 ? 132.289 95.631 25.512 1.00 10.04 444 TYR B C 1
ATOM 7222 O O . TYR B 1 444 ? 131.619 96.667 25.503 1.00 10.87 444 TYR B O 1
ATOM 7231 N N . LEU B 1 445 ? 133.326 95.445 24.702 1.00 9.56 445 LEU B N 1
ATOM 7232 C CA . LEU B 1 445 ? 133.719 96.471 23.743 1.00 12.60 445 LEU B CA 1
ATOM 7233 C C . LEU B 1 445 ? 132.669 96.724 22.664 1.00 12.90 445 LEU B C 1
ATOM 7234 O O . LEU B 1 445 ? 132.502 97.868 22.208 1.00 6.82 445 LEU B O 1
ATOM 7239 N N . SER B 1 446 ? 131.960 95.674 22.246 1.00 7.74 446 SER B N 1
ATOM 7240 C CA . SER B 1 446 ? 130.945 95.878 21.182 1.00 7.42 446 SER B CA 1
ATOM 7241 C C . SER B 1 446 ? 129.843 96.734 21.770 1.00 9.03 446 SER B C 1
ATOM 7242 O O . SER B 1 446 ? 129.244 97.506 21.018 1.00 13.80 446 SER B O 1
ATOM 7245 N N . GLY B 1 447 ? 129.551 96.607 23.074 1.00 9.32 447 GLY B N 1
ATOM 7246 C CA . GLY B 1 447 ? 128.456 97.452 23.608 1.00 3.70 447 GLY B CA 1
ATOM 7247 C C . GLY B 1 447 ? 128.817 98.949 23.491 1.00 14.95 447 GLY B C 1
ATOM 7248 O O . GLY B 1 447 ? 128.011 99.809 23.132 1.00 10.49 447 GLY B O 1
ATOM 7249 N N . ILE B 1 448 ? 130.057 99.291 23.804 1.00 10.48 448 ILE B N 1
ATOM 7250 C CA . ILE B 1 448 ? 130.494 100.694 23.733 1.00 8.24 448 ILE B CA 1
ATOM 7251 C C . ILE B 1 448 ? 130.528 101.129 22.281 1.00 12.18 448 ILE B C 1
ATOM 7252 O O . ILE B 1 448 ? 130.084 102.216 21.930 1.00 15.33 448 ILE B O 1
ATOM 7257 N N . ASP B 1 449 ? 131.057 100.264 21.421 1.00 8.31 449 ASP B N 1
ATOM 7258 C CA . ASP B 1 449 ? 131.078 100.721 20.035 1.00 7.68 449 ASP B CA 1
ATOM 7259 C C . ASP B 1 449 ? 129.728 100.993 19.403 1.00 15.20 449 ASP B C 1
ATOM 7260 O O . ASP B 1 449 ? 129.555 101.964 18.674 1.00 12.78 449 ASP B O 1
ATOM 7265 N N . SER B 1 450 ? 128.772 100.096 19.619 1.00 9.60 450 SER B N 1
ATOM 7266 C CA . SER B 1 450 ? 127.450 100.284 19.011 1.00 7.88 450 SER B CA 1
ATOM 7267 C C . SER B 1 450 ? 126.797 101.521 19.623 1.00 7.81 450 SER B C 1
ATOM 7268 O O . SER B 1 450 ? 126.135 102.307 18.944 1.00 11.55 450 SER B O 1
ATOM 7271 N N . ALA B 1 451 ? 126.956 101.670 20.937 1.00 5.82 451 ALA B N 1
ATOM 7272 C CA . ALA B 1 451 ? 126.375 102.841 21.603 1.00 4.99 451 ALA B CA 1
ATOM 7273 C C . ALA B 1 451 ? 126.924 104.133 20.994 1.00 17.07 451 ALA B C 1
ATOM 7274 O O . ALA B 1 451 ? 126.213 105.132 20.782 1.00 14.10 451 ALA B O 1
ATOM 7276 N N . GLU B 1 452 ? 128.223 104.106 20.713 1.00 15.32 452 GLU B N 1
ATOM 7277 C CA . GLU B 1 452 ? 128.808 105.306 20.127 1.00 15.36 452 GLU B CA 1
ATOM 7278 C C . GLU B 1 452 ? 128.252 105.603 18.763 1.00 19.37 452 GLU B C 1
ATOM 7279 O O . GLU B 1 452 ? 128.029 106.749 18.398 1.00 17.29 452 GLU B O 1
ATOM 7285 N N . ILE B 1 453 ? 128.018 104.562 17.985 1.00 13.21 453 ILE B N 1
ATOM 7286 C CA . ILE B 1 453 ? 127.453 104.880 16.682 1.00 15.72 453 ILE B CA 1
ATOM 7287 C C . ILE B 1 453 ? 126.057 105.470 16.921 1.00 28.63 453 ILE B C 1
ATOM 7288 O O . ILE B 1 453 ? 125.621 106.409 16.243 1.00 20.16 453 ILE B O 1
ATOM 7293 N N . LEU B 1 454 ? 125.352 104.931 17.912 1.00 15.22 454 LEU B N 1
ATOM 7294 C CA . LEU B 1 454 ? 124.027 105.474 18.110 1.00 16.81 454 LEU B CA 1
ATOM 7295 C C . LEU B 1 454 ? 124.161 106.892 18.619 1.00 28.68 454 LEU B C 1
ATOM 7296 O O . LEU B 1 454 ? 123.444 107.780 18.174 1.00 15.78 454 LEU B O 1
ATOM 7301 N N . ILE B 1 455 ? 125.127 107.127 19.496 1.00 19.78 455 ILE B N 1
ATOM 7302 C CA . ILE B 1 455 ? 125.313 108.482 20.002 1.00 14.92 455 ILE B CA 1
ATOM 7303 C C . ILE B 1 455 ? 125.584 109.510 18.900 1.00 21.09 455 ILE B C 1
ATOM 7304 O O . ILE B 1 455 ? 125.061 110.624 18.887 1.00 22.45 455 ILE B O 1
ATOM 7309 N N . ASN B 1 456 ? 126.379 109.115 17.925 1.00 19.49 456 ASN B N 1
ATOM 7310 C CA . ASN B 1 456 ? 126.641 110.032 16.825 1.00 20.56 456 ASN B CA 1
ATOM 7311 C C . ASN B 1 456 ? 125.395 110.377 16.060 1.00 26.72 456 ASN B C 1
ATOM 7312 O O . ASN B 1 456 ? 125.208 111.509 15.634 1.00 29.16 456 ASN B O 1
ATOM 7317 N N . CYS B 1 457 ? 124.584 109.368 15.813 1.00 19.94 457 CYS B N 1
ATOM 7318 C CA . CYS B 1 457 ? 123.404 109.657 15.034 1.00 15.23 457 CYS B CA 1
ATOM 7319 C C . CYS B 1 457 ? 122.522 110.582 15.864 1.00 26.95 457 CYS B C 1
ATOM 7320 O O . CYS B 1 457 ? 122.114 111.662 15.450 1.00 22.51 457 CYS B O 1
ATOM 7323 N N . ALA B 1 458 ? 122.253 110.142 17.080 1.00 28.32 458 ALA B N 1
ATOM 7324 C CA . ALA B 1 458 ? 121.394 110.874 17.984 1.00 25.82 458 ALA B CA 1
ATOM 7325 C C . ALA B 1 458 ? 121.936 112.216 18.429 1.00 42.13 458 ALA B C 1
ATOM 7326 O O . ALA B 1 458 ? 121.207 113.183 18.513 1.00 28.43 458 ALA B O 1
ATOM 7328 N N . GLN B 1 459 ? 123.200 112.308 18.789 1.00 33.65 459 GLN B N 1
ATOM 7329 C CA . GLN B 1 459 ? 123.621 113.595 19.281 1.00 23.62 459 GLN B CA 1
ATOM 7330 C C . GLN B 1 459 ? 124.287 114.453 18.263 1.00 32.28 459 GLN B C 1
ATOM 7331 O O . GLN B 1 459 ? 124.249 115.662 18.339 1.00 40.73 459 GLN B O 1
ATOM 7337 N N . LYS B 1 460 ? 124.989 113.858 17.329 1.00 29.71 460 LYS B N 1
ATOM 7338 C CA . LYS B 1 460 ? 125.679 114.744 16.412 1.00 23.97 460 LYS B CA 1
ATOM 7339 C C . LYS B 1 460 ? 124.993 114.734 15.089 1.00 30.99 460 LYS B C 1
ATOM 7340 O O . LYS B 1 460 ? 125.487 115.286 14.111 1.00 25.89 460 LYS B O 1
ATOM 7346 N N . LYS B 1 461 ? 123.862 114.059 15.050 1.00 29.93 461 LYS B N 1
ATOM 7347 C CA . LYS B 1 461 ? 123.205 113.993 13.771 1.00 27.23 461 LYS B CA 1
ATOM 7348 C C . LYS B 1 461 ? 124.053 113.389 12.646 1.00 27.41 461 LYS B C 1
ATOM 7349 O O . LYS B 1 461 ? 123.911 113.726 11.488 1.00 31.93 461 LYS B O 1
ATOM 7355 N N . MET B 1 462 ? 124.955 112.481 12.997 1.00 30.22 462 MET B N 1
ATOM 7356 C CA . MET B 1 462 ? 125.715 111.807 11.965 1.00 29.68 462 MET B CA 1
ATOM 7357 C C . MET B 1 462 ? 125.040 110.407 12.010 1.00 34.90 462 MET B C 1
ATOM 7358 O O . MET B 1 462 ? 125.224 109.639 12.954 1.00 28.87 462 MET B O 1
ATOM 7363 N N . CYS B 1 463 ? 124.167 110.139 11.045 1.00 24.03 463 CYS B N 1
ATOM 7364 C CA . CYS B 1 463 ? 123.392 108.917 10.962 1.00 23.50 463 CYS B CA 1
ATOM 7365 C C . CYS B 1 463 ? 123.754 107.914 9.879 1.00 34.04 463 CYS B C 1
ATOM 7366 O O . CYS B 1 463 ? 123.206 106.814 9.832 1.00 48.85 463 CYS B O 1
ATOM 7369 N N . LYS B 1 464 ? 124.679 108.275 8.997 1.00 35.94 464 LYS B N 1
ATOM 7370 C CA . LYS B 1 464 ? 125.069 107.372 7.909 1.00 36.97 464 LYS B CA 1
ATOM 7371 C C . LYS B 1 464 ? 126.049 106.341 8.479 1.00 39.86 464 LYS B C 1
ATOM 7372 O O . LYS B 1 464 ? 126.952 106.708 9.225 1.00 30.58 464 LYS B O 1
ATOM 7378 N N . TYR B 1 465 ? 125.895 105.055 8.187 1.00 29.12 465 TYR B N 1
ATOM 7379 C CA . TYR B 1 465 ? 126.865 104.136 8.767 1.00 26.41 465 TYR B CA 1
ATOM 7380 C C . TYR B 1 465 ? 128.266 103.913 8.159 1.00 56.74 465 TYR B C 1
ATOM 7381 O O . TYR B 1 465 ? 129.259 104.335 8.766 1.00 63.81 465 TYR B O 1
ATOM 7390 N N . HIS B 1 466 ? 128.396 103.289 6.986 1.00 56.94 466 HIS B N 1
ATOM 7391 C CA . HIS B 1 466 ? 129.749 103.073 6.416 1.00 34.60 466 HIS B CA 1
ATOM 7392 C C . HIS B 1 466 ? 129.700 103.459 4.955 1.00 100.00 466 HIS B C 1
ATOM 7393 O O . HIS B 1 466 ? 129.659 102.509 4.099 1.00 100.00 466 HIS B O 1
ATOM 7400 N N . PRO C 1 5 ? 48.638 54.672 -12.447 1.00 26.39 5 PRO C N 1
ATOM 7401 C CA . PRO C 1 5 ? 49.790 55.579 -12.344 1.00 19.46 5 PRO C CA 1
ATOM 7402 C C . PRO C 1 5 ? 51.091 54.815 -12.278 1.00 20.75 5 PRO C C 1
ATOM 7403 O O . PRO C 1 5 ? 51.157 53.676 -11.845 1.00 21.80 5 PRO C O 1
ATOM 7407 N N . ARG C 1 6 ? 52.125 55.443 -12.805 1.00 17.30 6 ARG C N 1
ATOM 7408 C CA . ARG C 1 6 ? 53.418 54.809 -12.823 1.00 18.59 6 ARG C CA 1
ATOM 7409 C C . ARG C 1 6 ? 54.158 55.352 -11.608 1.00 22.53 6 ARG C C 1
ATOM 7410 O O . ARG C 1 6 ? 54.230 56.579 -11.415 1.00 15.19 6 ARG C O 1
ATOM 7418 N N . VAL C 1 7 ? 54.737 54.433 -10.836 1.00 18.73 7 VAL C N 1
ATOM 7419 C CA . VAL C 1 7 ? 55.485 54.807 -9.628 1.00 7.55 7 VAL C CA 1
ATOM 7420 C C . VAL C 1 7 ? 56.850 54.167 -9.681 1.00 11.11 7 VAL C C 1
ATOM 7421 O O . VAL C 1 7 ? 56.962 52.960 -9.912 1.00 12.08 7 VAL C O 1
ATOM 7425 N N . ILE C 1 8 ? 57.874 54.984 -9.481 1.00 8.97 8 ILE C N 1
ATOM 7426 C CA . ILE C 1 8 ? 59.243 54.490 -9.395 1.00 9.06 8 ILE C CA 1
ATOM 7427 C C . ILE C 1 8 ? 59.559 54.387 -7.886 1.00 13.80 8 ILE C C 1
ATOM 7428 O O . ILE C 1 8 ? 59.328 55.320 -7.077 1.00 10.03 8 ILE C O 1
ATOM 7433 N N . VAL C 1 9 ? 60.093 53.227 -7.507 1.00 8.59 9 VAL C N 1
ATOM 7434 C CA . VAL C 1 9 ? 60.458 52.976 -6.119 1.00 8.54 9 VAL C CA 1
ATOM 7435 C C . VAL C 1 9 ? 61.964 52.886 -6.110 1.00 10.72 9 VAL C C 1
ATOM 7436 O O . VAL C 1 9 ? 62.556 52.032 -6.789 1.00 13.53 9 VAL C O 1
ATOM 7440 N N . VAL C 1 10 ? 62.557 53.783 -5.333 1.00 7.08 10 VAL C N 1
ATOM 7441 C CA . VAL C 1 10 ? 64.016 53.798 -5.185 1.00 9.46 10 VAL C CA 1
ATOM 7442 C C . VAL C 1 10 ? 64.420 52.876 -4.038 1.00 13.68 10 VAL C C 1
ATOM 7443 O O . VAL C 1 10 ? 64.096 53.181 -2.881 1.00 9.21 10 VAL C O 1
ATOM 7447 N N . GLY C 1 11 ? 65.137 51.788 -4.342 1.00 8.66 11 GLY C N 1
ATOM 7448 C CA . GLY C 1 11 ? 65.639 50.829 -3.333 1.00 2.64 11 GLY C CA 1
ATOM 7449 C C . GLY C 1 11 ? 64.784 49.581 -3.231 1.00 12.35 11 GLY C C 1
ATOM 7450 O O . GLY C 1 11 ? 63.564 49.642 -3.209 1.00 8.05 11 GLY C O 1
ATOM 7451 N N . ALA C 1 12 ? 65.448 48.427 -3.184 1.00 8.80 12 ALA C N 1
ATOM 7452 C CA . ALA C 1 12 ? 64.748 47.156 -3.068 1.00 8.43 12 ALA C CA 1
ATOM 7453 C C . ALA C 1 12 ? 65.103 46.459 -1.728 1.00 19.69 12 ALA C C 1
ATOM 7454 O O . ALA C 1 12 ? 65.428 45.261 -1.658 1.00 11.29 12 ALA C O 1
ATOM 7456 N N . GLY C 1 13 ? 65.094 47.256 -0.659 1.00 14.15 13 GLY C N 1
ATOM 7457 C CA . GLY C 1 13 ? 65.320 46.805 0.707 1.00 5.84 13 GLY C CA 1
ATOM 7458 C C . GLY C 1 13 ? 63.968 46.319 1.224 1.00 13.75 13 GLY C C 1
ATOM 7459 O O . GLY C 1 13 ? 62.985 46.236 0.461 1.00 11.16 13 GLY C O 1
ATOM 7460 N N . MET C 1 14 ? 63.865 45.976 2.508 1.00 4.77 14 MET C N 1
ATOM 7461 C CA . MET C 1 14 ? 62.547 45.505 2.969 1.00 6.07 14 MET C CA 1
ATOM 7462 C C . MET C 1 14 ? 61.405 46.511 2.709 1.00 9.78 14 MET C C 1
ATOM 7463 O O . MET C 1 14 ? 60.281 46.137 2.376 1.00 6.22 14 MET C O 1
ATOM 7468 N N . SER C 1 15 ? 61.654 47.789 2.962 1.00 6.88 15 SER C N 1
ATOM 7469 C CA . SER C 1 15 ? 60.545 48.746 2.800 1.00 5.51 15 SER C CA 1
ATOM 7470 C C . SER C 1 15 ? 60.230 48.984 1.337 1.00 10.42 15 SER C C 1
ATOM 7471 O O . SER C 1 15 ? 59.061 49.130 1.003 1.00 9.09 15 SER C O 1
ATOM 7474 N N . GLY C 1 16 ? 61.230 48.992 0.462 1.00 6.53 16 GLY C N 1
ATOM 7475 C CA . GLY C 1 16 ? 60.901 49.190 -0.979 1.00 4.63 16 GLY C CA 1
ATOM 7476 C C . GLY C 1 16 ? 60.051 48.005 -1.515 1.00 19.54 16 GLY C C 1
ATOM 7477 O O . GLY C 1 16 ? 59.045 48.177 -2.206 1.00 13.57 16 GLY C O 1
ATOM 7478 N N . ILE C 1 17 ? 60.422 46.773 -1.195 1.00 9.39 17 ILE C N 1
ATOM 7479 C CA . ILE C 1 17 ? 59.679 45.629 -1.705 1.00 3.18 17 ILE C CA 1
ATOM 7480 C C . ILE C 1 17 ? 58.324 45.544 -1.045 1.00 6.70 17 ILE C C 1
ATOM 7481 O O . ILE C 1 17 ? 57.321 45.202 -1.679 1.00 12.82 17 ILE C O 1
ATOM 7486 N N . SER C 1 18 ? 58.272 45.900 0.230 1.00 8.19 18 SER C N 1
ATOM 7487 C CA . SER C 1 18 ? 56.991 45.883 0.915 1.00 7.45 18 SER C CA 1
ATOM 7488 C C . SER C 1 18 ? 56.056 46.970 0.334 1.00 13.05 18 SER C C 1
ATOM 7489 O O . SER C 1 18 ? 54.852 46.780 0.185 1.00 8.29 18 SER C O 1
ATOM 7492 N N . ALA C 1 19 ? 56.579 48.159 0.056 1.00 7.34 19 ALA C N 1
ATOM 7493 C CA . ALA C 1 19 ? 55.748 49.231 -0.509 1.00 12.80 19 ALA C CA 1
ATOM 7494 C C . ALA C 1 19 ? 55.259 48.818 -1.908 1.00 11.57 19 ALA C C 1
ATOM 7495 O O . ALA C 1 19 ? 54.093 48.913 -2.246 1.00 10.44 19 ALA C O 1
ATOM 7497 N N . ALA C 1 20 ? 56.173 48.344 -2.735 1.00 11.83 20 ALA C N 1
ATOM 7498 C CA . ALA C 1 20 ? 55.759 47.939 -4.053 1.00 10.55 20 ALA C CA 1
ATOM 7499 C C . ALA C 1 20 ? 54.730 46.828 -3.956 1.00 21.28 20 ALA C C 1
ATOM 7500 O O . ALA C 1 20 ? 53.790 46.759 -4.746 1.00 17.11 20 ALA C O 1
ATOM 7502 N N . LYS C 1 21 ? 54.870 45.948 -2.980 1.00 12.38 21 LYS C N 1
ATOM 7503 C CA . LYS C 1 21 ? 53.892 44.865 -2.890 1.00 9.64 21 LYS C CA 1
ATOM 7504 C C . LYS C 1 21 ? 52.524 45.433 -2.574 1.00 21.57 21 LYS C C 1
ATOM 7505 O O . LYS C 1 21 ? 51.504 45.009 -3.088 1.00 12.09 21 LYS C O 1
ATOM 7511 N N . ARG C 1 22 ? 52.470 46.400 -1.681 1.00 12.00 22 ARG C N 1
ATOM 7512 C CA . ARG C 1 22 ? 51.163 46.952 -1.340 1.00 14.30 22 ARG C CA 1
ATOM 7513 C C . ARG C 1 22 ? 50.546 47.751 -2.508 1.00 13.96 22 ARG C C 1
ATOM 7514 O O . ARG C 1 22 ? 49.321 47.792 -2.699 1.00 14.24 22 ARG C O 1
ATOM 7522 N N . LEU C 1 23 ? 51.414 48.404 -3.281 1.00 11.10 23 LEU C N 1
ATOM 7523 C CA . LEU C 1 23 ? 50.938 49.163 -4.450 1.00 10.19 23 LEU C CA 1
ATOM 7524 C C . LEU C 1 23 ? 50.301 48.184 -5.427 1.00 21.50 23 LEU C C 1
ATOM 7525 O O . LEU C 1 23 ? 49.187 48.398 -5.919 1.00 14.85 23 LEU C O 1
ATOM 7530 N N . SER C 1 24 ? 51.023 47.101 -5.693 1.00 14.32 24 SER C N 1
ATOM 7531 C CA . SER C 1 24 ? 50.531 46.094 -6.616 1.00 14.22 24 SER C CA 1
ATOM 7532 C C . SER C 1 24 ? 49.176 45.593 -6.128 1.00 17.41 24 SER C C 1
ATOM 7533 O O . SER C 1 24 ? 48.255 45.376 -6.909 1.00 16.57 24 SER C O 1
ATOM 7536 N N . GLU C 1 25 ? 49.021 45.432 -4.823 1.00 12.64 25 GLU C N 1
ATOM 7537 C CA . GLU C 1 25 ? 47.741 44.932 -4.378 1.00 9.05 25 GLU C CA 1
ATOM 7538 C C . GLU C 1 25 ? 46.637 45.920 -4.599 1.00 21.33 25 GLU C C 1
ATOM 7539 O O . GLU C 1 25 ? 45.502 45.501 -4.552 1.00 22.56 25 GLU C O 1
ATOM 7545 N N . ALA C 1 26 ? 46.936 47.206 -4.740 1.00 16.41 26 ALA C N 1
ATOM 7546 C CA . ALA C 1 26 ? 45.884 48.222 -4.915 1.00 18.38 26 ALA C CA 1
ATOM 7547 C C . ALA C 1 26 ? 45.646 48.286 -6.386 1.00 22.27 26 ALA C C 1
ATOM 7548 O O . ALA C 1 26 ? 44.911 49.106 -6.901 1.00 28.16 26 ALA C O 1
ATOM 7550 N N . GLY C 1 27 ? 46.374 47.471 -7.109 1.00 15.31 27 GLY C N 1
ATOM 7551 C CA . GLY C 1 27 ? 46.160 47.584 -8.528 1.00 12.27 27 GLY C CA 1
ATOM 7552 C C . GLY C 1 27 ? 47.164 48.484 -9.191 1.00 25.59 27 GLY C C 1
ATOM 7553 O O . GLY C 1 27 ? 47.100 48.670 -10.395 1.00 25.12 27 GLY C O 1
ATOM 7554 N N . ILE C 1 28 ? 48.113 49.056 -8.470 1.00 20.63 28 ILE C N 1
ATOM 7555 C CA . ILE C 1 28 ? 49.080 49.884 -9.199 1.00 17.86 28 ILE C CA 1
ATOM 7556 C C . ILE C 1 28 ? 50.243 48.989 -9.560 1.00 23.42 28 ILE C C 1
ATOM 7557 O O . ILE C 1 28 ? 51.140 48.756 -8.773 1.00 21.71 28 ILE C O 1
ATOM 7562 N N . THR C 1 29 ? 50.247 48.498 -10.787 1.00 18.10 29 THR C N 1
ATOM 7563 C CA . THR C 1 29 ? 51.297 47.594 -11.222 1.00 12.54 29 THR C CA 1
ATOM 7564 C C . THR C 1 29 ? 52.282 48.198 -12.154 1.00 15.49 29 THR C C 1
ATOM 7565 O O . THR C 1 29 ? 53.279 47.544 -12.474 1.00 16.13 29 THR C O 1
ATOM 7569 N N . ASP C 1 30 ? 52.039 49.427 -12.594 1.00 15.05 30 ASP C N 1
ATOM 7570 C CA . ASP C 1 30 ? 53.042 50.056 -13.477 1.00 20.29 30 ASP C CA 1
ATOM 7571 C C . ASP C 1 30 ? 54.085 50.628 -12.500 1.00 27.61 30 ASP C C 1
ATOM 7572 O O . ASP C 1 30 ? 54.063 51.834 -12.150 1.00 16.41 30 ASP C O 1
ATOM 7577 N N . LEU C 1 31 ? 54.949 49.713 -12.051 1.00 18.04 31 LEU C N 1
ATOM 7578 C CA . LEU C 1 31 ? 56.005 50.022 -11.085 1.00 17.33 31 LEU C CA 1
ATOM 7579 C C . LEU C 1 31 ? 57.399 49.856 -11.669 1.00 24.22 31 LEU C C 1
ATOM 7580 O O . LEU C 1 31 ? 57.631 49.050 -12.551 1.00 24.38 31 LEU C O 1
ATOM 7585 N N . LEU C 1 32 ? 58.372 50.599 -11.169 1.00 16.51 32 LEU C N 1
ATOM 7586 C CA . LEU C 1 32 ? 59.732 50.431 -11.659 1.00 10.94 32 LEU C CA 1
ATOM 7587 C C . LEU C 1 32 ? 60.555 50.524 -10.360 1.00 23.30 32 LEU C C 1
ATOM 7588 O O . LEU C 1 32 ? 60.615 51.574 -9.723 1.00 14.82 32 LEU C O 1
ATOM 7593 N N . ILE C 1 33 ? 61.141 49.417 -9.925 1.00 14.33 33 ILE C N 1
ATOM 7594 C CA . ILE C 1 33 ? 61.975 49.449 -8.725 1.00 11.34 33 ILE C CA 1
ATOM 7595 C C . ILE C 1 33 ? 63.445 49.521 -9.140 1.00 15.67 33 ILE C C 1
ATOM 7596 O O . ILE C 1 33 ? 63.988 48.625 -9.810 1.00 13.89 33 ILE C O 1
ATOM 7601 N N . LEU C 1 34 ? 64.087 50.610 -8.740 1.00 11.21 34 LEU C N 1
ATOM 7602 C CA . LEU C 1 34 ? 65.512 50.804 -9.056 1.00 13.10 34 LEU C CA 1
ATOM 7603 C C . LEU C 1 34 ? 66.368 50.586 -7.795 1.00 15.67 34 LEU C C 1
ATOM 7604 O O . LEU C 1 34 ? 66.256 51.332 -6.822 1.00 10.44 34 LEU C O 1
ATOM 7609 N N . GLU C 1 35 ? 67.204 49.555 -7.811 1.00 11.04 35 GLU C N 1
ATOM 7610 C CA . GLU C 1 35 ? 68.057 49.176 -6.666 1.00 10.76 35 GLU C CA 1
ATOM 7611 C C . GLU C 1 35 ? 69.504 49.433 -7.021 1.00 15.34 35 GLU C C 1
ATOM 7612 O O . GLU C 1 35 ? 70.005 49.013 -8.070 1.00 16.30 35 GLU C O 1
ATOM 7618 N N . ALA C 1 36 ? 70.194 50.152 -6.154 1.00 5.85 36 ALA C N 1
ATOM 7619 C CA . ALA C 1 36 ? 71.586 50.470 -6.434 1.00 5.71 36 ALA C CA 1
ATOM 7620 C C . ALA C 1 36 ? 72.554 49.267 -6.526 1.00 17.12 36 ALA C C 1
ATOM 7621 O O . ALA C 1 36 ? 73.502 49.306 -7.328 1.00 13.68 36 ALA C O 1
ATOM 7623 N N . THR C 1 37 ? 72.379 48.260 -5.671 1.00 11.71 37 THR C N 1
ATOM 7624 C CA . THR C 1 37 ? 73.340 47.149 -5.636 1.00 15.21 37 THR C CA 1
ATOM 7625 C C . THR C 1 37 ? 72.942 46.068 -6.600 1.00 25.11 37 THR C C 1
ATOM 7626 O O . THR C 1 37 ? 71.976 46.229 -7.348 1.00 13.16 37 THR C O 1
ATOM 7630 N N . ASP C 1 38 ? 73.695 44.976 -6.582 1.00 9.59 38 ASP C N 1
ATOM 7631 C CA . ASP C 1 38 ? 73.317 43.917 -7.491 1.00 8.20 38 ASP C CA 1
ATOM 7632 C C . ASP C 1 38 ? 72.354 42.950 -6.839 1.00 12.77 38 ASP C C 1
ATOM 7633 O O . ASP C 1 38 ? 72.270 41.820 -7.295 1.00 13.59 38 ASP C O 1
ATOM 7638 N N . HIS C 1 39 ? 71.637 43.329 -5.786 1.00 9.90 39 HIS C N 1
ATOM 7639 C CA . HIS C 1 39 ? 70.714 42.348 -5.192 1.00 3.96 39 HIS C CA 1
ATOM 7640 C C . HIS C 1 39 ? 69.700 43.094 -4.366 1.00 12.24 39 HIS C C 1
ATOM 7641 O O . HIS C 1 39 ? 69.891 44.280 -4.121 1.00 9.48 39 HIS C O 1
ATOM 7648 N N . ILE C 1 40 ? 68.625 42.397 -3.992 1.00 8.17 40 ILE C N 1
ATOM 7649 C CA . ILE C 1 40 ? 67.581 42.958 -3.117 1.00 9.79 40 ILE C CA 1
ATOM 7650 C C . ILE C 1 40 ? 67.856 42.576 -1.621 1.00 20.44 40 ILE C C 1
ATOM 7651 O O . ILE C 1 40 ? 68.721 41.728 -1.306 1.00 14.29 40 ILE C O 1
ATOM 7656 N N . GLY C 1 41 ? 67.129 43.185 -0.681 1.00 10.34 41 GLY C N 1
ATOM 7657 C CA . GLY C 1 41 ? 67.266 42.872 0.754 1.00 7.70 41 GLY C CA 1
ATOM 7658 C C . GLY C 1 41 ? 67.932 44.004 1.549 1.00 8.98 41 GLY C C 1
ATOM 7659 O O . GLY C 1 41 ? 67.666 44.154 2.741 1.00 9.21 41 GLY C O 1
ATOM 7660 N N . GLY C 1 42 ? 68.754 44.821 0.896 1.00 4.84 42 GLY C N 1
ATOM 7661 C CA . GLY C 1 42 ? 69.390 45.967 1.581 1.00 7.22 42 GLY C CA 1
ATOM 7662 C C . GLY C 1 42 ? 70.066 45.596 2.907 1.00 16.63 42 GLY C C 1
ATOM 7663 O O . GLY C 1 42 ? 71.021 44.822 2.937 1.00 9.54 42 GLY C O 1
ATOM 7664 N N . ARG C 1 43 ? 69.578 46.179 3.995 1.00 7.43 43 ARG C N 1
ATOM 7665 C CA . ARG C 1 43 ? 70.170 45.942 5.317 1.00 9.21 43 ARG C CA 1
ATOM 7666 C C . ARG C 1 43 ? 69.999 44.532 5.903 1.00 10.59 43 ARG C C 1
ATOM 7667 O O . ARG C 1 43 ? 70.489 44.259 6.999 1.00 6.44 43 ARG C O 1
ATOM 7675 N N . MET C 1 44 ? 69.304 43.659 5.174 1.00 4.97 44 MET C N 1
ATOM 7676 C CA . MET C 1 44 ? 69.120 42.233 5.543 1.00 4.61 44 MET C CA 1
ATOM 7677 C C . MET C 1 44 ? 69.994 41.573 4.505 1.00 11.75 44 MET C C 1
ATOM 7678 O O . MET C 1 44 ? 69.628 41.445 3.332 1.00 9.86 44 MET C O 1
ATOM 7683 N N . HIS C 1 45 ? 71.194 41.225 4.939 1.00 10.07 45 HIS C N 1
ATOM 7684 C CA . HIS C 1 45 ? 72.116 40.683 3.976 1.00 12.33 45 HIS C CA 1
ATOM 7685 C C . HIS C 1 45 ? 73.192 39.771 4.575 1.00 14.43 45 HIS C C 1
ATOM 7686 O O . HIS C 1 45 ? 73.934 40.110 5.507 1.00 8.85 45 HIS C O 1
ATOM 7693 N N . LYS C 1 46 ? 73.248 38.574 4.008 1.00 7.53 46 LYS C N 1
ATOM 7694 C CA . LYS C 1 46 ? 74.195 37.579 4.520 1.00 9.30 46 LYS C CA 1
ATOM 7695 C C . LYS C 1 46 ? 75.466 37.498 3.732 1.00 8.56 46 LYS C C 1
ATOM 7696 O O . LYS C 1 46 ? 75.505 37.983 2.625 1.00 8.84 46 LYS C O 1
ATOM 7702 N N . THR C 1 47 ? 76.494 36.856 4.274 1.00 8.06 47 THR C N 1
ATOM 7703 C CA . THR C 1 47 ? 77.709 36.661 3.511 1.00 6.62 47 THR C CA 1
ATOM 7704 C C . THR C 1 47 ? 78.434 35.420 4.014 1.00 9.90 47 THR C C 1
ATOM 7705 O O . THR C 1 47 ? 78.278 34.978 5.147 1.00 8.87 47 THR C O 1
ATOM 7709 N N . ASN C 1 48 ? 79.202 34.810 3.128 1.00 9.17 48 ASN C N 1
ATOM 7710 C CA . ASN C 1 48 ? 79.881 33.618 3.616 1.00 9.90 48 ASN C CA 1
ATOM 7711 C C . ASN C 1 48 ? 81.104 33.965 4.474 1.00 12.26 48 ASN C C 1
ATOM 7712 O O . ASN C 1 48 ? 81.946 34.737 4.035 1.00 11.65 48 ASN C O 1
ATOM 7717 N N . PHE C 1 49 ? 81.272 33.371 5.652 1.00 9.55 49 PHE C N 1
ATOM 7718 C CA . PHE C 1 49 ? 82.445 33.679 6.451 1.00 12.78 49 PHE C CA 1
ATOM 7719 C C . PHE C 1 49 ? 82.746 32.360 7.116 1.00 10.35 49 PHE C C 1
ATOM 7720 O O . PHE C 1 49 ? 81.877 31.727 7.732 1.00 13.69 49 PHE C O 1
ATOM 7728 N N . ALA C 1 50 ? 84.003 31.970 6.972 1.00 31.03 50 ALA C N 1
ATOM 7729 C CA . ALA C 1 50 ? 84.455 30.727 7.610 1.00 41.12 50 ALA C CA 1
ATOM 7730 C C . ALA C 1 50 ? 83.555 29.574 7.182 1.00 38.51 50 ALA C C 1
ATOM 7731 O O . ALA C 1 50 ? 83.121 28.754 8.021 1.00 37.53 50 ALA C O 1
ATOM 7733 N N . GLY C 1 51 ? 83.236 29.592 5.889 1.00 22.82 51 GLY C N 1
ATOM 7734 C CA . GLY C 1 51 ? 82.359 28.556 5.372 1.00 23.92 51 GLY C CA 1
ATOM 7735 C C . GLY C 1 51 ? 80.946 28.515 5.945 1.00 29.80 51 GLY C C 1
ATOM 7736 O O . GLY C 1 51 ? 80.281 27.479 5.906 1.00 28.53 51 GLY C O 1
ATOM 7737 N N . ILE C 1 52 ? 80.459 29.634 6.463 1.00 20.97 52 ILE C N 1
ATOM 7738 C CA . ILE C 1 52 ? 79.075 29.629 6.909 1.00 19.16 52 ILE C CA 1
ATOM 7739 C C . ILE C 1 52 ? 78.549 30.988 6.467 1.00 10.97 52 ILE C C 1
ATOM 7740 O O . ILE C 1 52 ? 79.330 31.919 6.266 1.00 15.26 52 ILE C O 1
ATOM 7745 N N . ASN C 1 53 ? 77.244 31.113 6.289 1.00 9.98 53 ASN C N 1
ATOM 7746 C CA . ASN C 1 53 ? 76.674 32.414 5.907 1.00 5.50 53 ASN C CA 1
ATOM 7747 C C . ASN C 1 53 ? 76.310 33.077 7.233 1.00 15.94 53 ASN C C 1
ATOM 7748 O O . ASN C 1 53 ? 75.587 32.484 8.047 1.00 17.01 53 ASN C O 1
ATOM 7753 N N . VAL C 1 54 ? 76.839 34.265 7.486 1.00 10.09 54 VAL C N 1
ATOM 7754 C CA . VAL C 1 54 ? 76.507 34.988 8.727 1.00 11.25 54 VAL C CA 1
ATOM 7755 C C . VAL C 1 54 ? 75.794 36.247 8.229 1.00 18.49 54 VAL C C 1
ATOM 7756 O O . VAL C 1 54 ? 75.847 36.586 7.025 1.00 9.90 54 VAL C O 1
ATOM 7760 N N . GLU C 1 55 ? 75.109 36.909 9.150 1.00 9.66 55 GLU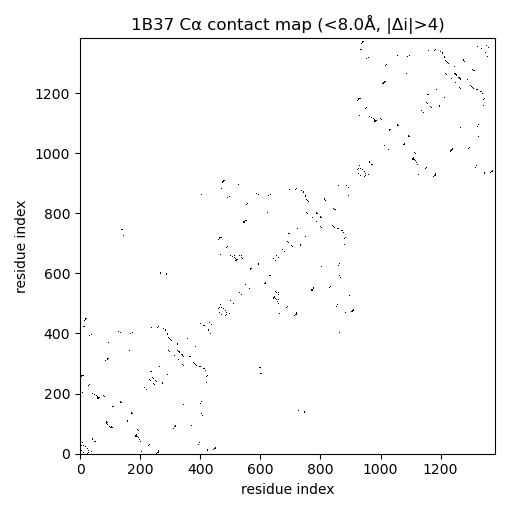 C N 1
ATOM 7761 C CA . GLU C 1 55 ? 74.393 38.145 8.821 1.00 6.48 55 GLU C CA 1
ATOM 7762 C C . GLU C 1 55 ? 75.298 39.377 8.984 1.00 11.32 55 GLU C C 1
ATOM 7763 O O . GLU C 1 55 ? 75.807 39.661 10.074 1.00 9.79 55 GLU C O 1
ATOM 7769 N N . LEU C 1 56 ? 75.468 40.156 7.920 1.00 6.66 56 LEU C N 1
ATOM 7770 C CA . LEU C 1 56 ? 76.251 41.391 8.047 1.00 5.56 56 LEU C CA 1
ATOM 7771 C C . LEU C 1 56 ? 75.347 42.463 8.624 1.00 8.33 56 LEU C C 1
ATOM 7772 O O . LEU C 1 56 ? 75.862 43.449 9.160 1.00 7.90 56 LEU C O 1
ATOM 7777 N N . GLY C 1 57 ? 74.033 42.292 8.515 1.00 5.34 57 GLY C N 1
ATOM 7778 C CA . GLY C 1 57 ? 73.118 43.345 9.013 1.00 4.36 57 GLY C CA 1
ATOM 7779 C C . GLY C 1 57 ? 72.105 42.775 9.996 1.00 9.47 57 GLY C C 1
ATOM 7780 O O . GLY C 1 57 ? 72.493 42.195 10.966 1.00 6.46 57 GLY C O 1
ATOM 7781 N N . ALA C 1 58 ? 70.804 42.929 9.808 1.00 3.48 58 ALA C N 1
ATOM 7782 C CA . ALA C 1 58 ? 69.869 42.452 10.814 1.00 4.80 58 ALA C CA 1
ATOM 7783 C C . ALA C 1 58 ? 70.072 40.976 11.105 1.00 9.49 58 ALA C C 1
ATOM 7784 O O . ALA C 1 58 ? 70.366 40.277 10.164 1.00 5.10 58 ALA C O 1
ATOM 7786 N N . ASN C 1 59 ? 69.819 40.492 12.322 1.00 5.51 59 ASN C N 1
ATOM 7787 C CA . ASN C 1 59 ? 70.013 39.065 12.597 1.00 3.50 59 ASN C CA 1
ATOM 7788 C C . ASN C 1 59 ? 68.914 38.544 13.508 1.00 6.65 59 ASN C C 1
ATOM 7789 O O . ASN C 1 59 ? 68.792 37.329 13.644 1.00 11.52 59 ASN C O 1
ATOM 7794 N N . TRP C 1 60 ? 68.171 39.437 14.172 1.00 6.64 60 TRP C N 1
ATOM 7795 C CA . TRP C 1 60 ? 67.101 39.003 15.064 1.00 6.53 60 TRP C CA 1
ATOM 7796 C C . TRP C 1 60 ? 65.723 39.469 14.631 1.00 9.99 60 TRP C C 1
ATOM 7797 O O . TRP C 1 60 ? 65.588 40.539 14.038 1.00 7.38 60 TRP C O 1
ATOM 7808 N N . VAL C 1 61 ? 64.714 38.685 14.999 1.00 3.04 61 VAL C N 1
ATOM 7809 C CA . VAL C 1 61 ? 63.344 39.097 14.869 1.00 5.04 61 VAL C CA 1
ATOM 7810 C C . VAL C 1 61 ? 63.181 39.582 16.329 1.00 10.37 61 VAL C C 1
ATOM 7811 O O . VAL C 1 61 ? 63.253 38.784 17.275 1.00 7.34 61 VAL C O 1
ATOM 7815 N N . GLU C 1 62 ? 63.010 40.892 16.520 1.00 5.02 62 GLU C N 1
ATOM 7816 C CA . GLU C 1 62 ? 62.883 41.491 17.848 1.00 10.95 62 GLU C CA 1
ATOM 7817 C C . GLU C 1 62 ? 61.446 41.818 18.223 1.00 15.63 62 GLU C C 1
ATOM 7818 O O . GLU C 1 62 ? 60.775 42.509 17.467 1.00 6.31 62 GLU C O 1
ATOM 7824 N N . GLY C 1 63 ? 60.999 41.348 19.377 1.00 6.40 63 GLY C N 1
ATOM 7825 C CA . GLY C 1 63 ? 59.641 41.557 19.842 1.00 4.26 63 GLY C CA 1
ATOM 7826 C C . GLY C 1 63 ? 58.793 40.359 19.446 1.00 11.38 63 GLY C C 1
ATOM 7827 O O . GLY C 1 63 ? 58.180 40.366 18.396 1.00 12.86 63 GLY C O 1
ATOM 7828 N N . VAL C 1 64 ? 58.724 39.346 20.304 1.00 12.25 64 VAL C N 1
ATOM 7829 C CA . VAL C 1 64 ? 57.951 38.141 20.030 1.00 8.81 64 VAL C CA 1
ATOM 7830 C C . VAL C 1 64 ? 57.413 37.680 21.377 1.00 8.05 64 VAL C C 1
ATOM 7831 O O . VAL C 1 64 ? 58.009 37.939 22.427 1.00 10.95 64 VAL C O 1
ATOM 7835 N N . ASN C 1 65 ? 56.264 36.958 21.344 1.00 7.19 65 ASN C N 1
ATOM 7836 C CA . ASN C 1 65 ? 55.592 36.399 22.506 1.00 5.57 65 ASN C CA 1
ATOM 7837 C C . ASN C 1 65 ? 54.770 37.411 23.260 1.00 19.03 65 ASN C C 1
ATOM 7838 O O . ASN C 1 65 ? 54.305 37.139 24.339 1.00 17.21 65 ASN C O 1
ATOM 7843 N N . GLY C 1 66 ? 54.609 38.608 22.705 1.00 13.42 66 GLY C N 1
ATOM 7844 C CA . GLY C 1 66 ? 53.827 39.609 23.408 1.00 10.38 66 GLY C CA 1
ATOM 7845 C C . GLY C 1 66 ? 52.354 39.618 23.028 1.00 21.02 66 GLY C C 1
ATOM 7846 O O . GLY C 1 66 ? 51.839 38.665 22.443 1.00 18.61 66 GLY C O 1
ATOM 7847 N N . GLY C 1 67 ? 51.695 40.723 23.377 1.00 16.47 67 GLY C N 1
ATOM 7848 C CA . GLY C 1 67 ? 50.268 40.917 23.141 1.00 15.08 67 GLY C CA 1
ATOM 7849 C C . GLY C 1 67 ? 49.830 41.057 21.697 1.00 21.34 67 GLY C C 1
ATOM 7850 O O . GLY C 1 67 ? 48.691 40.760 21.404 1.00 18.80 67 GLY C O 1
ATOM 7851 N N . LYS C 1 68 ? 50.700 41.478 20.791 1.00 11.22 68 LYS C N 1
ATOM 7852 C CA . LYS C 1 68 ? 50.277 41.568 19.410 1.00 6.67 68 LYS C CA 1
ATOM 7853 C C . LYS C 1 68 ? 51.358 40.753 18.702 1.00 12.07 68 LYS C C 1
ATOM 7854 O O . LYS C 1 68 ? 52.473 40.638 19.224 1.00 12.46 68 LYS C O 1
ATOM 7860 N N . MET C 1 69 ? 51.041 40.237 17.520 1.00 7.55 69 MET C N 1
ATOM 7861 C CA . MET C 1 69 ? 51.996 39.430 16.764 1.00 6.53 69 MET C CA 1
ATOM 7862 C C . MET C 1 69 ? 52.923 40.280 15.908 1.00 20.35 69 MET C C 1
ATOM 7863 O O . MET C 1 69 ? 52.424 41.089 15.161 1.00 15.55 69 MET C O 1
ATOM 7868 N N . ASN C 1 70 ? 54.236 40.120 15.979 1.00 12.18 70 ASN C N 1
ATOM 7869 C CA . ASN C 1 70 ? 55.144 40.910 15.151 1.00 8.65 70 ASN C CA 1
ATOM 7870 C C . ASN C 1 70 ? 54.950 40.289 13.771 1.00 9.31 70 ASN C C 1
ATOM 7871 O O . ASN C 1 70 ? 55.077 39.087 13.565 1.00 12.80 70 ASN C O 1
ATOM 7876 N N . PRO C 1 71 ? 54.613 41.108 12.793 1.00 10.37 71 PRO C N 1
ATOM 7877 C CA . PRO C 1 71 ? 54.291 40.581 11.478 1.00 6.15 71 PRO C CA 1
ATOM 7878 C C . PRO C 1 71 ? 55.430 39.807 10.849 1.00 16.29 71 PRO C C 1
ATOM 7879 O O . PRO C 1 71 ? 55.238 38.998 9.947 1.00 13.16 71 PRO C O 1
ATOM 7883 N N . ILE C 1 72 ? 56.658 40.067 11.262 1.00 7.74 72 ILE C N 1
ATOM 7884 C CA . ILE C 1 72 ? 57.720 39.281 10.607 1.00 4.96 72 ILE C CA 1
ATOM 7885 C C . ILE C 1 72 ? 57.832 37.842 11.162 1.00 11.74 72 ILE C C 1
ATOM 7886 O O . ILE C 1 72 ? 58.347 36.890 10.523 1.00 11.10 72 ILE C O 1
ATOM 7891 N N . TRP C 1 73 ? 57.371 37.713 12.404 1.00 5.04 73 TRP C N 1
ATOM 7892 C CA . TRP C 1 73 ? 57.538 36.433 13.082 1.00 6.18 73 TRP C CA 1
ATOM 7893 C C . TRP C 1 73 ? 56.951 35.213 12.368 1.00 15.04 73 TRP C C 1
ATOM 7894 O O . TRP C 1 73 ? 57.619 34.202 12.107 1.00 12.98 73 TRP C O 1
ATOM 7905 N N . PRO C 1 74 ? 55.692 35.338 11.971 1.00 15.67 74 PRO C N 1
ATOM 7906 C CA . PRO C 1 74 ? 55.096 34.195 11.294 1.00 11.83 74 PRO C CA 1
ATOM 7907 C C . PRO C 1 74 ? 55.823 33.896 10.005 1.00 12.02 74 PRO C C 1
ATOM 7908 O O . PRO C 1 74 ? 55.910 32.729 9.593 1.00 13.79 74 PRO C O 1
ATOM 7912 N N . ILE C 1 75 ? 56.340 34.932 9.356 1.00 4.69 75 ILE C N 1
ATOM 7913 C CA . ILE C 1 75 ? 56.984 34.619 8.078 1.00 6.84 75 ILE C CA 1
ATOM 7914 C C . ILE C 1 75 ? 58.230 33.790 8.404 1.00 18.85 75 ILE C C 1
ATOM 7915 O O . ILE C 1 75 ? 58.543 32.776 7.772 1.00 10.91 75 ILE C O 1
ATOM 7920 N N . VAL C 1 76 ? 58.939 34.244 9.426 1.00 12.71 76 VAL C N 1
ATOM 7921 C CA . VAL C 1 76 ? 60.161 33.526 9.770 1.00 9.23 76 VAL C CA 1
ATOM 7922 C C . VAL C 1 76 ? 59.980 32.132 10.363 1.00 14.32 76 VAL C C 1
ATOM 7923 O O . VAL C 1 76 ? 60.601 31.144 9.918 1.00 12.03 76 VAL C O 1
ATOM 7927 N N . ASN C 1 77 ? 59.105 32.100 11.361 1.00 8.27 77 ASN C N 1
ATOM 7928 C CA . ASN C 1 77 ? 58.883 30.895 12.106 1.00 11.00 77 ASN C CA 1
ATOM 7929 C C . ASN C 1 77 ? 57.938 29.896 11.565 1.00 22.73 77 ASN C C 1
ATOM 7930 O O . ASN C 1 77 ? 57.998 28.747 11.973 1.00 17.76 77 ASN C O 1
ATOM 7935 N N . SER C 1 78 ? 57.084 30.345 10.664 1.00 16.36 78 SER C N 1
ATOM 7936 C CA . SER C 1 78 ? 56.101 29.427 10.096 1.00 16.47 78 SER C CA 1
ATOM 7937 C C . SER C 1 78 ? 56.114 29.315 8.583 1.00 26.01 78 SER C C 1
ATOM 7938 O O . SER C 1 78 ? 56.196 28.217 8.041 1.00 22.76 78 SER C O 1
ATOM 7941 N N . THR C 1 79 ? 56.052 30.424 7.871 1.00 11.48 79 THR C N 1
ATOM 7942 C CA . THR C 1 79 ? 56.058 30.256 6.430 1.00 11.51 79 THR C CA 1
ATOM 7943 C C . THR C 1 79 ? 57.373 29.736 5.942 1.00 20.53 79 THR C C 1
ATOM 7944 O O . THR C 1 79 ? 57.415 28.777 5.198 1.00 16.70 79 THR C O 1
ATOM 7948 N N . LEU C 1 80 ? 58.469 30.376 6.302 1.00 11.72 80 LEU C N 1
ATOM 7949 C CA . LEU C 1 80 ? 59.735 29.896 5.766 1.00 9.63 80 LEU C CA 1
ATOM 7950 C C . LEU C 1 80 ? 60.404 28.905 6.679 1.00 11.70 80 LEU C C 1
ATOM 7951 O O . LEU C 1 80 ? 61.275 28.201 6.203 1.00 13.37 80 LEU C O 1
ATOM 7956 N N . LYS C 1 81 ? 60.042 28.907 7.964 1.00 9.18 81 LYS C N 1
ATOM 7957 C CA . LYS C 1 81 ? 60.691 28.027 8.935 1.00 8.90 81 LYS C CA 1
ATOM 7958 C C . LYS C 1 81 ? 62.195 28.249 8.933 1.00 18.47 81 LYS C C 1
ATOM 7959 O O . LYS C 1 81 ? 62.966 27.306 8.821 1.00 10.07 81 LYS C O 1
ATOM 7965 N N . LEU C 1 82 ? 62.669 29.488 9.015 1.00 12.74 82 LEU C N 1
ATOM 7966 C CA . LEU C 1 82 ? 64.116 29.646 9.038 1.00 8.94 82 LEU C CA 1
ATOM 7967 C C . LEU C 1 82 ? 64.567 29.205 10.428 1.00 12.36 82 LEU C C 1
ATOM 7968 O O . LEU C 1 82 ? 63.903 29.457 11.459 1.00 8.71 82 LEU C O 1
ATOM 7973 N N . ARG C 1 83 ? 65.725 28.565 10.482 1.00 10.37 83 ARG C N 1
ATOM 7974 C CA . ARG C 1 83 ? 66.278 28.096 11.770 1.00 10.37 83 ARG C CA 1
ATOM 7975 C C . ARG C 1 83 ? 66.588 29.286 12.691 1.00 11.35 83 ARG C C 1
ATOM 7976 O O . ARG C 1 83 ? 67.235 30.243 12.266 1.00 9.68 83 ARG C O 1
ATOM 7984 N N . ASN C 1 84 ? 66.136 29.220 13.944 1.00 7.45 84 ASN C N 1
ATOM 7985 C CA . ASN C 1 84 ? 66.328 30.325 14.864 1.00 7.41 84 ASN C CA 1
ATOM 7986 C C . ASN C 1 84 ? 66.387 29.920 16.323 1.00 13.02 84 ASN C C 1
ATOM 7987 O O . ASN C 1 84 ? 66.027 28.794 16.687 1.00 9.88 84 ASN C O 1
ATOM 7992 N N . PHE C 1 85 ? 66.869 30.843 17.156 1.00 5.82 85 PHE C N 1
ATOM 7993 C CA . PHE C 1 85 ? 67.107 30.550 18.565 1.00 7.93 85 PHE C CA 1
ATOM 7994 C C . PHE C 1 85 ? 66.741 31.739 19.422 1.00 8.20 85 PHE C C 1
ATOM 7995 O O . PHE C 1 85 ? 67.169 32.852 19.124 1.00 9.01 85 PHE C O 1
ATOM 8003 N N . ARG C 1 86 ? 65.993 31.517 20.504 1.00 8.42 86 ARG C N 1
ATOM 8004 C CA . ARG C 1 86 ? 65.653 32.616 21.390 1.00 7.82 86 ARG C CA 1
ATOM 8005 C C . ARG C 1 86 ? 66.926 33.048 22.130 1.00 14.45 86 ARG C C 1
ATOM 8006 O O . ARG C 1 86 ? 67.652 32.222 22.635 1.00 10.04 86 ARG C O 1
ATOM 8014 N N . SER C 1 87 ? 67.232 34.326 22.254 1.00 7.09 87 SER C N 1
ATOM 8015 C CA . SER C 1 87 ? 68.453 34.735 22.955 1.00 3.89 87 SER C CA 1
ATOM 8016 C C . SER C 1 87 ? 68.077 34.857 24.413 1.00 14.60 87 SER C C 1
ATOM 8017 O O . SER C 1 87 ? 67.048 35.426 24.734 1.00 12.79 87 SER C O 1
ATOM 8020 N N . ASP C 1 88 ? 68.884 34.305 25.311 1.00 10.48 88 ASP C N 1
ATOM 8021 C CA . ASP C 1 88 ? 68.587 34.396 26.741 1.00 11.57 88 ASP C CA 1
ATOM 8022 C C . ASP C 1 88 ? 69.698 35.216 27.383 1.00 9.04 88 ASP C C 1
ATOM 8023 O O . ASP C 1 88 ? 70.830 34.781 27.352 1.00 8.65 88 ASP C O 1
ATOM 8028 N N . PHE C 1 89 ? 69.388 36.366 27.955 1.00 9.15 89 PHE C N 1
ATOM 8029 C CA . PHE C 1 89 ? 70.358 37.238 28.604 1.00 10.05 89 PHE C CA 1
ATOM 8030 C C . PHE C 1 89 ? 70.418 37.107 30.127 1.00 17.48 89 PHE C C 1
ATOM 8031 O O . PHE C 1 89 ? 71.128 37.841 30.799 1.00 15.93 89 PHE C O 1
ATOM 8039 N N . ASP C 1 90 ? 69.694 36.146 30.670 1.00 11.27 90 ASP C N 1
ATOM 8040 C CA . ASP C 1 90 ? 69.627 35.940 32.110 1.00 13.42 90 ASP C CA 1
ATOM 8041 C C . ASP C 1 90 ? 70.917 35.559 32.810 1.00 19.12 90 ASP C C 1
ATOM 8042 O O . ASP C 1 90 ? 70.964 35.644 34.036 1.00 13.56 90 ASP C O 1
ATOM 8047 N N . TYR C 1 91 ? 71.924 35.109 32.072 1.00 8.59 91 TYR C N 1
ATOM 8048 C CA . TYR C 1 91 ? 73.177 34.698 32.700 1.00 7.89 91 TYR C CA 1
ATOM 8049 C C . TYR C 1 91 ? 74.308 35.686 32.648 1.00 11.76 91 TYR C C 1
ATOM 8050 O O . TYR C 1 91 ? 75.449 35.348 33.000 1.00 10.45 91 TYR C O 1
ATOM 8059 N N . LEU C 1 92 ? 74.002 36.897 32.194 1.00 8.33 92 LEU C N 1
ATOM 8060 C CA . LEU C 1 92 ? 75.079 37.876 32.098 1.00 8.61 92 LEU C CA 1
ATOM 8061 C C . LEU C 1 92 ? 75.888 38.113 33.355 1.00 10.39 92 LEU C C 1
ATOM 8062 O O . LEU C 1 92 ? 77.088 38.370 33.284 1.00 11.95 92 LEU C O 1
ATOM 8067 N N . ALA C 1 93 ? 75.272 38.077 34.529 1.00 8.18 93 ALA C N 1
ATOM 8068 C CA . ALA C 1 93 ? 76.046 38.336 35.740 1.00 3.80 93 ALA C CA 1
ATOM 8069 C C . ALA C 1 93 ? 77.165 37.357 35.899 1.00 11.78 93 ALA C C 1
ATOM 8070 O O . ALA C 1 93 ? 78.074 37.661 36.660 1.00 9.92 93 ALA C O 1
ATOM 8072 N N . GLN C 1 94 ? 77.083 36.193 35.246 1.00 6.48 94 GLN C N 1
ATOM 8073 C CA . GLN C 1 94 ? 78.167 35.198 35.354 1.00 10.92 94 GLN C CA 1
ATOM 8074 C C . GLN C 1 94 ? 79.226 35.388 34.271 1.00 15.80 94 GLN C C 1
ATOM 8075 O O . GLN C 1 94 ? 80.201 34.634 34.195 1.00 7.80 94 GLN C O 1
ATOM 8081 N N . ASN C 1 95 ? 79.030 36.371 33.399 1.00 7.28 95 ASN C N 1
ATOM 8082 C CA . ASN C 1 95 ? 79.941 36.522 32.261 1.00 3.38 95 ASN C CA 1
ATOM 8083 C C . ASN C 1 95 ? 80.478 37.903 31.980 1.00 7.69 95 ASN C C 1
ATOM 8084 O O . ASN C 1 95 ? 80.486 38.325 30.828 1.00 7.93 95 ASN C O 1
ATOM 8089 N N . VAL C 1 96 ? 80.883 38.617 33.024 1.00 5.15 96 VAL C N 1
ATOM 8090 C CA . VAL C 1 96 ? 81.425 39.951 32.823 1.00 1.55 96 VAL C CA 1
ATOM 8091 C C . VAL C 1 96 ? 82.916 39.848 33.145 1.00 8.88 96 VAL C C 1
ATOM 8092 O O . VAL C 1 96 ? 83.336 39.545 34.255 1.00 9.23 96 VAL C O 1
ATOM 8096 N N . TYR C 1 97 ? 83.734 40.086 32.138 1.00 6.48 97 TYR C N 1
ATOM 8097 C CA . TYR C 1 97 ? 85.173 39.960 32.304 1.00 6.12 97 TYR C CA 1
ATOM 8098 C C . TYR C 1 97 ? 85.848 41.253 32.709 1.00 15.43 97 TYR C C 1
ATOM 8099 O O . TYR C 1 97 ? 85.565 42.332 32.173 1.00 9.05 97 TYR C O 1
ATOM 8108 N N . LYS C 1 98 ? 86.784 41.135 33.655 1.00 10.17 98 LYS C N 1
ATOM 8109 C CA . LYS C 1 98 ? 87.553 42.289 34.119 1.00 7.20 98 LYS C CA 1
ATOM 8110 C C . LYS C 1 98 ? 88.548 42.705 33.014 1.00 6.79 98 LYS C C 1
ATOM 8111 O O . LYS C 1 98 ? 89.016 41.881 32.214 1.00 5.56 98 LYS C O 1
ATOM 8117 N N . GLU C 1 99 ? 88.942 43.969 33.020 1.00 12.73 99 GLU C N 1
ATOM 8118 C CA . GLU C 1 99 ? 89.860 44.473 32.014 1.00 8.57 99 GLU C CA 1
ATOM 8119 C C . GLU C 1 99 ? 91.106 43.612 31.921 1.00 14.49 99 GLU C C 1
ATOM 8120 O O . GLU C 1 99 ? 91.640 43.370 30.851 1.00 9.79 99 GLU C O 1
ATOM 8126 N N . ASP C 1 100 ? 91.568 43.144 33.065 1.00 11.00 100 ASP C N 1
ATOM 8127 C CA . ASP C 1 100 ? 92.731 42.277 33.090 1.00 12.32 100 ASP C CA 1
ATOM 8128 C C . ASP C 1 100 ? 92.523 40.771 33.256 1.00 20.42 100 ASP C C 1
ATOM 8129 O O . ASP C 1 100 ? 93.475 40.017 33.506 1.00 18.45 100 ASP C O 1
ATOM 8134 N N . GLY C 1 101 ? 91.313 40.283 33.057 1.00 16.63 101 GLY C N 1
ATOM 8135 C CA . GLY C 1 101 ? 91.214 38.835 33.154 1.00 14.36 101 GLY C CA 1
ATOM 8136 C C . GLY C 1 101 ? 90.345 38.285 34.251 1.00 12.38 101 GLY C C 1
ATOM 8137 O O . GLY C 1 101 ? 90.382 38.758 35.389 1.00 9.20 101 GLY C O 1
ATOM 8138 N N . GLY C 1 102 ? 89.601 37.262 33.843 1.00 8.42 102 GLY C N 1
ATOM 8139 C CA . GLY C 1 102 ? 88.636 36.556 34.674 1.00 10.86 102 GLY C CA 1
ATOM 8140 C C . GLY C 1 102 ? 87.347 37.352 34.834 1.00 10.73 102 GLY C C 1
ATOM 8141 O O . GLY C 1 102 ? 87.302 38.565 34.548 1.00 10.09 102 GLY C O 1
ATOM 8142 N N . VAL C 1 103 ? 86.302 36.637 35.243 1.00 10.60 103 VAL C N 1
ATOM 8143 C CA . VAL C 1 103 ? 85.008 37.268 35.424 1.00 11.73 103 VAL C CA 1
ATOM 8144 C C . VAL C 1 103 ? 84.915 37.854 36.824 1.00 20.00 103 VAL C C 1
ATOM 8145 O O . VAL C 1 103 ? 85.647 37.475 37.716 1.00 12.23 103 VAL C O 1
ATOM 8149 N N . TYR C 1 104 ? 84.050 38.833 37.009 1.00 8.23 104 TYR C N 1
ATOM 8150 C CA . TYR C 1 104 ? 83.822 39.422 38.301 1.00 7.65 104 TYR C CA 1
ATOM 8151 C C . TYR C 1 104 ? 82.870 38.416 38.987 1.00 10.55 104 TYR C C 1
ATOM 8152 O O . TYR C 1 104 ? 82.220 37.545 38.364 1.00 6.97 104 TYR C O 1
ATOM 8161 N N . ASP C 1 105 ? 82.736 38.597 40.298 1.00 10.28 105 ASP C N 1
ATOM 8162 C CA . ASP C 1 105 ? 81.800 37.792 41.101 1.00 14.51 105 ASP C CA 1
ATOM 8163 C C . ASP C 1 105 ? 80.373 38.060 40.626 1.00 10.74 105 ASP C C 1
ATOM 8164 O O . ASP C 1 105 ? 79.862 39.202 40.519 1.00 9.84 105 ASP C O 1
ATOM 8169 N N . GLU C 1 106 ? 79.708 36.924 40.442 1.00 7.59 106 GLU C N 1
ATOM 8170 C CA . GLU C 1 106 ? 78.336 36.907 39.989 1.00 7.28 106 GLU C CA 1
ATOM 8171 C C . GLU C 1 106 ? 77.424 37.721 40.864 1.00 15.21 106 GLU C C 1
ATOM 8172 O O . GLU C 1 106 ? 76.618 38.497 40.359 1.00 12.39 106 GLU C O 1
ATOM 8178 N N . ASP C 1 107 ? 77.546 37.567 42.179 1.00 9.81 107 ASP C N 1
ATOM 8179 C CA . ASP C 1 107 ? 76.630 38.308 43.013 1.00 10.07 107 ASP C CA 1
ATOM 8180 C C . ASP C 1 107 ? 76.819 39.778 42.894 1.00 11.90 107 ASP C C 1
ATOM 8181 O O . ASP C 1 107 ? 75.884 40.555 42.956 1.00 13.20 107 ASP C O 1
ATOM 8186 N N . TYR C 1 108 ? 78.070 40.157 42.745 1.00 6.94 108 TYR C N 1
ATOM 8187 C CA . TYR C 1 108 ? 78.350 41.575 42.648 1.00 8.37 108 TYR C CA 1
ATOM 8188 C C . TYR C 1 108 ? 77.736 42.113 41.384 1.00 14.56 108 TYR C C 1
ATOM 8189 O O . TYR C 1 108 ? 77.028 43.113 41.378 1.00 10.91 108 TYR C O 1
ATOM 8198 N N . VAL C 1 109 ? 78.006 41.412 40.290 1.00 13.33 109 VAL C N 1
ATOM 8199 C CA . VAL C 1 109 ? 77.444 41.872 39.021 1.00 12.37 109 VAL C CA 1
ATOM 8200 C C . VAL C 1 109 ? 75.913 41.920 39.003 1.00 13.04 109 VAL C C 1
ATOM 8201 O O . VAL C 1 109 ? 75.321 42.913 38.549 1.00 12.37 109 VAL C O 1
ATOM 8205 N N . GLN C 1 110 ? 75.258 40.877 39.500 1.00 7.59 110 GLN C N 1
ATOM 8206 C CA . GLN C 1 110 ? 73.789 40.887 39.520 1.00 5.36 110 GLN C CA 1
ATOM 8207 C C . GLN C 1 110 ? 73.260 42.112 40.264 1.00 9.06 110 GLN C C 1
ATOM 8208 O O . GLN C 1 110 ? 72.254 42.722 39.892 1.00 10.24 110 GLN C O 1
ATOM 8214 N N . LYS C 1 111 ? 73.962 42.513 41.318 1.00 7.29 111 LYS C N 1
ATOM 8215 C CA . LYS C 1 111 ? 73.481 43.694 42.038 1.00 13.97 111 LYS C CA 1
ATOM 8216 C C . LYS C 1 111 ? 73.538 44.934 41.161 1.00 17.78 111 LYS C C 1
ATOM 8217 O O . LYS C 1 111 ? 72.607 45.752 41.181 1.00 8.85 111 LYS C O 1
ATOM 8223 N N . ARG C 1 112 ? 74.634 45.054 40.400 1.00 9.61 112 ARG C N 1
ATOM 8224 C CA . ARG C 1 112 ? 74.816 46.217 39.517 1.00 9.65 112 ARG C CA 1
ATOM 8225 C C . ARG C 1 112 ? 73.754 46.177 38.424 1.00 9.28 112 ARG C C 1
ATOM 8226 O O . ARG C 1 112 ? 73.210 47.198 38.035 1.00 9.85 112 ARG C O 1
ATOM 8234 N N . ILE C 1 113 ? 73.426 44.992 37.928 1.00 7.20 113 ILE C N 1
ATOM 8235 C CA . ILE C 1 113 ? 72.403 44.883 36.904 1.00 7.22 113 ILE C CA 1
ATOM 8236 C C . ILE C 1 113 ? 71.051 45.256 37.492 1.00 14.71 113 ILE C C 1
ATOM 8237 O O . ILE C 1 113 ? 70.276 46.013 36.911 1.00 13.26 113 ILE C O 1
ATOM 8242 N N . GLU C 1 114 ? 70.781 44.743 38.681 1.00 10.51 114 GLU C N 1
ATOM 8243 C CA . GLU C 1 114 ? 69.479 45.059 39.264 1.00 14.52 114 GLU C CA 1
ATOM 8244 C C . GLU C 1 114 ? 69.300 46.528 39.487 1.00 12.37 114 GLU C C 1
ATOM 8245 O O . GLU C 1 114 ? 68.236 47.131 39.302 1.00 13.23 114 GLU C O 1
ATOM 8251 N N . LEU C 1 115 ? 70.397 47.136 39.870 1.00 9.05 115 LEU C N 1
ATOM 8252 C CA . LEU C 1 115 ? 70.314 48.570 40.102 1.00 8.49 115 LEU C CA 1
ATOM 8253 C C . LEU C 1 115 ? 70.005 49.311 38.776 1.00 15.55 115 LEU C C 1
ATOM 8254 O O . LEU C 1 115 ? 69.192 50.243 38.714 1.00 10.37 115 LEU C O 1
ATOM 8259 N N . ALA C 1 116 ? 70.685 48.910 37.703 1.00 10.89 116 ALA C N 1
ATOM 8260 C CA . ALA C 1 116 ? 70.529 49.579 36.401 1.00 11.27 116 ALA C CA 1
ATOM 8261 C C . ALA C 1 116 ? 69.126 49.370 35.890 1.00 11.20 116 ALA C C 1
ATOM 8262 O O . ALA C 1 116 ? 68.522 50.266 35.274 1.00 9.98 116 ALA C O 1
ATOM 8264 N N . ASP C 1 117 ? 68.621 48.166 36.156 1.00 6.86 117 ASP C N 1
ATOM 8265 C CA . ASP C 1 117 ? 67.275 47.875 35.685 1.00 4.73 117 ASP C CA 1
ATOM 8266 C C . ASP C 1 117 ? 66.239 48.687 36.440 1.00 10.66 117 ASP C C 1
ATOM 8267 O O . ASP C 1 117 ? 65.273 49.168 35.867 1.00 14.02 117 ASP C O 1
ATOM 8272 N N . SER C 1 118 ? 66.402 48.825 37.744 1.00 5.04 118 SER C N 1
ATOM 8273 C CA . SER C 1 118 ? 65.395 49.586 38.485 1.00 9.04 118 SER C CA 1
ATOM 8274 C C . SER C 1 118 ? 65.447 51.055 38.069 1.00 12.50 118 SER C C 1
ATOM 8275 O O . SER C 1 118 ? 64.402 51.713 37.994 1.00 10.43 118 SER C O 1
ATOM 8278 N N . VAL C 1 119 ? 66.634 51.575 37.755 1.00 6.37 119 VAL C N 1
ATOM 8279 C CA . VAL C 1 119 ? 66.688 52.967 37.307 1.00 7.86 119 VAL C CA 1
ATOM 8280 C C . VAL C 1 119 ? 65.918 53.055 35.989 1.00 8.31 119 VAL C C 1
ATOM 8281 O O . VAL C 1 119 ? 65.125 53.961 35.753 1.00 11.89 119 VAL C O 1
ATOM 8285 N N . GLU C 1 120 ? 66.109 52.104 35.097 1.00 5.40 120 GLU C N 1
ATOM 8286 C CA . GLU C 1 120 ? 65.367 52.241 33.857 1.00 6.60 120 GLU C CA 1
ATOM 8287 C C . GLU C 1 120 ? 63.851 52.169 34.109 1.00 15.09 120 GLU C C 1
ATOM 8288 O O . GLU C 1 120 ? 63.046 52.836 33.439 1.00 10.33 120 GLU C O 1
ATOM 8294 N N . GLU C 1 121 ? 63.444 51.326 35.052 1.00 15.66 121 GLU C N 1
ATOM 8295 C CA . GLU C 1 121 ? 62.007 51.158 35.341 1.00 14.44 121 GLU C CA 1
ATOM 8296 C C . GLU C 1 121 ? 61.448 52.465 35.837 1.00 12.10 121 GLU C C 1
ATOM 8297 O O . GLU C 1 121 ? 60.338 52.854 35.521 1.00 10.52 121 GLU C O 1
ATOM 8303 N N . MET C 1 122 ? 62.234 53.170 36.633 1.00 9.55 122 MET C N 1
ATOM 8304 C CA . MET C 1 122 ? 61.734 54.452 37.093 1.00 8.41 122 MET C CA 1
ATOM 8305 C C . MET C 1 122 ? 61.692 55.404 35.907 1.00 13.38 122 MET C C 1
ATOM 8306 O O . MET C 1 122 ? 60.830 56.283 35.883 1.00 14.60 122 MET C O 1
ATOM 8311 N N . GLY C 1 123 ? 62.572 55.245 34.915 1.00 8.53 123 GLY C N 1
ATOM 8312 C CA . GLY C 1 123 ? 62.524 56.149 33.750 1.00 6.14 123 GLY C CA 1
ATOM 8313 C C . GLY C 1 123 ? 61.242 55.897 32.946 1.00 9.74 123 GLY C C 1
ATOM 8314 O O . GLY C 1 123 ? 60.606 56.811 32.385 1.00 5.88 123 GLY C O 1
ATOM 8315 N N . GLU C 1 124 ? 60.828 54.633 32.892 1.00 5.67 124 GLU C N 1
ATOM 8316 C CA . GLU C 1 124 ? 59.586 54.351 32.151 1.00 7.29 124 GLU C CA 1
ATOM 8317 C C . GLU C 1 124 ? 58.396 55.074 32.776 1.00 13.63 124 GLU C C 1
ATOM 8318 O O . GLU C 1 124 ? 57.513 55.612 32.114 1.00 14.84 124 GLU C O 1
ATOM 8324 N N . LYS C 1 125 ? 58.370 55.097 34.089 1.00 9.84 125 LYS C N 1
ATOM 8325 C CA . LYS C 1 125 ? 57.264 55.767 34.746 1.00 8.59 125 LYS C CA 1
ATOM 8326 C C . LYS C 1 125 ? 57.289 57.259 34.467 1.00 19.54 125 LYS C C 1
ATOM 8327 O O . LYS C 1 125 ? 56.257 57.870 34.240 1.00 11.70 125 LYS C O 1
ATOM 8333 N N . LEU C 1 126 ? 58.471 57.863 34.531 1.00 7.65 126 LEU C N 1
ATOM 8334 C CA . LEU C 1 126 ? 58.615 59.314 34.315 1.00 9.61 126 LEU C CA 1
ATOM 8335 C C . LEU C 1 126 ? 58.165 59.579 32.883 1.00 10.21 126 LEU C C 1
ATOM 8336 O O . LEU C 1 126 ? 57.403 60.502 32.557 1.00 7.16 126 LEU C O 1
ATOM 8341 N N . SER C 1 127 ? 58.678 58.722 32.004 1.00 9.71 127 SER C N 1
ATOM 8342 C CA . SER C 1 127 ? 58.360 58.888 30.592 1.00 5.48 127 SER C CA 1
ATOM 8343 C C . SER C 1 127 ? 56.857 58.971 30.314 1.00 9.82 127 SER C C 1
ATOM 8344 O O . SER C 1 127 ? 56.369 59.748 29.495 1.00 7.38 127 SER C O 1
ATOM 8347 N N . ALA C 1 128 ? 56.095 58.110 30.966 1.00 6.83 128 ALA C N 1
ATOM 8348 C CA . ALA C 1 128 ? 54.640 58.085 30.763 1.00 6.21 128 ALA C CA 1
ATOM 8349 C C . ALA C 1 128 ? 53.999 59.461 31.045 1.00 9.04 128 ALA C C 1
ATOM 8350 O O . ALA C 1 128 ? 52.935 59.783 30.500 1.00 10.17 128 ALA C O 1
ATOM 8352 N N . THR C 1 129 ? 54.591 60.232 31.949 1.00 8.39 129 THR C N 1
ATOM 8353 C CA . THR C 1 129 ? 53.981 61.499 32.315 1.00 5.37 129 THR C CA 1
ATOM 8354 C C . THR C 1 129 ? 54.427 62.669 31.501 1.00 17.97 129 THR C C 1
ATOM 8355 O O . THR C 1 129 ? 53.858 63.706 31.735 1.00 12.65 129 THR C O 1
ATOM 8359 N N . LEU C 1 130 ? 55.434 62.552 30.629 1.00 12.28 130 LEU C N 1
ATOM 8360 C CA . LEU C 1 130 ? 55.945 63.699 29.877 1.00 10.58 130 LEU C CA 1
ATOM 8361 C C . LEU C 1 130 ? 54.931 64.263 28.891 1.00 15.78 130 LEU C C 1
ATOM 8362 O O . LEU C 1 130 ? 54.175 63.525 28.302 1.00 7.23 130 LEU C O 1
ATOM 8367 N N . HIS C 1 131 ? 54.925 65.570 28.691 1.00 4.92 131 HIS C N 1
ATOM 8368 C CA . HIS C 1 131 ? 53.967 66.154 27.751 1.00 7.63 131 HIS C CA 1
ATOM 8369 C C . HIS C 1 131 ? 54.154 65.635 26.314 1.00 15.18 131 HIS C C 1
ATOM 8370 O O . HIS C 1 131 ? 55.260 65.449 25.809 1.00 9.99 131 HIS C O 1
ATOM 8377 N N . ALA C 1 132 ? 53.045 65.383 25.650 1.00 8.16 132 ALA C N 1
ATOM 8378 C CA . ALA C 1 132 ? 53.077 64.814 24.308 1.00 9.55 132 ALA C CA 1
ATOM 8379 C C . ALA C 1 132 ? 53.813 65.703 23.300 1.00 13.82 132 ALA C C 1
ATOM 8380 O O . ALA C 1 132 ? 54.293 65.287 22.241 1.00 11.05 132 ALA C O 1
ATOM 8382 N N . SER C 1 133 ? 53.953 66.980 23.614 1.00 5.43 133 SER C N 1
ATOM 8383 C CA . SER C 1 133 ? 54.655 67.780 22.628 1.00 6.96 133 SER C CA 1
ATOM 8384 C C . SER C 1 133 ? 56.139 67.474 22.646 1.00 14.98 133 SER C C 1
ATOM 8385 O O . SER C 1 133 ? 56.824 67.907 21.741 1.00 13.35 133 SER C O 1
ATOM 8388 N N . GLY C 1 134 ? 56.658 66.834 23.689 1.00 10.35 134 GLY C N 1
ATOM 8389 C CA . GLY C 1 134 ? 58.093 66.568 23.738 1.00 3.10 134 GLY C CA 1
ATOM 8390 C C . GLY C 1 134 ? 58.815 67.691 24.442 1.00 8.53 134 GLY C C 1
ATOM 8391 O O . GLY C 1 134 ? 60.009 67.659 24.668 1.00 9.91 134 GLY C O 1
ATOM 8392 N N . ARG C 1 135 ? 58.082 68.687 24.900 1.00 8.75 135 ARG C N 1
ATOM 8393 C CA . ARG C 1 135 ? 58.744 69.796 25.592 1.00 6.65 135 ARG C CA 1
ATOM 8394 C C . ARG C 1 135 ? 59.420 69.369 26.872 1.00 11.65 135 ARG C C 1
ATOM 8395 O O . ARG C 1 135 ? 60.260 70.083 27.385 1.00 17.19 135 ARG C O 1
ATOM 8403 N N . ASP C 1 136 ? 59.023 68.263 27.469 1.00 9.81 136 ASP C N 1
ATOM 8404 C CA . ASP C 1 136 ? 59.694 67.954 28.722 1.00 8.92 136 ASP C CA 1
ATOM 8405 C C . ASP C 1 136 ? 60.731 66.852 28.484 1.00 14.83 136 ASP C C 1
ATOM 8406 O O . ASP C 1 136 ? 61.165 66.204 29.442 1.00 12.87 136 ASP C O 1
ATOM 8411 N N . ASP C 1 137 ? 61.024 66.495 27.253 1.00 4.17 137 ASP C N 1
ATOM 8412 C CA . ASP C 1 137 ? 61.930 65.343 27.094 1.00 3.88 137 ASP C CA 1
ATOM 8413 C C . ASP C 1 137 ? 63.331 65.600 27.617 1.00 6.76 137 ASP C C 1
ATOM 8414 O O . ASP C 1 137 ? 63.735 66.749 27.829 1.00 6.66 137 ASP C O 1
ATOM 8419 N N . MET C 1 138 ? 64.089 64.531 27.816 1.00 4.55 138 MET C N 1
ATOM 8420 C CA . MET C 1 138 ? 65.472 64.688 28.301 1.00 4.34 138 MET C CA 1
ATOM 8421 C C . MET C 1 138 ? 66.205 63.429 27.834 1.00 5.07 138 MET C C 1
ATOM 8422 O O . MET C 1 138 ? 65.603 62.429 27.400 1.00 7.54 138 MET C O 1
ATOM 8427 N N . SER C 1 139 ? 67.529 63.469 27.887 1.00 3.25 139 SER C N 1
ATOM 8428 C CA . SER C 1 139 ? 68.223 62.230 27.478 1.00 7.01 139 SER C CA 1
ATOM 8429 C C . SER C 1 139 ? 68.039 61.115 28.514 1.00 6.67 139 SER C C 1
ATOM 8430 O O . SER C 1 139 ? 67.677 61.358 29.680 1.00 9.35 139 SER C O 1
ATOM 8433 N N . ILE C 1 140 ? 68.325 59.882 28.105 1.00 3.36 140 ILE C N 1
ATOM 8434 C CA . ILE C 1 140 ? 68.230 58.779 29.065 1.00 1.09 140 ILE C CA 1
ATOM 8435 C C . ILE C 1 140 ? 69.279 59.030 30.145 1.00 1.78 140 ILE C C 1
ATOM 8436 O O . ILE C 1 140 ? 69.081 58.732 31.310 1.00 9.34 140 ILE C O 1
ATOM 8441 N N . LEU C 1 141 ? 70.407 59.633 29.789 1.00 4.78 141 LEU C N 1
ATOM 8442 C CA . LEU C 1 141 ? 71.398 59.854 30.844 1.00 4.85 141 LEU C CA 1
ATOM 8443 C C . LEU C 1 141 ? 70.879 60.838 31.884 1.00 9.62 141 LEU C C 1
ATOM 8444 O O . LEU C 1 141 ? 71.101 60.702 33.096 1.00 6.91 141 LEU C O 1
ATOM 8449 N N . ALA C 1 142 ? 70.207 61.890 31.433 1.00 4.29 142 ALA C N 1
ATOM 8450 C CA . ALA C 1 142 ? 69.679 62.819 32.465 1.00 4.94 142 ALA C CA 1
ATOM 8451 C C . ALA C 1 142 ? 68.742 62.045 33.394 1.00 6.28 142 ALA C C 1
ATOM 8452 O O . ALA C 1 142 ? 68.776 62.211 34.599 1.00 7.03 142 ALA C O 1
ATOM 8454 N N . MET C 1 143 ? 67.914 61.182 32.842 1.00 3.40 143 MET C N 1
ATOM 8455 C CA . MET C 1 143 ? 67.016 60.433 33.708 1.00 1.86 143 MET C CA 1
ATOM 8456 C C . MET C 1 143 ? 67.847 59.557 34.645 1.00 8.16 143 MET C C 1
ATOM 8457 O O . MET C 1 143 ? 67.489 59.353 35.818 1.00 9.19 143 MET C O 1
ATOM 8462 N N . GLN C 1 144 ? 68.968 59.025 34.165 1.00 6.73 144 GLN C N 1
ATOM 8463 C CA . GLN C 1 144 ? 69.780 58.171 35.041 1.00 3.71 144 GLN C CA 1
ATOM 8464 C C . GLN C 1 144 ? 70.386 58.986 36.202 1.00 13.23 144 GLN C C 1
ATOM 8465 O O . GLN C 1 144 ? 70.367 58.573 37.391 1.00 8.90 144 GLN C O 1
ATOM 8471 N N . ARG C 1 145 ? 70.894 60.180 35.914 1.00 3.76 145 ARG C N 1
ATOM 8472 C CA . ARG C 1 145 ? 71.445 60.954 37.056 1.00 7.34 145 ARG C CA 1
ATOM 8473 C C . ARG C 1 145 ? 70.356 61.246 38.120 1.00 8.86 145 ARG C C 1
ATOM 8474 O O . ARG C 1 145 ? 70.566 61.199 39.333 1.00 9.61 145 ARG C O 1
ATOM 8482 N N . LEU C 1 146 ? 69.189 61.626 37.617 1.00 3.51 146 LEU C N 1
ATOM 8483 C CA . LEU C 1 146 ? 68.068 62.027 38.435 1.00 7.92 146 LEU C CA 1
ATOM 8484 C C . LEU C 1 146 ? 67.737 60.825 39.275 1.00 18.39 146 LEU C C 1
ATOM 8485 O O . LEU C 1 146 ? 67.510 61.007 40.454 1.00 14.49 146 LEU C O 1
ATOM 8490 N N . ASN C 1 147 ? 67.687 59.627 38.701 1.00 12.67 147 ASN C N 1
ATOM 8491 C CA . ASN C 1 147 ? 67.314 58.450 39.509 1.00 9.77 147 ASN C CA 1
ATOM 8492 C C . ASN C 1 147 ? 68.373 57.870 40.395 1.00 20.07 147 ASN C C 1
ATOM 8493 O O . ASN C 1 147 ? 68.074 57.208 41.377 1.00 22.62 147 ASN C O 1
ATOM 8498 N N . GLU C 1 148 ? 69.625 58.122 40.071 1.00 12.15 148 GLU C N 1
ATOM 8499 C CA . GLU C 1 148 ? 70.672 57.593 40.919 1.00 10.55 148 GLU C CA 1
ATOM 8500 C C . GLU C 1 148 ? 71.141 58.719 41.798 1.00 20.41 148 GLU C C 1
ATOM 8501 O O . GLU C 1 148 ? 72.038 58.486 42.583 1.00 18.79 148 GLU C O 1
ATOM 8507 N N . HIS C 1 149 ? 70.634 59.937 41.644 1.00 9.99 149 HIS C N 1
ATOM 8508 C CA . HIS C 1 149 ? 71.180 61.011 42.469 1.00 15.60 149 HIS C CA 1
ATOM 8509 C C . HIS C 1 149 ? 72.692 61.116 42.345 1.00 22.74 149 HIS C C 1
ATOM 8510 O O . HIS C 1 149 ? 73.461 61.045 43.299 1.00 17.43 149 HIS C O 1
ATOM 8517 N N . GLN C 1 150 ? 73.183 61.309 41.135 1.00 11.85 150 GLN C N 1
ATOM 8518 C CA . GLN C 1 150 ? 74.630 61.445 40.993 1.00 9.32 150 GLN C CA 1
ATOM 8519 C C . GLN C 1 150 ? 74.814 62.432 39.857 1.00 14.40 150 GLN C C 1
ATOM 8520 O O . GLN C 1 150 ? 73.922 62.688 39.075 1.00 13.61 150 GLN C O 1
ATOM 8526 N N . PRO C 1 151 ? 76.010 62.983 39.755 1.00 10.72 151 PRO C N 1
ATOM 8527 C CA . PRO C 1 151 ? 76.374 63.933 38.709 1.00 12.96 151 PRO C CA 1
ATOM 8528 C C . PRO C 1 151 ? 76.894 63.195 37.469 1.00 16.51 151 PRO C C 1
ATOM 8529 O O . PRO C 1 151 ? 77.499 63.787 36.590 1.00 16.31 151 PRO C O 1
ATOM 8533 N N . ASN C 1 152 ? 76.651 61.897 37.360 1.00 9.20 152 ASN C N 1
ATOM 8534 C CA . ASN C 1 152 ? 77.120 61.232 36.149 1.00 8.98 152 ASN C CA 1
ATOM 8535 C C . ASN C 1 152 ? 76.275 59.987 36.090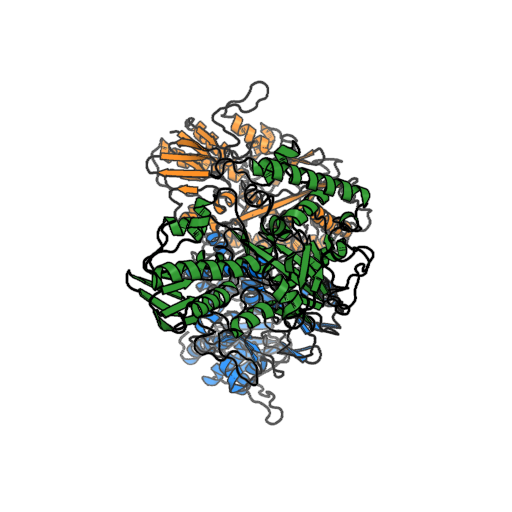 1.00 12.85 152 ASN C C 1
ATOM 8536 O O . ASN C 1 152 ? 75.595 59.666 37.077 1.00 7.82 152 ASN C O 1
ATOM 8541 N N . GLY C 1 153 ? 76.298 59.318 34.947 1.00 3.17 153 GLY C N 1
ATOM 8542 C CA . GLY C 1 153 ? 75.562 58.051 34.827 1.00 12.00 153 GLY C CA 1
ATOM 8543 C C . GLY C 1 153 ? 76.628 56.979 35.157 1.00 11.25 153 GLY C C 1
ATOM 8544 O O . GLY C 1 153 ? 77.694 57.312 35.705 1.00 9.62 153 GLY C O 1
ATOM 8545 N N . PRO C 1 154 ? 76.353 55.721 34.811 1.00 9.91 154 PRO C N 1
ATOM 8546 C CA . PRO C 1 154 ? 77.323 54.631 35.041 1.00 7.38 154 PRO C CA 1
ATOM 8547 C C . PRO C 1 154 ? 78.740 55.082 34.656 1.00 5.48 154 PRO C C 1
ATOM 8548 O O . PRO C 1 154 ? 78.979 55.589 33.553 1.00 6.78 154 PRO C O 1
ATOM 8552 N N . ALA C 1 155 ? 79.683 54.942 35.591 1.00 2.83 155 ALA C N 1
ATOM 8553 C CA . ALA C 1 155 ? 81.035 55.402 35.343 1.00 2.80 155 ALA C CA 1
ATOM 8554 C C . ALA C 1 155 ? 82.163 54.448 35.722 1.00 10.93 155 ALA C C 1
ATOM 8555 O O . ALA C 1 155 ? 83.306 54.730 35.398 1.00 12.38 155 ALA C O 1
ATOM 8557 N N . THR C 1 156 ? 81.894 53.357 36.424 1.00 5.95 156 THR C N 1
ATOM 8558 C CA . THR C 1 156 ? 82.963 52.386 36.709 1.00 6.85 156 THR C CA 1
ATOM 8559 C C . THR C 1 156 ? 82.928 51.422 35.514 1.00 16.64 156 THR C C 1
ATOM 8560 O O . THR C 1 156 ? 81.920 51.350 34.779 1.00 11.94 156 THR C O 1
ATOM 8564 N N . PRO C 1 157 ? 84.007 50.655 35.332 1.00 15.61 157 PRO C N 1
ATOM 8565 C CA . PRO C 1 157 ? 84.054 49.706 34.220 1.00 5.82 157 PRO C CA 1
ATOM 8566 C C . PRO C 1 157 ? 82.883 48.730 34.161 1.00 7.45 157 PRO C C 1
ATOM 8567 O O . PRO C 1 157 ? 82.283 48.561 33.103 1.00 13.05 157 PRO C O 1
ATOM 8571 N N . VAL C 1 158 ? 82.526 48.089 35.264 1.00 4.51 158 VAL C N 1
ATOM 8572 C CA . VAL C 1 158 ? 81.427 47.116 35.188 1.00 5.07 158 VAL C CA 1
ATOM 8573 C C . VAL C 1 158 ? 80.095 47.838 34.921 1.00 8.73 158 VAL C C 1
ATOM 8574 O O . VAL C 1 158 ? 79.275 47.414 34.110 1.00 7.25 158 VAL C O 1
ATOM 8578 N N . ASP C 1 159 ? 79.897 48.977 35.580 1.00 2.95 159 ASP C N 1
ATOM 8579 C CA . ASP C 1 159 ? 78.637 49.677 35.373 1.00 4.53 159 ASP C CA 1
ATOM 8580 C C . ASP C 1 159 ? 78.540 50.204 33.971 1.00 4.41 159 ASP C C 1
ATOM 8581 O O . ASP C 1 159 ? 77.443 50.228 33.392 1.00 6.39 159 ASP C O 1
ATOM 8586 N N . MET C 1 160 ? 79.676 50.667 33.443 1.00 1.00 160 MET C N 1
ATOM 8587 C CA . MET C 1 160 ? 79.610 51.195 32.088 1.00 5.23 160 MET C CA 1
ATOM 8588 C C . MET C 1 160 ? 79.302 50.116 31.058 1.00 10.68 160 MET C C 1
ATOM 8589 O O . MET C 1 160 ? 78.567 50.386 30.075 1.00 5.18 160 MET C O 1
ATOM 8594 N N . VAL C 1 161 ? 79.861 48.917 31.263 1.00 5.17 161 VAL C N 1
ATOM 8595 C CA . VAL C 1 161 ? 79.595 47.896 30.251 1.00 2.27 161 VAL C CA 1
ATOM 8596 C C . VAL C 1 161 ? 78.179 47.339 30.421 1.00 7.75 161 VAL C C 1
ATOM 8597 O O . VAL C 1 161 ? 77.530 46.912 29.472 1.00 4.78 161 VAL C O 1
ATOM 8601 N N . VAL C 1 162 ? 77.630 47.375 31.627 1.00 4.48 162 VAL C N 1
ATOM 8602 C CA . VAL C 1 162 ? 76.249 46.907 31.752 1.00 2.95 162 VAL C CA 1
ATOM 8603 C C . VAL C 1 162 ? 75.370 47.938 31.025 1.00 2.88 162 VAL C C 1
ATOM 8604 O O . VAL C 1 162 ? 74.404 47.613 30.330 1.00 4.95 162 VAL C O 1
ATOM 8608 N N . ASP C 1 163 ? 75.723 49.210 31.169 1.00 4.78 163 ASP C N 1
ATOM 8609 C CA . ASP C 1 163 ? 74.957 50.331 30.561 1.00 6.03 163 ASP C CA 1
ATOM 8610 C C . ASP C 1 163 ? 75.011 50.221 29.024 1.00 4.41 163 ASP C C 1
ATOM 8611 O O . ASP C 1 163 ? 74.029 50.450 28.305 1.00 3.52 163 ASP C O 1
ATOM 8616 N N . TYR C 1 164 ? 76.198 49.921 28.516 1.00 4.77 164 TYR C N 1
ATOM 8617 C CA . TYR C 1 164 ? 76.374 49.786 27.058 1.00 4.77 164 TYR C CA 1
ATOM 8618 C C . TYR C 1 164 ? 75.556 48.611 26.540 1.00 8.07 164 TYR C C 1
ATOM 8619 O O . TYR C 1 164 ? 74.913 48.681 25.500 1.00 6.88 164 TYR C O 1
ATOM 8628 N N . TYR C 1 165 ? 75.569 47.512 27.283 1.00 3.01 165 TYR C N 1
ATOM 8629 C CA . TYR C 1 165 ? 74.792 46.360 26.892 1.00 2.04 165 TYR C CA 1
ATOM 8630 C C . TYR C 1 165 ? 73.308 46.738 26.971 1.00 9.45 165 TYR C C 1
ATOM 8631 O O . TYR C 1 165 ? 72.491 46.369 26.125 1.00 7.81 165 TYR C O 1
ATOM 8640 N N . LYS C 1 166 ? 72.893 47.467 27.994 1.00 3.15 166 LYS C N 1
ATOM 8641 C CA . LYS C 1 166 ? 71.460 47.760 28.043 1.00 1.00 166 LYS C CA 1
ATOM 8642 C C . LYS C 1 166 ? 70.993 48.785 27.029 1.00 13.52 166 LYS C C 1
ATOM 8643 O O . LYS C 1 166 ? 69.853 48.709 26.601 1.00 8.01 166 LYS C O 1
ATOM 8649 N N . PHE C 1 167 ? 71.806 49.769 26.664 1.00 4.67 167 PHE C N 1
ATOM 8650 C CA . PHE C 1 167 ? 71.354 50.832 25.766 1.00 1.87 167 PHE C CA 1
ATOM 8651 C C . PHE C 1 167 ? 72.040 50.859 24.415 1.00 6.70 167 PHE C C 1
ATOM 8652 O O . PHE C 1 167 ? 71.414 50.709 23.355 1.00 7.97 167 PHE C O 1
ATOM 8660 N N . ASP C 1 168 ? 73.358 51.069 24.439 1.00 4.94 168 ASP C N 1
ATOM 8661 C CA . ASP C 1 168 ? 74.108 51.146 23.165 1.00 4.16 168 ASP C CA 1
ATOM 8662 C C . ASP C 1 168 ? 73.946 49.892 22.294 1.00 8.58 168 ASP C C 1
ATOM 8663 O O . ASP C 1 168 ? 73.863 49.971 21.073 1.00 7.78 168 ASP C O 1
ATOM 8668 N N . TYR C 1 169 ? 73.918 48.721 22.924 1.00 2.73 169 TYR C N 1
ATOM 8669 C CA . TYR C 1 169 ? 73.796 47.505 22.122 1.00 4.80 169 TYR C CA 1
ATOM 8670 C C . TYR C 1 169 ? 72.426 47.440 21.475 1.00 10.36 169 TYR C C 1
ATOM 8671 O O . TYR C 1 169 ? 72.218 46.646 20.569 1.00 8.82 169 TYR C O 1
ATOM 8680 N N . GLU C 1 170 ? 71.484 48.266 21.920 1.00 3.57 170 GLU C N 1
ATOM 8681 C CA . GLU C 1 170 ? 70.160 48.193 21.301 1.00 1.00 170 GLU C CA 1
ATOM 8682 C C . GLU C 1 170 ? 69.952 49.368 20.386 1.00 8.19 170 GLU C C 1
ATOM 8683 O O . GLU C 1 170 ? 69.355 49.244 19.338 1.00 9.02 170 GLU C O 1
ATOM 8689 N N . PHE C 1 171 ? 70.382 50.540 20.822 1.00 6.64 171 PHE C N 1
ATOM 8690 C CA . PHE C 1 171 ? 70.173 51.729 20.004 1.00 4.48 171 PHE C CA 1
ATOM 8691 C C . PHE C 1 171 ? 71.355 52.174 19.195 1.00 13.68 171 PHE C C 1
ATOM 8692 O O . PHE C 1 171 ? 71.196 53.057 18.391 1.00 8.08 171 PHE C O 1
ATOM 8700 N N . ALA C 1 172 ? 72.542 51.646 19.442 1.00 6.21 172 ALA C N 1
ATOM 8701 C CA . ALA C 1 172 ? 73.731 52.092 18.721 1.00 3.21 172 ALA C CA 1
ATOM 8702 C C . ALA C 1 172 ? 74.249 53.498 18.990 1.00 4.37 172 ALA C C 1
ATOM 8703 O O . ALA C 1 172 ? 75.162 53.947 18.308 1.00 8.38 172 ALA C O 1
ATOM 8705 N N . GLU C 1 173 ? 73.718 54.188 19.999 1.00 3.14 173 GLU C N 1
ATOM 8706 C CA . GLU C 1 173 ? 74.322 55.460 20.415 1.00 2.31 173 GLU C CA 1
ATOM 8707 C C . GLU C 1 173 ? 74.166 55.419 21.949 1.00 5.62 173 GLU C C 1
ATOM 8708 O O . GLU C 1 173 ? 73.431 54.624 22.522 1.00 5.00 173 GLU C O 1
ATOM 8714 N N . PRO C 1 174 ? 74.865 56.290 22.642 1.00 1.63 174 PRO C N 1
ATOM 8715 C CA . PRO C 1 174 ? 74.790 56.295 24.116 1.00 5.57 174 PRO C CA 1
ATOM 8716 C C . PRO C 1 174 ? 73.544 56.981 24.614 1.00 2.92 174 PRO C C 1
ATOM 8717 O O . PRO C 1 174 ? 72.910 57.816 23.946 1.00 8.53 174 PRO C O 1
ATOM 8721 N N . PRO C 1 175 ? 73.235 56.617 25.842 1.00 2.92 175 PRO C N 1
ATOM 8722 C CA . PRO C 1 175 ? 72.059 57.167 26.522 1.00 6.36 175 PRO C CA 1
ATOM 8723 C C . PRO C 1 175 ? 72.097 58.693 26.515 1.00 5.49 175 PRO C C 1
ATOM 8724 O O . PRO C 1 175 ? 71.073 59.368 26.445 1.00 5.53 175 PRO C O 1
ATOM 8728 N N . ARG C 1 176 ? 73.278 59.268 26.620 1.00 2.96 176 ARG C N 1
ATOM 8729 C CA . ARG C 1 176 ? 73.253 60.727 26.649 1.00 6.68 176 ARG C CA 1
ATOM 8730 C C . ARG C 1 176 ? 72.786 61.429 25.402 1.00 10.77 176 ARG C C 1
ATOM 8731 O O . ARG C 1 176 ? 72.579 62.640 25.441 1.00 4.39 176 ARG C O 1
ATOM 8739 N N . VAL C 1 177 ? 72.660 60.734 24.277 1.00 2.28 177 VAL C N 1
ATOM 8740 C CA . VAL C 1 177 ? 72.112 61.540 23.163 1.00 6.84 177 VAL C CA 1
ATOM 8741 C C . VAL C 1 177 ? 70.731 60.984 22.847 1.00 9.87 177 VAL C C 1
ATOM 8742 O O . VAL C 1 177 ? 70.055 61.509 21.990 1.00 12.49 177 VAL C O 1
ATOM 8746 N N . THR C 1 178 ? 70.335 59.883 23.476 1.00 4.52 178 THR C N 1
ATOM 8747 C CA . THR C 1 178 ? 69.068 59.265 23.077 1.00 1.31 178 THR C CA 1
ATOM 8748 C C . THR C 1 178 ? 67.863 59.809 23.793 1.00 8.99 178 THR C C 1
ATOM 8749 O O . THR C 1 178 ? 67.957 60.009 24.992 1.00 4.58 178 THR C O 1
ATOM 8753 N N . SER C 1 179 ? 66.741 60.009 23.106 1.00 7.91 179 SER C N 1
ATOM 8754 C CA . SER C 1 179 ? 65.536 60.565 23.762 1.00 9.95 179 SER C CA 1
ATOM 8755 C C . SER C 1 179 ? 64.875 59.588 24.744 1.00 9.42 179 SER C C 1
ATOM 8756 O O . SER C 1 179 ? 64.499 58.479 24.366 1.00 7.40 179 SER C O 1
ATOM 8759 N N . LEU C 1 180 ? 64.664 60.003 25.990 1.00 4.93 180 LEU C N 1
ATOM 8760 C CA . LEU C 1 180 ? 64.001 59.098 26.933 1.00 4.00 180 LEU C CA 1
ATOM 8761 C C . LEU C 1 180 ? 62.553 58.798 26.510 1.00 7.21 180 LEU C C 1
ATOM 8762 O O . LEU C 1 180 ? 62.076 57.653 26.440 1.00 5.61 180 LEU C O 1
ATOM 8767 N N . GLN C 1 181 ? 61.845 59.884 26.220 1.00 6.95 181 GLN C N 1
ATOM 8768 C CA . GLN C 1 181 ? 60.436 59.778 25.941 1.00 5.05 181 GLN C CA 1
ATOM 8769 C C . GLN C 1 181 ? 60.141 58.827 24.816 1.00 7.78 181 GLN C C 1
ATOM 8770 O O . GLN C 1 181 ? 59.141 58.151 24.817 1.00 8.90 181 GLN C O 1
ATOM 8776 N N . ASN C 1 182 ? 60.983 58.832 23.809 1.00 7.06 182 ASN C N 1
ATOM 8777 C CA . ASN C 1 182 ? 60.687 57.971 22.666 1.00 5.34 182 ASN C CA 1
ATOM 8778 C C . ASN C 1 182 ? 61.427 56.627 22.624 1.00 15.05 182 ASN C C 1
ATOM 8779 O O . ASN C 1 182 ? 61.357 55.952 21.610 1.00 12.54 182 ASN C O 1
ATOM 8784 N N . THR C 1 183 ? 62.130 56.217 23.679 1.00 8.72 183 THR C N 1
ATOM 8785 C CA . THR C 1 183 ? 62.779 54.892 23.615 1.00 6.20 183 THR C CA 1
ATOM 8786 C C . THR C 1 183 ? 62.569 54.128 24.908 1.00 9.79 183 THR C C 1
ATOM 8787 O O . THR C 1 183 ? 62.844 52.934 24.976 1.00 10.31 183 THR C O 1
ATOM 8791 N N . VAL C 1 184 ? 62.069 54.782 25.948 1.00 7.89 184 VAL C N 1
ATOM 8792 C CA . VAL C 1 184 ? 61.905 54.074 27.200 1.00 6.18 184 VAL C CA 1
ATOM 8793 C C . VAL C 1 184 ? 60.534 54.343 27.736 1.00 17.96 184 VAL C C 1
ATOM 8794 O O . VAL C 1 184 ? 60.324 55.459 28.183 1.00 12.42 184 VAL C O 1
ATOM 8798 N N . PRO C 1 185 ? 59.654 53.341 27.752 1.00 17.69 185 PRO C N 1
ATOM 8799 C CA . PRO C 1 185 ? 59.924 51.992 27.214 1.00 11.67 185 PRO C CA 1
ATOM 8800 C C . PRO C 1 185 ? 59.843 52.051 25.683 1.00 18.72 185 PRO C C 1
ATOM 8801 O O . PRO C 1 185 ? 59.451 53.083 25.119 1.00 11.93 185 PRO C O 1
ATOM 8805 N N . LEU C 1 186 ? 60.176 50.961 24.987 1.00 7.06 186 LEU C N 1
ATOM 8806 C CA . LEU C 1 186 ? 60.154 50.950 23.507 1.00 2.26 186 LEU C CA 1
ATOM 8807 C C . LEU C 1 186 ? 58.948 50.206 22.962 1.00 15.47 186 LEU C C 1
ATOM 8808 O O . LEU C 1 186 ? 58.675 49.064 23.364 1.00 13.76 186 LEU C O 1
ATOM 8813 N N . ALA C 1 187 ? 58.261 50.799 21.984 1.00 14.91 187 ALA C N 1
ATOM 8814 C CA . ALA C 1 187 ? 57.074 50.134 21.440 1.00 12.68 187 ALA C CA 1
ATOM 8815 C C . ALA C 1 187 ? 57.243 48.712 20.925 1.00 16.30 187 ALA C C 1
ATOM 8816 O O . ALA C 1 187 ? 56.379 47.851 21.099 1.00 14.14 187 ALA C O 1
ATOM 8818 N N . THR C 1 188 ? 58.382 48.486 20.290 1.00 8.58 188 THR C N 1
ATOM 8819 C CA . THR C 1 188 ? 58.631 47.169 19.736 1.00 8.27 188 THR C CA 1
ATOM 8820 C C . THR C 1 188 ? 58.415 46.088 20.780 1.00 5.51 188 THR C C 1
ATOM 8821 O O . THR C 1 188 ? 57.757 45.090 20.505 1.00 13.43 188 THR C O 1
ATOM 8825 N N . PHE C 1 189 ? 58.952 46.294 21.971 1.00 5.80 189 PHE C N 1
ATOM 8826 C CA . PHE C 1 189 ? 58.828 45.281 23.014 1.00 4.61 189 PHE C CA 1
ATOM 8827 C C . PHE C 1 189 ? 57.530 45.433 23.768 1.00 15.97 189 PHE C C 1
ATOM 8828 O O . PHE C 1 189 ? 56.934 44.445 24.172 1.00 11.47 189 PHE C O 1
ATOM 8836 N N . SER C 1 190 ? 57.063 46.656 23.951 1.00 7.89 190 SER C N 1
ATOM 8837 C CA . SER C 1 190 ? 55.798 46.783 24.637 1.00 6.94 190 SER C CA 1
ATOM 8838 C C . SER C 1 190 ? 54.725 46.135 23.773 1.00 13.69 190 SER C C 1
ATOM 8839 O O . SER C 1 190 ? 53.855 45.428 24.270 1.00 14.79 190 SER C O 1
ATOM 8842 N N . ASP C 1 191 ? 54.722 46.375 22.473 1.00 7.63 191 ASP C N 1
ATOM 8843 C CA . ASP C 1 191 ? 53.653 45.772 21.692 1.00 7.15 191 ASP C CA 1
ATOM 8844 C C . ASP C 1 191 ? 53.813 44.289 21.327 1.00 18.98 191 ASP C C 1
ATOM 8845 O O . ASP C 1 191 ? 52.857 43.498 21.377 1.00 11.57 191 ASP C O 1
ATOM 8850 N N . PHE C 1 192 ? 54.999 43.926 20.841 1.00 9.91 192 PHE C N 1
ATOM 8851 C CA . PHE C 1 192 ? 55.207 42.559 20.340 1.00 12.09 192 PHE C CA 1
ATOM 8852 C C . PHE C 1 192 ? 55.772 41.477 21.284 1.00 13.71 192 PHE C C 1
ATOM 8853 O O . PHE C 1 192 ? 55.816 40.278 20.948 1.00 12.24 192 PHE C O 1
ATOM 8861 N N . GLY C 1 193 ? 56.225 41.896 22.465 1.00 9.59 193 GLY C N 1
ATOM 8862 C CA . GLY C 1 193 ? 56.809 40.934 23.393 1.00 11.76 193 GLY C CA 1
ATOM 8863 C C . GLY C 1 193 ? 58.287 41.225 23.738 1.00 12.50 193 GLY C C 1
ATOM 8864 O O . GLY C 1 193 ? 59.001 41.912 23.016 1.00 10.93 193 GLY C O 1
ATOM 8865 N N . ASP C 1 194 ? 58.758 40.740 24.878 1.00 8.38 194 ASP C N 1
ATOM 8866 C CA . ASP C 1 194 ? 60.144 41.042 25.237 1.00 8.58 194 ASP C CA 1
ATOM 8867 C C . ASP C 1 194 ? 61.148 40.092 24.661 1.00 10.18 194 ASP C C 1
ATOM 8868 O O . ASP C 1 194 ? 62.318 40.303 24.851 1.00 14.58 194 ASP C O 1
ATOM 8873 N N . ASP C 1 195 ? 60.735 39.016 24.018 1.00 11.40 195 ASP C N 1
ATOM 8874 C CA . ASP C 1 195 ? 61.753 38.081 23.513 1.00 10.58 195 ASP C CA 1
ATOM 8875 C C . ASP C 1 195 ? 62.331 38.448 22.155 1.00 17.34 195 ASP C C 1
ATOM 8876 O O . ASP C 1 195 ? 61.682 39.142 21.364 1.00 10.75 195 ASP C O 1
ATOM 8881 N N . VAL C 1 196 ? 63.534 37.951 21.895 1.00 7.59 196 VAL C N 1
ATOM 8882 C CA . VAL C 1 196 ? 64.172 38.182 20.617 1.00 5.70 196 VAL C CA 1
ATOM 8883 C C . VAL C 1 196 ? 64.723 36.833 20.130 1.00 13.62 196 VAL C C 1
ATOM 8884 O O . VAL C 1 196 ? 65.237 36.019 20.909 1.00 9.61 196 VAL C O 1
ATOM 8888 N N . TYR C 1 197 ? 64.614 36.633 18.824 1.00 7.02 197 TYR C N 1
ATOM 8889 C CA . TYR C 1 197 ? 65.060 35.376 18.262 1.00 5.88 197 TYR C CA 1
ATOM 8890 C C . TYR C 1 197 ? 66.116 35.560 17.177 1.00 13.67 197 TYR C C 1
ATOM 8891 O O . TYR C 1 197 ? 65.901 36.266 16.205 1.00 10.00 197 TYR C O 1
ATOM 8900 N N . PHE C 1 198 ? 67.266 34.920 17.357 1.00 6.07 198 PHE C N 1
ATOM 8901 C CA . PHE C 1 198 ? 68.394 35.031 16.439 1.00 6.37 198 PHE C CA 1
ATOM 8902 C C . PHE C 1 198 ? 68.210 34.087 15.251 1.00 12.33 198 PHE C C 1
ATOM 8903 O O . PHE C 1 198 ? 68.029 32.892 15.413 1.00 10.42 198 PHE C O 1
ATOM 8911 N N . VAL C 1 199 ? 68.191 34.629 14.046 1.00 4.67 199 VAL C N 1
ATOM 8912 C CA . VAL C 1 199 ? 67.981 33.823 12.856 1.00 5.67 199 VAL C CA 1
ATOM 8913 C C . VAL C 1 199 ? 69.341 33.265 12.412 1.00 13.70 199 VAL C C 1
ATOM 8914 O O . VAL C 1 199 ? 70.255 34.060 12.156 1.00 8.21 199 VAL C O 1
ATOM 8918 N N . ALA C 1 200 ? 69.447 31.944 12.257 1.00 7.67 200 ALA C N 1
ATOM 8919 C CA . ALA C 1 200 ? 70.725 31.336 11.850 1.00 9.03 200 ALA C CA 1
ATOM 8920 C C . ALA C 1 200 ? 70.372 30.238 10.853 1.00 15.48 200 ALA C C 1
ATOM 8921 O O . ALA C 1 200 ? 70.376 29.042 11.156 1.00 9.00 200 ALA C O 1
ATOM 8923 N N . ASP C 1 201 ? 70.142 30.677 9.627 1.00 13.24 201 ASP C N 1
ATOM 8924 C CA . ASP C 1 201 ? 69.755 29.778 8.561 1.00 10.08 201 ASP C CA 1
ATOM 8925 C C . ASP C 1 201 ? 70.558 30.158 7.333 1.00 16.72 201 ASP C C 1
ATOM 8926 O O . ASP C 1 201 ? 70.820 31.337 7.024 1.00 8.45 201 ASP C O 1
ATOM 8931 N N . GLN C 1 202 ? 71.026 29.119 6.656 1.00 6.49 202 GLN C N 1
ATOM 8932 C CA . GLN C 1 202 ? 71.843 29.347 5.471 1.00 9.11 202 GLN C CA 1
ATOM 8933 C C . GLN C 1 202 ? 71.130 30.182 4.414 1.00 9.87 202 GLN C C 1
ATOM 8934 O O . GLN C 1 202 ? 71.818 30.812 3.602 1.00 9.40 202 GLN C O 1
ATOM 8940 N N . ARG C 1 203 ? 69.799 30.135 4.412 1.00 4.42 203 ARG C N 1
ATOM 8941 C CA . ARG C 1 203 ? 69.035 30.913 3.434 1.00 7.90 203 ARG C CA 1
ATOM 8942 C C . ARG C 1 203 ? 69.130 32.391 3.779 1.00 15.81 203 ARG C C 1
ATOM 8943 O O . ARG C 1 203 ? 68.869 33.252 2.926 1.00 12.89 203 ARG C O 1
ATOM 8951 N N . GLY C 1 204 ? 69.497 32.701 5.018 1.00 10.69 204 GLY C N 1
ATOM 8952 C CA . GLY C 1 204 ? 69.628 34.119 5.378 1.00 7.71 204 GLY C CA 1
ATOM 8953 C C . GLY C 1 204 ? 68.305 34.758 5.816 1.00 15.19 204 GLY C C 1
ATOM 8954 O O . GLY C 1 204 ? 67.233 34.331 5.357 1.00 11.50 204 GLY C O 1
ATOM 8955 N N . TYR C 1 205 ? 68.380 35.734 6.732 1.00 4.65 205 TYR C N 1
ATOM 8956 C CA . TYR C 1 205 ? 67.174 36.447 7.203 1.00 7.39 205 TYR C CA 1
ATOM 8957 C C . TYR C 1 205 ? 66.591 37.145 5.928 1.00 10.66 205 TYR C C 1
ATOM 8958 O O . TYR C 1 205 ? 65.376 37.372 5.780 1.00 11.81 205 TYR C O 1
ATOM 8967 N N . GLU C 1 206 ? 67.456 37.480 4.972 1.00 8.14 206 GLU C N 1
ATOM 8968 C CA . GLU C 1 206 ? 66.955 38.133 3.755 1.00 9.13 206 GLU C CA 1
ATOM 8969 C C . GLU C 1 206 ? 65.938 37.277 3.011 1.00 14.01 206 GLU C C 1
ATOM 8970 O O . GLU C 1 206 ? 65.207 37.773 2.151 1.00 13.49 206 GLU C O 1
ATOM 8976 N N . ALA C 1 207 ? 65.836 35.992 3.336 1.00 4.42 207 ALA C N 1
ATOM 8977 C CA . ALA C 1 207 ? 64.840 35.192 2.617 1.00 9.60 207 ALA C CA 1
ATOM 8978 C C . ALA C 1 207 ? 63.439 35.785 2.831 1.00 15.10 207 ALA C C 1
ATOM 8979 O O . ALA C 1 207 ? 62.482 35.578 2.068 1.00 11.23 207 ALA C O 1
ATOM 8981 N N . VAL C 1 208 ? 63.291 36.481 3.940 1.00 10.60 208 VAL C N 1
ATOM 8982 C CA . VAL C 1 208 ? 61.969 37.050 4.196 1.00 8.75 208 VAL C CA 1
ATOM 8983 C C . VAL C 1 208 ? 61.635 38.027 3.060 1.00 16.21 208 VAL C C 1
ATOM 8984 O O . VAL C 1 208 ? 60.535 38.036 2.503 1.00 16.63 208 VAL C O 1
ATOM 8988 N N . VAL C 1 209 ? 62.622 38.855 2.713 1.00 8.22 209 VAL C N 1
ATOM 8989 C CA . VAL C 1 209 ? 62.404 39.829 1.651 1.00 11.59 209 VAL C CA 1
ATOM 8990 C C . VAL C 1 209 ? 62.221 39.103 0.308 1.00 22.58 209 VAL C C 1
ATOM 8991 O O . VAL C 1 209 ? 61.312 39.442 -0.443 1.00 13.50 209 VAL C O 1
ATOM 8995 N N . TYR C 1 210 ? 63.045 38.097 0.008 1.00 13.43 210 TYR C N 1
ATOM 8996 C CA . TYR C 1 210 ? 62.842 37.402 -1.257 1.00 10.44 210 TYR C CA 1
ATOM 8997 C C . TYR C 1 210 ? 61.460 36.784 -1.265 1.00 14.15 210 TYR C C 1
ATOM 8998 O O . TYR C 1 210 ? 60.777 36.753 -2.270 1.00 13.76 210 TYR C O 1
ATOM 9007 N N . TYR C 1 211 ? 60.973 36.335 -0.125 1.00 7.64 211 TYR C N 1
ATOM 9008 C CA . TYR C 1 211 ? 59.634 35.768 -0.162 1.00 6.42 211 TYR C CA 1
ATOM 9009 C C . TYR C 1 211 ? 58.563 36.836 -0.463 1.00 21.59 211 TYR C C 1
ATOM 9010 O O . TYR C 1 211 ? 57.587 36.572 -1.147 1.00 13.28 211 TYR C O 1
ATOM 9019 N N . LEU C 1 212 ? 58.668 38.038 0.086 1.00 9.48 212 LEU C N 1
ATOM 9020 C CA . LEU C 1 212 ? 57.585 38.970 -0.198 1.00 10.48 212 LEU C CA 1
ATOM 9021 C C . LEU C 1 212 ? 57.632 39.395 -1.650 1.00 13.71 212 LEU C C 1
ATOM 9022 O O . LEU C 1 212 ? 56.570 39.553 -2.250 1.00 12.97 212 LEU C O 1
ATOM 9027 N N . ALA C 1 213 ? 58.843 39.577 -2.197 1.00 13.15 213 ALA C N 1
ATOM 9028 C CA . ALA C 1 213 ? 59.062 40.007 -3.597 1.00 9.48 213 ALA C CA 1
ATOM 9029 C C . ALA C 1 213 ? 58.419 39.021 -4.572 1.00 17.25 213 ALA C C 1
ATOM 9030 O O . ALA C 1 213 ? 57.812 39.344 -5.588 1.00 15.32 213 ALA C O 1
ATOM 9032 N N . GLY C 1 214 ? 58.561 37.755 -4.235 1.00 9.72 214 GLY C N 1
ATOM 9033 C CA . GLY C 1 214 ? 58.052 36.728 -5.119 1.00 9.34 214 GLY C CA 1
ATOM 9034 C C . GLY C 1 214 ? 56.536 36.660 -5.120 1.00 22.59 214 GLY C C 1
ATOM 9035 O O . GLY C 1 214 ? 55.902 35.942 -5.905 1.00 17.73 214 GLY C O 1
ATOM 9036 N N . GLN C 1 215 ? 55.937 37.375 -4.192 1.00 13.68 215 GLN C N 1
ATOM 9037 C CA . GLN C 1 215 ? 54.499 37.313 -4.188 1.00 13.17 215 GLN C CA 1
ATOM 9038 C C . GLN C 1 215 ? 53.952 38.217 -5.288 1.00 18.23 215 GLN C C 1
ATOM 9039 O O . GLN C 1 215 ? 52.782 38.117 -5.578 1.00 21.36 215 GLN C O 1
ATOM 9045 N N . TYR C 1 216 ? 54.755 39.056 -5.938 1.00 12.47 216 TYR C N 1
ATOM 9046 C CA . TYR C 1 216 ? 54.125 39.868 -6.976 1.00 12.58 216 TYR C CA 1
ATOM 9047 C C . TYR C 1 216 ? 55.089 40.079 -8.138 1.00 18.09 216 TYR C C 1
ATOM 9048 O O . TYR C 1 216 ? 54.700 40.511 -9.217 1.00 17.11 216 TYR C O 1
ATOM 9057 N N . LEU C 1 217 ? 56.368 39.807 -7.947 1.00 10.91 217 LEU C N 1
ATOM 9058 C CA . LEU C 1 217 ? 57.282 40.002 -9.055 1.00 10.63 217 LEU C CA 1
ATOM 9059 C C . LEU C 1 217 ? 57.493 38.655 -9.710 1.00 23.43 217 LEU C C 1
ATOM 9060 O O . LEU C 1 217 ? 57.535 37.620 -9.042 1.00 27.05 217 LEU C O 1
ATOM 9065 N N . LYS C 1 218 ? 57.684 38.661 -11.019 1.00 18.84 218 LYS C N 1
ATOM 9066 C CA . LYS C 1 218 ? 57.883 37.390 -11.698 1.00 15.90 218 LYS C CA 1
ATOM 9067 C C . LYS C 1 218 ? 59.263 36.801 -11.470 1.00 15.90 218 LYS C C 1
ATOM 9068 O O . LYS C 1 218 ? 60.292 37.481 -11.489 1.00 16.87 218 LYS C O 1
ATOM 9074 N N . THR C 1 219 ? 59.249 35.479 -11.346 1.00 24.97 219 THR C N 1
ATOM 9075 C CA . THR C 1 219 ? 60.454 34.677 -11.116 1.00 26.02 219 THR C CA 1
ATOM 9076 C C . THR C 1 219 ? 60.503 33.476 -12.075 1.00 32.09 219 THR C C 1
ATOM 9077 O O . THR C 1 219 ? 59.494 32.936 -12.515 1.00 30.15 219 THR C O 1
ATOM 9081 N N . ASP C 1 220 ? 61.716 33.058 -12.398 1.00 27.80 220 ASP C N 1
ATOM 9082 C CA . ASP C 1 220 ? 61.973 31.902 -13.250 1.00 27.84 220 ASP C CA 1
ATOM 9083 C C . ASP C 1 220 ? 61.361 30.662 -12.602 1.00 28.80 220 ASP C C 1
ATOM 9084 O O . ASP C 1 220 ? 61.572 30.312 -11.440 1.00 33.30 220 ASP C O 1
ATOM 9089 N N . ASP C 1 221 ? 60.565 29.985 -13.407 1.00 38.77 221 ASP C N 1
ATOM 9090 C CA . ASP C 1 221 ? 59.850 28.791 -12.969 1.00 46.22 221 ASP C CA 1
ATOM 9091 C C . ASP C 1 221 ? 60.822 27.693 -12.537 1.00 50.05 221 ASP C C 1
ATOM 9092 O O . ASP C 1 221 ? 60.508 26.815 -11.734 1.00 54.35 221 ASP C O 1
ATOM 9097 N N . LYS C 1 222 ? 62.033 27.799 -13.071 1.00 41.85 222 LYS C N 1
ATOM 9098 C CA . LYS C 1 222 ? 63.133 26.884 -12.798 1.00 47.58 222 LYS C CA 1
ATOM 9099 C C . LYS C 1 222 ? 64.073 27.362 -11.710 1.00 50.23 222 LYS C C 1
ATOM 9100 O O . LYS C 1 222 ? 64.166 26.745 -10.665 1.00 56.03 222 LYS C O 1
ATOM 9106 N N . SER C 1 223 ? 64.794 28.441 -11.973 1.00 30.15 223 SER C N 1
ATOM 9107 C CA . SER C 1 223 ? 65.759 28.943 -11.004 1.00 25.96 223 SER C CA 1
ATOM 9108 C C . SER C 1 223 ? 65.060 29.569 -9.825 1.00 32.70 223 SER C C 1
ATOM 9109 O O . SER C 1 223 ? 65.642 29.716 -8.767 1.00 48.94 223 SER C O 1
ATOM 9112 N N . GLY C 1 224 ? 63.802 29.954 -9.987 1.00 27.03 224 GLY C N 1
ATOM 9113 C CA . GLY C 1 224 ? 63.113 30.591 -8.863 1.00 25.90 224 GLY C CA 1
ATOM 9114 C C . GLY C 1 224 ? 63.577 32.052 -8.704 1.00 30.05 224 GLY C C 1
ATOM 9115 O O . GLY C 1 224 ? 63.096 32.790 -7.853 1.00 27.02 224 GLY C O 1
ATOM 9116 N N . LYS C 1 225 ? 64.527 32.462 -9.542 1.00 18.01 225 LYS C N 1
ATOM 9117 C CA . LYS C 1 225 ? 65.059 33.812 -9.542 1.00 20.09 225 LYS C CA 1
ATOM 9118 C C . LYS C 1 225 ? 64.027 34.816 -10.031 1.00 24.81 225 LYS C C 1
ATOM 9119 O O . LYS C 1 225 ? 63.193 34.519 -10.878 1.00 20.04 225 LYS C O 1
ATOM 9125 N N . ILE C 1 226 ? 64.064 36.024 -9.484 1.00 22.97 226 ILE C N 1
ATOM 9126 C CA . ILE C 1 226 ? 63.087 37.002 -9.924 1.00 21.19 226 ILE C CA 1
ATOM 9127 C C . ILE C 1 226 ? 63.493 37.440 -11.320 1.00 20.49 226 ILE C C 1
ATOM 9128 O O . ILE C 1 226 ? 64.641 37.830 -11.582 1.00 15.57 226 ILE C O 1
ATOM 9133 N N . VAL C 1 227 ? 62.558 37.412 -12.255 1.00 19.19 227 VAL C N 1
ATOM 9134 C CA . VAL C 1 227 ? 62.983 37.887 -13.557 1.00 17.64 227 VAL C CA 1
ATOM 9135 C C . VAL C 1 227 ? 62.089 39.026 -14.067 1.00 25.25 227 VAL C C 1
ATOM 9136 O O . VAL C 1 227 ? 62.202 39.426 -15.216 1.00 28.90 227 VAL C O 1
ATOM 9140 N N . ASP C 1 228 ? 61.238 39.572 -13.215 1.00 21.38 228 ASP C N 1
ATOM 9141 C CA . ASP C 1 228 ? 60.374 40.692 -13.591 1.00 16.18 228 ASP C CA 1
ATOM 9142 C C . ASP C 1 228 ? 61.152 41.928 -14.067 1.00 23.11 228 ASP C C 1
ATOM 9143 O O . ASP C 1 228 ? 62.087 42.435 -13.446 1.00 19.97 228 ASP C O 1
ATOM 9148 N N . PRO C 1 229 ? 60.853 42.432 -15.253 1.00 23.83 229 PRO C N 1
ATOM 9149 C CA . PRO C 1 229 ? 61.636 43.589 -15.687 1.00 21.13 229 PRO C CA 1
ATOM 9150 C C . PRO C 1 229 ? 61.232 44.833 -14.888 1.00 15.70 229 PRO C C 1
ATOM 9151 O O . PRO C 1 229 ? 61.800 45.894 -15.103 1.00 13.17 229 PRO C O 1
ATOM 9155 N N . ARG C 1 230 ? 60.243 44.728 -14.000 1.00 9.99 230 ARG C N 1
ATOM 9156 C CA . ARG C 1 230 ? 59.920 45.931 -13.248 1.00 10.79 230 ARG C CA 1
ATOM 9157 C C . ARG C 1 230 ? 60.981 46.124 -12.160 1.00 23.25 230 ARG C C 1
ATOM 9158 O O . ARG C 1 230 ? 60.998 47.155 -11.496 1.00 17.39 230 ARG C O 1
ATOM 9166 N N . LEU C 1 231 ? 61.852 45.129 -11.965 1.00 15.97 231 LEU C N 1
ATOM 9167 C CA . LEU C 1 231 ? 62.914 45.227 -10.953 1.00 10.82 231 LEU C CA 1
ATOM 9168 C C . LEU C 1 231 ? 64.214 45.489 -11.666 1.00 15.42 231 LEU C C 1
ATOM 9169 O O . LEU C 1 231 ? 64.605 44.688 -12.504 1.00 13.71 231 LEU C O 1
ATOM 9174 N N . GLN C 1 232 ? 64.943 46.554 -11.362 1.00 8.16 232 GLN C N 1
ATOM 9175 C CA . GLN C 1 232 ? 66.186 46.738 -12.101 1.00 7.56 232 GLN C CA 1
ATOM 9176 C C . GLN C 1 232 ? 67.317 46.980 -11.151 1.00 17.87 232 GLN C C 1
ATOM 9177 O O . GLN C 1 232 ? 67.332 48.002 -10.495 1.00 10.68 232 GLN C O 1
ATOM 9183 N N . LEU C 1 233 ? 68.264 46.060 -11.097 1.00 8.24 233 LEU C N 1
ATOM 9184 C CA . LEU C 1 233 ? 69.439 46.158 -10.227 1.00 12.35 233 LEU C CA 1
ATOM 9185 C C . LEU C 1 233 ? 70.561 47.017 -10.775 1.00 15.06 233 LEU C C 1
ATOM 9186 O O . LEU C 1 233 ? 70.565 47.400 -11.934 1.00 18.07 233 LEU C O 1
ATOM 9191 N N . ASN C 1 234 ? 71.552 47.309 -9.942 1.00 9.17 234 ASN C N 1
ATOM 9192 C CA . ASN C 1 234 ? 72.654 48.151 -10.375 1.00 10.34 234 ASN C CA 1
ATOM 9193 C C . ASN C 1 234 ? 72.184 49.473 -10.919 1.00 19.41 234 ASN C C 1
ATOM 9194 O O . ASN C 1 234 ? 72.853 49.998 -11.802 1.00 14.93 234 ASN C O 1
ATOM 9199 N N . LYS C 1 235 ? 71.063 49.993 -10.417 1.00 12.25 235 LYS C N 1
ATOM 9200 C CA . LYS C 1 235 ? 70.605 51.302 -10.877 1.00 10.36 235 LYS C CA 1
ATOM 9201 C C . LYS C 1 235 ? 70.787 52.327 -9.744 1.00 17.18 235 LYS C C 1
ATOM 9202 O O . LYS C 1 235 ? 69.978 52.398 -8.844 1.00 11.34 235 LYS C O 1
ATOM 9208 N N . VAL C 1 236 ? 71.844 53.123 -9.747 1.00 10.21 236 VAL C N 1
ATOM 9209 C CA . VAL C 1 236 ? 72.061 54.078 -8.668 1.00 6.45 236 VAL C CA 1
ATOM 9210 C C . VAL C 1 236 ? 71.376 55.401 -8.978 1.00 12.23 236 VAL C C 1
ATOM 9211 O O . VAL C 1 236 ? 71.885 56.148 -9.825 1.00 9.64 236 VAL C O 1
ATOM 9215 N N . VAL C 1 237 ? 70.282 55.685 -8.266 1.00 8.34 237 VAL C N 1
ATOM 9216 C CA . VAL C 1 237 ? 69.562 56.933 -8.492 1.00 4.48 237 VAL C CA 1
ATOM 9217 C C . VAL C 1 237 ? 70.425 58.097 -8.053 1.00 10.30 237 VAL C C 1
ATOM 9218 O O . VAL C 1 237 ? 70.909 58.075 -6.939 1.00 11.20 237 VAL C O 1
ATOM 9222 N N . ARG C 1 238 ? 70.709 59.095 -8.884 1.00 1.48 238 ARG C N 1
ATOM 9223 C CA . ARG C 1 238 ? 71.524 60.224 -8.427 1.00 3.45 238 ARG C CA 1
ATOM 9224 C C . ARG C 1 238 ? 70.759 61.560 -8.481 1.00 13.20 238 ARG C C 1
ATOM 9225 O O . ARG C 1 238 ? 71.194 62.596 -7.948 1.00 8.92 238 ARG C O 1
ATOM 9233 N N . GLU C 1 239 ? 69.622 61.563 -9.167 1.00 9.62 239 GLU C N 1
ATOM 9234 C CA . GLU C 1 239 ? 68.856 62.808 -9.247 1.00 3.87 239 GLU C CA 1
ATOM 9235 C C . GLU C 1 239 ? 67.375 62.541 -9.385 1.00 9.94 239 GLU C C 1
ATOM 9236 O O . GLU C 1 239 ? 66.943 61.626 -10.128 1.00 13.01 239 GLU C O 1
ATOM 9242 N N . ILE C 1 240 ? 66.596 63.370 -8.678 1.00 5.55 240 ILE C N 1
ATOM 9243 C CA . ILE C 1 240 ? 65.142 63.183 -8.740 1.00 8.05 240 ILE C CA 1
ATOM 9244 C C . ILE C 1 240 ? 64.591 64.581 -9.015 1.00 16.00 240 ILE C C 1
ATOM 9245 O O . ILE C 1 240 ? 64.807 65.470 -8.182 1.00 13.29 240 ILE C O 1
ATOM 9250 N N . LYS C 1 241 ? 63.975 64.786 -10.185 1.00 7.40 241 LYS C N 1
ATOM 9251 C CA . LYS C 1 241 ? 63.389 66.095 -10.565 1.00 6.68 241 LYS C CA 1
ATOM 9252 C C . LYS C 1 241 ? 61.903 65.944 -10.377 1.00 9.61 241 LYS C C 1
ATOM 9253 O O . LYS C 1 241 ? 61.376 64.856 -10.700 1.00 10.69 241 LYS C O 1
ATOM 9259 N N . TYR C 1 242 ? 61.213 66.957 -9.841 1.00 5.45 242 TYR C N 1
ATOM 9260 C CA . TYR C 1 242 ? 59.766 66.736 -9.639 1.00 4.84 242 TYR C CA 1
ATOM 9261 C C . TYR C 1 242 ? 59.012 68.036 -9.917 1.00 12.64 242 TYR C C 1
ATOM 9262 O O . TYR C 1 242 ? 59.604 69.119 -9.752 1.00 9.76 242 TYR C O 1
ATOM 9271 N N . SER C 1 243 ? 57.754 67.942 -10.330 1.00 6.91 243 SER C N 1
ATOM 9272 C CA . SER C 1 243 ? 57.030 69.184 -10.590 1.00 9.36 243 SER C CA 1
ATOM 9273 C C . SER C 1 243 ? 55.645 68.834 -10.099 1.00 11.50 243 SER C C 1
ATOM 9274 O O . SER C 1 243 ? 55.406 67.714 -9.636 1.00 10.70 243 SER C O 1
ATOM 9277 N N . PRO C 1 244 ? 54.706 69.761 -10.257 1.00 10.06 244 PRO C N 1
ATOM 9278 C CA . PRO C 1 244 ? 53.363 69.430 -9.771 1.00 9.60 244 PRO C CA 1
ATOM 9279 C C . PRO C 1 244 ? 52.742 68.302 -10.578 1.00 12.37 244 PRO C C 1
ATOM 9280 O O . PRO C 1 244 ? 51.737 67.703 -10.201 1.00 19.22 244 PRO C O 1
ATOM 9284 N N . GLY C 1 245 ? 53.314 68.013 -11.733 1.00 14.67 245 GLY C N 1
ATOM 9285 C CA . GLY C 1 245 ? 52.652 66.972 -12.486 1.00 12.84 245 GLY C CA 1
ATOM 9286 C C . GLY C 1 245 ? 53.306 65.612 -12.599 1.00 23.22 245 GLY C C 1
ATOM 9287 O O . GLY C 1 245 ? 52.705 64.701 -13.167 1.00 17.41 245 GLY C O 1
ATOM 9288 N N . GLY C 1 246 ? 54.530 65.448 -12.126 1.00 14.26 246 GLY C N 1
ATOM 9289 C CA . GLY C 1 246 ? 55.101 64.098 -12.261 1.00 15.14 246 GLY C CA 1
ATOM 9290 C C . GLY C 1 246 ? 56.571 64.207 -11.853 1.00 19.26 246 GLY C C 1
ATOM 9291 O O . GLY C 1 246 ? 56.981 65.278 -11.338 1.00 11.03 246 GLY C O 1
ATOM 9292 N N . VAL C 1 247 ? 57.330 63.140 -12.137 1.00 8.34 247 VAL C N 1
ATOM 9293 C CA . VAL C 1 247 ? 58.755 63.179 -11.778 1.00 8.59 247 VAL C CA 1
ATOM 9294 C C . VAL C 1 247 ? 59.615 62.520 -12.854 1.00 13.84 247 VAL C C 1
ATOM 9295 O O . VAL C 1 247 ? 59.093 61.788 -13.706 1.00 15.40 247 VAL C O 1
ATOM 9299 N N . THR C 1 248 ? 60.914 62.797 -12.767 1.00 6.81 248 THR C N 1
ATOM 9300 C CA . THR C 1 248 ? 61.924 62.235 -13.655 1.00 11.91 248 THR C CA 1
ATOM 9301 C C . THR C 1 248 ? 63.051 61.812 -12.732 1.00 22.76 248 THR C C 1
ATOM 9302 O O . THR C 1 248 ? 63.469 62.605 -11.869 1.00 19.53 248 THR C O 1
ATOM 9306 N N . VAL C 1 249 ? 63.564 60.603 -12.953 1.00 13.93 249 VAL C N 1
ATOM 9307 C CA . VAL C 1 249 ? 64.649 60.030 -12.127 1.00 12.19 249 VAL C CA 1
ATOM 9308 C C . VAL C 1 249 ? 65.809 59.587 -13.042 1.00 13.95 249 VAL C C 1
ATOM 9309 O O . VAL C 1 249 ? 65.642 58.908 -14.082 1.00 14.23 249 VAL C O 1
ATOM 9313 N N . LYS C 1 250 ? 66.991 60.055 -12.669 1.00 8.69 250 LYS C N 1
ATOM 9314 C CA . LYS C 1 250 ? 68.219 59.772 -13.404 1.00 9.15 250 LYS C CA 1
ATOM 9315 C C . LYS C 1 250 ? 69.207 58.921 -12.597 1.00 20.16 250 LYS C C 1
ATOM 9316 O O . LYS C 1 250 ? 69.461 59.191 -11.411 1.00 12.96 250 LYS C O 1
ATOM 9322 N N . THR C 1 251 ? 69.765 57.900 -13.247 1.00 10.31 251 THR C N 1
ATOM 9323 C CA . THR C 1 251 ? 70.689 56.986 -12.565 1.00 6.26 251 THR C CA 1
ATOM 9324 C C . THR C 1 251 ? 72.088 57.201 -13.006 1.00 18.65 251 THR C C 1
ATOM 9325 O O . THR C 1 251 ? 72.361 57.749 -14.049 1.00 20.22 251 THR C O 1
ATOM 9329 N N . GLU C 1 252 ? 72.998 56.745 -12.185 1.00 13.65 252 GLU C N 1
ATOM 9330 C CA . GLU C 1 252 ? 74.386 56.973 -12.485 1.00 16.43 252 GLU C CA 1
ATOM 9331 C C . GLU C 1 252 ? 74.830 56.379 -13.830 1.00 13.47 252 GLU C C 1
ATOM 9332 O O . GLU C 1 252 ? 75.784 56.885 -14.411 1.00 16.33 252 GLU C O 1
ATOM 9338 N N . ASP C 1 253 ? 74.185 55.324 -14.316 1.00 11.81 253 ASP C N 1
ATOM 9339 C CA . ASP C 1 253 ? 74.610 54.759 -15.597 1.00 14.30 253 ASP C CA 1
ATOM 9340 C C . ASP C 1 253 ? 74.026 55.539 -16.761 1.00 28.92 253 ASP C C 1
ATOM 9341 O O . ASP C 1 253 ? 73.971 55.060 -17.888 1.00 29.53 253 ASP C O 1
ATOM 9346 N N . ASN C 1 254 ? 73.523 56.717 -16.451 1.00 20.60 254 ASN C N 1
ATOM 9347 C CA . ASN C 1 254 ? 72.923 57.586 -17.437 1.00 18.17 254 ASN C CA 1
ATOM 9348 C C . ASN C 1 254 ? 71.535 57.253 -17.895 1.00 20.69 254 ASN C C 1
ATOM 9349 O O . ASN C 1 254 ? 71.014 57.905 -18.770 1.00 29.12 254 ASN C O 1
ATOM 9354 N N . SER C 1 255 ? 70.858 56.282 -17.312 1.00 15.37 255 SER C N 1
ATOM 9355 C CA . SER C 1 255 ? 69.488 56.130 -17.790 1.00 16.24 255 SER C CA 1
ATOM 9356 C C . SER C 1 255 ? 68.605 57.250 -17.210 1.00 24.68 255 SER C C 1
ATOM 9357 O O . SER C 1 255 ? 68.979 57.830 -16.190 1.00 19.97 255 SER C O 1
ATOM 9360 N N . VAL C 1 256 ? 67.426 57.501 -17.798 1.00 14.45 256 VAL C N 1
ATOM 9361 C CA . VAL C 1 256 ? 66.522 58.544 -17.287 1.00 13.64 256 VAL C CA 1
ATOM 9362 C C . VAL C 1 256 ? 65.162 57.926 -17.334 1.00 23.76 256 VAL C C 1
ATOM 9363 O O . VAL C 1 256 ? 64.843 57.277 -18.330 1.00 23.89 256 VAL C O 1
ATOM 9367 N N . TYR C 1 257 ? 64.375 58.088 -16.275 1.00 16.80 257 TYR C N 1
ATOM 9368 C CA . TYR C 1 257 ? 63.046 57.459 -16.250 1.00 12.43 257 TYR C CA 1
ATOM 9369 C C . TYR C 1 257 ? 62.030 58.521 -15.890 1.00 14.60 257 TYR C C 1
ATOM 9370 O O . TYR C 1 257 ? 62.420 59.507 -15.276 1.00 21.27 257 TYR C O 1
ATOM 9379 N N . SER C 1 258 ? 60.781 58.335 -16.305 1.00 10.94 258 SER C N 1
ATOM 9380 C CA . SER C 1 258 ? 59.737 59.321 -16.039 1.00 14.18 258 SER C CA 1
ATOM 9381 C C . SER C 1 258 ? 58.610 58.617 -15.331 1.00 16.77 258 SER C C 1
ATOM 9382 O O . SER C 1 258 ? 58.369 57.450 -15.631 1.00 19.53 258 SER C O 1
ATOM 9385 N N . ALA C 1 259 ? 57.906 59.297 -14.423 1.00 16.72 259 ALA C N 1
ATOM 9386 C CA . ALA C 1 259 ? 56.773 58.652 -13.752 1.00 12.87 259 ALA C CA 1
ATOM 9387 C C . ALA C 1 259 ? 55.837 59.701 -13.187 1.00 8.35 259 ALA C C 1
ATOM 9388 O O . ALA C 1 259 ? 56.179 60.905 -13.172 1.00 14.62 259 ALA C O 1
ATOM 9390 N N . ASP C 1 260 ? 54.727 59.223 -12.623 1.00 9.29 260 ASP C N 1
ATOM 9391 C CA . ASP C 1 260 ? 53.787 60.123 -11.918 1.00 12.79 260 ASP C CA 1
ATOM 9392 C C . ASP C 1 260 ? 54.177 60.417 -10.459 1.00 21.43 260 ASP C C 1
ATOM 9393 O O . ASP C 1 260 ? 53.866 61.493 -9.939 1.00 11.20 260 ASP C O 1
ATOM 9398 N N . TYR C 1 261 ? 54.855 59.451 -9.814 1.00 8.14 261 TYR C N 1
ATOM 9399 C CA . TYR C 1 261 ? 55.248 59.563 -8.405 1.00 7.18 261 TYR C CA 1
ATOM 9400 C C . TYR C 1 261 ? 56.531 58.816 -8.124 1.00 13.89 261 TYR C C 1
ATOM 9401 O O . TYR C 1 261 ? 56.840 57.894 -8.861 1.00 13.11 261 TYR C O 1
ATOM 9410 N N . VAL C 1 262 ? 57.244 59.167 -7.057 1.00 8.93 262 VAL C N 1
ATOM 9411 C CA . VAL C 1 262 ? 58.460 58.400 -6.749 1.00 12.06 262 VAL C CA 1
ATOM 9412 C C . VAL C 1 262 ? 58.397 58.093 -5.266 1.00 18.46 262 VAL C C 1
ATOM 9413 O O . VAL C 1 262 ? 57.919 58.946 -4.510 1.00 9.53 262 VAL C O 1
ATOM 9417 N N . MET C 1 263 ? 58.809 56.885 -4.862 1.00 9.64 263 MET C N 1
ATOM 9418 C CA . MET C 1 263 ? 58.732 56.517 -3.426 1.00 7.23 263 MET C CA 1
ATOM 9419 C C . MET C 1 263 ? 60.167 56.256 -3.074 1.00 11.32 263 MET C C 1
ATOM 9420 O O . MET C 1 263 ? 60.775 55.376 -3.686 1.00 9.40 263 MET C O 1
ATOM 9425 N N . VAL C 1 264 ? 60.723 57.046 -2.164 1.00 8.76 264 VAL C N 1
ATOM 9426 C CA . VAL C 1 264 ? 62.159 56.909 -1.811 1.00 11.95 264 VAL C CA 1
ATOM 9427 C C . VAL C 1 264 ? 62.368 56.082 -0.545 1.00 15.07 264 VAL C C 1
ATOM 9428 O O . VAL C 1 264 ? 61.938 56.492 0.531 1.00 5.83 264 VAL C O 1
ATOM 9432 N N . SER C 1 265 ? 62.994 54.915 -0.707 1.00 5.83 265 SER C N 1
ATOM 9433 C CA . SER C 1 265 ? 63.187 54.037 0.435 1.00 6.09 265 SER C CA 1
ATOM 9434 C C . SER C 1 265 ? 64.640 53.990 0.917 1.00 9.35 265 SER C C 1
ATOM 9435 O O . SER C 1 265 ? 64.963 53.256 1.844 1.00 7.55 265 SER C O 1
ATOM 9438 N N . ALA C 1 266 ? 65.518 54.755 0.294 1.00 5.86 266 ALA C N 1
ATOM 9439 C CA . ALA C 1 266 ? 66.912 54.762 0.735 1.00 5.63 266 ALA C CA 1
ATOM 9440 C C . ALA C 1 266 ? 66.987 55.212 2.204 1.00 16.35 266 ALA C C 1
ATOM 9441 O O . ALA C 1 266 ? 66.131 55.951 2.676 1.00 7.08 266 ALA C O 1
ATOM 9443 N N . SER C 1 267 ? 68.047 54.827 2.918 1.00 11.32 267 SER C N 1
ATOM 9444 C CA . SER C 1 267 ? 68.218 55.141 4.341 1.00 4.66 267 SER C CA 1
ATOM 9445 C C . SER C 1 267 ? 68.343 56.622 4.659 1.00 3.95 267 SER C C 1
ATOM 9446 O O . SER C 1 267 ? 68.770 57.437 3.835 1.00 2.77 267 SER C O 1
ATOM 9449 N N . LEU C 1 268 ? 68.045 56.896 5.932 1.00 6.80 268 LEU C N 1
ATOM 9450 C CA . LEU C 1 268 ? 68.178 58.258 6.448 1.00 3.42 268 LEU C CA 1
ATOM 9451 C C . LEU C 1 268 ? 69.607 58.679 6.187 1.00 7.62 268 LEU C C 1
ATOM 9452 O O . LEU C 1 268 ? 69.874 59.823 5.767 1.00 9.02 268 LEU C O 1
ATOM 9457 N N . GLY C 1 269 ? 70.554 57.758 6.408 1.00 4.97 269 GLY C N 1
ATOM 9458 C CA . GLY C 1 269 ? 71.968 58.152 6.190 1.00 2.18 269 GLY C CA 1
ATOM 9459 C C . GLY C 1 269 ? 72.173 58.546 4.738 1.00 8.22 269 GLY C C 1
ATOM 9460 O O . GLY C 1 269 ? 72.882 59.519 4.440 1.00 9.55 269 GLY C O 1
ATOM 9461 N N . VAL C 1 270 ? 71.521 57.815 3.832 1.00 4.38 270 VAL C N 1
ATOM 9462 C CA . VAL C 1 270 ? 71.693 58.171 2.405 1.00 8.94 270 VAL C CA 1
ATOM 9463 C C . VAL C 1 270 ? 71.048 59.570 2.192 1.00 11.27 270 VAL C C 1
ATOM 9464 O O . VAL C 1 270 ? 71.642 60.447 1.547 1.00 6.85 270 VAL C O 1
ATOM 9468 N N . LEU C 1 271 ? 69.856 59.782 2.752 1.00 4.81 271 LEU C N 1
ATOM 9469 C CA . LEU C 1 271 ? 69.280 61.110 2.554 1.00 1.94 271 LEU C CA 1
ATOM 9470 C C . LEU C 1 271 ? 70.174 62.193 3.192 1.00 10.02 271 LEU C C 1
ATOM 9471 O O . LEU C 1 271 ? 70.228 63.320 2.710 1.00 14.80 271 LEU C O 1
ATOM 9476 N N . GLN C 1 272 ? 70.875 61.923 4.291 1.00 7.38 272 GLN C N 1
ATOM 9477 C CA . GLN C 1 272 ? 71.709 62.998 4.856 1.00 2.15 272 GLN C CA 1
ATOM 9478 C C . GLN C 1 272 ? 72.972 63.188 4.032 1.00 9.25 272 GLN C C 1
ATOM 9479 O O . GLN C 1 272 ? 73.676 64.167 4.186 1.00 15.19 272 GLN C O 1
ATOM 9485 N N . SER C 1 273 ? 73.289 62.246 3.156 1.00 14.12 273 SER C N 1
ATOM 9486 C CA . SER C 1 273 ? 74.522 62.404 2.377 1.00 6.28 273 SER C CA 1
ATOM 9487 C C . SER C 1 273 ? 74.176 63.160 1.082 1.00 24.23 273 SER C C 1
ATOM 9488 O O . SER C 1 273 ? 73.029 63.519 0.757 1.00 21.69 273 SER C O 1
ATOM 9491 N N . ASP C 1 274 ? 75.151 63.465 0.255 1.00 16.62 274 ASP C N 1
ATOM 9492 C CA . ASP C 1 274 ? 74.565 64.191 -0.908 1.00 34.16 274 ASP C CA 1
ATOM 9493 C C . ASP C 1 274 ? 74.259 63.316 -2.117 1.00 21.45 274 ASP C C 1
ATOM 9494 O O . ASP C 1 274 ? 74.215 63.756 -3.257 1.00 19.10 274 ASP C O 1
ATOM 9499 N N . LEU C 1 275 ? 74.136 62.022 -1.899 1.00 14.12 275 LEU C N 1
ATOM 9500 C CA . LEU C 1 275 ? 73.994 61.126 -3.028 1.00 10.73 275 LEU C CA 1
ATOM 9501 C C . LEU C 1 275 ? 72.928 61.447 -4.055 1.00 15.10 275 LEU C C 1
ATOM 9502 O O . LEU C 1 275 ? 73.223 61.463 -5.252 1.00 13.20 275 LEU C O 1
ATOM 9507 N N . ILE C 1 276 ? 71.696 61.649 -3.581 1.00 11.32 276 ILE C N 1
ATOM 9508 C CA . ILE C 1 276 ? 70.584 61.939 -4.473 1.00 7.45 276 ILE C CA 1
ATOM 9509 C C . ILE C 1 276 ? 70.343 63.429 -4.509 1.00 15.60 276 ILE C C 1
ATOM 9510 O O . ILE C 1 276 ? 70.070 64.000 -3.454 1.00 7.48 276 ILE C O 1
ATOM 9515 N N . GLN C 1 277 ? 70.452 64.063 -5.675 1.00 7.88 277 GLN C N 1
ATOM 9516 C CA . GLN C 1 277 ? 70.158 65.505 -5.733 1.00 8.72 277 GLN C CA 1
ATOM 9517 C C . GLN C 1 277 ? 68.675 65.688 -6.060 1.00 10.22 277 GLN C C 1
ATOM 9518 O O . GLN C 1 277 ? 68.157 65.047 -6.987 1.00 11.69 277 GLN C O 1
ATOM 9524 N N . PHE C 1 278 ? 67.986 66.503 -5.273 1.00 7.33 278 PHE C N 1
ATOM 9525 C CA . PHE C 1 278 ? 66.555 66.725 -5.481 1.00 10.61 278 PHE C CA 1
ATOM 9526 C C . PHE C 1 278 ? 66.445 68.012 -6.251 1.00 18.36 278 PHE C C 1
ATOM 9527 O O . PHE C 1 278 ? 67.135 68.967 -5.906 1.00 10.41 278 PHE C O 1
ATOM 9535 N N . LYS C 1 279 ? 65.594 68.079 -7.275 1.00 11.50 279 LYS C N 1
ATOM 9536 C CA . LYS C 1 279 ? 65.505 69.346 -8.014 1.00 6.50 279 LYS C CA 1
ATOM 9537 C C . LYS C 1 279 ? 64.020 69.601 -8.278 1.00 10.51 279 LYS C C 1
ATOM 9538 O O . LYS C 1 279 ? 63.374 68.802 -8.965 1.00 9.10 279 LYS C O 1
ATOM 9544 N N . PRO C 1 280 ? 63.447 70.654 -7.690 1.00 9.19 280 PRO C N 1
ATOM 9545 C CA . PRO C 1 280 ? 64.175 71.608 -6.857 1.00 9.43 280 PRO C CA 1
ATOM 9546 C C . PRO C 1 280 ? 64.605 71.032 -5.531 1.00 5.05 280 PRO C C 1
ATOM 9547 O O . PRO C 1 280 ? 64.121 69.975 -5.145 1.00 6.67 280 PRO C O 1
ATOM 9551 N N . LYS C 1 281 ? 65.471 71.759 -4.822 1.00 6.90 281 LYS C N 1
ATOM 9552 C CA . LYS C 1 281 ? 65.898 71.243 -3.518 1.00 9.88 281 LYS C CA 1
ATOM 9553 C C . LYS C 1 281 ? 64.715 71.017 -2.600 1.00 15.86 281 LYS C C 1
ATOM 9554 O O . LYS C 1 281 ? 63.720 71.734 -2.681 1.00 9.80 281 LYS C O 1
ATOM 9560 N N . LEU C 1 282 ? 64.839 70.064 -1.687 1.00 4.58 282 LEU C N 1
ATOM 9561 C CA . LEU C 1 282 ? 63.735 69.845 -0.762 1.00 10.97 282 LEU C CA 1
ATOM 9562 C C . LEU C 1 282 ? 63.570 71.088 0.113 1.00 10.41 282 LEU C C 1
ATOM 9563 O O . LEU C 1 282 ? 64.531 71.851 0.327 1.00 8.16 282 LEU C O 1
ATOM 9568 N N . PRO C 1 283 ? 62.348 71.301 0.606 1.00 10.33 283 PRO C N 1
ATOM 9569 C CA . PRO C 1 283 ? 62.057 72.473 1.432 1.00 7.97 283 PRO C CA 1
ATOM 9570 C C . PRO C 1 283 ? 62.810 72.453 2.739 1.00 12.44 283 PRO C C 1
ATOM 9571 O O . PRO C 1 283 ? 63.182 71.431 3.284 1.00 7.56 283 PRO C O 1
ATOM 9575 N N . THR C 1 284 ? 63.080 73.645 3.232 1.00 5.31 284 THR C N 1
ATOM 9576 C CA . THR C 1 284 ? 63.787 73.721 4.482 1.00 12.64 284 THR C CA 1
ATOM 9577 C C . THR C 1 284 ? 63.206 72.891 5.626 1.00 8.68 284 THR C C 1
ATOM 9578 O O . THR C 1 284 ? 63.929 72.207 6.356 1.00 14.29 284 THR C O 1
ATOM 9582 N N . TRP C 1 285 ? 61.896 72.920 5.755 1.00 10.61 285 TRP C N 1
ATOM 9583 C CA . TRP C 1 285 ? 61.338 72.128 6.829 1.00 13.97 285 TRP C CA 1
ATOM 9584 C C . TRP C 1 285 ? 61.744 70.665 6.698 1.00 13.74 285 TRP C C 1
ATOM 9585 O O . TRP C 1 285 ? 61.989 70.016 7.709 1.00 11.54 285 TRP C O 1
ATOM 9596 N N . LYS C 1 286 ? 61.796 70.168 5.476 1.00 9.23 286 LYS C N 1
ATOM 9597 C CA . LYS C 1 286 ? 62.131 68.781 5.260 1.00 7.23 286 LYS C CA 1
ATOM 9598 C C . LYS C 1 286 ? 63.612 68.547 5.523 1.00 6.91 286 LYS C C 1
ATOM 9599 O O . LYS C 1 286 ? 64.045 67.577 6.183 1.00 7.26 286 LYS C O 1
ATOM 9605 N N . VAL C 1 287 ? 64.415 69.452 4.989 1.00 2.26 287 VAL C N 1
ATOM 9606 C CA . VAL C 1 287 ? 65.865 69.301 5.179 1.00 6.46 287 VAL C CA 1
ATOM 9607 C C . VAL C 1 287 ? 66.204 69.323 6.668 1.00 14.53 287 VAL C C 1
ATOM 9608 O O . VAL C 1 287 ? 67.025 68.573 7.174 1.00 7.08 287 VAL C O 1
ATOM 9612 N N . ARG C 1 288 ? 65.532 70.180 7.406 1.00 6.78 288 ARG C N 1
ATOM 9613 C CA . ARG C 1 288 ? 65.886 70.168 8.812 1.00 10.58 288 ARG C CA 1
ATOM 9614 C C . ARG C 1 288 ? 65.506 68.923 9.550 1.00 11.39 288 ARG C C 1
ATOM 9615 O O . ARG C 1 288 ? 66.212 68.521 10.466 1.00 11.08 288 ARG C O 1
ATOM 9623 N N . ALA C 1 289 ? 64.376 68.346 9.162 1.00 5.50 289 ALA C N 1
ATOM 9624 C CA . ALA C 1 289 ? 63.935 67.139 9.848 1.00 6.63 289 ALA C CA 1
ATOM 9625 C C . ALA C 1 289 ? 64.904 66.045 9.500 1.00 10.68 289 ALA C C 1
ATOM 9626 O O . ALA C 1 289 ? 65.249 65.223 10.336 1.00 6.90 289 ALA C O 1
ATOM 9628 N N . ILE C 1 290 ? 65.366 66.046 8.264 1.00 3.67 290 ILE C N 1
ATOM 9629 C CA . ILE C 1 290 ? 66.295 64.988 7.912 1.00 3.24 290 ILE C CA 1
ATOM 9630 C C . ILE C 1 290 ? 67.590 65.096 8.742 1.00 6.56 290 ILE C C 1
ATOM 9631 O O . ILE C 1 290 ? 68.122 64.085 9.202 1.00 7.60 290 ILE C O 1
ATOM 9636 N N . TYR C 1 291 ? 68.148 66.305 8.874 1.00 3.89 291 TYR C N 1
ATOM 9637 C CA . TYR C 1 291 ? 69.413 66.385 9.592 1.00 3.71 291 TYR C CA 1
ATOM 9638 C C . TYR C 1 291 ? 69.355 66.280 11.108 1.00 9.34 291 TYR C C 1
ATOM 9639 O O . TYR C 1 291 ? 70.347 65.930 11.770 1.00 6.98 291 TYR C O 1
ATOM 9648 N N . GLN C 1 292 ? 68.196 66.578 11.674 1.00 4.38 292 GLN C N 1
ATOM 9649 C CA . GLN C 1 292 ? 68.062 66.441 13.127 1.00 4.00 292 GLN C CA 1
ATOM 9650 C C . GLN C 1 292 ? 67.967 65.016 13.627 1.00 10.22 292 GLN C C 1
ATOM 9651 O O . GLN C 1 292 ? 68.366 64.747 14.770 1.00 6.58 292 GLN C O 1
ATOM 9657 N N . PHE C 1 293 ? 67.399 64.110 12.830 1.00 2.90 293 PHE C N 1
ATOM 9658 C CA . PHE C 1 293 ? 67.315 62.721 13.329 1.00 3.99 293 PHE C CA 1
ATOM 9659 C C . PHE C 1 293 ? 68.674 62.005 13.211 1.00 9.54 293 PHE C C 1
ATOM 9660 O O . PHE C 1 293 ? 69.507 62.488 12.433 1.00 5.53 293 PHE C O 1
ATOM 9668 N N . ASP C 1 294 ? 68.904 60.917 13.957 1.00 3.72 294 ASP C N 1
ATOM 9669 C CA . ASP C 1 294 ? 70.232 60.305 13.888 1.00 3.10 294 ASP C CA 1
ATOM 9670 C C . ASP C 1 294 ? 70.276 59.016 13.086 1.00 7.64 294 ASP C C 1
ATOM 9671 O O . ASP C 1 294 ? 69.341 58.214 13.257 1.00 5.15 294 ASP C O 1
ATOM 9676 N N . MET C 1 295 ? 71.331 58.785 12.277 1.00 6.49 295 MET C N 1
ATOM 9677 C CA . MET C 1 295 ? 71.497 57.504 11.549 1.00 3.54 295 MET C CA 1
ATOM 9678 C C . MET C 1 295 ? 72.645 56.836 12.335 1.00 5.28 295 MET C C 1
ATOM 9679 O O . MET C 1 295 ? 73.796 57.291 12.283 1.00 4.81 295 MET C O 1
ATOM 9684 N N . ALA C 1 296 ? 72.387 55.787 13.092 1.00 3.49 296 ALA C N 1
ATOM 9685 C CA . ALA C 1 296 ? 73.487 55.187 13.870 1.00 3.84 296 ALA C CA 1
ATOM 9686 C C . ALA C 1 296 ? 74.246 54.109 13.092 1.00 7.86 296 ALA C C 1
ATOM 9687 O O . ALA C 1 296 ? 73.861 53.710 11.983 1.00 6.17 296 ALA C O 1
ATOM 9689 N N . VAL C 1 297 ? 75.306 53.599 13.716 1.00 4.07 297 VAL C N 1
ATOM 9690 C CA . VAL C 1 297 ? 76.070 52.545 13.064 1.00 2.19 297 VAL C CA 1
ATOM 9691 C C . VAL C 1 297 ? 76.388 51.485 14.108 1.00 4.89 297 VAL C C 1
ATOM 9692 O O . VAL C 1 297 ? 76.878 51.816 15.196 1.00 5.64 297 VAL C O 1
ATOM 9696 N N . TYR C 1 298 ? 76.213 50.227 13.736 1.00 4.48 298 TYR C N 1
ATOM 9697 C CA . TYR C 1 298 ? 76.396 49.066 14.645 1.00 2.04 298 TYR C CA 1
ATOM 9698 C C . TYR C 1 298 ? 77.190 48.064 13.807 1.00 5.84 298 TYR C C 1
ATOM 9699 O O . TYR C 1 298 ? 76.754 47.613 12.734 1.00 4.96 298 TYR C O 1
ATOM 9708 N N . THR C 1 299 ? 78.399 47.768 14.263 1.00 5.29 299 THR C N 1
ATOM 9709 C CA . THR C 1 299 ? 79.325 46.962 13.463 1.00 5.71 299 THR C CA 1
ATOM 9710 C C . THR C 1 299 ? 79.572 45.611 14.092 1.00 9.59 299 THR C C 1
ATOM 9711 O O . THR C 1 299 ? 80.056 45.577 15.216 1.00 6.10 299 THR C O 1
ATOM 9715 N N . LYS C 1 300 ? 79.226 44.561 13.344 1.00 5.57 300 LYS C N 1
ATOM 9716 C CA . LYS C 1 300 ? 79.320 43.158 13.764 1.00 2.40 300 LYS C CA 1
ATOM 9717 C C . LYS C 1 300 ? 80.641 42.579 13.276 1.00 9.82 300 LYS C C 1
ATOM 9718 O O . LYS C 1 300 ? 80.762 42.133 12.132 1.00 5.66 300 LYS C O 1
ATOM 9724 N N . ILE C 1 301 ? 81.651 42.634 14.138 1.00 5.26 301 ILE C N 1
ATOM 9725 C CA . ILE C 1 301 ? 82.960 42.107 13.734 1.00 3.78 301 ILE C CA 1
ATOM 9726 C C . ILE C 1 301 ? 83.067 40.604 14.023 1.00 9.65 301 ILE C C 1
ATOM 9727 O O . ILE C 1 301 ? 83.139 40.175 15.195 1.00 9.75 301 ILE C O 1
ATOM 9732 N N . PHE C 1 302 ? 83.036 39.803 12.970 1.00 5.18 302 PHE C N 1
ATOM 9733 C CA . PHE C 1 302 ? 83.169 38.355 13.131 1.00 4.65 302 PHE C CA 1
ATOM 9734 C C . PHE C 1 302 ? 84.645 37.921 13.070 1.00 9.96 302 PHE C C 1
ATOM 9735 O O . PHE C 1 302 ? 85.433 38.433 12.269 1.00 6.41 302 PHE C O 1
ATOM 9743 N N . LEU C 1 303 ? 84.987 36.915 13.879 1.00 5.60 303 LEU C N 1
ATOM 9744 C CA . LEU C 1 303 ? 86.359 36.401 13.949 1.00 2.90 303 LEU C CA 1
ATOM 9745 C C . LEU C 1 303 ? 86.339 34.873 13.905 1.00 7.17 303 LEU C C 1
ATOM 9746 O O . LEU C 1 303 ? 85.495 34.237 14.575 1.00 13.27 303 LEU C O 1
ATOM 9751 N N . LYS C 1 304 ? 87.287 34.315 13.143 1.00 4.77 304 LYS C N 1
ATOM 9752 C CA . LYS C 1 304 ? 87.423 32.858 12.990 1.00 4.28 304 LYS C CA 1
ATOM 9753 C C . LYS C 1 304 ? 88.755 32.449 13.643 1.00 11.08 304 LYS C C 1
ATOM 9754 O O . LYS C 1 304 ? 89.812 33.053 13.344 1.00 6.59 304 LYS C O 1
ATOM 9760 N N . PHE C 1 305 ? 88.712 31.400 14.476 1.00 7.21 305 PHE C N 1
ATOM 9761 C CA . PHE C 1 305 ? 89.952 30.927 15.145 1.00 6.61 305 PHE C CA 1
ATOM 9762 C C . PHE C 1 305 ? 90.180 29.442 14.842 1.00 10.46 305 PHE C C 1
ATOM 9763 O O . PHE C 1 305 ? 89.243 28.685 14.585 1.00 10.74 305 PHE C O 1
ATOM 9771 N N . PRO C 1 306 ? 91.430 29.008 14.932 1.00 10.71 306 PRO C N 1
ATOM 9772 C CA . PRO C 1 306 ? 91.793 27.598 14.689 1.00 8.39 306 PRO C CA 1
ATOM 9773 C C . PRO C 1 306 ? 91.406 26.641 15.804 1.00 13.88 306 PRO C C 1
ATOM 9774 O O . PRO C 1 306 ? 91.359 25.449 15.563 1.00 13.65 306 PRO C O 1
ATOM 9778 N N . ARG C 1 307 ? 91.064 27.124 16.985 1.00 9.78 307 ARG C N 1
ATOM 9779 C CA . ARG C 1 307 ? 90.625 26.233 18.055 1.00 6.82 307 ARG C CA 1
ATOM 9780 C C . ARG C 1 307 ? 89.906 27.172 19.027 1.00 17.15 307 ARG C C 1
ATOM 9781 O O . ARG C 1 307 ? 90.148 28.368 18.953 1.00 13.98 307 ARG C O 1
ATOM 9789 N N . LYS C 1 308 ? 89.007 26.661 19.863 1.00 9.35 308 LYS C N 1
ATOM 9790 C CA . LYS C 1 308 ? 88.209 27.467 20.783 1.00 12.18 308 LYS C CA 1
ATOM 9791 C C . LYS C 1 308 ? 89.009 27.730 22.024 1.00 15.15 308 LYS C C 1
ATOM 9792 O O . LYS C 1 308 ? 89.834 26.887 22.356 1.00 12.64 308 LYS C O 1
ATOM 9798 N N . PHE C 1 309 ? 88.807 28.866 22.693 1.00 9.27 309 PHE C N 1
ATOM 9799 C CA . PHE C 1 309 ? 89.549 29.078 23.935 1.00 6.22 309 PHE C CA 1
ATOM 9800 C C . PHE C 1 309 ? 88.621 29.733 24.945 1.00 12.27 309 PHE C C 1
ATOM 9801 O O . PHE C 1 309 ? 89.088 30.082 26.023 1.00 13.41 309 PHE C O 1
ATOM 9809 N N . TRP C 1 310 ? 87.337 29.909 24.635 1.00 8.25 310 TRP C N 1
ATOM 9810 C CA . TRP C 1 310 ? 86.407 30.555 25.560 1.00 3.12 310 TRP C CA 1
ATOM 9811 C C . TRP C 1 310 ? 85.482 29.475 26.067 1.00 7.44 310 TRP C C 1
ATOM 9812 O O . TRP C 1 310 ? 85.435 28.381 25.537 1.00 9.71 310 TRP C O 1
ATOM 9823 N N . PRO C 1 311 ? 84.721 29.789 27.099 1.00 7.19 311 PRO C N 1
ATOM 9824 C CA . PRO C 1 311 ? 83.831 28.817 27.691 1.00 4.70 311 PRO C CA 1
ATOM 9825 C C . PRO C 1 311 ? 82.608 28.592 26.853 1.00 16.44 311 PRO C C 1
ATOM 9826 O O . PRO C 1 311 ? 82.147 29.536 26.224 1.00 11.47 311 PRO C O 1
ATOM 9830 N N . GLU C 1 312 ? 82.061 27.375 26.923 1.00 7.49 312 GLU C N 1
ATOM 9831 C CA . GLU C 1 312 ? 80.827 27.021 26.243 1.00 8.16 312 GLU C CA 1
ATOM 9832 C C . GLU C 1 312 ? 79.948 26.454 27.329 1.00 18.30 312 GLU C C 1
ATOM 9833 O O . GLU C 1 312 ? 80.458 25.986 28.338 1.00 12.18 312 GLU C O 1
ATOM 9839 N N . GLY C 1 313 ? 78.638 26.520 27.195 1.00 14.24 313 GLY C N 1
ATOM 9840 C C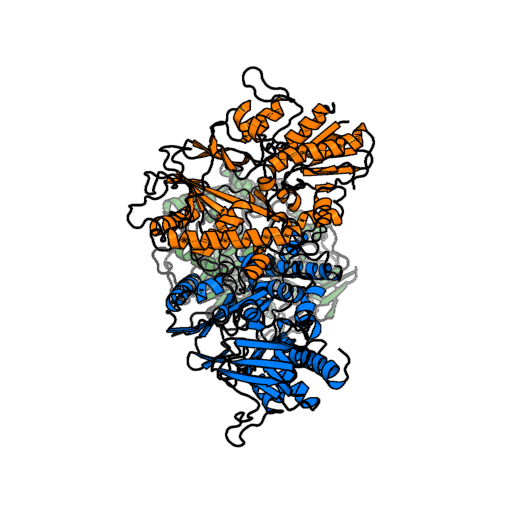A . GLY C 1 313 ? 77.871 25.985 28.312 1.00 14.57 313 GLY C CA 1
ATOM 9841 C C . GLY C 1 313 ? 76.650 26.844 28.614 1.00 19.54 313 GLY C C 1
ATOM 9842 O O . GLY C 1 313 ? 76.448 27.841 27.932 1.00 12.61 313 GLY C O 1
ATOM 9843 N N . LYS C 1 314 ? 75.859 26.468 29.623 1.00 10.80 314 LYS C N 1
ATOM 9844 C CA . LYS C 1 314 ? 74.641 27.200 29.968 1.00 9.99 314 LYS C CA 1
ATOM 9845 C C . LYS C 1 314 ? 74.997 28.630 30.308 1.00 8.84 314 LYS C C 1
ATOM 9846 O O . LYS C 1 314 ? 75.886 28.921 31.108 1.00 13.86 314 LYS C O 1
ATOM 9852 N N . GLY C 1 315 ? 74.269 29.535 29.679 1.00 13.39 315 GLY C N 1
ATOM 9853 C CA . GLY C 1 315 ? 74.549 30.923 29.953 1.00 11.80 315 GLY C CA 1
ATOM 9854 C C . GLY C 1 315 ? 75.818 31.457 29.302 1.00 11.31 315 GLY C C 1
ATOM 9855 O O . GLY C 1 315 ? 76.105 32.648 29.446 1.00 10.35 315 GLY C O 1
ATOM 9856 N N . ARG C 1 316 ? 76.588 30.632 28.595 1.00 7.74 316 ARG C N 1
ATOM 9857 C CA . ARG C 1 316 ? 77.816 31.171 27.997 1.00 7.44 316 ARG C CA 1
ATOM 9858 C C . ARG C 1 316 ? 77.689 31.978 26.693 1.00 11.49 316 ARG C C 1
ATOM 9859 O O . ARG C 1 316 ? 78.661 32.582 26.262 1.00 6.87 316 ARG C O 1
ATOM 9867 N N . GLU C 1 317 ? 76.512 32.006 26.057 1.00 4.74 317 GLU C N 1
ATOM 9868 C CA . GLU C 1 317 ? 76.368 32.681 24.763 1.00 5.27 317 GLU C CA 1
ATOM 9869 C C . GLU C 1 317 ? 76.810 34.118 24.646 1.00 3.47 317 GLU C C 1
ATOM 9870 O O . GLU C 1 317 ? 77.500 34.470 23.682 1.00 6.46 317 GLU C O 1
ATOM 9876 N N . PHE C 1 318 ? 76.411 34.926 25.623 1.00 3.90 318 PHE C N 1
ATOM 9877 C CA . PHE C 1 318 ? 76.791 36.337 25.578 1.00 5.73 318 PHE C CA 1
ATOM 9878 C C . PHE C 1 318 ? 77.745 36.642 26.715 1.00 10.00 318 PHE C C 1
ATOM 9879 O O . PHE C 1 318 ? 77.543 36.162 27.832 1.00 5.11 318 PHE C O 1
ATOM 9887 N N . PHE C 1 319 ? 78.760 37.462 26.480 1.00 3.27 319 PHE C N 1
ATOM 9888 C CA . PHE C 1 319 ? 79.638 37.808 27.578 1.00 1.00 319 PHE C CA 1
ATOM 9889 C C . PHE C 1 319 ? 80.075 39.235 27.361 1.00 6.61 319 PHE C C 1
ATOM 9890 O O . PHE C 1 319 ? 80.012 39.700 26.221 1.00 7.30 319 PHE C O 1
ATOM 9898 N N . LEU C 1 320 ? 80.505 39.919 28.421 1.00 4.43 320 LEU C N 1
ATOM 9899 C CA . LEU C 1 320 ? 80.911 41.316 28.275 1.00 3.50 320 LEU C CA 1
ATOM 9900 C C . LEU C 1 320 ? 82.344 41.516 28.728 1.00 4.67 320 LEU C C 1
ATOM 9901 O O . LEU C 1 320 ? 82.836 40.760 29.577 1.00 7.86 320 LEU C O 1
ATOM 9906 N N . TYR C 1 321 ? 82.962 42.606 28.238 1.00 5.23 321 TYR C N 1
ATOM 9907 C CA . TYR C 1 321 ? 84.344 42.932 28.602 1.00 3.38 321 TYR C CA 1
ATOM 9908 C C . TYR C 1 321 ? 84.294 44.300 29.192 1.00 10.43 321 TYR C C 1
ATOM 9909 O O . TYR C 1 321 ? 83.929 45.275 28.531 1.00 4.11 321 TYR C O 1
ATOM 9918 N N . ALA C 1 322 ? 84.567 44.338 30.482 1.00 3.69 322 ALA C N 1
ATOM 9919 C CA . ALA C 1 322 ? 84.490 45.599 31.187 1.00 4.58 322 ALA C CA 1
ATOM 9920 C C . ALA C 1 322 ? 85.741 46.469 31.044 1.00 9.57 322 ALA C C 1
ATOM 9921 O O . ALA C 1 322 ? 86.526 46.641 31.979 1.00 5.28 322 ALA C O 1
ATOM 9923 N N . SER C 1 323 ? 85.898 47.076 29.873 1.00 8.62 323 SER C N 1
ATOM 9924 C CA . SER C 1 323 ? 87.090 47.917 29.657 1.00 5.16 323 SER C CA 1
ATOM 9925 C C . SER C 1 323 ? 86.969 49.192 30.452 1.00 10.06 323 SER C C 1
ATOM 9926 O O . SER C 1 323 ? 85.876 49.644 30.767 1.00 6.48 323 SER C O 1
ATOM 9929 N N . SER C 1 324 ? 88.089 49.807 30.791 1.00 4.91 324 SER C N 1
ATOM 9930 C CA . SER C 1 324 ? 87.970 51.096 31.489 1.00 6.76 324 SER C CA 1
ATOM 9931 C C . SER C 1 324 ? 87.610 52.164 30.423 1.00 9.90 324 SER C C 1
ATOM 9932 O O . SER C 1 324 ? 87.234 53.293 30.770 1.00 7.07 324 SER C O 1
ATOM 9935 N N . ARG C 1 325 ? 87.736 51.808 29.135 1.00 5.01 325 ARG C N 1
ATOM 9936 C CA . ARG C 1 325 ? 87.391 52.670 27.984 1.00 2.22 325 ARG C CA 1
ATOM 9937 C C . ARG C 1 325 ? 85.986 52.280 27.543 1.00 8.42 325 ARG C C 1
ATOM 9938 O O . ARG C 1 325 ? 85.734 51.235 26.939 1.00 5.18 325 ARG C O 1
ATOM 9946 N N . ARG C 1 326 ? 85.027 53.140 27.822 1.00 4.51 326 ARG C N 1
ATOM 9947 C CA . ARG C 1 326 ? 83.643 52.800 27.512 1.00 2.37 326 ARG C CA 1
ATOM 9948 C C . ARG C 1 326 ? 83.423 52.362 26.080 1.00 10.02 326 ARG C C 1
ATOM 9949 O O . ARG C 1 326 ? 83.869 53.030 25.167 1.00 7.38 326 ARG C O 1
ATOM 9957 N N . GLY C 1 327 ? 82.757 51.238 25.882 1.00 2.98 327 GLY C N 1
ATOM 9958 C CA . GLY C 1 327 ? 82.423 50.818 24.526 1.00 6.76 327 GLY C CA 1
ATOM 9959 C C . GLY C 1 327 ? 83.512 50.136 23.755 1.00 14.51 327 GLY C C 1
ATOM 9960 O O . GLY C 1 327 ? 83.336 49.829 22.565 1.00 11.38 327 GLY C O 1
ATOM 9961 N N . TYR C 1 328 ? 84.630 49.902 24.429 1.00 6.13 328 TYR C N 1
ATOM 996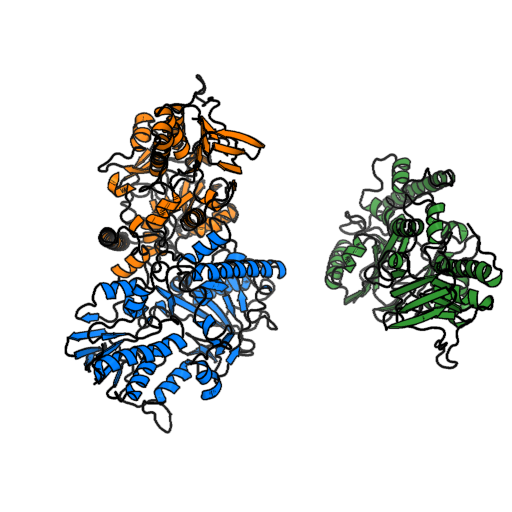2 C CA . TYR C 1 328 ? 85.732 49.273 23.704 1.00 4.90 328 TYR C CA 1
ATOM 9963 C C . TYR C 1 328 ? 85.583 47.765 23.649 1.00 4.69 328 TYR C C 1
ATOM 9964 O O . TYR C 1 328 ? 85.766 47.126 24.688 1.00 6.22 328 TYR C O 1
ATOM 9973 N N . TYR C 1 329 ? 85.307 47.212 22.462 1.00 3.51 329 TYR C N 1
ATOM 9974 C CA . TYR C 1 329 ? 85.155 45.756 22.265 1.00 5.13 329 TYR C CA 1
ATOM 9975 C C . TYR C 1 329 ? 84.437 45.102 23.435 1.00 15.06 329 TYR C C 1
ATOM 9976 O O . TYR C 1 329 ? 84.951 44.136 24.021 1.00 9.45 329 TYR C O 1
ATOM 9985 N N . GLY C 1 330 ? 83.274 45.648 23.796 1.00 5.93 330 GLY C N 1
ATOM 9986 C CA . GLY C 1 330 ? 82.548 45.220 24.980 1.00 3.56 330 GLY C CA 1
ATOM 9987 C C . GLY C 1 330 ? 81.489 44.132 24.995 1.00 11.88 330 GLY C C 1
ATOM 9988 O O . GLY C 1 330 ? 81.272 43.542 26.051 1.00 6.30 330 GLY C O 1
ATOM 9989 N N . VAL C 1 331 ? 80.808 43.903 23.877 1.00 3.43 331 VAL C N 1
ATOM 9990 C CA . VAL C 1 331 ? 79.754 42.904 23.907 1.00 2.37 331 VAL C CA 1
ATOM 9991 C C . VAL C 1 331 ? 80.105 41.806 22.955 1.00 7.37 331 VAL C C 1
ATOM 9992 O O . VAL C 1 331 ? 80.248 42.030 21.748 1.00 7.12 331 VAL C O 1
ATOM 9996 N N . TRP C 1 332 ? 80.215 40.610 23.510 1.00 3.40 332 TRP C N 1
ATOM 9997 C CA . TRP C 1 332 ? 80.625 39.435 22.743 1.00 3.43 332 TRP C CA 1
ATOM 9998 C C . TRP C 1 332 ? 79.559 38.383 22.671 1.00 3.97 332 TRP C C 1
ATOM 9999 O O . TRP C 1 332 ? 78.777 38.247 23.618 1.00 4.46 332 TRP C O 1
ATOM 10010 N N . GLN C 1 333 ? 79.598 37.590 21.599 1.00 1.40 333 GLN C N 1
ATOM 10011 C CA . GLN C 1 333 ? 78.660 36.479 21.405 1.00 4.13 333 GLN C CA 1
ATOM 10012 C C . GLN C 1 333 ? 79.427 35.265 20.841 1.00 4.06 333 GLN C C 1
ATOM 10013 O O . GLN C 1 333 ? 80.269 35.421 19.924 1.00 7.89 333 GLN C O 1
ATOM 10019 N N . GLU C 1 334 ? 79.181 34.072 21.404 1.00 3.00 334 GLU C N 1
ATOM 10020 C CA . GLU C 1 334 ? 79.858 32.856 20.920 1.00 5.59 334 GLU C CA 1
ATOM 10021 C C . GLU C 1 334 ? 78.742 31.961 20.402 1.00 10.76 334 GLU C C 1
ATOM 10022 O O . GLU C 1 334 ? 77.651 31.947 20.955 1.00 11.89 334 GLU C O 1
ATOM 10028 N N . PHE C 1 335 ? 79.020 31.259 19.313 1.00 8.60 335 PHE C N 1
ATOM 10029 C CA . PHE C 1 335 ? 78.024 30.462 18.588 1.00 6.72 335 PHE C CA 1
ATOM 10030 C C . PHE C 1 335 ? 77.940 28.954 18.741 1.00 14.77 335 PHE C C 1
ATOM 10031 O O . PHE C 1 335 ? 77.722 28.235 17.748 1.00 10.13 335 PHE C O 1
ATOM 10039 N N . GLU C 1 336 ? 78.163 28.464 19.955 1.00 6.95 336 GLU C N 1
ATOM 10040 C CA . GLU C 1 336 ? 78.069 27.002 20.131 1.00 7.18 336 GLU C CA 1
ATOM 10041 C C . GLU C 1 336 ? 76.723 26.444 19.626 1.00 10.76 336 GLU C C 1
ATOM 10042 O O . GLU C 1 336 ? 76.684 25.395 18.970 1.00 15.73 336 GLU C O 1
ATOM 10048 N N . LYS C 1 337 ? 75.625 27.148 19.890 1.00 5.54 337 LYS C N 1
ATOM 10049 C CA . LYS C 1 337 ? 74.326 26.673 19.417 1.00 8.33 337 LYS C CA 1
ATOM 10050 C C . LYS C 1 337 ? 74.105 26.931 17.922 1.00 17.81 337 LYS C C 1
ATOM 10051 O O . LYS C 1 337 ? 73.657 26.059 17.199 1.00 11.96 337 LYS C O 1
ATOM 10057 N N . GLN C 1 338 ? 74.393 28.145 17.448 1.00 9.49 338 GLN C N 1
ATOM 10058 C CA . GLN C 1 338 ? 74.144 28.450 16.042 1.00 5.90 338 GLN C CA 1
ATOM 10059 C C . GLN C 1 338 ? 75.036 27.802 15.018 1.00 16.94 338 GLN C C 1
ATOM 10060 O O . GLN C 1 338 ? 74.548 27.344 13.988 1.00 11.97 338 GLN C O 1
ATOM 10066 N N . TYR C 1 339 ? 76.343 27.815 15.257 1.00 7.11 339 TYR C N 1
ATOM 10067 C CA . TYR C 1 339 ? 77.242 27.310 14.231 1.00 9.80 339 TYR C CA 1
ATOM 10068 C C . TYR C 1 339 ? 78.260 26.448 14.988 1.00 12.70 339 TYR C C 1
ATOM 10069 O O . TYR C 1 339 ? 79.438 26.790 15.093 1.00 11.09 339 TYR C O 1
ATOM 10078 N N . PRO C 1 340 ? 77.767 25.331 15.497 1.00 10.69 340 PRO C N 1
ATOM 10079 C CA . PRO C 1 340 ? 78.535 24.450 16.379 1.00 12.84 340 PRO C CA 1
ATOM 10080 C C . PRO C 1 340 ? 79.937 24.106 16.029 1.00 20.54 340 PRO C C 1
ATOM 10081 O O . PRO C 1 340 ? 80.813 24.085 16.882 1.00 25.02 340 PRO C O 1
ATOM 10085 N N . ASP C 1 341 ? 80.239 23.862 14.776 1.00 15.11 341 ASP C N 1
ATOM 10086 C CA . ASP C 1 341 ? 81.671 23.584 14.766 1.00 31.78 341 ASP C CA 1
ATOM 10087 C C . ASP C 1 341 ? 82.628 24.652 14.265 1.00 27.48 341 ASP C C 1
ATOM 10088 O O . ASP C 1 341 ? 83.803 24.423 13.960 1.00 21.15 341 ASP C O 1
ATOM 10093 N N . ALA C 1 342 ? 82.077 25.853 14.157 1.00 18.49 342 ALA C N 1
ATOM 10094 C CA . ALA C 1 342 ? 82.826 26.944 13.568 1.00 10.45 342 ALA C CA 1
ATOM 10095 C C . ALA C 1 342 ? 83.968 27.636 14.290 1.00 15.46 342 ALA C C 1
ATOM 10096 O O . ALA C 1 342 ? 84.906 28.149 13.682 1.00 25.18 342 ALA C O 1
ATOM 10098 N N . ASN C 1 343 ? 83.914 27.728 15.597 1.00 11.44 343 ASN C N 1
ATOM 10099 C CA . ASN C 1 343 ? 85.044 28.464 16.230 1.00 14.02 343 ASN C CA 1
ATOM 10100 C C . ASN C 1 343 ? 85.027 29.946 15.859 1.00 8.65 343 ASN C C 1
ATOM 10101 O O . ASN C 1 343 ? 86.074 30.555 15.634 1.00 9.43 343 ASN C O 1
ATOM 10106 N N . VAL C 1 344 ? 83.827 30.510 15.796 1.00 8.27 344 VAL C N 1
ATOM 10107 C CA . VAL C 1 344 ? 83.741 31.933 15.441 1.00 7.43 344 VAL C CA 1
ATOM 10108 C C . VAL C 1 344 ? 83.251 32.709 16.653 1.00 7.78 344 VAL C C 1
ATOM 10109 O O . VAL C 1 344 ? 82.445 32.172 17.446 1.00 6.13 344 VAL C O 1
ATOM 10113 N N . LEU C 1 345 ? 83.706 33.955 16.792 1.00 4.73 345 LEU C N 1
ATOM 10114 C CA . LEU C 1 345 ? 83.175 34.780 17.880 1.00 6.20 345 LEU C CA 1
ATOM 10115 C C . LEU C 1 345 ? 82.668 36.038 17.174 1.00 11.33 345 LEU C C 1
ATOM 10116 O O . LEU C 1 345 ? 83.165 36.397 16.090 1.00 5.03 345 LEU C O 1
ATOM 10121 N N . LEU C 1 346 ? 81.766 36.756 17.838 1.00 4.55 346 LEU C N 1
ATOM 10122 C CA . LEU C 1 346 ? 81.266 38.001 17.255 1.00 8.43 346 LEU C CA 1
ATOM 10123 C C . LEU C 1 346 ? 81.403 39.113 18.310 1.00 12.15 346 LEU C C 1
ATOM 10124 O O . LEU C 1 346 ? 80.909 38.918 19.418 1.00 5.26 346 LEU C O 1
ATOM 10129 N N . VAL C 1 347 ? 82.096 40.225 18.019 1.00 3.25 347 VAL C N 1
ATOM 10130 C CA . VAL C 1 347 ? 82.172 41.324 18.975 1.00 1.00 347 VAL C CA 1
ATOM 10131 C C . VAL C 1 347 ? 81.482 42.480 18.299 1.00 8.97 347 VAL C C 1
ATOM 10132 O O . VAL C 1 347 ? 81.723 42.710 17.121 1.00 5.55 347 VAL C O 1
ATOM 10136 N N . THR C 1 348 ? 80.637 43.198 19.025 1.00 8.11 348 THR C N 1
ATOM 10137 C CA . THR C 1 348 ? 79.895 44.303 18.428 1.00 3.24 348 THR C CA 1
ATOM 10138 C C . THR C 1 348 ? 80.351 45.645 18.936 1.00 5.92 348 THR C C 1
ATOM 10139 O O . THR C 1 348 ? 80.498 45.820 20.148 1.00 4.03 348 THR C O 1
ATOM 10143 N N . VAL C 1 349 ? 80.546 46.592 18.010 1.00 3.28 349 VAL C N 1
ATOM 10144 C CA . VAL C 1 349 ? 80.911 47.943 18.408 1.00 1.68 349 VAL C CA 1
ATOM 10145 C C . VAL C 1 349 ? 79.904 48.895 17.727 1.00 3.51 349 VAL C C 1
ATOM 10146 O O . VAL C 1 349 ? 79.152 48.497 16.838 1.00 3.24 349 VAL C O 1
ATOM 10150 N N . THR C 1 350 ? 79.868 50.153 18.162 1.00 1.09 350 THR C N 1
ATOM 10151 C CA . THR C 1 350 ? 78.938 51.092 17.534 1.00 1.00 350 THR C CA 1
ATOM 10152 C C . THR C 1 350 ? 79.540 52.521 17.531 1.00 3.56 350 THR C C 1
ATOM 10153 O O . THR C 1 350 ? 80.625 52.806 18.089 1.00 3.36 350 THR C O 1
ATOM 10157 N N . ASP C 1 351 ? 78.758 53.448 16.970 1.00 2.96 351 ASP C N 1
ATOM 10158 C CA . ASP C 1 351 ? 79.067 54.866 17.122 1.00 3.17 351 ASP C CA 1
ATOM 10159 C C . ASP C 1 351 ? 80.511 55.289 16.890 1.00 5.99 351 ASP C C 1
ATOM 10160 O O . ASP C 1 351 ? 81.033 54.935 15.807 1.00 9.22 351 ASP C O 1
ATOM 10165 N N . GLU C 1 352 ? 81.154 55.988 17.839 1.00 4.74 352 GLU C N 1
ATOM 10166 C CA . GLU C 1 352 ? 82.553 56.464 17.621 1.00 6.77 352 GLU C CA 1
ATOM 10167 C C . GLU C 1 352 ? 83.527 55.367 17.242 1.00 9.25 352 GLU C C 1
ATOM 10168 O O . GLU C 1 352 ? 84.358 55.485 16.342 1.00 4.67 352 GLU C O 1
ATOM 10174 N N . GLU C 1 353 ? 83.380 54.265 17.947 1.00 1.00 353 GLU C N 1
ATOM 10175 C CA . GLU C 1 353 ? 84.264 53.131 17.655 1.00 7.99 353 GLU C CA 1
ATOM 10176 C C . GLU C 1 353 ? 84.020 52.560 16.261 1.00 7.36 353 GLU C C 1
ATOM 10177 O O . GLU C 1 353 ? 84.974 52.199 15.560 1.00 3.32 353 GLU C O 1
ATOM 10183 N N . SER C 1 354 ? 82.766 52.437 15.863 1.00 1.00 354 SER C N 1
ATOM 10184 C CA . SER C 1 354 ? 82.513 51.933 14.520 1.00 3.61 354 SER C CA 1
ATOM 10185 C C . SER C 1 354 ? 83.147 52.888 13.506 1.00 9.49 354 SER C C 1
ATOM 10186 O O . SER C 1 354 ? 83.755 52.437 12.520 1.00 4.91 354 SER C O 1
ATOM 10189 N N . ARG C 1 355 ? 82.978 54.209 13.669 1.00 2.58 355 ARG C N 1
ATOM 10190 C CA . ARG C 1 355 ? 83.548 55.064 12.629 1.00 4.73 355 ARG C CA 1
ATOM 10191 C C . ARG C 1 355 ? 85.060 54.974 12.596 1.00 8.32 355 ARG C C 1
ATOM 10192 O O . ARG C 1 355 ? 85.720 55.022 11.536 1.00 6.90 355 ARG C O 1
ATOM 10200 N N . ARG C 1 356 ? 85.628 54.814 13.781 1.00 4.67 356 ARG C N 1
ATOM 10201 C CA . ARG C 1 356 ? 87.105 54.702 13.798 1.00 6.67 356 ARG C CA 1
ATOM 10202 C C . ARG C 1 356 ? 87.556 53.393 13.128 1.00 7.21 356 ARG C C 1
ATOM 10203 O O . ARG C 1 356 ? 88.455 53.308 12.285 1.00 7.43 356 ARG C O 1
ATOM 10211 N N . ILE C 1 357 ? 86.887 52.325 13.527 1.00 3.64 357 ILE C N 1
ATOM 10212 C CA . ILE C 1 357 ? 87.307 51.033 13.005 1.00 2.72 357 ILE C CA 1
ATOM 10213 C C . ILE C 1 357 ? 87.102 50.884 11.495 1.00 7.40 357 ILE C C 1
ATOM 10214 O O . ILE C 1 357 ? 87.914 50.287 10.811 1.00 6.21 357 ILE C O 1
ATOM 10219 N N . GLU C 1 358 ? 86.009 51.410 10.962 1.00 4.27 358 GLU C N 1
ATOM 10220 C CA . GLU C 1 358 ? 85.787 51.284 9.522 1.00 3.75 358 GLU C CA 1
ATOM 10221 C C . GLU C 1 358 ? 86.920 51.960 8.777 1.00 12.81 358 GLU C C 1
ATOM 10222 O O . GLU C 1 358 ? 87.200 51.590 7.647 1.00 9.41 358 GLU C O 1
ATOM 10228 N N . GLN C 1 359 ? 87.529 52.962 9.408 1.00 6.22 359 GLN C N 1
ATOM 10229 C CA . GLN C 1 359 ? 88.596 53.723 8.784 1.00 3.90 359 GLN C CA 1
ATOM 10230 C C . GLN C 1 359 ? 89.965 53.103 8.925 1.00 15.76 359 GLN C C 1
ATOM 10231 O O . GLN C 1 359 ? 90.899 53.695 8.410 1.00 12.44 359 GLN C O 1
ATOM 10237 N N . GLN C 1 360 ? 90.119 51.937 9.541 1.00 11.71 360 GLN C N 1
ATOM 10238 C CA . GLN C 1 360 ? 91.484 51.392 9.614 1.00 7.82 360 GLN C CA 1
ATOM 10239 C C . GLN C 1 360 ? 91.455 50.005 9.006 1.00 9.50 360 GLN C C 1
ATOM 10240 O O . GLN C 1 360 ? 90.389 49.467 8.692 1.00 5.62 360 GLN C O 1
ATOM 10246 N N . SER C 1 361 ? 92.613 49.391 8.786 1.00 6.93 361 SER C N 1
ATOM 10247 C CA . SER C 1 361 ? 92.569 48.068 8.143 1.00 6.83 361 SER C CA 1
ATOM 10248 C C . SER C 1 361 ? 92.069 46.969 9.040 1.00 9.43 361 SER C C 1
ATOM 10249 O O . SER C 1 361 ? 92.093 47.099 10.264 1.00 10.70 361 SER C O 1
ATOM 10252 N N . ASP C 1 362 ? 91.636 45.891 8.389 1.00 8.20 362 ASP C N 1
ATOM 10253 C CA . ASP C 1 362 ? 91.129 44.748 9.128 1.00 6.95 362 ASP C CA 1
ATOM 10254 C C . ASP C 1 362 ? 92.251 44.169 9.989 1.00 15.91 362 ASP C C 1
ATOM 10255 O O . ASP C 1 362 ? 92.064 43.665 11.099 1.00 13.33 362 ASP C O 1
ATOM 10260 N N . GLU C 1 363 ? 93.467 44.270 9.485 1.00 14.24 363 GLU C N 1
ATOM 10261 C CA . GLU C 1 363 ? 94.580 43.719 10.261 1.00 15.23 363 GLU C CA 1
ATOM 10262 C C . GLU C 1 363 ? 94.794 44.488 11.544 1.00 9.88 363 GLU C C 1
ATOM 10263 O O . GLU C 1 363 ? 95.083 43.930 12.591 1.00 9.34 363 GLU C O 1
ATOM 10269 N N . GLN C 1 364 ? 94.664 45.803 11.454 1.00 5.31 364 GLN C N 1
ATOM 10270 C CA . GLN C 1 364 ? 94.904 46.583 12.669 1.00 9.87 364 GLN C CA 1
ATOM 10271 C C . GLN C 1 364 ? 93.775 46.293 13.648 1.00 10.59 364 GLN C C 1
ATOM 10272 O O . GLN C 1 364 ? 93.953 46.170 14.875 1.00 8.90 364 GLN C O 1
ATOM 10278 N N . THR C 1 365 ? 92.587 46.156 13.081 1.00 5.03 365 THR C N 1
ATOM 10279 C CA . THR C 1 365 ? 91.498 45.878 13.997 1.00 4.55 365 THR C CA 1
ATOM 10280 C C . THR C 1 365 ? 91.728 44.500 14.630 1.00 8.48 365 THR C C 1
ATOM 10281 O O . THR C 1 365 ? 91.520 44.309 15.841 1.00 9.50 365 THR C O 1
ATOM 10285 N N . LYS C 1 366 ? 92.124 43.516 13.826 1.00 7.51 366 LYS C N 1
ATOM 10286 C CA . LYS C 1 366 ? 92.331 42.184 14.406 1.00 10.14 366 LYS C CA 1
ATOM 10287 C C . LYS C 1 366 ? 93.409 42.252 15.505 1.00 8.41 366 LYS C C 1
ATOM 10288 O O . LYS C 1 366 ? 93.291 41.657 16.575 1.00 9.12 366 LYS C O 1
ATOM 10294 N N . ALA C 1 367 ? 94.436 43.067 15.292 1.00 4.58 367 ALA C N 1
ATOM 10295 C CA . ALA C 1 367 ? 95.458 43.136 16.328 1.00 6.17 367 ALA C CA 1
ATOM 10296 C C . ALA C 1 367 ? 94.947 43.738 17.626 1.00 14.99 367 ALA C C 1
ATOM 10297 O O . ALA C 1 367 ? 95.319 43.316 18.738 1.00 6.77 367 ALA C O 1
ATOM 10299 N N . GLU C 1 368 ? 94.072 44.731 17.507 1.00 6.03 368 GLU C N 1
ATOM 10300 C CA . GLU C 1 368 ? 93.523 45.320 18.738 1.00 5.37 368 GLU C CA 1
ATOM 10301 C C . GLU C 1 368 ? 92.670 44.283 19.472 1.00 2.53 368 GLU C C 1
ATOM 10302 O O . GLU C 1 368 ? 92.705 44.180 20.719 1.00 5.22 368 GLU C O 1
ATOM 10308 N N . ILE C 1 369 ? 91.910 43.539 18.677 1.00 3.16 369 ILE C N 1
ATOM 10309 C CA . ILE C 1 369 ? 90.996 42.577 19.288 1.00 1.00 369 ILE C CA 1
ATOM 10310 C C . ILE C 1 369 ? 91.838 41.481 19.957 1.00 15.67 369 ILE C C 1
ATOM 10311 O O . ILE C 1 369 ? 91.483 41.059 21.056 1.00 9.06 369 ILE C O 1
ATOM 10316 N N . MET C 1 370 ? 92.949 41.040 19.355 1.00 4.61 370 MET C N 1
ATOM 10317 C CA . MET C 1 370 ? 93.745 39.975 20.013 1.00 1.93 370 MET C CA 1
ATOM 10318 C C . MET C 1 370 ? 94.300 40.491 21.315 1.00 8.06 370 MET C C 1
ATOM 10319 O O . MET C 1 370 ? 94.392 39.730 22.264 1.00 8.02 370 MET C O 1
ATOM 10324 N N . GLN C 1 371 ? 94.640 41.776 21.420 1.00 5.39 371 GLN C N 1
ATOM 10325 C CA . GLN C 1 371 ? 95.162 42.247 22.720 1.00 5.16 371 GLN C CA 1
ATOM 10326 C C . GLN C 1 371 ? 94.061 42.142 23.759 1.00 11.31 371 GLN C C 1
ATOM 10327 O O . GLN C 1 371 ? 94.276 41.764 24.918 1.00 6.61 371 GLN C O 1
ATOM 10333 N N . VAL C 1 372 ? 92.849 42.483 23.340 1.00 6.76 372 VAL C N 1
ATOM 10334 C CA . VAL C 1 372 ? 91.718 42.369 24.293 1.00 7.96 372 VAL C CA 1
ATOM 10335 C C . VAL C 1 372 ? 91.432 40.899 24.716 1.00 10.44 372 VAL C C 1
ATOM 10336 O O . VAL C 1 372 ? 91.268 40.568 25.911 1.00 8.60 372 VAL C O 1
ATOM 10340 N N . LEU C 1 373 ? 91.368 39.987 23.751 1.00 5.25 373 LEU C N 1
ATOM 10341 C CA . LEU C 1 373 ? 91.061 38.605 24.142 1.00 6.50 373 LEU C CA 1
ATOM 10342 C C . LEU C 1 373 ? 92.180 38.025 24.990 1.00 10.11 373 LEU C C 1
ATOM 10343 O O . LEU C 1 373 ? 91.908 37.262 25.895 1.00 6.58 373 LEU C O 1
ATOM 10348 N N . ARG C 1 374 ? 93.439 38.372 24.724 1.00 5.83 374 ARG C N 1
ATOM 10349 C CA . ARG C 1 374 ? 94.525 37.873 25.587 1.00 9.87 374 ARG C CA 1
ATOM 10350 C C . ARG C 1 374 ? 94.446 38.357 27.028 1.00 20.04 374 ARG C C 1
ATOM 10351 O O . ARG C 1 374 ? 94.873 37.603 27.923 1.00 8.15 374 ARG C O 1
ATOM 10359 N N . LYS C 1 375 ? 93.911 39.574 27.223 1.00 7.46 375 LYS C N 1
ATOM 10360 C CA . LYS C 1 375 ? 93.674 40.140 28.547 1.00 6.62 375 LYS C CA 1
ATOM 10361 C C . LYS C 1 375 ? 92.472 39.488 29.182 1.00 7.17 375 LYS C C 1
ATOM 10362 O O . LYS C 1 375 ? 92.496 39.329 30.396 1.00 13.39 375 LYS C O 1
ATOM 10368 N N . MET C 1 376 ? 91.449 39.134 28.406 1.00 5.79 376 MET C N 1
ATOM 10369 C CA . MET C 1 376 ? 90.249 38.541 28.990 1.00 5.43 376 MET C CA 1
ATOM 10370 C C . MET C 1 376 ? 90.467 37.123 29.445 1.00 12.32 376 MET C C 1
ATOM 10371 O O . MET C 1 376 ? 89.815 36.702 30.410 1.00 6.14 376 MET C O 1
ATOM 10376 N N . PHE C 1 377 ? 91.333 36.400 28.730 1.00 6.33 377 PHE C N 1
ATOM 10377 C CA . PHE C 1 377 ? 91.546 34.965 29.038 1.00 4.52 377 PHE C CA 1
ATOM 10378 C C . PHE C 1 377 ? 93.044 34.768 29.319 1.00 10.35 377 PHE C C 1
ATOM 10379 O O . PHE C 1 377 ? 93.827 34.183 28.569 1.00 7.67 377 PHE C O 1
ATOM 10387 N N . PRO C 1 378 ? 93.482 35.321 30.430 1.00 4.98 378 PRO C N 1
ATOM 10388 C CA . PRO C 1 378 ? 94.909 35.242 30.724 1.00 6.91 378 PRO C CA 1
ATOM 10389 C C . PRO C 1 378 ? 95.354 33.800 30.978 1.00 12.72 378 PRO C C 1
ATOM 10390 O O . PRO C 1 378 ? 96.520 33.445 30.802 1.00 12.99 378 PRO C O 1
ATOM 10394 N N . GLY C 1 379 ? 94.453 32.927 31.386 1.00 10.91 379 GLY C N 1
ATOM 10395 C CA . GLY C 1 379 ? 94.939 31.547 31.595 1.00 8.73 379 GLY C CA 1
ATOM 10396 C C . GLY C 1 379 ? 94.961 30.690 30.328 1.00 13.35 379 GLY C C 1
ATOM 10397 O O . GLY C 1 379 ? 95.227 29.505 30.387 1.00 10.99 379 GLY C O 1
ATOM 10398 N N . LYS C 1 380 ? 94.618 31.231 29.170 1.00 3.51 380 LYS C N 1
ATOM 10399 C CA . LYS C 1 380 ? 94.600 30.395 27.978 1.00 5.80 380 LYS C CA 1
ATOM 10400 C C . LYS C 1 380 ? 95.674 30.850 27.021 1.00 18.36 380 LYS C C 1
ATOM 10401 O O . LYS C 1 380 ? 96.130 31.996 27.109 1.00 10.11 380 LYS C O 1
ATOM 10407 N N . ASP C 1 381 ? 96.062 29.966 26.108 1.00 8.20 381 ASP C N 1
ATOM 10408 C CA . ASP C 1 381 ? 97.042 30.302 25.087 1.00 8.36 381 ASP C CA 1
ATOM 10409 C C . ASP C 1 381 ? 96.106 30.718 23.969 1.00 13.47 381 ASP C C 1
ATOM 10410 O O . ASP C 1 381 ? 95.578 29.888 23.272 1.00 11.22 381 ASP C O 1
ATOM 10415 N N . VAL C 1 382 ? 95.899 32.003 23.779 1.00 6.47 382 VAL C N 1
ATOM 10416 C CA . VAL C 1 382 ? 94.933 32.425 22.784 1.00 5.89 382 VAL C CA 1
ATOM 10417 C C . VAL C 1 382 ? 95.502 32.476 21.399 1.00 13.02 382 VAL C C 1
ATOM 10418 O O . VAL C 1 382 ? 96.454 33.198 21.160 1.00 11.13 382 VAL C O 1
ATOM 10422 N N . PRO C 1 383 ? 94.889 31.780 20.459 1.00 6.35 383 PRO C N 1
ATOM 10423 C CA . PRO C 1 383 ? 95.467 31.794 19.100 1.00 7.04 383 PRO C CA 1
ATOM 10424 C C . PRO C 1 383 ? 95.054 33.008 18.320 1.00 9.11 383 PRO C C 1
ATOM 10425 O O . PRO C 1 383 ? 93.941 33.504 18.502 1.00 9.00 383 PRO C O 1
ATOM 10429 N N . ASP C 1 384 ? 95.897 33.414 17.381 1.00 6.16 384 ASP C N 1
ATOM 10430 C CA . ASP C 1 384 ? 95.511 34.553 16.547 1.00 9.36 384 ASP C CA 1
ATOM 10431 C C . ASP C 1 384 ? 94.313 34.190 15.677 1.00 16.60 384 ASP C C 1
ATOM 10432 O O . ASP C 1 384 ? 94.204 33.057 15.220 1.00 9.58 384 ASP C O 1
ATOM 10437 N N . ALA C 1 385 ? 93.379 35.113 15.461 1.00 8.16 385 ALA C N 1
ATOM 10438 C CA . ALA C 1 385 ? 92.240 34.761 14.602 1.00 8.11 385 ALA C CA 1
ATOM 10439 C C . ALA C 1 385 ? 92.768 34.565 13.183 1.00 9.87 385 ALA C C 1
ATOM 10440 O O . ALA C 1 385 ? 93.614 35.327 12.729 1.00 6.69 385 ALA C O 1
ATOM 10442 N N . THR C 1 386 ? 92.256 33.574 12.471 1.00 7.16 386 THR C N 1
ATOM 10443 C CA . THR C 1 386 ? 92.793 33.423 11.132 1.00 8.24 386 THR C CA 1
ATOM 10444 C C . THR C 1 386 ? 91.939 34.177 10.129 1.00 18.29 386 THR C C 1
ATOM 10445 O O . THR C 1 386 ? 92.244 34.253 8.956 1.00 15.76 386 THR C O 1
ATOM 10449 N N . ASP C 1 387 ? 90.826 34.736 10.547 1.00 10.39 387 ASP C N 1
ATOM 10450 C CA . ASP C 1 387 ? 90.064 35.494 9.556 1.00 5.33 387 ASP C CA 1
ATOM 10451 C C . ASP C 1 387 ? 89.227 36.465 10.375 1.00 9.78 387 ASP C C 1
ATOM 10452 O O . ASP C 1 387 ? 88.889 36.155 11.509 1.00 6.59 387 ASP C O 1
ATOM 10457 N N . ILE C 1 388 ? 88.847 37.588 9.778 1.00 6.90 388 ILE C N 1
ATOM 10458 C CA . ILE C 1 388 ? 88.000 38.565 10.468 1.00 10.58 388 ILE C CA 1
ATOM 10459 C C . ILE C 1 388 ? 87.124 39.259 9.450 1.00 9.89 388 ILE C C 1
ATOM 10460 O O . ILE C 1 388 ? 87.524 39.435 8.308 1.00 10.84 388 ILE C O 1
ATOM 10465 N N . LEU C 1 389 ? 85.927 39.676 9.828 1.00 5.60 389 LEU C N 1
ATOM 10466 C CA . LEU C 1 389 ? 85.071 40.324 8.835 1.00 2.96 389 LEU C CA 1
ATOM 10467 C C . LEU C 1 389 ? 84.585 41.587 9.508 1.00 9.01 389 LEU C C 1
ATOM 10468 O O . LEU C 1 389 ? 83.983 41.506 10.574 1.00 8.20 389 LEU C O 1
ATOM 10473 N N . VAL C 1 390 ? 84.917 42.737 8.925 1.00 4.18 390 VAL C N 1
ATOM 10474 C CA . VAL C 1 390 ? 84.500 44.007 9.514 1.00 5.75 390 VAL C CA 1
ATOM 10475 C C . VAL C 1 390 ? 83.480 44.635 8.567 1.00 7.84 390 VAL C C 1
ATOM 10476 O O . VAL C 1 390 ? 83.909 45.159 7.560 1.00 5.94 390 VAL C O 1
ATOM 10480 N N . PRO C 1 391 ? 82.178 44.626 8.809 1.00 3.96 391 PRO C N 1
ATOM 10481 C CA . PRO C 1 391 ? 81.217 45.260 7.864 1.00 7.61 391 PRO C CA 1
ATOM 10482 C C . PRO C 1 391 ? 81.417 46.796 7.846 1.00 15.13 391 PRO C C 1
ATOM 10483 O O . PRO C 1 391 ? 81.670 47.390 8.877 1.00 16.30 391 PRO C O 1
ATOM 10487 N N . ARG C 1 392 ? 81.373 47.459 6.686 1.00 4.53 392 ARG C N 1
ATOM 10488 C CA . ARG C 1 392 ? 81.574 48.903 6.648 1.00 5.04 392 ARG C CA 1
ATOM 10489 C C . ARG C 1 392 ? 80.350 49.634 6.147 1.00 10.47 392 ARG C C 1
ATOM 10490 O O . ARG C 1 392 ? 80.372 50.335 5.130 1.00 4.90 392 ARG C O 1
ATOM 10498 N N . TRP C 1 393 ? 79.282 49.468 6.901 1.00 4.17 393 TRP C N 1
ATOM 10499 C CA . TRP C 1 393 ? 78.014 50.088 6.559 1.00 7.88 393 TRP C CA 1
ATOM 10500 C C . TRP C 1 393 ? 78.055 51.613 6.521 1.00 14.43 393 TRP C C 1
ATOM 10501 O O . TRP C 1 393 ? 77.430 52.252 5.664 1.00 7.85 393 TRP C O 1
ATOM 10512 N N . TRP C 1 394 ? 78.799 52.230 7.429 1.00 5.07 394 TRP C N 1
ATOM 10513 C CA . TRP C 1 394 ? 78.805 53.711 7.403 1.00 2.34 394 TRP C CA 1
ATOM 10514 C C . TRP C 1 394 ? 79.549 54.225 6.209 1.00 11.76 394 TRP C C 1
ATOM 10515 O O . TRP C 1 394 ? 79.188 55.228 5.599 1.00 7.91 394 TRP C O 1
ATOM 10526 N N . SER C 1 395 ? 80.585 53.491 5.856 1.00 5.31 395 SER C N 1
ATOM 10527 C CA . SER C 1 395 ? 81.372 53.933 4.717 1.00 5.64 395 SER C CA 1
ATOM 10528 C C . SER C 1 395 ? 80.657 53.593 3.433 1.00 13.90 395 SER C C 1
ATOM 10529 O O . SER C 1 395 ? 81.032 54.143 2.411 1.00 12.79 395 SER C O 1
ATOM 10532 N N . ASP C 1 396 ? 79.719 52.658 3.424 1.00 4.29 396 ASP C N 1
ATOM 10533 C CA . ASP C 1 396 ? 79.070 52.324 2.159 1.00 4.73 396 ASP C CA 1
ATOM 10534 C C . ASP C 1 396 ? 78.075 53.428 1.716 1.00 10.08 396 ASP C C 1
ATOM 10535 O O . ASP C 1 396 ? 77.083 53.731 2.361 1.00 8.40 396 ASP C O 1
ATOM 10540 N N . ARG C 1 397 ? 78.314 54.036 0.572 1.00 2.60 397 ARG C N 1
ATOM 10541 C CA . ARG C 1 397 ? 77.467 55.162 0.121 1.00 5.88 397 ARG C CA 1
ATOM 10542 C C . ARG C 1 397 ? 76.012 54.819 -0.053 1.00 5.73 397 ARG C C 1
ATOM 10543 O O . ARG C 1 397 ? 75.165 55.722 -0.157 1.00 7.13 397 ARG C O 1
ATOM 10551 N N . PHE C 1 398 ? 75.696 53.531 -0.124 1.00 2.90 398 PHE C N 1
ATOM 10552 C CA . PHE C 1 398 ? 74.271 53.175 -0.282 1.00 6.92 398 PHE C CA 1
ATOM 10553 C C . PHE C 1 398 ? 73.527 52.944 1.043 1.00 11.43 398 PHE C C 1
ATOM 10554 O O . PHE C 1 398 ? 72.335 52.560 1.047 1.00 5.32 398 PHE C O 1
ATOM 10562 N N . TYR C 1 399 ? 74.234 53.153 2.156 1.00 6.08 399 TYR C N 1
ATOM 10563 C CA . TYR C 1 399 ? 73.621 52.944 3.483 1.00 4.99 399 TYR C CA 1
ATOM 10564 C C . TYR C 1 399 ? 73.963 54.074 4.469 1.00 9.63 399 TYR C C 1
ATOM 10565 O O . TYR C 1 399 ? 73.106 54.655 5.134 1.00 5.33 399 TYR C O 1
ATOM 10574 N N . LYS C 1 400 ? 75.243 54.400 4.518 1.00 2.91 400 LYS C N 1
ATOM 10575 C CA . LYS C 1 400 ? 75.753 55.441 5.385 1.00 4.94 400 LYS C CA 1
ATOM 10576 C C . LYS C 1 400 ? 75.374 55.227 6.878 1.00 7.94 400 LYS C C 1
ATOM 10577 O O . LYS C 1 400 ? 75.058 56.185 7.578 1.00 4.42 400 LYS C O 1
ATOM 10583 N N . GLY C 1 401 ? 75.364 53.988 7.373 1.00 3.94 401 GLY C N 1
ATOM 10584 C CA . GLY C 1 401 ? 74.951 53.739 8.765 1.00 6.34 401 GLY C CA 1
ATOM 10585 C C . GLY C 1 401 ? 74.172 52.418 8.776 1.00 5.85 401 GLY C C 1
ATOM 10586 O O . GLY C 1 401 ? 74.041 51.796 7.723 1.00 5.16 401 GLY C O 1
ATOM 10587 N N . THR C 1 402 ? 73.644 51.995 9.918 1.00 3.95 402 THR C N 1
ATOM 10588 C CA . THR C 1 402 ? 72.893 50.725 9.979 1.00 3.31 402 THR C CA 1
ATOM 10589 C C . THR C 1 402 ? 71.433 50.908 10.363 1.00 6.09 402 THR C C 1
ATOM 10590 O O . THR C 1 402 ? 70.610 50.132 9.887 1.00 7.25 402 THR C O 1
ATOM 10594 N N . PHE C 1 403 ? 71.101 51.902 11.191 1.00 5.77 403 PHE C N 1
ATOM 10595 C CA . PHE C 1 403 ? 69.668 52.133 11.514 1.00 2.23 403 PHE C CA 1
ATOM 10596 C C . PHE C 1 403 ? 69.487 53.450 12.243 1.00 11.54 403 PHE C C 1
ATOM 10597 O O . PHE C 1 403 ? 70.433 53.922 12.861 1.00 3.53 403 PHE C O 1
ATOM 10605 N N . SER C 1 404 ? 68.318 54.078 12.130 1.00 2.98 404 SER C N 1
ATOM 10606 C CA . SER C 1 404 ? 68.153 55.377 12.774 1.00 1.26 404 SER C CA 1
ATOM 10607 C C . SER C 1 404 ? 68.042 55.243 14.304 1.00 5.25 404 SER C C 1
ATOM 10608 O O . SER C 1 404 ? 67.661 54.195 14.818 1.00 3.53 404 SER C O 1
ATOM 10611 N N . ASN C 1 405 ? 68.259 56.340 15.021 1.00 2.65 405 ASN C N 1
ATOM 10612 C CA . ASN C 1 405 ? 68.063 56.359 16.481 1.00 7.16 405 ASN C CA 1
ATOM 10613 C C . ASN C 1 405 ? 67.429 57.740 16.774 1.00 8.97 405 ASN C C 1
ATOM 10614 O O . ASN C 1 405 ? 67.809 58.741 16.139 1.00 7.71 405 ASN C O 1
ATOM 10619 N N . TRP C 1 406 ? 66.518 57.788 17.740 1.00 2.15 406 TRP C N 1
ATOM 10620 C CA . TRP C 1 406 ? 65.802 59.014 18.084 1.00 1.29 406 TRP C CA 1
ATOM 10621 C C . TRP C 1 406 ? 66.529 59.815 19.147 1.00 4.77 406 TRP C C 1
ATOM 10622 O O . TRP C 1 406 ? 66.599 59.419 20.320 1.00 4.53 406 TRP C O 1
ATOM 10633 N N . PRO C 1 407 ? 67.067 60.961 18.739 1.00 7.56 407 PRO C N 1
ATOM 10634 C CA . PRO C 1 407 ? 67.798 61.798 19.678 1.00 3.10 407 PRO C CA 1
ATOM 10635 C C . PRO C 1 407 ? 66.986 62.796 20.493 1.00 10.99 407 PRO C C 1
ATOM 10636 O O . PRO C 1 407 ? 65.916 63.265 20.104 1.00 7.51 407 PRO C O 1
ATOM 10640 N N . VAL C 1 408 ? 67.535 63.172 21.639 1.00 9.69 408 VAL C N 1
ATOM 10641 C CA . VAL C 1 408 ? 66.812 64.151 22.453 1.00 9.70 408 VAL C CA 1
ATOM 10642 C C . VAL C 1 408 ? 66.802 65.434 21.637 1.00 12.62 408 VAL C C 1
ATOM 10643 O O . VAL C 1 408 ? 67.796 65.820 21.028 1.00 12.14 408 VAL C O 1
ATOM 10647 N N . GLY C 1 409 ? 65.685 66.129 21.630 1.00 9.54 409 GLY C N 1
ATOM 10648 C CA . GLY C 1 409 ? 65.672 67.347 20.838 1.00 11.66 409 GLY C CA 1
ATOM 10649 C C . GLY C 1 409 ? 64.610 67.143 19.751 1.00 21.63 409 GLY C C 1
ATOM 10650 O O . GLY C 1 409 ? 63.970 68.081 19.292 1.00 18.89 409 GLY C O 1
ATOM 10651 N N . VAL C 1 410 ? 64.382 65.916 19.322 1.00 7.74 410 VAL C N 1
ATOM 10652 C CA . VAL C 1 410 ? 63.394 65.788 18.275 1.00 3.75 410 VAL C CA 1
ATOM 10653 C C . VAL C 1 410 ? 62.072 65.363 18.869 1.00 7.55 410 VAL C C 1
ATOM 10654 O O . VAL C 1 410 ? 62.056 64.402 19.624 1.00 7.34 410 VAL C O 1
ATOM 10658 N N . ASN C 1 411 ? 60.958 66.026 18.537 1.00 7.87 411 ASN C N 1
ATOM 10659 C CA . ASN C 1 411 ? 59.636 65.566 19.042 1.00 8.59 411 ASN C CA 1
ATOM 10660 C C . ASN C 1 411 ? 58.831 64.814 17.991 1.00 16.56 411 ASN C C 1
ATOM 10661 O O . ASN C 1 411 ? 59.303 64.667 16.848 1.00 14.16 411 ASN C O 1
ATOM 10666 N N . ARG C 1 412 ? 57.609 64.364 18.320 1.00 12.86 412 ARG C N 1
ATOM 10667 C CA . ARG C 1 412 ? 56.930 63.587 17.279 1.00 17.80 412 ARG C CA 1
ATOM 10668 C C . ARG C 1 412 ? 56.575 64.312 16.011 1.00 13.81 412 ARG C C 1
ATOM 10669 O O . ARG C 1 412 ? 56.567 63.749 14.918 1.00 14.58 412 ARG C O 1
ATOM 10677 N N . TYR C 1 413 ? 56.282 65.585 16.217 1.00 9.20 413 TYR C N 1
ATOM 10678 C CA . TYR C 1 413 ? 55.871 66.385 15.092 1.00 11.16 413 TYR C CA 1
ATOM 10679 C C . TYR C 1 413 ? 57.047 66.374 14.135 1.00 16.72 413 TYR C C 1
ATOM 10680 O O . TYR C 1 413 ? 56.961 66.100 12.938 1.00 17.20 413 TYR C O 1
ATOM 10689 N N . GLU C 1 414 ? 58.206 66.632 14.687 1.00 6.86 414 GLU C N 1
ATOM 10690 C CA . GLU C 1 414 ? 59.322 66.683 13.769 1.00 8.72 414 GLU C CA 1
ATOM 10691 C C . GLU C 1 414 ? 59.672 65.337 13.156 1.00 15.93 414 GLU C C 1
ATOM 10692 O O . GLU C 1 414 ? 60.132 65.243 12.009 1.00 11.15 414 GLU C O 1
ATOM 10698 N N . TYR C 1 415 ? 59.480 64.286 13.936 1.00 6.95 415 TYR C N 1
ATOM 10699 C CA . TYR C 1 415 ? 59.812 62.996 13.367 1.00 8.73 415 TYR C CA 1
ATOM 10700 C C . TYR C 1 415 ? 58.820 62.755 12.254 1.00 12.08 415 TYR C C 1
ATOM 10701 O O . TYR C 1 415 ? 59.117 62.186 11.194 1.00 14.57 415 TYR C O 1
ATOM 10710 N N . ASP C 1 416 ? 57.597 63.193 12.475 1.00 13.47 416 ASP C N 1
ATOM 10711 C CA . ASP C 1 416 ? 56.636 62.923 11.409 1.00 17.85 416 ASP C CA 1
ATOM 10712 C C . ASP C 1 416 ? 56.978 63.669 10.123 1.00 20.82 416 ASP C C 1
ATOM 10713 O O . ASP C 1 416 ? 56.612 63.247 9.015 1.00 15.33 416 ASP C O 1
ATOM 10718 N N . GLN C 1 417 ? 57.692 64.782 10.278 1.00 14.80 417 GLN C N 1
ATOM 10719 C CA . GLN C 1 417 ? 58.116 65.521 9.111 1.00 12.09 417 GLN C CA 1
ATOM 10720 C C . GLN C 1 417 ? 59.092 64.715 8.283 1.00 24.44 417 GLN C C 1
ATOM 10721 O O . GLN C 1 417 ? 59.283 65.041 7.122 1.00 18.84 417 GLN C O 1
ATOM 10727 N N . LEU C 1 418 ? 59.677 63.658 8.847 1.00 13.40 418 LEU C N 1
ATOM 10728 C CA . LEU C 1 418 ? 60.563 62.843 8.064 1.00 13.50 418 LEU C CA 1
ATOM 10729 C C . LEU C 1 418 ? 59.729 61.947 7.189 1.00 18.08 418 LEU C C 1
ATOM 10730 O O . LEU C 1 418 ? 60.177 61.500 6.136 1.00 27.92 418 LEU C O 1
ATOM 10735 N N . ARG C 1 419 ? 58.565 61.570 7.677 1.00 14.77 419 ARG C N 1
ATOM 10736 C CA . ARG C 1 419 ? 57.768 60.641 6.899 1.00 14.75 419 ARG C CA 1
ATOM 10737 C C . ARG C 1 419 ? 57.064 61.467 5.829 1.00 19.09 419 ARG C C 1
ATOM 10738 O O . ARG C 1 419 ? 56.736 60.971 4.778 1.00 25.45 419 ARG C O 1
ATOM 10746 N N . ALA C 1 420 ? 56.803 62.734 6.084 1.00 9.57 420 ALA C N 1
ATOM 10747 C CA . ALA C 1 420 ? 56.002 63.483 5.122 1.00 10.39 420 ALA C CA 1
ATOM 10748 C C . ALA C 1 420 ? 56.406 63.667 3.651 1.00 16.52 420 ALA C C 1
ATOM 10749 O O . ALA C 1 420 ? 57.548 63.947 3.364 1.00 11.28 420 ALA C O 1
ATOM 10751 N N . PRO C 1 421 ? 55.479 63.530 2.713 1.00 8.54 421 PRO C N 1
ATOM 10752 C CA . PRO C 1 421 ? 55.839 63.662 1.301 1.00 5.37 421 PRO C CA 1
ATOM 10753 C C . PRO C 1 421 ? 56.113 65.091 0.961 1.00 16.17 421 PRO C C 1
ATOM 10754 O O . PRO C 1 421 ? 55.672 65.997 1.686 1.00 10.66 421 PRO C O 1
ATOM 10758 N N . VAL C 1 422 ? 56.795 65.276 -0.169 1.00 10.84 422 VAL C N 1
ATOM 10759 C CA . VAL C 1 422 ? 57.055 66.636 -0.631 1.00 10.74 422 VAL C CA 1
ATOM 10760 C C . VAL C 1 422 ? 56.449 66.609 -2.041 1.00 19.84 422 VAL C C 1
ATOM 10761 O O . VAL C 1 422 ? 57.011 66.028 -2.964 1.00 9.92 422 VAL C O 1
ATOM 10765 N N . GLY C 1 423 ? 55.282 67.214 -2.261 1.00 11.89 423 GLY C N 1
ATOM 10766 C CA . GLY C 1 423 ? 54.727 67.169 -3.633 1.00 7.94 423 GLY C CA 1
ATOM 10767 C C . GLY C 1 423 ? 54.426 65.720 -4.026 1.00 6.69 423 GLY C C 1
ATOM 10768 O O . GLY C 1 423 ? 53.670 64.991 -3.368 1.00 8.76 423 GLY C O 1
ATOM 10769 N N . ARG C 1 424 ? 55.016 65.295 -5.133 1.00 8.80 424 ARG C N 1
ATOM 10770 C CA . ARG C 1 424 ? 54.855 63.903 -5.637 1.00 12.59 424 ARG C CA 1
ATOM 10771 C C . ARG C 1 424 ? 56.015 62.962 -5.201 1.00 13.42 424 ARG C C 1
ATOM 10772 O O . ARG C 1 424 ? 56.182 61.846 -5.712 1.00 7.84 424 ARG C O 1
ATOM 10780 N N . VAL C 1 425 ? 56.872 63.472 -4.328 1.00 5.89 425 VAL C N 1
ATOM 10781 C CA . VAL C 1 425 ? 57.988 62.678 -3.784 1.00 7.56 425 VAL C CA 1
ATOM 10782 C C . VAL C 1 425 ? 57.571 62.145 -2.391 1.00 12.40 425 VAL C C 1
ATOM 10783 O O . VAL C 1 425 ? 57.359 62.901 -1.439 1.00 9.45 425 VAL C O 1
ATOM 10787 N N . TYR C 1 426 ? 57.433 60.825 -2.293 1.00 7.60 426 TYR C N 1
ATOM 10788 C CA . TYR C 1 426 ? 57.066 60.094 -1.071 1.00 7.19 426 TYR C CA 1
ATOM 10789 C C . TYR C 1 426 ? 58.318 59.406 -0.494 1.00 11.71 426 TYR C C 1
ATOM 10790 O O . TYR C 1 426 ? 59.283 59.065 -1.199 1.00 10.75 426 TYR C O 1
ATOM 10799 N N . PHE C 1 427 ? 58.250 59.163 0.807 1.00 5.43 427 PHE C N 1
ATOM 10800 C CA . PHE C 1 427 ? 59.380 58.521 1.498 1.00 9.24 427 PHE C CA 1
ATOM 10801 C C . PHE C 1 427 ? 58.938 57.290 2.263 1.00 19.33 427 PHE C C 1
ATOM 10802 O O . PHE C 1 427 ? 57.824 57.240 2.778 1.00 9.50 427 PHE C O 1
ATOM 10810 N N . THR C 1 428 ? 59.804 56.295 2.371 1.00 6.37 428 THR C N 1
ATOM 10811 C CA . THR C 1 428 ? 59.396 55.142 3.162 1.00 6.85 428 THR C CA 1
ATOM 10812 C C . THR C 1 428 ? 60.729 54.619 3.757 1.00 13.91 428 THR C C 1
ATOM 10813 O O . THR C 1 428 ? 61.791 55.202 3.492 1.00 5.96 428 THR C O 1
ATOM 10817 N N . GLY C 1 429 ? 60.678 53.599 4.609 1.00 14.23 429 GLY C N 1
ATOM 10818 C CA . GLY C 1 429 ? 61.912 53.108 5.224 1.00 10.06 429 GLY C CA 1
ATOM 10819 C C . GLY C 1 429 ? 61.752 53.099 6.754 1.00 14.85 429 GLY C C 1
ATOM 10820 O O . GLY C 1 429 ? 60.850 53.723 7.330 1.00 5.25 429 GLY C O 1
ATOM 10821 N N . GLU C 1 430 ? 62.669 52.399 7.416 1.00 6.99 430 GLU C N 1
ATOM 10822 C CA . GLU C 1 430 ? 62.584 52.234 8.866 1.00 3.64 430 GLU C CA 1
ATOM 10823 C C . GLU C 1 430 ? 62.524 53.549 9.566 1.00 3.43 430 GLU C C 1
ATOM 10824 O O . GLU C 1 430 ? 61.871 53.630 10.611 1.00 10.24 430 GLU C O 1
ATOM 10830 N N . HIS C 1 431 ? 63.200 54.551 9.016 1.00 2.75 431 HIS C N 1
ATOM 10831 C CA . HIS C 1 431 ? 63.175 55.867 9.684 1.00 5.68 431 HIS C CA 1
ATOM 10832 C C . HIS C 1 431 ? 61.846 56.587 9.441 1.00 13.64 431 HIS C C 1
ATOM 10833 O O . HIS C 1 431 ? 61.733 57.755 9.795 1.00 11.93 431 HIS C O 1
ATOM 10840 N N . THR C 1 432 ? 60.886 55.946 8.779 1.00 6.90 432 THR C N 1
ATOM 10841 C CA . THR C 1 432 ? 59.575 56.577 8.582 1.00 8.32 432 THR C CA 1
ATOM 10842 C C . THR C 1 432 ? 58.589 55.708 9.352 1.00 14.98 432 THR C C 1
ATOM 10843 O O . THR C 1 432 ? 57.397 55.913 9.241 1.00 10.32 432 THR C O 1
ATOM 10847 N N . SER C 1 433 ? 59.040 54.701 10.094 1.00 7.69 433 SER C N 1
ATOM 10848 C CA . SER C 1 433 ? 58.082 53.872 10.855 1.00 9.08 433 SER C CA 1
ATOM 10849 C C . SER C 1 433 ? 57.497 54.640 12.046 1.00 16.49 433 SER C C 1
ATOM 10850 O O . SER C 1 433 ? 58.220 55.203 12.886 1.00 8.34 433 SER C O 1
ATOM 10853 N N . GLU C 1 434 ? 56.174 54.711 12.127 1.00 13.37 434 GLU C N 1
ATOM 10854 C CA . GLU C 1 434 ? 55.601 55.506 13.183 1.00 13.56 434 GLU C CA 1
ATOM 10855 C C . GLU C 1 434 ? 56.059 55.127 14.544 1.00 18.50 434 GLU C C 1
ATOM 10856 O O . GLU C 1 434 ? 56.471 56.012 15.276 1.00 12.44 434 GLU C O 1
ATOM 10862 N N . HIS C 1 435 ? 56.072 53.824 14.836 1.00 8.79 435 HIS C N 1
ATOM 10863 C CA . HIS C 1 435 ? 56.520 53.385 16.156 1.00 11.75 435 HIS C CA 1
ATOM 10864 C C . HIS C 1 435 ? 57.627 52.380 16.258 1.00 9.02 435 HIS C C 1
ATOM 10865 O O . HIS C 1 435 ? 57.970 51.957 17.370 1.00 7.85 435 HIS C O 1
ATOM 10872 N N . TYR C 1 436 ? 58.171 52.015 15.111 1.00 6.19 436 TYR C N 1
ATOM 10873 C CA . TYR C 1 436 ? 59.201 50.986 15.176 1.00 9.59 436 TYR C CA 1
ATOM 10874 C C . TYR C 1 436 ? 60.458 51.390 14.415 1.00 6.86 436 TYR C C 1
ATOM 10875 O O . TYR C 1 436 ? 61.043 50.543 13.746 1.00 9.87 436 TYR C O 1
ATOM 10884 N N . ASN C 1 437 ? 60.879 52.646 14.502 1.00 4.20 437 ASN C N 1
ATOM 10885 C CA . ASN C 1 437 ? 62.060 52.958 13.726 1.00 5.79 437 ASN C CA 1
ATOM 10886 C C . ASN C 1 437 ? 63.195 52.087 14.219 1.00 12.68 437 ASN C C 1
ATOM 10887 O O . ASN C 1 437 ? 63.251 51.741 15.393 1.00 7.60 437 ASN C O 1
ATOM 10892 N N . GLY C 1 438 ? 64.098 51.764 13.305 1.00 11.60 438 GLY C N 1
ATOM 10893 C CA . GLY C 1 438 ? 65.257 50.934 13.609 1.00 6.47 438 GLY C CA 1
ATOM 10894 C C . GLY C 1 438 ? 65.125 49.430 13.361 1.00 10.69 438 GLY C C 1
ATOM 10895 O O . GLY C 1 438 ? 66.131 48.729 13.451 1.00 12.96 438 GLY C O 1
ATOM 10896 N N . TYR C 1 439 ? 63.920 48.925 13.100 1.00 5.89 439 TYR C N 1
ATOM 10897 C CA . TYR C 1 439 ? 63.755 47.469 12.959 1.00 6.56 439 TYR C CA 1
ATOM 10898 C C . TYR C 1 439 ? 63.344 46.922 11.610 1.00 12.99 439 TYR C C 1
ATOM 10899 O O . TYR C 1 439 ? 62.839 47.629 10.757 1.00 10.38 439 TYR C O 1
ATOM 10908 N N . VAL C 1 440 ? 63.467 45.615 11.447 1.00 4.18 440 VAL C N 1
ATOM 10909 C CA . VAL C 1 440 ? 63.028 45.014 10.197 1.00 1.84 440 VAL C CA 1
ATOM 10910 C C . VAL C 1 440 ? 61.511 45.162 10.112 1.00 5.62 440 VAL C C 1
ATOM 10911 O O . VAL C 1 440 ? 60.953 45.440 9.052 1.00 3.90 440 VAL C O 1
ATOM 10915 N N . HIS C 1 441 ? 60.831 44.990 11.238 1.00 4.53 441 HIS C N 1
ATOM 10916 C CA . HIS C 1 441 ? 59.382 45.057 11.172 1.00 6.31 441 HIS C CA 1
ATOM 10917 C C . HIS C 1 441 ? 58.941 46.477 10.907 1.00 7.72 441 HIS C C 1
ATOM 10918 O O . HIS C 1 441 ? 57.898 46.723 10.317 1.00 9.81 441 HIS C O 1
ATOM 10925 N N . GLY C 1 442 ? 59.758 47.413 11.374 1.00 5.68 442 GLY C N 1
ATOM 10926 C CA . GLY C 1 442 ? 59.473 48.833 11.167 1.00 7.93 442 GLY C CA 1
ATOM 10927 C C . GLY C 1 442 ? 59.559 49.084 9.657 1.00 7.61 442 GLY C C 1
ATOM 10928 O O . GLY C 1 442 ? 58.714 49.764 9.072 1.00 7.41 442 GLY C O 1
ATOM 10929 N N . ALA C 1 443 ? 60.595 48.553 9.005 1.00 4.65 443 ALA C N 1
ATOM 10930 C CA . ALA C 1 443 ? 60.748 48.771 7.564 1.00 6.87 443 ALA C CA 1
ATOM 10931 C C . ALA C 1 443 ? 59.571 48.164 6.832 1.00 8.81 443 ALA C C 1
ATOM 10932 O O . ALA C 1 443 ? 58.993 48.763 5.938 1.00 13.54 443 ALA C O 1
ATOM 10934 N N . TYR C 1 444 ? 59.231 46.946 7.201 1.00 6.92 444 TYR C N 1
ATOM 10935 C CA . TYR C 1 444 ? 58.143 46.258 6.518 1.00 6.19 444 TYR C CA 1
ATOM 10936 C C . TYR C 1 444 ? 56.838 47.050 6.649 1.00 11.96 444 TYR C C 1
ATOM 10937 O O . TYR C 1 444 ? 56.152 47.309 5.650 1.00 11.69 444 TYR C O 1
ATOM 10946 N N . LEU C 1 445 ? 56.483 47.456 7.861 1.00 6.37 445 LEU C N 1
ATOM 10947 C CA . LEU C 1 445 ? 55.236 48.220 8.039 1.00 7.20 445 LEU C CA 1
ATOM 10948 C C . LEU C 1 445 ? 55.312 49.631 7.440 1.00 15.68 445 LEU C C 1
ATOM 10949 O O . LEU C 1 445 ? 54.310 50.208 7.016 1.00 10.92 445 LEU C O 1
ATOM 10954 N N . SER C 1 446 ? 56.498 50.226 7.362 1.00 8.15 446 SER C N 1
ATOM 10955 C CA . SER C 1 446 ? 56.530 51.584 6.807 1.00 10.63 446 SER C CA 1
ATOM 10956 C C . SER C 1 446 ? 56.263 51.545 5.296 1.00 11.21 446 SER C C 1
ATOM 10957 O O . SER C 1 446 ? 55.807 52.506 4.665 1.00 11.92 446 SER C O 1
ATOM 10960 N N . GLY C 1 447 ? 56.608 50.425 4.683 1.00 10.21 447 GLY C N 1
ATOM 10961 C CA . GLY C 1 447 ? 56.401 50.276 3.227 1.00 11.58 447 GLY C CA 1
ATOM 10962 C C . GLY C 1 447 ? 54.897 50.258 2.978 1.00 16.12 447 GLY C C 1
ATOM 10963 O O . GLY C 1 447 ? 54.377 50.970 2.126 1.00 11.11 447 GLY C O 1
ATOM 10964 N N . ILE C 1 448 ? 54.186 49.468 3.768 1.00 8.19 448 ILE C N 1
ATOM 10965 C CA . ILE C 1 448 ? 52.741 49.418 3.602 1.00 10.25 448 ILE C CA 1
ATOM 10966 C C . ILE C 1 448 ? 52.123 50.774 3.930 1.00 15.49 448 ILE C C 1
ATOM 10967 O O . ILE C 1 448 ? 51.271 51.281 3.219 1.00 13.23 448 ILE C O 1
ATOM 10972 N N . ASP C 1 449 ? 52.570 51.398 5.005 1.00 8.30 449 ASP C N 1
ATOM 10973 C CA . ASP C 1 449 ? 51.950 52.666 5.350 1.00 8.57 449 ASP C CA 1
ATOM 10974 C C . ASP C 1 449 ? 52.205 53.702 4.290 1.00 23.33 449 ASP C C 1
ATOM 10975 O O . ASP C 1 449 ? 51.288 54.396 3.865 1.00 13.70 449 ASP C O 1
ATOM 10980 N N . SER C 1 450 ? 53.455 53.798 3.858 1.00 8.72 450 SER C N 1
ATOM 10981 C CA . SER C 1 450 ? 53.755 54.771 2.829 1.00 7.19 450 SER C CA 1
ATOM 10982 C C . SER C 1 450 ? 52.955 54.514 1.561 1.00 17.04 450 SER C C 1
ATOM 10983 O O . SER C 1 450 ? 52.471 55.429 0.895 1.00 11.86 450 SER C O 1
ATOM 10986 N N . ALA C 1 451 ? 52.874 53.259 1.167 1.00 8.05 451 ALA C N 1
ATOM 10987 C CA . ALA C 1 451 ? 52.183 52.978 -0.071 1.00 7.19 451 ALA C CA 1
ATOM 10988 C C . ALA C 1 451 ? 50.730 53.445 0.050 1.00 13.36 451 ALA C C 1
ATOM 10989 O O . ALA C 1 451 ? 50.183 54.019 -0.876 1.00 13.81 451 ALA C O 1
ATOM 10991 N N . GLU C 1 452 ? 50.129 53.184 1.197 1.00 8.02 452 GLU C N 1
ATOM 10992 C CA . GLU C 1 452 ? 48.726 53.505 1.399 1.00 6.64 452 GLU C CA 1
ATOM 10993 C C . GLU C 1 452 ? 48.465 54.980 1.324 1.00 21.53 452 GLU C C 1
ATOM 10994 O O . GLU C 1 452 ? 47.439 55.405 0.821 1.00 17.02 452 GLU C O 1
ATOM 11000 N N . ILE C 1 453 ? 49.424 55.769 1.784 1.00 12.07 453 ILE C N 1
ATOM 11001 C CA . ILE C 1 453 ? 49.225 57.210 1.685 1.00 9.17 453 ILE C CA 1
ATOM 11002 C C . ILE C 1 453 ? 49.286 57.588 0.203 1.00 12.87 453 ILE C C 1
ATOM 11003 O O . ILE C 1 453 ? 48.504 58.391 -0.277 1.00 11.88 453 ILE C O 1
ATOM 11008 N N . LEU C 1 454 ? 50.206 56.989 -0.540 1.00 5.66 454 LEU C N 1
ATOM 11009 C CA . LEU C 1 454 ? 50.313 57.328 -1.947 1.00 2.75 454 LEU C CA 1
ATOM 11010 C C . LEU C 1 454 ? 49.032 56.844 -2.657 1.00 16.97 454 LEU C C 1
ATOM 11011 O O . LEU C 1 454 ? 48.454 57.501 -3.508 1.00 11.69 454 LEU C O 1
ATOM 11016 N N . ILE C 1 455 ? 48.569 55.664 -2.320 1.00 12.81 455 ILE C N 1
ATOM 11017 C CA . ILE C 1 455 ? 47.376 55.138 -2.958 1.00 12.50 455 ILE C CA 1
ATOM 11018 C C . ILE C 1 455 ? 46.196 56.080 -2.741 1.00 22.05 455 ILE C C 1
ATOM 11019 O O . ILE C 1 455 ? 45.482 56.365 -3.690 1.00 16.84 455 ILE C O 1
ATOM 11024 N N . ASN C 1 456 ? 45.980 56.559 -1.526 1.00 13.00 456 ASN C N 1
ATOM 11025 C CA . ASN C 1 456 ? 44.867 57.466 -1.298 1.00 18.90 456 ASN C CA 1
ATOM 11026 C C . ASN C 1 456 ? 44.953 58.762 -2.091 1.00 27.09 456 ASN C C 1
ATOM 11027 O O . ASN C 1 456 ? 43.968 59.255 -2.645 1.00 19.32 456 ASN C O 1
ATOM 11032 N N . CYS C 1 457 ? 46.161 59.290 -2.172 1.00 12.47 457 CYS C N 1
ATOM 11033 C CA . CYS C 1 457 ? 46.365 60.523 -2.926 1.00 15.24 457 CYS C CA 1
ATOM 11034 C C . CYS C 1 457 ? 46.168 60.265 -4.425 1.00 18.13 457 CYS C C 1
ATOM 11035 O O . CYS C 1 457 ? 45.400 60.941 -5.097 1.00 12.38 457 CYS C O 1
ATOM 11038 N N . ALA C 1 458 ? 46.884 59.295 -4.976 1.00 10.87 458 ALA C N 1
ATOM 11039 C CA . ALA C 1 458 ? 46.756 59.051 -6.400 1.00 18.57 458 ALA C CA 1
ATOM 11040 C C . ALA C 1 458 ? 45.441 58.447 -6.905 1.00 23.98 458 ALA C C 1
ATOM 11041 O O . ALA C 1 458 ? 44.877 58.828 -7.930 1.00 22.37 458 ALA C O 1
ATOM 11043 N N . GLN C 1 459 ? 44.917 57.473 -6.194 1.00 16.53 459 GLN C N 1
ATOM 11044 C CA . GLN C 1 459 ? 43.691 56.819 -6.648 1.00 17.70 459 GLN C CA 1
ATOM 11045 C C . GLN C 1 459 ? 42.400 57.472 -6.194 1.00 20.71 459 GLN C C 1
ATOM 11046 O O . GLN C 1 459 ? 41.450 57.527 -6.977 1.00 25.67 459 GLN C O 1
ATOM 11052 N N . LYS C 1 460 ? 42.352 57.902 -4.937 1.00 11.02 460 LYS C N 1
ATOM 11053 C CA . LYS C 1 460 ? 41.153 58.496 -4.400 1.00 12.23 460 LYS C CA 1
ATOM 11054 C C . LYS C 1 460 ? 41.180 60.004 -4.435 1.00 16.81 460 LYS C C 1
ATOM 11055 O O . LYS C 1 460 ? 40.162 60.597 -4.084 1.00 18.76 460 LYS C O 1
ATOM 11061 N N . LYS C 1 461 ? 42.318 60.580 -4.827 1.00 15.41 461 LYS C N 1
ATOM 11062 C CA . LYS C 1 461 ? 42.482 62.039 -4.887 1.00 16.66 461 LYS C CA 1
ATOM 11063 C C . LYS C 1 461 ? 42.279 62.655 -3.539 1.00 14.16 461 LYS C C 1
ATOM 11064 O O . LYS C 1 461 ? 41.869 63.808 -3.441 1.00 13.66 461 LYS C O 1
ATOM 11070 N N . MET C 1 462 ? 42.526 61.854 -2.508 1.00 10.73 462 MET C N 1
ATOM 11071 C CA . MET C 1 462 ? 42.439 62.352 -1.145 1.00 11.89 462 MET C CA 1
ATOM 11072 C C . MET C 1 462 ? 43.843 62.331 -0.545 1.00 23.31 462 MET C C 1
ATOM 11073 O O . MET C 1 462 ? 44.246 61.300 0.005 1.00 14.74 462 MET C O 1
ATOM 11078 N N . CYS C 1 463 ? 44.585 63.435 -0.679 1.00 10.84 463 CYS C N 1
ATOM 11079 C CA . CYS C 1 463 ? 45.979 63.550 -0.188 1.00 15.30 463 CYS C CA 1
ATOM 11080 C C . CYS C 1 463 ? 46.012 64.002 1.263 1.00 26.15 463 CYS C C 1
ATOM 11081 O O . CYS C 1 463 ? 45.919 65.208 1.493 1.00 14.15 463 CYS C O 1
ATOM 11084 N N . LYS C 1 464 ? 46.141 63.071 2.212 1.00 18.95 464 LYS C N 1
ATOM 11085 C CA . LYS C 1 464 ? 46.138 63.444 3.621 1.00 13.89 464 LYS C CA 1
ATOM 11086 C C . LYS C 1 464 ? 47.109 64.559 3.949 1.00 17.46 464 LYS C C 1
ATOM 11087 O O . LYS C 1 464 ? 48.304 64.512 3.646 1.00 14.97 464 LYS C O 1
ATOM 11093 N N . TYR C 1 465 ? 46.570 65.588 4.582 1.00 12.49 465 TYR C N 1
ATOM 11094 C CA . TYR C 1 465 ? 47.399 66.752 4.907 1.00 17.32 465 TYR C CA 1
ATOM 11095 C C . TYR C 1 465 ? 48.315 66.483 6.089 1.00 23.47 465 TYR C C 1
ATOM 11096 O O . TYR C 1 465 ? 49.512 66.606 5.943 1.00 18.09 465 TYR C O 1
ATOM 11105 N N . HIS C 1 466 ? 47.816 66.079 7.250 1.00 21.51 466 HIS C N 1
ATOM 11106 C CA . HIS C 1 466 ? 48.745 65.692 8.316 1.00 34.53 466 HIS C CA 1
ATOM 11107 C C . HIS C 1 466 ? 49.084 64.184 8.260 1.00 18.69 466 HIS C C 1
ATOM 11108 O O . HIS C 1 466 ? 48.382 63.362 7.665 1.00 95.40 466 HIS C O 1
#

Foldseek 3Di:
DEEEEEAQAQLSLLLQLLLVVVVRNNYAYEHAAFDHHPQFDWDADLNAIDTFHDFKDFFAPFDDALVCCCCCCPVVNFDKFWDDQVQQLLFEFEQFEDHDDSVVLVVLLVVVVVLLVVLLVVLVPDDQQLPPKAFQFVSQCVSVVHPGHQAALSNLLSQCVVPCVQFQDHSRFAISNQVRPACSCNGRHGIMMGGQGRVGPSVSSVVSNVVPADADPPPRHGDHNSYDYNWAWQEWEDDLAWIWTATPVGDIDTGRFYEYAFALLLVLPNSHQYVPHFDPLQNVLSVVWFFKAKKKKKFFAPDDDADDDPSRAWHFYRHSPRQDQGIKGDPCPRDNPGRMIITMGIDPVLVVVLPDDPVVVQVVVVVSVCSYRVPDDGDRTPDMDIDNQLPDSRRNHRFIGGTNPDHLVSLCSNQDAGNRYGYFYLSNQNRRGGDSSSSSVRSNVSSVVNCCCVPVVPD/DEEEEEAQAQLSLLLQLLLVVVVRPNYAYEHQAPDHHPQFDWDAFLHFTDTFHDFKDFFADDDDALVLVCCDCPVVNFDKAWDDQVQQLCFEFEQFADHDDSVVLVVLLVVVVVLLVVLLVVLVPDDQFLVVWAFQFVSQCVVVVDPGHQAALSNLLSQCVVPCVQFQDHSRFFTSNQVRPACSCNPRHGIMMGGQGRVTSSVSSLVSSLVPADADPPVRHGDHNSYDYNWAWQEWEDDLQWIWTATPVGDIDTGRFYEYAFDLLLVLVNSYQYVVHDDPLQNVLSVVWFFKAKKKKKFFAPDDQADDDPSRQWHFYRHSPRQQQGIKGDCCPRDNPRRMIIGMGIDPVLVVVLPDDPVVVQVSVVVSVCSHRVVTDGDRTPTMDINNQCPDSRHNHRFIGGTSPQTDVSLCSNQDADNSYGYFYLSNQPRRGGDSSSSSVRSNVRSVLNCCCVPVVPNDDD/DEEEEEAQALLSLLLQLLLVVLVNPNYAYEHQAQDHHVQFDWDADLNAIDTFHDFKDFFAPDDAALVLVCVPCPVVNFDKAWDDQVQALCFEFEQQADHDDSVVLVVLLVVVVVLLVVLLVVLVPDDQQLVVKAFQFVSQCVSVVHPGHQQALSNLLSQCVVPCVQFQDHRRFFISNQVRPACSCNGRHGIMMGGQGRVGSSVSSVVSNVVPFDADPPVRHGDHNSYDYSWQWQEWEADLAWIWTATPVGDIGTGRFYEYAFDLLLVLPNRYQYVVHFDPLQNVLSVPWFFKAKKKKKFFAPDAWADDDVSRAWHFYRHSPRQDQTIKGDPCPRPNPTRMIITMGIDPVLVVVLPDDPVVVQVVVVVSVCSHHVPTPDGRTPDMDIDNQLPDSRRNHRWIGGTNPDHLVSLCSNQDAGNRYGYFYLSNQNRRGGDSSSSSVRSSVRSVQNCCCVPVVDRDDD

Solvent-accessible surface area: 53953 Å² total; per-residue (Å²): 69,73,0,0,0,10,14,0,15,9,7,0,0,1,0,0,43,57,0,22,102,30,54,4,70,68,3,11,0,1,10,23,22,96,41,4,1,7,49,5,43,56,40,97,10,26,68,24,35,1,6,30,13,32,4,30,1,32,0,6,108,38,83,126,119,2,33,1,27,47,19,0,65,62,70,32,141,3,100,31,48,99,6,47,58,112,60,10,3,62,2,0,10,80,52,102,28,29,61,47,94,82,108,100,0,68,137,55,29,93,86,25,48,44,8,35,101,76,0,66,161,15,10,86,91,20,80,92,41,18,118,31,12,4,14,0,34,6,0,8,10,18,37,54,75,74,5,20,7,36,14,51,37,5,23,22,8,5,9,8,46,38,6,2,28,49,22,0,7,12,5,38,8,1,0,0,40,33,8,3,69,26,27,0,42,74,43,5,7,123,36,17,32,2,0,3,17,90,113,0,1,15,16,0,0,91,75,5,0,35,97,32,7,146,53,52,150,203,70,45,150,39,90,6,101,54,18,56,60,92,31,14,7,88,20,0,76,30,58,129,55,16,8,37,0,69,7,70,78,131,33,85,41,72,12,52,20,0,0,1,12,19,4,0,0,3,20,0,19,86,23,14,94,18,104,80,178,20,48,82,96,1,36,82,2,5,10,19,2,6,6,1,2,26,1,3,0,2,0,53,0,77,109,94,13,8,48,72,33,168,20,73,23,6,6,2,5,0,9,27,48,47,12,33,0,2,4,1,3,1,7,58,97,4,18,81,146,14,38,4,0,4,0,4,0,3,12,78,21,0,35,24,0,10,87,33,48,48,131,99,0,42,59,33,0,8,124,5,0,100,92,2,14,92,74,122,116,7,16,77,4,84,63,19,36,7,9,82,20,22,57,52,98,45,22,28,0,15,38,4,3,5,10,11,32,7,44,71,152,28,1,45,33,4,39,29,48,15,64,56,0,9,3,0,2,8,2,3,3,72,94,21,22,18,25,18,3,0,12,32,45,2,0,38,60,3,0,65,68,0,10,54,19,11,84,117,162,128,134,82,70,0,0,0,10,13,0,15,9,6,0,0,2,0,0,41,56,0,20,105,26,54,3,70,70,3,10,0,1,9,26,20,98,40,3,1,7,49,6,45,55,41,98,8,43,61,29,30,0,6,32,15,30,4,28,1,34,0,4,108,37,82,137,96,1,35,0,29,48,17,0,65,74,71,32,147,4,101,29,50,103,6,48,56,118,59,12,3,67,2,0,10,83,56,104,16,30,64,45,90,74,96,96,0,63,143,70,27,87,98,23,45,52,18,34,102,90,0,61,141,14,10,93,103,21,109,73,32,14,128,76,10,6,14,0,31,6,0,8,10,22,43,56,73,66,5,14,8,32,14,53,40,4,20,23,10,6,8,7,47,42,6,2,28,43,20,0,10,13,5,34,8,1,0,0,40,45,8,1,65,25,28,0,44,74,43,9,6,122,34,16,32,0,0,5,19,101,116,0,1,15,15,0,0,92,72,5,0,32,101,30,6,148,51,52,152,200,54,45,141,37,87,7,99,56,18,58,59,91,31,16,7,86,3,0,66,27,56,130,59,13,8,38,0,41,0,75,77,116,27,88,44,68,12,51,24,0,0,2,13,19,5,0,0,3,16,0,30,84,40,12,101,21,96,80,185,22,39,84,103,1,35,83,7,6,6,15,1,7,5,0,1,26,1,2,0,1,0,47,0,74,101,92,8,6,42,80,34,163,20,74,21,5,4,3,6,0,9,30,48,47,12,31,0,2,4,0,4,0,7,57,105,4,18,83,142,14,35,3,0,3,0,4,0,4,11,77,20,0,38,23,0,10,85,40,62,47,138,86,0,39,51,17,0,8,114,5,0,110,78,2,17,92,79,131,109,8,15,72,3,92,55,22,35,7,7,86,21,22,61,51,104,46,23,35,0,15,38,4,3,17,10,13,23,8,21,159,146,21,6,21,33,3,19,10,24,18,62,58,0,11,7,0,2,8,1,2,6,76,119,26,22,16,27,20,3,0,12,31,46,2,0,41,60,2,0,65,45,0,7,53,13,22,91,132,176,132,77,205,52,164,72,69,0,0,0,10,13,0,16,10,6,0,0,2,0,0,38,57,0,23,104,29,53,3,73,70,3,12,0,1,10,24,20,97,40,4,1,6,49,6,45,57,42,94,12,31,63,28,32,0,5,29,15,30,4,28,1,29,0,4,103,36,82,123,116,0,34,0,29,50,18,0,64,66,71,32,150,3,105,35,46,107,6,52,57,118,56,11,2,66,1,0,10,88,51,98,18,33,63,40,85,77,95,78,0,63,107,75,28,98,85,24,50,46,5,36,104,80,0,63,152,48,9,90,105,22,98,93,30,18,205,70,29,47,15,0,33,24,0,7,95,94,38,43,156,97,114,69,10,33,62,66,45,5,21,24,9,6,8,8,44,42,6,2,22,48,23,0,16,25,4,167,57,0,0,0,40,35,8,1,68,26,30,1,43,72,32,10,6,123,35,18,33,1,0,5,22,115,110,0,1,14,15,0,0,93,74,4,0,39,98,30,6,146,46,48,157,192,53,50,149,38,92,6,100,52,19,60,60,91,30,14,6,90,24,0,73,30,60,136,51,13,9,37,0,67,6,73,76,131,31,83,42,71,12,50,18,0,0,0,12,19,5,0,4,3,18,43,32,136,20,16,95,19,102,80,180,20,46,82,97,1,53,152,2,6,125,81,3,31,18,1,1,26,2,4,0,2,0,46,0,80,108,64,10,15,43,75,30,165,16,70,9,6,4,2,6,0,8,68,114,81,13,36,0,1,3,0,3,0,6,43,86,3,24,64,134,9,27,4,0,3,0,4,0,4,29,133,21,0,74,75,0,9,135,28,64,49,134,96,0,51,55,25,0,7,125,6,0,104,86,1,15,84,79,125,116,8,12,87,3,82,65,19,35,7,8,80,22,65,55,50,99,44,22,57,0,14,37,4,3,4,12,61,62,8,46,71,151,26,2,51,35,4,61,31,49,13,64,56,0,11,5,0,2,8,1,3,2,50,89,24,24,18,26,17,3,0,12,31,47,0,0,42,68,8,0,60,62,0,10,47,16,9,82,122,160,116,78,151,197,177

Radius of gyration: 42.45 Å; Cα contacts (8 Å, |Δi|>4): 3055; chains: 3; bounding box: 124×91×87 Å

GO terms:
  GO:0050660 flavin adenine dinucleotide binding (F, IDA)
  GO:0048046 apoplast (C, IDA)
  GO:0009505 plant-type cell wall (C, IDA)
  GO:0006598 polyamine catabolic process (P, IDA)
  GO:0046592 polyamine oxidase activity (F, IDA)

Sequence (1383 aa):
PRVIVVGAGMSGISAAKRLSEAGITDLLILEATDHIGGRMHKTNFAGINVELGANWVEGVNGGKMNPIWPIVNSTLKLRNFRSDFDYLAQNVYKEDGGVYDEDYVQKRIELADSVEEMGEKLSATLHASGRDDMSILAMQRLNEHQPNGPATPVDMVVDYYKFDYEFAEPPRVTSLQNTVPLATFSDFGDDVYFVADQRGYEAVVYYLAGQYLKTDDKSGKIVDPRLQLNKVVREIKYSPGGVTVKTEDNSVYSADYVMVSASLGVLQSDLIQFKPKLPTWKVRAIYQFDMAVYTKIFLKFPRKFWPEGKGREFFLYASSRRGYYGVWQEFEKQYPDANVLLVTVTDEESRRIEQQSDEQTKAEIMQVLRKMFPGKDVPDATDILVPRWWSDRFYKGTFSNWPVGVNRYEYDQLRAPVGRVYFTGEHTSEHYNGYVHGAYLSGIDSAEILINCAQKKMCPRVIVVGAGMSGISAAKRLSEAGITDLLILEATDHIGGRMHKTNFAGINVELGANWVEGVNGGKMNPIWPIVNSTLKLRNFRSDFDYLAQNVYKEDGGVYDEDYVQKRIELADSVEEMGEKLSATLHASGRDDMSILAMQRLNEHQPNGPATPVDMVVDYYKFDYEFAEPPRVTSLQNTVPLATFSDFGDDVYFVADQRGYEAVVYYLAGQYLKTDDKSGKIVDPRLQLNKVVREIKYSPGGVTVKTEDNSVYSADYVMVSASLGVLQSDLIQFKPKLPTWKVRAIYQFDMAVYTKIFLKFPRKFWPEGKGREFFLYASSRRGYYGVWQEFEKQYPDANVLLVTVTDEESRRIEQQSDEQTKAEIMQVLRKMFPGKDVPDATDILVPRWWSDRFYKGTFSNWPVGVNRYEYDQLRAPVGRVYFTGEHTSEHYNGYVHGAYLSGIDSAEILINCAQKKMCKYHPRVIVVGAGMSGISAAKRLSEAGITDLLILEATDHIGGRMHKTNFAGINVELGANWVEGVNGGKMNPIWPIVNSTLKLRNFRSDFDYLAQNVYKEDGGVYDEDYVQKRIELADSVEEMGEKLSATLHASGRDDMSILAMQRLNEHQPNGPATPVDMVVDYYKFDYEFAEPPRVTSLQNTVPLATFSDFGDDVYFVADQRGYEAVVYYLAGQYLKTDDKSGKIVDPRLQLNKVVREIKYSPGGVTVKTEDNSVYSADYVMVSASLGVLQSDLIQFKPKLPTWKVRAIYQFDMAVYTKIFLKFPRKFWPEGKGREFFLYASSRRGYYGVWQEFEKQYPDANVLLVTVTDEESRRIEQQSDEQTKAEIMQVLRKMFPGKDVPDATDILVPRWWSDRFYKGTFSNWPVGVNRYEYDQLRAPVGRVYFTGEHTSEHYNGYVHGAYLSGIDSAEILINCAQKKMCKYH

Organism: Zea mays (NCBI:txid4577)

InterPro domains:
  IPR001613 Flavin amine oxidase [PR00757] (34-53)
  IPR001613 Flavin amine oxidase [PR00757] (433-455)
  IPR001613 Flavin amine oxidase [PR00757] (464-481)
  IPR002937 Amine oxidase [PF01593] (42-482)
  IPR036188 FAD/NAD(P)-binding domain superfamily [G3DSA:3.50.50.60] (35-481)
  IPR036188 FAD/NAD(P)-binding domain superfamily [SSF51905] (32-485)
  IPR050281 Flavin monoamine oxidase and related enzymes [PTHR10742] (26-489)

B-factor: mean 16.02, std 14.56, range [1.0, 100.0]

CATH classification: 3.50.50.60 (+1 more: 3.90.660.10)

Nearest PDB structures (foldseek):
  1b37-assembly2_B  TM=1.002E+00  e=0.000E+00  Zea mays
  3kpf-assembly1_A  TM=9.997E-01  e=2.026E-97  Zea mays
  4fwj-assembly1_A  TM=8.564E-01  e=1.468E-36  Homo sapiens
  7xe3-assembly2_B  TM=8.407E-01  e=3.752E-35  Homo sapiens
  7xe2-assembly1_A  TM=8.377E-01  e=6.838E-35  Homo sapiens

Secondary structure (DSSP, 8-state):
--EEEE--BHHHHHHHHHHHHTT---EEEE-SSSSSBTTS-EEEETTEEEESS--EEEEESSSS--THHHIIIIIS---EEE---TTGGG-EE-SSSSBPPHHHHHHHHHHHHHHHHHHHHHHHTS-TT-TT--BHHHHHHHHHTSSSS--SHHHHHHHIIIIIHHHSS-GGGBBSTTTSS-HHHHHH-SEEEEE--TT-TTHHHHHHHHTTS-B-TTT--B--TTEESS--EEEEEE-SS-EEEEETTS-EEEESEEEE-S-HHHHHTTSSEEESPPPHHHHHHHHHSEEE-EEEEEEE-SS--S--STT-SEEEE--SSTTSS-EEEE-TTTSTT--EEEEEEEHHHHHHHHTS-HHHHHHHHHHHHHHH-TTS-PPPPSEEE---TTT-TTTSSSEEE-BTT--HHHHHHHH--BTTEEE-SGGG-TTTTTSHHHHHHHHHHHHHHHHHHHHH---/-EEEEE--BHHHHHHHHHHHHTT--EEEEE-SSSSSBTTS-EEEETTEEEESS--EEEEESSSS--THHHIIIIIS---EEE---TTGGG-EEETTSSBPPHHHHHHHHHHHHHHHHHHHHHHHHS-TTSTT--BHHHHHHHHHTSSSS--SHHHHHHHIIIIIHHHSS-GGGBBHHHHSS-HHHHHH-SEEEEE--TT-TTHHHHHHHHTTS-B-TTT--B--TTEE-S--EEEEEEETTEEEEEETT--EEEESEEEE---HHHHHHT-SEEESPPPHHHHHHHHHSEEE-EEEEEEE-SS--S--STT-SEEEEE-SSTTSS-EEEE-TTTSTTS-EEEEEEEHHHHHHHHTS-HHHHHHHHHHHHHHH-TTS-PPPPSEEE---TTT-TTTSSSEEE-BTT--HHHHHHHH--BTTEEE-SGGG-TTTTTSHHHHHHHHHHHHHHHHHHHHH------/--EEEE--BHHHHHHHHHHHHTT---EEEE-SSSSSBTTS-EEEETTEEEESS--EEEEESSSS--THHHIIIIIS---EEE---TTGGG-EEETTSSBPPHHHHHHHHHHHHHHHHHHHHHHHHS-TTSTT--BHHHHHHHHHTSSSSS-SHHHHHHHIIIIIHHHSS-GGGBBSTTTSS-HHHHHH-SEEEEE--TT-TTHHHHHHHTTTS-B-TTT--B--TTEESS--EEEEEEETTEEEEEETTS-EEEESEEEE-S-HHHHHSSSSEEESPPPHHHHHHHHHSEEE-EEEEEEE-SS--S--STT-SEEEEE-SSTTSS-EEEE-TTTSTT--EEEEEEEHHHHHHHHTS-HHHHHHHHHHHHHHH-TTS-PPPPSEEE---TTT-TTTSSSEEE-BTT--HHHHHHHH--BTTEEE-SGGG-SS-TTSHHHHHHHHHHHHHHHHHHHHH------